Protein 4W5K (pdb70)

Secondary structure (DSSP, 8-state):
-THHHHHH---SS-EE----S---TTS-----HHHHTPPPPS--PPPPTT--HHHHHHHHHHHH-TT-HHHHTT-EEEEEESHHHHHHHHHHHHGGGTSTT--EEEEESS--HHHHHHHHHTT-EEEEE--EETTTTEE-HHHHHHHHHHSPTT-EEEEESSS-TTT-----HHHHHHHHHHHHHTT-EEEEEE--TTTTTS-HHHHTHHHHHHTTTSS--EEEEE-TTTTT-GGG--EEEEEE-SSHHHHHHHHHHHHHHHHHHHSS--HHHHHHHHHHHT-HHHHHHHHHHHHHHHHHHHHHHHHHHHHHHHHT--S--HHHHHS-SSEEE----HHHHHHHHHHH-EE--TT-EEEGGG--TTTHHHHHHHHHHHH-/-HHHHHHH---SS-EE----S---TTS-----HHHHTPPPPS--PPPPTT--HHHHHHHHHHHH-TT-HHHHTT-EEEEEESHHHHHHHHHHHHHHHHSTT--EEEEESS--HHHHHHHHHTT-EEEEE--EETTTTEE-HHHHHHHHHHSPTT-EEEEESSS-TTT-----HHHHHHHHHHHHHTT-EEEEEES-TTTTTS-HHHHTHHHHHHTTTSS--EEEEE-TTTTS-GGG--EEEEEE-SSHHHHHHHHHHHHHHHHHHHSS--HHHHHHHHHHHH-HHHHHHHHHHHHHHHHHHHHHHHHHHHHHHHTT--S--HHHHHS-SSEEE----HHHHHHHHHHH-EE--TT-EEEGGG--TTTHHHHHHHHHHHH-

CATH classification: 3.90.1150.10 (+1 more: 3.40.640.10)

Sequence (760 aa):
GLGQDFRMDPAKRKVNLSIGVYRDDADQPFVLECVKQATLGTNMDYAPVTGIASFVEEEAQKLCFGPTCAALRDGRIASCQTLLGGTGALRIGGDLLNRFVANCNRIYGPDVGYPNHESIFAKAGMELTTPYSYYDPATKGLNLAGMLEECLDKAPEGSVILVHACAHNPTGVDPTHDDWRRQVCDVIKRRNHIPFVDMAYQGFATGQLDYDAFVPRHLVDMVPNLIVAQSFSANFGLYGHRCGALHISTASAEEAKRLVSQQLALLIRPMYSNPPLYGAWVVSSILKDPQLTALWKKELKQMSSSRIAEVRKRLVSSELKACGSVHDWSHIERQVGMMAYTGLTREQVELLRSEYHIYMTLNGRAAVSGLNSTNVEYVSQAIHNVTKGLGQDFRMDPAKRRKVNLSIGVYRDDADQPFVLECVKQATLGTNMDYAPVTGIASFVEEEAQKLCFGPTCAALRDGRIASCQTLGGTGALRIGGDLLNRFVANCNRIYGPDVGYPNHESSIFAKAGMELTTPYSYYDPATKGLNLAGMLECLDKAPEGSVILVHACAHNPTGVDPTHDDWRRQVCDVIKRRNHIPFVDMAYQGFATGQLDYDAFVPRHLVDMVPNLIVAQSFSANFGLYGHRCGALHISTASAEEAKRLVSQLALLIRPMYSNPPLYGAWVVSSILKDPQLTALWKKELKQMMSSSSRIAEVRKRLVSSELKACGSVHDWSHIERRQVGMMAYTGLTREQVELLRSEYHIYMTLNGRAAVSGLNSTNVEYVSQAIHNVTK

InterPro domains:
  IPR000796 Aspartate/other aminotransferase [PR00799] (165-184)
  IPR000796 Aspartate/other aminotransferase [PR00799] (196-208)
  IPR000796 Aspartate/other aminotransferase [PR00799] (264-289)
  IPR000796 Aspartate/other aminotransferase [PR00799] (332-350)
  IPR000796 Aspartate/other aminotransferase [PTHR11879] (2-386)
  IPR004839 Aminotransferase, class I/classII, large domain [PF00155] (21-383)
  IPR015421 Pyridoxal phosphate-dependent transferase, major domain [G3DSA:3.40.640.10] (39-306)
  IPR015422 Pyridoxal phosphate-dependent transferase, small domain [G3DSA:3.90.1150.10] (14-383)
  IPR015424 Pyridoxal phosphate-dependent transferase [SSF53383] (3-387)

Organism: Trypanosoma brucei brucei (strain 927/4 GUTat10.1) (NCBI:txid185431)

B-factor: mean 29.61, std 11.18, range [11.41, 83.93]

Radius of gyration: 27.99 Å; Cα contacts (8 Å, |Δi|>4): 1693; chains: 2; bounding box: 61×53×97 Å

Solvent-accessible surface area: 28676 Å² total; per-residue (Å²): 124,58,31,74,87,44,76,83,13,132,25,116,55,59,11,26,2,18,31,42,12,15,32,41,61,67,78,94,47,52,33,0,73,0,8,127,105,15,102,67,35,130,54,23,30,86,8,78,32,28,2,31,73,35,0,18,97,12,0,27,106,20,0,7,6,130,132,13,64,2,36,88,96,36,47,12,0,10,0,0,0,1,0,10,12,2,0,3,13,1,1,3,30,0,0,98,134,48,10,91,132,29,87,114,0,22,1,13,65,35,26,65,109,16,2,109,40,0,0,61,76,20,52,5,115,43,14,96,2,35,6,18,39,97,85,74,51,6,45,52,35,79,13,0,31,127,40,0,59,79,5,79,106,29,12,2,0,1,1,16,6,12,6,2,20,7,0,0,7,35,9,73,37,97,28,7,101,90,0,0,87,12,1,108,145,55,90,4,23,0,0,0,13,2,26,31,2,0,2,8,42,4,81,18,96,103,2,0,36,2,0,50,51,1,2,102,29,10,103,28,1,0,0,0,2,9,0,5,2,1,1,5,0,13,0,2,4,1,0,0,0,0,0,0,2,72,42,36,102,82,5,120,176,15,46,66,49,0,14,91,18,0,92,2,5,2,20,12,0,4,8,28,1,0,33,0,0,10,25,0,28,109,48,112,152,20,26,62,33,1,99,118,4,1,105,95,3,8,67,35,4,60,98,6,4,119,70,7,25,61,37,0,168,85,39,42,14,136,88,103,23,46,5,1,86,144,6,37,4,5,14,0,26,4,39,9,74,54,67,37,2,96,88,0,31,81,61,50,56,0,30,7,41,110,72,0,31,5,0,1,0,5,2,3,58,118,22,1,101,76,0,0,77,0,5,18,44,21,19,172,88,41,32,64,59,41,77,78,18,132,23,114,169,58,9,27,1,22,30,42,11,9,33,39,61,67,73,94,48,58,29,0,78,0,8,135,84,15,104,69,34,124,56,19,28,85,7,76,31,28,3,32,75,38,0,17,92,12,0,29,72,21,0,9,6,110,131,14,66,2,30,90,96,34,45,11,0,8,0,0,0,0,0,9,13,3,0,4,13,0,0,0,25,9,11,63,146,109,49,90,144,10,95,38,0,46,2,13,66,35,26,65,107,15,2,108,42,0,0,62,95,4,40,1,121,41,33,95,3,37,6,17,40,98,83,69,50,7,45,55,36,78,16,0,30,116,40,0,52,74,4,84,110,33,14,3,0,0,1,16,5,12,4,2,24,7,0,0,8,36,9,74,42,108,25,8,112,90,0,0,85,12,0,107,146,55,86,3,28,0,0,0,12,1,26,31,2,0,2,7,44,7,79,22,101,102,3,0,29,1,0,53,45,1,2,105,30,11,100,56,1,4,0,0,1,10,0,6,2,1,0,4,0,13,0,2,4,0,0,0,0,0,8,0,4,75,36,45,138,94,4,64,60,33,43,63,52,0,11,93,10,0,94,2,5,4,22,13,0,3,8,25,0,0,35,0,0,10,22,0,28,122,50,115,103,6,25,46,54,0,99,140,19,2,100,98,1,8,66,28,4,59,59,11,4,121,87,6,27,57,35,0,166,84,37,41,14,136,90,102,22,48,5,1,85,141,6,37,5,6,9,0,27,3,39,8,75,142,69,43,2,78,84,0,89,78,55,50,54,0,8,5,44,74,75,0,35,3,0,1,0,4,1,2,60,116,23,1,100,46,0,0,77,0,2,20,43,16,18,175

GO terms:
  GO:0005737 cytoplasm (C, HTP)
  GO:0020023 kinetoplast (C, HTP)
  GO:0031981 nuclear lumen (C, IDA)
  GO:0097014 ciliary plasm (C, IDA)
  GO:0005737 cytoplasm (C, IDA)
  GO:0005739 mitochondrion (C, IDA)

Structure (mmCIF, N/CA/C/O backbone):
data_4W5K
#
_entry.id   4W5K
#
_cell.length_a   62.390
_cell.length_b   96.660
_cell.length_c   81.610
_cell.angle_alpha   90.000
_cell.angle_beta   111.030
_cell.angle_gamma   90.000
#
_symmetry.space_group_name_H-M   'P 1 21 1'
#
loop_
_entity.id
_entity.type
_entity.pdbx_description
1 polymer 'Aspartate aminotransferase, mitochondrial'
2 non-polymer "PYRIDOXAL-5'-PHOSPHATE"
3 non-polymer D-MALATE
4 non-polymer 1,2-ETHANEDIOL
5 water water
#
loop_
_atom_site.group_PDB
_atom_site.id
_atom_site.type_symbol
_atom_site.label_atom_id
_atom_site.label_alt_id
_atom_site.label_comp_id
_atom_site.label_asym_id
_atom_site.label_entity_id
_atom_site.label_seq_id
_atom_site.pdbx_PDB_ins_code
_atom_site.Cartn_x
_atom_site.Cartn_y
_atom_site.Cartn_z
_atom_site.occupancy
_atom_site.B_iso_or_equiv
_atom_site.auth_seq_id
_atom_site.auth_comp_id
_atom_site.auth_asym_id
_atom_site.auth_atom_id
_atom_site.pdbx_PDB_model_num
ATOM 1 N N . GLY A 1 17 ? 20.375 23.628 51.805 1.00 65.28 9 GLY A N 1
ATOM 2 C CA . GLY A 1 17 ? 21.097 22.586 51.095 1.00 63.10 9 GLY A CA 1
ATOM 3 C C . GLY A 1 17 ? 20.171 21.655 50.340 1.00 64.02 9 GLY A C 1
ATOM 4 O O . GLY A 1 17 ? 19.077 21.335 50.820 1.00 67.75 9 GLY A O 1
ATOM 5 N N . LEU A 1 18 ? 20.620 21.222 49.160 1.00 59.47 10 LEU A N 1
ATOM 6 C CA . LEU A 1 18 ? 19.847 20.363 48.248 1.00 55.62 10 LEU A CA 1
ATOM 7 C C . LEU A 1 18 ? 19.819 18.899 48.677 1.00 54.10 10 LEU A C 1
ATOM 8 O O . LEU A 1 18 ? 19.261 18.056 47.974 1.00 56.78 10 LEU A O 1
ATOM 13 N N . GLY A 1 19 ? 20.458 18.604 49.806 1.00 54.60 11 GLY A N 1
ATOM 14 C CA . GLY A 1 19 ? 20.610 17.241 50.281 1.00 55.52 11 GLY A CA 1
ATOM 15 C C . GLY A 1 19 ? 19.295 16.506 50.435 1.00 56.86 11 GLY A C 1
ATOM 16 O O . GLY A 1 19 ? 19.197 15.327 50.097 1.00 55.92 11 GLY A O 1
ATOM 17 N N . GLN A 1 20 ? 18.282 17.214 50.929 1.00 60.14 12 GLN A N 1
ATOM 18 C CA . GLN A 1 20 ? 16.985 16.605 51.220 1.00 65.41 12 GLN A CA 1
ATOM 19 C C . GLN A 1 20 ? 16.347 16.027 49.956 1.00 67.04 12 GLN A C 1
ATOM 20 O O . GLN A 1 20 ? 15.910 14.875 49.943 1.00 65.86 12 GLN A O 1
ATOM 22 N N . ASP A 1 21 ? 16.311 16.827 48.892 1.00 66.81 13 ASP A N 1
ATOM 23 C CA . ASP A 1 21 ? 15.737 16.388 47.620 1.00 69.14 13 ASP A CA 1
ATOM 24 C C . ASP A 1 21 ? 16.531 15.235 47.016 1.00 63.48 13 ASP A C 1
ATOM 25 O O . ASP A 1 21 ? 15.954 14.286 46.488 1.00 60.95 13 ASP A O 1
ATOM 30 N N . PHE A 1 22 ? 17.856 15.326 47.093 1.00 59.99 14 PHE A N 1
ATOM 31 C CA . PHE A 1 22 ? 18.712 14.249 46.624 1.00 56.71 14 PHE A CA 1
ATOM 32 C C . PHE A 1 22 ? 18.415 12.954 47.365 1.00 57.47 14 PHE A C 1
ATOM 33 O O . PHE A 1 22 ? 18.265 11.901 46.751 1.00 59.15 14 PHE A O 1
ATOM 41 N N . ARG A 1 23 ? 18.343 13.047 48.691 1.00 58.22 15 ARG A N 1
ATOM 42 C CA . ARG A 1 23 ? 18.078 11.891 49.539 1.00 59.02 15 ARG A CA 1
ATOM 43 C C . ARG A 1 23 ? 16.712 11.290 49.221 1.00 62.31 15 ARG A C 1
ATOM 44 O O . ARG A 1 23 ? 16.555 10.071 49.176 1.00 64.36 15 ARG A O 1
ATOM 46 N N . MET A 1 24 ? 15.731 12.150 48.971 1.00 62.24 16 MET A N 1
ATOM 47 C CA . MET A 1 24 ? 14.371 11.692 48.712 1.00 66.74 16 MET A CA 1
ATOM 48 C C . MET A 1 24 ? 14.215 11.131 47.294 1.00 67.29 16 MET A C 1
ATOM 49 O O . MET A 1 24 ? 13.259 10.412 47.013 1.00 70.34 16 MET A O 1
ATOM 51 N N . ASP A 1 25 ? 15.162 11.454 46.415 1.00 65.75 17 ASP A N 1
ATOM 52 C CA . ASP A 1 25 ? 15.127 11.016 45.017 1.00 67.67 17 ASP A CA 1
ATOM 53 C C . ASP A 1 25 ? 15.175 9.492 44.883 1.00 69.01 17 ASP A C 1
ATOM 54 O O . ASP A 1 25 ? 16.136 8.855 45.322 1.00 65.42 17 ASP A O 1
ATOM 59 N N . PRO A 1 26 ? 14.141 8.907 44.250 1.00 75.58 18 PRO A N 1
ATOM 60 C CA . PRO A 1 26 ? 14.019 7.453 44.092 1.00 78.52 18 PRO A CA 1
ATOM 61 C C . PRO A 1 26 ? 14.877 6.869 42.969 1.00 78.95 18 PRO A C 1
ATOM 62 O O . PRO A 1 26 ? 14.982 5.646 42.881 1.00 82.32 18 PRO A O 1
ATOM 66 N N . ALA A 1 27 ? 15.468 7.718 42.129 1.00 76.47 19 ALA A N 1
ATOM 67 C CA . ALA A 1 27 ? 16.250 7.251 40.983 1.00 73.29 19 ALA A CA 1
ATOM 68 C C . ALA A 1 27 ? 17.427 6.384 41.418 1.00 73.22 19 ALA A C 1
ATOM 69 O O . ALA A 1 27 ? 18.110 6.696 42.392 1.00 73.42 19 ALA A O 1
ATOM 71 N N . LYS A 1 28 ? 17.662 5.296 40.691 1.00 74.82 20 LYS A N 1
ATOM 72 C CA . LYS A 1 28 ? 18.751 4.384 41.015 1.00 76.06 20 LYS A CA 1
ATOM 73 C C . LYS A 1 28 ? 20.104 5.045 40.766 1.00 77.20 20 LYS A C 1
ATOM 74 O O . LYS A 1 28 ? 21.032 4.892 41.560 1.00 77.64 20 LYS A O 1
ATOM 76 N N . ARG A 1 29 ? 20.208 5.788 39.667 1.00 76.92 21 ARG A N 1
ATOM 77 C CA . ARG A 1 29 ? 21.434 6.516 39.340 1.00 72.72 21 ARG A CA 1
ATOM 78 C C . ARG A 1 29 ? 21.292 8.004 39.657 1.00 69.87 21 ARG A C 1
ATOM 79 O O . ARG A 1 29 ? 20.709 8.763 38.881 1.00 73.13 21 ARG A O 1
ATOM 81 N N . LYS A 1 30 ? 21.820 8.411 40.806 1.00 62.06 22 LYS A N 1
ATOM 82 C CA . LYS A 1 30 ? 21.812 9.815 41.203 1.00 59.08 22 LYS A CA 1
ATOM 83 C C . LYS A 1 30 ? 23.155 10.197 41.812 1.00 54.58 22 LYS A C 1
ATOM 84 O O . LYS A 1 30 ? 23.874 9.340 42.329 1.00 54.13 22 LYS A O 1
ATOM 90 N N . VAL A 1 31 ? 23.500 11.482 41.727 1.00 45.85 23 VAL A N 1
ATOM 91 C CA . VAL A 1 31 ? 24.785 11.974 42.207 1.00 41.74 23 VAL A CA 1
ATOM 92 C C . VAL A 1 31 ? 24.603 13.324 42.907 1.00 41.31 23 VAL A C 1
ATOM 93 O O . VAL A 1 31 ? 23.937 14.220 42.383 1.00 43.21 23 VAL A O 1
ATOM 97 N N . ASN A 1 32 ? 25.180 13.462 44.095 1.00 38.27 24 ASN A N 1
ATOM 98 C CA . ASN A 1 32 ? 25.072 14.709 44.842 1.00 38.55 24 ASN A CA 1
ATOM 99 C C . ASN A 1 32 ? 26.336 15.535 44.699 1.00 34.90 24 ASN A C 1
ATOM 100 O O . ASN A 1 32 ? 27.355 15.245 45.325 1.00 33.06 24 ASN A O 1
ATOM 105 N N . LEU A 1 33 ? 26.270 16.567 43.862 1.00 35.00 25 LEU A N 1
ATOM 106 C CA . LEU A 1 33 ? 27.409 17.449 43.663 1.00 30.75 25 LEU A CA 1
ATOM 107 C C . LEU A 1 33 ? 27.159 18.786 44.359 1.00 32.49 25 LEU A C 1
ATOM 108 O O . LEU A 1 33 ? 27.603 19.840 43.898 1.00 29.22 25 LEU A O 1
ATOM 113 N N . SER A 1 34 ? 26.453 18.734 45.489 1.00 29.59 26 SER A N 1
ATOM 114 C CA . SER A 1 34 ? 26.122 19.953 46.213 1.00 30.16 26 SER A CA 1
ATOM 115 C C . SER A 1 34 ? 26.718 19.940 47.612 1.00 34.03 26 SER A C 1
ATOM 116 O O . SER A 1 34 ? 26.534 20.884 48.383 1.00 37.14 26 SER A O 1
ATOM 119 N N . ILE A 1 35 ? 27.446 18.875 47.931 1.00 29.22 27 ILE A N 1
ATOM 120 C CA . ILE A 1 35 ? 27.957 18.681 49.283 1.00 35.07 27 ILE A CA 1
ATOM 121 C C . ILE A 1 35 ? 29.048 19.678 49.641 1.00 35.35 27 ILE A C 1
ATOM 122 O O . ILE A 1 35 ? 29.693 20.256 48.777 1.00 38.27 27 ILE A O 1
ATOM 127 N N . GLY A 1 36 ? 29.241 19.891 50.934 1.00 31.54 28 GLY A N 1
ATOM 128 C CA . GLY A 1 36 ? 30.179 20.895 51.391 1.00 31.46 28 GLY A CA 1
ATOM 129 C C . GLY A 1 36 ? 31.410 20.318 52.060 1.00 35.14 28 GLY A C 1
ATOM 130 O O . GLY A 1 36 ? 32.250 21.069 52.547 1.00 38.47 28 GLY A O 1
ATOM 131 N N . VAL A 1 37 ? 31.530 18.988 52.072 1.00 30.31 29 VAL A N 1
ATOM 132 C CA . VAL A 1 37 ? 32.601 18.325 52.815 1.00 23.98 29 VAL A CA 1
ATOM 133 C C . VAL A 1 37 ? 33.353 17.299 51.951 1.00 24.20 29 VAL A C 1
ATOM 134 O O . VAL A 1 37 ? 32.852 16.846 50.914 1.00 26.75 29 VAL A O 1
ATOM 138 N N . TYR A 1 38 ? 34.562 16.939 52.374 1.00 20.17 30 TYR A N 1
ATOM 139 C CA . TYR A 1 38 ? 35.331 15.941 51.631 1.00 19.28 30 TYR A CA 1
ATOM 140 C C . TYR A 1 38 ? 34.690 14.552 51.717 1.00 22.31 30 TYR A C 1
ATOM 141 O O . TYR A 1 38 ? 34.059 14.186 52.727 1.00 23.54 30 TYR A O 1
ATOM 150 N N . ARG A 1 39 ? 34.881 13.779 50.652 1.00 25.43 31 ARG A N 1
ATOM 151 C CA . ARG A 1 39 ? 34.523 12.359 50.592 1.00 25.50 31 ARG A CA 1
ATOM 152 C C . ARG A 1 39 ? 35.680 11.600 49.931 1.00 25.97 31 ARG A C 1
ATOM 153 O O . ARG A 1 39 ? 36.373 12.172 49.095 1.00 26.80 31 ARG A O 1
ATOM 161 N N . ASP A 1 40 ? 35.897 10.345 50.316 1.00 26.00 32 ASP A N 1
ATOM 162 C CA . ASP A 1 40 ? 36.919 9.517 49.655 1.00 25.14 32 ASP A CA 1
ATOM 163 C C . ASP A 1 40 ? 36.355 8.975 48.351 1.00 32.06 32 ASP A C 1
ATOM 164 O O . ASP A 1 40 ? 35.232 9.311 47.978 1.00 32.44 32 ASP A O 1
ATOM 169 N N . ASP A 1 41 ? 37.131 8.141 47.656 1.00 33.77 33 ASP A N 1
ATOM 170 C CA . ASP A 1 41 ? 36.700 7.567 46.379 1.00 32.54 33 ASP A CA 1
ATOM 171 C C . ASP A 1 41 ? 35.491 6.633 46.459 1.00 33.84 33 ASP A C 1
ATOM 172 O O . ASP A 1 41 ? 34.884 6.324 45.434 1.00 34.64 33 ASP A O 1
ATOM 177 N N . ALA A 1 42 ? 35.169 6.173 47.669 1.00 34.12 34 ALA A N 1
ATOM 178 C CA . ALA A 1 42 ? 34.012 5.326 47.917 1.00 37.18 34 ALA A CA 1
ATOM 179 C C . ALA A 1 42 ? 32.804 6.135 48.368 1.00 36.96 34 ALA A C 1
ATOM 180 O O . ALA A 1 42 ? 31.797 5.570 48.800 1.00 39.86 34 ALA A O 1
ATOM 182 N N . ASP A 1 43 ? 32.931 7.454 48.302 1.00 32.29 35 ASP A N 1
ATOM 183 C CA . ASP A 1 43 ? 31.867 8.381 48.657 1.00 34.25 35 ASP A CA 1
ATOM 184 C C . ASP A 1 43 ? 31.562 8.290 50.158 1.00 33.90 35 ASP A C 1
ATOM 185 O O . ASP A 1 43 ? 30.423 8.438 50.580 1.00 36.97 35 ASP A O 1
ATOM 190 N N . GLN A 1 44 ? 32.591 8.022 50.954 1.00 32.48 36 GLN A N 1
ATOM 191 C CA . GLN A 1 44 ? 32.436 7.952 52.412 1.00 31.68 36 GLN A CA 1
ATOM 192 C C . GLN A 1 44 ? 33.051 9.166 53.083 1.00 28.57 36 GLN A C 1
ATOM 193 O O . GLN A 1 44 ? 34.045 9.698 52.612 1.00 26.97 36 GLN A O 1
ATOM 199 N N . PRO A 1 45 ? 32.482 9.582 54.230 1.00 28.66 37 PRO A N 1
ATOM 200 C CA . PRO A 1 45 ? 33.211 10.555 55.048 1.00 27.65 37 PRO A CA 1
ATOM 201 C C . PRO A 1 45 ? 34.577 9.989 55.426 1.00 26.57 37 PRO A C 1
ATOM 202 O O . PRO A 1 45 ? 34.732 8.779 55.588 1.00 30.59 37 PRO A O 1
ATOM 206 N N . PHE A 1 46 ? 35.561 10.862 55.576 1.00 25.61 38 PHE A N 1
ATOM 207 C CA . PHE A 1 46 ? 36.936 10.411 55.724 1.00 27.40 38 PHE A CA 1
ATOM 208 C C . PHE A 1 46 ? 37.523 10.936 57.009 1.00 26.90 38 PHE A C 1
ATOM 209 O O . PHE A 1 46 ? 37.786 12.129 57.154 1.00 24.91 38 PHE A O 1
ATOM 217 N N . VAL A 1 47 ? 37.675 10.044 57.980 1.00 28.51 39 VAL A N 1
ATOM 218 C CA . VAL A 1 47 ? 38.328 10.391 59.242 1.00 27.89 39 VAL A CA 1
ATOM 219 C C . VAL A 1 47 ? 39.809 10.070 59.086 1.00 25.84 39 VAL A C 1
ATOM 220 O O . VAL A 1 47 ? 40.166 8.932 58.781 1.00 27.32 39 VAL A O 1
ATOM 224 N N . LEU A 1 48 ? 40.662 11.076 59.246 1.00 30.06 40 LEU A N 1
ATOM 225 C CA . LEU A 1 48 ? 42.096 10.909 59.025 1.00 24.17 40 LEU A CA 1
ATOM 226 C C . LEU A 1 48 ? 42.734 9.952 60.031 1.00 25.35 40 LEU A C 1
ATOM 227 O O . LEU A 1 48 ? 42.378 9.949 61.222 1.00 27.36 40 LEU A O 1
ATOM 232 N N . GLU A 1 49 ? 43.689 9.148 59.557 1.00 27.16 41 GLU A N 1
ATOM 233 C CA . GLU A 1 49 ? 44.376 8.217 60.453 1.00 30.70 41 GLU A CA 1
ATOM 234 C C . GLU A 1 49 ? 45.126 8.978 61.544 1.00 30.10 41 GLU A C 1
ATOM 235 O O . GLU A 1 49 ? 45.155 8.549 62.690 1.00 28.93 41 GLU A O 1
ATOM 241 N N . CYS A 1 50 ? 45.708 10.121 61.196 1.00 29.29 42 CYS A N 1
ATOM 242 C CA . CYS A 1 50 ? 46.391 10.922 62.216 1.00 29.36 42 CYS A CA 1
ATOM 243 C C . CYS A 1 50 ? 45.414 11.411 63.290 1.00 28.41 42 CYS A C 1
ATOM 244 O O . CYS A 1 50 ? 45.786 11.526 64.454 1.00 28.25 42 CYS A O 1
ATOM 247 N N . VAL A 1 51 ? 44.173 11.690 62.905 1.00 27.11 43 VAL A N 1
ATOM 248 C CA . VAL A 1 51 ? 43.158 12.109 63.872 1.00 25.26 43 VAL A CA 1
ATOM 249 C C . VAL A 1 51 ? 42.747 10.926 64.775 1.00 28.01 43 VAL A C 1
ATOM 250 O O . VAL A 1 51 ? 42.572 11.085 65.981 1.00 27.93 43 VAL A O 1
ATOM 254 N N . LYS A 1 52 ? 42.609 9.742 64.196 1.00 27.63 44 LYS A N 1
ATOM 255 C CA . LYS A 1 52 ? 42.339 8.538 64.998 1.00 30.77 44 LYS A CA 1
ATOM 256 C C . LYS A 1 52 ? 43.424 8.279 66.044 1.00 32.18 44 LYS A C 1
ATOM 257 O O . LYS A 1 52 ? 43.133 7.811 67.162 1.00 35.30 44 LYS A O 1
ATOM 263 N N . GLN A 1 53 ? 44.672 8.555 65.678 1.00 28.97 45 GLN A N 1
ATOM 264 C CA . GLN A 1 53 ? 45.810 8.297 66.557 1.00 30.81 45 GLN A CA 1
ATOM 265 C C . GLN A 1 53 ? 46.134 9.446 67.508 1.00 30.63 45 GLN A C 1
ATOM 266 O O . GLN A 1 53 ? 47.023 9.302 68.357 1.00 34.35 45 GLN A O 1
ATOM 272 N N . ALA A 1 54 ? 45.437 10.576 67.360 1.00 29.42 46 ALA A N 1
ATOM 273 C CA . ALA A 1 54 ? 45.647 11.735 68.224 1.00 29.89 46 ALA A CA 1
ATOM 274 C C . ALA A 1 54 ? 45.288 11.375 69.660 1.00 33.26 46 ALA A C 1
ATOM 275 O O . ALA A 1 54 ? 44.395 10.551 69.902 1.00 32.97 46 ALA A O 1
ATOM 277 N N . THR A 1 55 ? 45.994 11.991 70.601 1.00 30.12 47 THR A N 1
ATOM 278 C 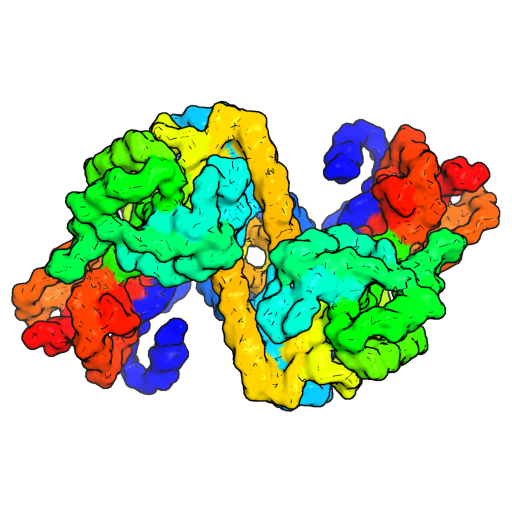CA . THR A 1 55 ? 45.717 11.791 72.028 1.00 30.33 47 THR A CA 1
ATOM 279 C C . THR A 1 55 ? 44.796 12.882 72.596 1.00 28.80 47 THR A C 1
ATOM 280 O O . THR A 1 55 ? 45.089 14.065 72.463 1.00 29.55 47 THR A O 1
ATOM 284 N N . LEU A 1 56 ? 43.669 12.497 73.196 1.00 26.93 48 LEU A N 1
ATOM 285 C CA . LEU A 1 56 ? 42.769 13.499 73.772 1.00 24.90 48 LEU A CA 1
ATOM 286 C C . LEU A 1 56 ? 43.174 13.808 75.200 1.00 26.95 48 LEU A C 1
ATOM 287 O O . LEU A 1 56 ? 43.830 12.992 75.840 1.00 29.93 48 LEU A O 1
ATOM 292 N N . GLY A 1 57 ? 42.777 14.985 75.696 1.00 30.72 49 GLY A N 1
ATOM 293 C CA . GLY A 1 57 ? 42.898 15.269 77.124 1.00 31.89 49 GLY A CA 1
ATOM 294 C C . GLY A 1 57 ? 41.991 14.377 77.948 1.00 34.81 49 GLY A C 1
ATOM 295 O O . GLY A 1 57 ? 41.112 13.704 77.409 1.00 37.52 49 GLY A O 1
ATOM 296 N N . THR A 1 58 ? 42.183 14.392 79.266 1.00 31.88 50 THR A N 1
ATOM 297 C CA . THR A 1 58 ? 41.471 13.491 80.172 1.00 32.40 50 THR A CA 1
ATOM 298 C C . THR A 1 58 ? 40.461 14.232 81.046 1.00 31.03 50 THR A C 1
ATOM 299 O O . THR A 1 58 ? 39.718 13.616 81.803 1.00 42.42 50 THR A O 1
ATOM 303 N N . ASN A 1 59 ? 40.519 15.545 80.960 1.00 27.80 51 ASN A N 1
ATOM 304 C CA . ASN A 1 59 ? 39.764 16.476 81.796 1.00 38.42 51 ASN A CA 1
ATOM 305 C C . ASN A 1 59 ? 38.767 17.214 80.893 1.00 37.67 51 ASN A C 1
ATOM 306 O O . ASN A 1 59 ? 39.165 17.747 79.854 1.00 40.55 51 ASN A O 1
ATOM 311 N N . MET A 1 60 ? 37.483 17.249 81.258 1.00 21.20 52 MET A N 1
ATOM 312 C CA . MET A 1 60 ? 36.514 17.998 80.435 1.00 20.54 52 MET A CA 1
ATOM 313 C C . MET A 1 60 ? 36.260 19.403 81.001 1.00 20.16 52 MET A C 1
ATOM 314 O O . MET A 1 60 ? 35.274 20.033 80.633 1.00 23.67 52 MET A O 1
ATOM 319 N N . ASP A 1 61 ? 37.147 19.880 81.876 1.00 20.53 53 ASP A N 1
ATOM 320 C CA . ASP A 1 61 ? 37.061 21.263 82.369 1.00 24.35 53 ASP A CA 1
ATOM 321 C C . ASP A 1 61 ? 37.005 22.252 81.204 1.00 22.61 53 ASP A C 1
ATOM 322 O O . ASP A 1 61 ? 37.498 21.975 80.094 1.00 20.02 53 ASP A O 1
ATOM 327 N N . TYR A 1 62 ? 36.443 23.424 81.452 1.00 17.02 54 TYR A N 1
ATOM 328 C CA . TYR A 1 62 ? 36.468 24.485 80.447 1.00 17.81 54 TYR A CA 1
ATOM 329 C C . TYR A 1 62 ? 37.884 24.811 79.996 1.00 20.16 54 TYR A C 1
ATOM 330 O O . TYR A 1 62 ? 38.796 24.883 80.832 1.00 21.56 54 TYR A O 1
ATOM 339 N N . ALA A 1 63 ? 38.064 25.013 78.695 1.00 19.18 55 ALA A N 1
ATOM 340 C CA . ALA A 1 63 ? 39.284 25.641 78.190 1.00 17.01 55 ALA A CA 1
ATOM 341 C C . ALA A 1 63 ? 39.301 27.113 78.604 1.00 17.17 55 ALA A C 1
ATOM 342 O O . ALA A 1 63 ? 38.256 27.673 78.968 1.00 20.66 55 ALA A O 1
ATOM 344 N N . PRO A 1 64 ? 40.485 27.757 78.542 1.00 19.69 56 PRO A N 1
ATOM 345 C CA . PRO A 1 64 ? 40.468 29.215 78.688 1.00 18.62 56 PRO A CA 1
ATOM 346 C C . PRO A 1 64 ? 39.597 29.875 77.638 1.00 17.45 56 PRO A C 1
ATOM 347 O O . PRO A 1 64 ? 39.352 29.315 76.573 1.00 19.41 56 PRO A O 1
ATOM 351 N N . VAL A 1 65 ? 39.135 31.089 77.942 1.00 16.98 57 VAL A N 1
ATOM 352 C CA . VAL A 1 65 ? 38.308 31.830 76.986 1.00 14.83 57 VAL A CA 1
ATOM 353 C C . VAL A 1 65 ? 38.930 31.932 75.586 1.00 15.57 57 VAL A C 1
ATOM 354 O O . VAL A 1 65 ? 38.231 31.794 74.579 1.00 17.14 57 VAL A O 1
ATOM 358 N N . THR A 1 66 ? 40.246 32.110 75.531 1.00 15.12 58 THR A N 1
ATOM 359 C CA . THR A 1 66 ? 40.950 32.269 74.243 1.00 17.00 58 THR A CA 1
ATOM 360 C C . THR A 1 66 ? 41.438 30.946 73.658 1.00 18.42 58 THR A C 1
ATOM 361 O O . THR A 1 66 ? 42.065 30.918 72.596 1.00 19.34 58 THR A O 1
ATOM 365 N N . GLY A 1 67 ? 41.111 29.848 74.328 1.00 17.96 59 GLY A N 1
ATOM 366 C CA . GLY A 1 67 ? 41.368 28.515 73.795 1.00 18.55 59 GLY A CA 1
ATOM 367 C C . GLY A 1 67 ? 42.480 27.796 74.510 1.00 17.67 59 GLY A C 1
ATOM 368 O O . GLY A 1 67 ? 43.181 28.379 75.364 1.00 19.50 59 GLY A O 1
ATOM 369 N N . ILE A 1 68 ? 42.627 26.504 74.205 1.00 18.22 60 ILE A N 1
ATOM 370 C CA . ILE A 1 68 ? 43.752 25.745 74.709 1.00 17.91 60 ILE A CA 1
ATOM 371 C C . ILE A 1 68 ? 45.055 26.381 74.206 1.00 20.51 60 ILE A C 1
ATOM 372 O O . ILE A 1 68 ? 45.268 26.504 72.984 1.00 20.34 60 ILE A O 1
ATOM 377 N N . ALA A 1 69 ? 45.928 26.770 75.130 1.00 20.26 61 ALA A N 1
ATOM 378 C CA . ALA A 1 69 ? 47.104 27.579 74.795 1.00 21.41 61 ALA A CA 1
ATOM 379 C C . ALA A 1 69 ? 48.046 26.882 73.811 1.00 23.86 61 ALA A C 1
ATOM 380 O O . ALA A 1 69 ? 48.568 27.522 72.886 1.00 26.25 61 ALA A O 1
ATOM 382 N N . SER A 1 70 ? 48.269 25.585 73.999 1.00 23.88 62 SER A N 1
ATOM 383 C CA . SER A 1 70 ? 49.167 24.858 73.093 1.00 26.34 62 SER A CA 1
ATOM 384 C C . SER A 1 70 ? 48.575 24.779 71.688 1.00 25.48 62 SER A C 1
ATOM 385 O O . SER A 1 70 ? 49.306 24.846 70.693 1.00 26.36 62 SER A O 1
ATOM 388 N N . PHE A 1 71 ? 47.262 24.616 71.603 1.00 18.97 63 PHE A N 1
ATOM 389 C CA . PHE A 1 71 ? 46.591 24.623 70.290 1.00 19.57 63 PHE A CA 1
ATOM 390 C C . PHE A 1 71 ? 46.804 25.963 69.592 1.00 20.07 63 PHE A C 1
ATOM 391 O O . PHE A 1 71 ? 47.126 26.029 68.402 1.00 20.29 63 PHE A O 1
ATOM 399 N N . VAL A 1 72 ? 46.592 27.047 70.325 1.00 19.45 64 VAL A N 1
ATOM 400 C CA . VAL A 1 72 ? 46.718 28.362 69.697 1.00 19.86 64 VAL A CA 1
ATOM 401 C C . VAL A 1 72 ? 48.151 28.584 69.201 1.00 20.09 64 VAL A C 1
ATOM 402 O O . VAL A 1 72 ? 48.357 29.091 68.098 1.00 21.01 64 VAL A O 1
ATOM 406 N N . GLU A 1 73 ? 49.130 28.209 70.019 1.00 20.82 65 GLU A N 1
ATOM 407 C CA A GLU A 1 73 ? 50.549 28.253 69.654 0.34 23.15 65 GLU A CA 1
ATOM 408 C CA B GLU A 1 73 ? 50.533 28.307 69.634 0.66 21.70 65 GLU A CA 1
ATOM 409 C C . GLU A 1 73 ? 50.841 27.512 68.355 1.00 22.70 65 GLU A C 1
ATOM 410 O O . GLU A 1 73 ? 51.514 28.029 67.444 1.00 24.24 65 GLU A O 1
ATOM 421 N N . GLU A 1 74 ? 50.356 26.271 68.287 1.00 22.30 66 GLU A N 1
ATOM 422 C CA . GLU A 1 74 ? 50.580 25.446 67.091 1.00 21.54 66 GLU A CA 1
ATOM 423 C C . GLU A 1 74 ? 49.833 26.002 65.867 1.00 22.45 66 GLU A C 1
ATOM 424 O O . GLU A 1 74 ? 50.360 25.954 64.753 1.00 23.01 66 GLU A O 1
ATOM 430 N N . ALA A 1 75 ? 48.627 26.528 66.069 1.00 21.73 67 ALA A N 1
ATOM 431 C CA . ALA A 1 75 ? 47.878 27.151 64.972 1.00 22.16 67 ALA A CA 1
ATOM 432 C C . ALA A 1 75 ? 48.648 28.334 64.390 1.00 22.42 67 ALA A C 1
ATOM 433 O O . ALA A 1 75 ? 48.763 28.464 63.164 1.00 21.35 67 ALA A O 1
ATOM 435 N N . GLN A 1 76 ? 49.171 29.191 65.269 1.00 18.81 68 GLN A N 1
ATOM 436 C CA . GLN A 1 76 ? 50.031 30.294 64.824 1.00 19.73 68 GLN A CA 1
ATOM 437 C C . GLN A 1 76 ? 51.207 29.816 63.980 1.00 23.23 68 GLN A C 1
ATOM 438 O O . GLN A 1 76 ? 51.495 30.378 62.905 1.00 21.61 68 GLN A O 1
ATOM 444 N N . LYS A 1 77 ? 51.925 28.822 64.493 1.00 19.24 69 LYS A N 1
ATOM 445 C CA . LYS A 1 77 ? 53.131 28.342 63.815 1.00 28.42 69 LYS A CA 1
ATOM 446 C C . LYS A 1 77 ? 52.809 27.702 62.460 1.00 26.07 69 LYS A C 1
ATOM 447 O O . LYS A 1 77 ? 53.589 27.838 61.494 1.00 24.00 69 LYS A O 1
ATOM 453 N N . LEU A 1 78 ? 51.669 27.016 62.386 1.00 25.22 70 LEU A N 1
ATOM 454 C CA . LEU A 1 78 ? 51.246 26.376 61.131 1.00 24.78 70 LEU A CA 1
ATOM 455 C C . LEU A 1 78 ? 50.857 27.443 60.109 1.00 23.48 70 LEU A C 1
ATOM 456 O O . LEU A 1 78 ? 51.201 27.337 58.925 1.00 22.22 70 LEU A O 1
ATOM 461 N N . CYS A 1 79 ? 50.178 28.494 60.571 1.00 22.08 71 CYS A N 1
ATOM 462 C CA . CYS A 1 79 ? 49.730 29.570 59.682 1.00 21.90 71 CYS A CA 1
ATOM 463 C C . CYS A 1 79 ? 50.920 30.362 59.135 1.00 20.20 71 CYS A C 1
ATOM 464 O O . CYS A 1 79 ? 51.072 30.541 57.901 1.00 22.30 71 CYS A O 1
ATOM 467 N N . PHE A 1 80 ? 51.806 30.810 60.032 1.00 20.95 72 PHE A N 1
ATOM 468 C CA . PHE A 1 80 ? 52.805 31.812 59.658 1.00 22.25 72 PHE A CA 1
ATOM 469 C C . PHE A 1 80 ? 54.187 31.219 59.380 1.00 24.81 72 PHE A C 1
ATOM 470 O O . PHE A 1 80 ? 55.054 31.891 58.813 1.00 24.99 72 PHE A O 1
ATOM 478 N N . GLY A 1 81 ? 54.367 29.944 59.730 1.00 24.82 73 GLY A N 1
ATOM 479 C CA . GLY A 1 81 ? 55.599 29.219 59.466 1.00 29.34 73 GLY A CA 1
ATOM 480 C C . GLY A 1 81 ? 56.676 29.441 60.506 1.00 31.91 73 GLY A C 1
ATOM 481 O O . GLY A 1 81 ? 56.443 30.165 61.468 1.00 33.27 73 GLY A O 1
ATOM 482 N N . PRO A 1 82 ? 57.861 28.832 60.301 1.00 41.72 74 PRO A N 1
ATOM 483 C CA . PRO A 1 82 ? 59.000 28.848 61.234 1.00 47.47 74 PRO A CA 1
ATOM 484 C C . PRO A 1 82 ? 59.900 30.094 61.170 1.00 50.64 74 PRO A C 1
ATOM 485 O O . PRO A 1 82 ? 60.660 30.335 62.107 1.00 53.44 74 PRO A O 1
ATOM 489 N N . THR A 1 83 ? 59.846 30.859 60.084 1.00 49.39 75 THR A N 1
ATOM 490 C CA . THR A 1 83 ? 60.695 32.045 59.982 1.00 51.68 75 THR A CA 1
ATOM 491 C C . THR A 1 83 ? 59.867 33.326 59.842 1.00 49.81 75 THR A C 1
ATOM 492 O O . THR A 1 83 ? 60.121 34.148 58.947 1.00 48.03 75 THR A O 1
ATOM 496 N N . CYS A 1 84 ? 58.878 33.478 60.725 1.00 47.31 76 CYS A N 1
ATOM 497 C CA . CYS A 1 84 ? 58.024 34.667 60.764 1.00 42.74 76 CYS A CA 1
ATOM 498 C C . CYS A 1 84 ? 58.405 35.589 61.925 1.00 38.69 76 CYS A C 1
ATOM 499 O O . CYS A 1 84 ? 58.243 35.237 63.094 1.00 38.67 76 CYS A O 1
ATOM 502 N N . ALA A 1 85 ? 58.907 36.775 61.586 1.00 38.29 77 ALA A N 1
ATOM 503 C CA . ALA A 1 85 ? 59.393 37.725 62.571 1.00 35.52 77 ALA A CA 1
ATOM 504 C C . ALA A 1 85 ? 58.275 38.193 63.495 1.00 34.98 77 ALA A C 1
ATOM 505 O O . ALA A 1 85 ? 58.466 38.323 64.704 1.00 33.41 77 ALA A O 1
ATOM 507 N N . ALA A 1 86 ? 57.097 38.425 62.922 1.00 35.02 78 ALA A N 1
ATOM 508 C CA . ALA A 1 86 ? 55.955 38.931 63.683 1.00 31.83 78 ALA A CA 1
ATOM 509 C C . ALA A 1 86 ? 55.623 37.999 64.831 1.00 33.36 78 ALA A C 1
ATOM 510 O O . ALA A 1 86 ? 55.362 38.432 65.955 1.00 32.32 78 ALA A O 1
ATOM 512 N N . LEU A 1 87 ? 55.634 36.711 64.518 1.00 34.60 79 LEU A N 1
ATOM 513 C CA . LEU A 1 87 ? 55.355 35.682 65.494 1.00 36.92 79 LEU A CA 1
ATOM 514 C C . LEU A 1 87 ? 56.449 35.656 66.562 1.00 36.10 79 LEU A C 1
ATOM 515 O O . LEU A 1 87 ? 56.152 35.658 67.757 1.00 38.07 79 LEU A O 1
ATOM 520 N N . ARG A 1 88 ? 57.705 35.663 66.119 1.00 39.07 80 ARG A N 1
ATOM 521 C CA . ARG A 1 88 ? 58.862 35.705 67.014 1.00 39.30 80 ARG A CA 1
ATOM 522 C C . ARG A 1 88 ? 58.789 36.867 67.996 1.00 44.13 80 ARG A C 1
ATOM 523 O O . ARG A 1 88 ? 59.051 36.702 69.190 1.00 46.14 80 ARG A O 1
ATOM 525 N N . ASP A 1 89 ? 58.413 38.040 67.500 1.00 43.01 81 ASP A N 1
ATOM 526 C CA . ASP A 1 89 ? 58.375 39.242 68.326 1.00 40.85 81 ASP A CA 1
ATOM 527 C C . ASP A 1 89 ? 57.106 39.365 69.179 1.00 38.28 81 ASP A C 1
ATOM 528 O O . ASP A 1 89 ? 56.944 40.328 69.930 1.00 39.73 81 ASP A O 1
ATOM 533 N N . GLY A 1 90 ? 56.202 38.399 69.056 1.00 36.27 82 GLY A N 1
ATOM 534 C CA . GLY A 1 90 ? 55.005 38.374 69.876 1.00 35.58 82 GLY A CA 1
ATOM 535 C C . GLY A 1 90 ? 53.969 39.398 69.456 1.00 32.70 82 GLY A C 1
ATOM 536 O O . GLY A 1 90 ? 53.118 39.795 70.250 1.00 29.71 82 GLY A O 1
ATOM 537 N N . ARG A 1 91 ? 54.012 39.839 68.203 1.00 30.01 83 ARG A N 1
ATOM 538 C CA . ARG A 1 91 ? 53.121 40.935 67.856 1.00 27.16 83 ARG A CA 1
ATOM 539 C C . ARG A 1 91 ? 51.820 40.440 67.245 1.00 25.50 83 ARG A C 1
ATOM 540 O O . ARG A 1 91 ? 50.992 41.246 66.816 1.00 28.37 83 ARG A O 1
ATOM 548 N N . ILE A 1 92 ? 51.596 39.125 67.276 1.00 22.63 84 ILE A N 1
ATOM 549 C CA . ILE A 1 92 ? 50.346 38.578 66.762 1.00 19.82 84 ILE A CA 1
ATOM 550 C C . ILE A 1 92 ? 49.380 38.150 67.872 1.00 22.02 84 ILE A C 1
ATOM 551 O O . ILE A 1 92 ? 49.677 37.276 68.700 1.00 24.86 84 ILE A O 1
ATOM 556 N N . ALA A 1 93 ? 48.214 38.783 67.869 1.00 21.98 85 ALA A N 1
ATOM 557 C CA . ALA A 1 93 ? 47.138 38.453 68.806 1.00 22.43 85 ALA A CA 1
ATOM 558 C C . ALA A 1 93 ? 46.307 37.282 68.271 1.00 19.01 85 ALA A C 1
ATOM 559 O O . ALA A 1 93 ? 45.800 37.354 67.165 1.00 18.91 85 ALA A O 1
ATOM 561 N N . SER A 1 94 ? 46.145 36.213 69.054 1.00 19.19 86 SER A N 1
ATOM 562 C CA . SER A 1 94 ? 45.513 35.012 68.537 1.00 18.90 86 SER A CA 1
ATOM 563 C C . SER A 1 94 ? 44.604 34.346 69.540 1.00 18.08 86 SER A C 1
ATOM 564 O O . SER A 1 94 ? 44.815 34.467 70.756 1.00 20.75 86 SER A O 1
ATOM 567 N N . CYS A 1 95 ? 43.620 33.613 69.020 1.00 17.79 87 CYS A N 1
ATOM 568 C CA . CYS A 1 95 ? 42.754 32.789 69.864 1.00 17.63 87 CYS A CA 1
ATOM 569 C C . CYS A 1 95 ? 42.120 31.638 69.078 1.00 17.55 87 CYS A C 1
ATOM 570 O O . CYS A 1 95 ? 42.060 31.631 67.844 1.00 17.91 87 CYS A O 1
ATOM 573 N N . GLN A 1 96 ? 41.653 30.654 69.824 1.00 15.10 88 GLN A N 1
ATOM 574 C CA . GLN A 1 96 ? 40.849 29.580 69.281 1.00 15.78 88 GLN A CA 1
ATOM 575 C C . GLN A 1 96 ? 39.453 30.105 68.969 1.00 15.00 88 GLN A C 1
ATOM 576 O O . GLN A 1 96 ? 38.949 30.990 69.672 1.00 15.88 88 GLN A O 1
ATOM 582 N N . THR A 1 97 ? 38.833 29.580 67.918 1.00 14.17 89 THR A N 1
ATOM 583 C CA . THR A 1 97 ? 37.504 30.019 67.502 1.00 16.06 89 THR A CA 1
ATOM 584 C C . THR A 1 97 ? 36.641 28.849 67.060 1.00 15.41 89 THR A C 1
ATOM 585 O O . THR A 1 97 ? 37.136 27.735 66.866 1.00 15.87 89 THR A O 1
ATOM 589 N N . LEU A 1 98 ? 35.349 29.108 66.868 1.00 16.17 90 LEU A N 1
ATOM 590 C CA A LEU A 1 98 ? 34.429 28.085 66.397 0.65 15.89 90 LEU A CA 1
ATOM 591 C CA B LEU A 1 98 ? 34.424 28.079 66.393 0.35 16.37 90 LEU A CA 1
ATOM 592 C C . LEU A 1 98 ? 34.559 27.912 64.889 1.00 19.10 90 LEU A C 1
ATOM 593 O O . LEU A 1 98 ? 33.748 28.458 64.125 1.00 17.84 90 LEU A O 1
ATOM 602 N N . GLY A 1 99 ? 35.572 27.144 64.481 1.00 14.70 91 GLY A N 1
ATOM 603 C CA . GLY A 1 99 ? 35.928 27.020 63.075 1.00 13.77 91 GLY A CA 1
ATOM 604 C C . GLY A 1 99 ? 36.374 28.327 62.444 1.00 16.05 91 GLY A C 1
ATOM 605 O O . GLY A 1 99 ? 36.568 29.347 63.113 1.00 16.43 91 GLY A O 1
ATOM 606 N N . GLY A 1 100 ? 36.564 28.308 61.127 1.00 15.50 92 GLY A N 1
ATOM 607 C CA . GLY A 1 100 ? 36.821 29.553 60.423 1.00 14.38 92 GLY A CA 1
ATOM 608 C C . GLY A 1 100 ? 35.682 30.553 60.524 1.00 16.99 92 GLY A C 1
ATOM 609 O O . GLY A 1 100 ? 35.920 31.791 60.484 1.00 15.58 92 GLY A O 1
ATOM 610 N N . THR A 1 101 ? 34.449 30.045 60.653 1.00 15.92 93 THR A N 1
ATOM 611 C CA . THR A 1 101 ? 33.282 30.918 60.747 1.00 17.55 93 THR A CA 1
ATOM 612 C C . THR A 1 101 ? 33.394 31.778 61.986 1.00 17.81 93 THR A C 1
ATOM 613 O O . THR A 1 101 ? 33.215 32.999 61.897 1.00 16.01 93 THR A O 1
ATOM 617 N N . GLY A 1 102 ? 33.694 31.145 63.122 1.00 14.11 94 GLY A N 1
ATOM 618 C CA . GLY A 1 102 ? 33.874 31.892 64.375 1.00 17.68 94 GLY A CA 1
ATOM 619 C C . GLY A 1 102 ? 34.989 32.934 64.264 1.00 18.96 94 GLY A C 1
ATOM 620 O O . GLY A 1 102 ? 34.867 34.067 64.755 1.00 17.38 94 GLY A O 1
ATOM 621 N N . ALA A 1 103 ? 36.090 32.577 63.606 1.00 15.62 95 ALA A N 1
ATOM 622 C CA . ALA A 1 103 ? 37.164 33.549 63.441 1.00 18.22 95 ALA A CA 1
ATOM 623 C C . ALA A 1 103 ? 36.728 34.735 62.580 1.00 18.50 95 ALA A C 1
ATOM 624 O O . ALA A 1 103 ? 37.089 35.874 62.862 1.00 17.35 95 ALA A O 1
ATOM 626 N N . LEU A 1 104 ? 35.968 34.475 61.514 1.00 16.24 96 LEU A N 1
ATOM 627 C CA . LEU A 1 104 ? 35.462 35.580 60.677 1.00 16.04 96 LEU A CA 1
ATOM 628 C C . LEU A 1 104 ? 34.570 36.505 61.491 1.00 14.62 96 LEU A C 1
ATOM 629 O O . LEU A 1 104 ? 34.663 37.732 61.384 1.00 18.35 96 LEU A O 1
ATOM 634 N N . ARG A 1 105 ? 33.673 35.923 62.281 1.00 14.36 97 ARG A N 1
ATOM 635 C CA . ARG A 1 105 ? 32.737 36.715 63.083 1.00 14.85 97 ARG A CA 1
ATOM 636 C C . ARG A 1 105 ? 33.439 37.475 64.217 1.00 19.43 97 ARG A C 1
ATOM 637 O O . ARG A 1 105 ? 33.233 38.700 64.378 1.00 18.82 97 ARG A O 1
ATOM 645 N N . ILE A 1 106 ? 34.235 36.763 65.017 1.00 16.82 98 ILE A N 1
ATOM 646 C CA . ILE A 1 106 ? 34.941 37.415 66.130 1.00 16.77 98 ILE A CA 1
ATOM 647 C C . ILE A 1 106 ? 35.926 38.464 65.579 1.00 18.37 98 ILE A C 1
ATOM 648 O O . ILE A 1 106 ? 36.010 39.563 66.105 1.00 19.04 98 ILE A O 1
ATOM 653 N N . GLY A 1 107 ? 36.650 38.123 64.513 1.00 16.14 99 GLY A N 1
ATOM 654 C CA . GLY A 1 107 ? 37.513 39.113 63.861 1.00 17.10 99 GLY A CA 1
ATOM 655 C C . GLY A 1 107 ? 36.752 40.319 63.390 1.00 18.32 99 GLY A C 1
ATOM 656 O O . GLY A 1 107 ? 37.204 41.467 63.584 1.00 18.97 99 GLY A O 1
ATOM 657 N N . GLY A 1 108 ? 35.633 40.094 62.695 1.00 20.10 100 GLY A N 1
ATOM 658 C CA . GLY A 1 108 ? 34.786 41.197 62.255 1.00 19.97 100 GLY A CA 1
ATOM 659 C C . GLY A 1 108 ? 34.312 42.078 63.407 1.00 21.02 100 GLY A C 1
ATOM 660 O O . GLY A 1 108 ? 34.299 43.317 63.314 1.00 21.67 100 GLY A O 1
ATOM 661 N N . ASP A 1 109 ? 33.940 41.439 64.522 1.00 16.75 101 ASP A N 1
ATOM 662 C CA . ASP A 1 109 ? 33.512 42.175 65.707 1.00 18.69 101 ASP A CA 1
ATOM 663 C C . ASP A 1 109 ? 34.662 42.944 66.369 1.00 19.09 101 ASP A C 1
ATOM 664 O O . ASP A 1 109 ? 34.419 43.900 67.125 1.00 21.27 101 ASP A O 1
ATOM 669 N N . LEU A 1 110 ? 35.896 42.522 66.116 1.00 17.87 102 LEU A N 1
ATOM 670 C CA . LEU A 1 110 ? 37.075 43.165 66.688 1.00 18.48 102 LEU A CA 1
ATOM 671 C C . LEU A 1 110 ? 37.554 44.370 65.846 1.00 19.67 102 LEU A C 1
ATOM 672 O O . LEU A 1 110 ? 38.287 45.211 66.354 1.00 20.51 102 LEU A O 1
ATOM 677 N N . LEU A 1 111 ? 37.126 44.453 64.595 1.00 21.08 103 LEU A N 1
ATOM 678 C CA . LEU A 1 111 ? 37.760 45.400 63.666 1.00 18.16 103 LEU A CA 1
ATOM 679 C C . LEU A 1 111 ? 37.733 46.852 64.140 1.00 21.03 103 LEU A C 1
ATOM 680 O O . LEU A 1 111 ? 38.693 47.598 63.883 1.00 21.93 103 LEU A O 1
ATOM 685 N N . ASN A 1 112 ? 36.685 47.253 64.857 1.00 22.45 104 ASN A N 1
ATOM 686 C CA . ASN A 1 112 ? 36.608 48.665 65.229 1.00 23.66 104 ASN A CA 1
ATOM 687 C C . ASN A 1 112 ? 37.579 49.041 66.348 1.00 23.14 104 ASN A C 1
ATOM 688 O O . ASN A 1 112 ? 37.717 50.210 66.657 1.00 24.04 104 ASN A O 1
ATOM 693 N N . ARG A 1 113 ? 38.300 48.066 66.884 1.00 22.54 105 ARG A N 1
ATOM 694 C CA . ARG A 1 113 ? 39.401 48.333 67.816 1.00 22.48 105 ARG A CA 1
ATOM 695 C C . ARG A 1 113 ? 40.644 48.846 67.106 1.00 22.40 105 ARG A C 1
ATOM 696 O O . ARG A 1 113 ? 41.515 49.442 67.733 1.00 23.90 105 ARG A O 1
ATOM 704 N N . PHE A 1 114 ? 40.763 48.614 65.791 1.00 20.96 106 PHE A N 1
ATOM 705 C CA . PHE A 1 114 ? 41.980 49.042 65.146 1.00 24.96 106 PHE A CA 1
ATOM 706 C C . PHE A 1 114 ? 41.819 49.529 63.701 1.00 24.32 106 PHE A C 1
ATOM 707 O O . PHE A 1 114 ? 42.785 49.972 63.108 1.00 25.48 106 PHE A O 1
ATOM 715 N N . VAL A 1 115 ? 40.605 49.513 63.176 1.00 20.38 107 VAL A N 1
ATOM 716 C CA . VAL A 1 115 ? 40.359 50.076 61.832 1.00 21.48 107 VAL A CA 1
ATOM 717 C C . VAL A 1 115 ? 39.439 51.280 61.957 1.00 23.06 107 VAL A C 1
ATOM 718 O O . VAL A 1 115 ? 38.363 51.156 62.540 1.00 22.24 107 VAL A O 1
ATOM 722 N N . ALA A 1 116 ? 39.861 52.442 61.440 1.00 23.15 108 ALA A N 1
ATOM 723 C CA . ALA A 1 116 ? 39.025 53.632 61.478 1.00 24.45 108 ALA A CA 1
ATOM 724 C C . ALA A 1 116 ? 37.826 53.487 60.545 1.00 27.60 108 ALA A C 1
ATOM 725 O O . ALA A 1 116 ? 37.930 52.831 59.500 1.00 25.38 108 ALA A O 1
ATOM 727 N N . ASN A 1 117 ? 36.713 54.114 60.920 1.00 26.51 109 ASN A N 1
ATOM 728 C CA . ASN A 1 117 ? 35.578 54.280 60.023 1.00 29.20 109 ASN A CA 1
ATOM 729 C C . ASN A 1 117 ? 35.128 52.947 59.477 1.00 29.61 109 ASN A C 1
ATOM 730 O O . ASN A 1 117 ? 34.926 52.793 58.265 1.00 31.09 109 ASN A O 1
ATOM 735 N N . CYS A 1 118 ? 34.994 51.975 60.369 1.00 31.45 110 CYS A N 1
ATOM 736 C CA . CYS A 1 118 ? 34.919 50.574 59.955 1.00 30.69 110 CYS A CA 1
ATOM 737 C C . CYS A 1 118 ? 33.495 50.115 59.679 1.00 32.73 110 CYS A C 1
ATOM 738 O O . CYS A 1 118 ? 32.902 49.424 60.520 1.00 34.27 110 CYS A O 1
ATOM 741 N N . ASN A 1 119 ? 32.943 50.482 58.523 1.00 27.23 111 ASN A N 1
ATOM 742 C CA . ASN A 1 119 ? 31.561 50.115 58.214 1.00 30.98 111 ASN A CA 1
ATOM 743 C C . ASN A 1 119 ? 31.360 49.422 56.862 1.00 29.04 111 ASN A C 1
ATOM 744 O O . ASN A 1 119 ? 30.227 49.145 56.475 1.00 25.83 111 ASN A O 1
ATOM 749 N N . ARG A 1 120 ? 32.460 49.095 56.181 1.00 27.43 112 ARG A N 1
ATOM 750 C CA . ARG A 1 120 ? 32.415 48.454 54.869 1.00 25.00 112 ARG A CA 1
ATOM 751 C C . ARG A 1 120 ? 33.561 47.432 54.772 1.00 25.97 112 ARG A C 1
ATOM 752 O O . ARG A 1 120 ? 34.612 47.619 55.393 1.00 25.85 112 ARG A O 1
ATOM 760 N N . ILE A 1 121 ? 33.341 46.325 54.063 1.00 22.83 113 ILE A N 1
ATOM 761 C CA . ILE A 1 121 ? 34.404 45.355 53.815 1.00 21.42 113 ILE A CA 1
ATOM 762 C C . ILE A 1 121 ? 34.243 44.891 52.361 1.00 23.60 113 ILE A C 1
ATOM 763 O O . ILE A 1 121 ? 33.122 44.708 51.878 1.00 23.72 113 ILE A O 1
ATOM 768 N N . TYR A 1 122 ? 35.360 44.798 51.645 1.00 23.22 114 TYR A N 1
ATOM 769 C CA . TYR A 1 122 ? 35.333 44.451 50.227 1.00 20.06 114 TYR A CA 1
ATOM 770 C C . TYR A 1 122 ? 35.616 42.963 50.067 1.00 24.56 114 TYR A C 1
ATOM 771 O O . TYR A 1 122 ? 36.569 42.456 50.654 1.00 26.68 114 TYR A O 1
ATOM 780 N N . GLY A 1 123 ? 34.802 42.271 49.273 1.00 19.70 115 GLY A N 1
ATOM 781 C CA . GLY A 1 123 ? 35.008 40.837 49.062 1.00 17.59 115 GLY A CA 1
ATOM 782 C C . GLY A 1 123 ? 34.899 40.545 47.570 1.00 17.56 115 GLY A C 1
ATOM 783 O O . GLY A 1 123 ? 34.427 41.380 46.804 1.00 20.75 115 GLY A O 1
ATOM 784 N N . PRO A 1 124 ? 35.326 39.342 47.150 1.00 18.01 116 PRO A N 1
ATOM 785 C CA . PRO A 1 124 ? 35.250 39.064 45.706 1.00 22.48 116 PRO A CA 1
ATOM 786 C C . PRO A 1 124 ? 33.795 39.056 45.224 1.00 19.41 116 PRO A C 1
ATOM 787 O O . PRO A 1 124 ? 32.892 38.651 45.986 1.00 21.66 116 PRO A O 1
ATOM 791 N N . ASP A 1 125 ? 33.583 39.486 43.984 1.00 21.28 117 ASP A N 1
ATOM 792 C CA . ASP A 1 125 ? 32.235 39.639 43.427 1.00 24.61 117 ASP A CA 1
ATOM 793 C C . ASP A 1 125 ? 31.442 38.333 43.494 1.00 27.28 117 ASP A C 1
ATOM 794 O O . ASP A 1 125 ? 30.238 38.343 43.753 1.00 27.65 117 ASP A O 1
ATOM 799 N N . VAL A 1 126 ? 32.125 37.215 43.287 1.00 20.48 118 VAL A N 1
ATOM 800 C CA . VAL A 1 126 ? 31.563 35.898 43.567 1.00 20.56 118 VAL A CA 1
ATOM 801 C C . VAL A 1 126 ? 32.291 35.349 44.771 1.00 23.10 118 VAL A C 1
ATOM 802 O O . VAL A 1 126 ? 33.511 35.162 44.743 1.00 23.35 118 VAL A O 1
ATOM 806 N N . GLY A 1 127 ? 31.555 35.133 45.849 1.00 22.21 119 GLY A N 1
ATOM 807 C CA . GLY A 1 127 ? 32.186 34.751 47.089 1.00 23.76 119 GLY A CA 1
ATOM 808 C C . GLY A 1 127 ? 31.385 33.770 47.917 1.00 21.90 119 GLY A C 1
ATOM 809 O O . GLY A 1 127 ? 30.374 33.196 47.487 1.00 20.87 119 GLY A O 1
ATOM 810 N N . TYR A 1 128 ? 31.857 33.589 49.139 1.00 20.64 120 TYR A N 1
ATOM 811 C CA . TYR A 1 128 ? 31.283 32.651 50.063 1.00 19.85 120 TYR A CA 1
ATOM 812 C C . TYR A 1 128 ? 30.001 33.236 50.674 1.00 22.21 120 TYR A C 1
ATOM 813 O O . TYR A 1 128 ? 30.030 34.316 51.272 1.00 20.21 120 TYR A O 1
ATOM 822 N N . PRO A 1 129 ? 28.865 32.563 50.454 1.00 24.40 121 PRO A N 1
ATOM 823 C CA . PRO A 1 129 ? 27.544 33.089 50.801 1.00 27.29 121 PRO A CA 1
ATOM 824 C C . PRO A 1 129 ? 27.450 33.609 52.236 1.00 22.03 121 PRO A C 1
ATOM 825 O O . PRO A 1 129 ? 26.866 34.664 52.445 1.00 25.34 121 PRO A O 1
ATOM 829 N N . ASN A 1 130 ? 28.035 32.913 53.206 1.00 21.76 122 ASN A N 1
ATOM 830 C CA . ASN A 1 130 ? 27.829 33.329 54.599 1.00 19.08 122 ASN A CA 1
ATOM 831 C C . ASN A 1 130 ? 28.634 34.576 54.974 1.00 20.63 122 ASN A C 1
ATOM 832 O O . ASN A 1 130 ? 28.354 35.196 55.998 1.00 18.54 122 ASN A O 1
ATOM 837 N N . HIS A 1 131 ? 29.606 34.965 54.144 1.00 21.65 123 HIS A N 1
ATOM 838 C CA . HIS A 1 131 ? 30.432 36.129 54.459 1.00 20.08 123 HIS A CA 1
ATOM 839 C C . HIS A 1 131 ? 29.568 37.373 54.618 1.00 21.09 123 HIS A C 1
ATOM 840 O O . HIS A 1 131 ? 29.814 38.204 55.504 1.00 19.30 123 HIS A O 1
ATOM 847 N N . GLU A 1 132 ? 28.548 37.514 53.778 1.00 20.73 124 GLU A N 1
ATOM 848 C CA . GLU A 1 132 ? 27.725 38.724 53.853 1.00 22.29 124 GLU A CA 1
ATOM 849 C C . GLU A 1 132 ? 27.061 38.882 55.223 1.00 22.50 124 GLU A C 1
ATOM 850 O O . GLU A 1 132 ? 27.121 39.943 55.842 1.00 20.77 124 GLU A O 1
ATOM 856 N N . SER A 1 133 ? 26.431 37.813 55.694 1.00 20.39 125 SER A N 1
ATOM 857 C CA . SER A 1 133 ? 25.726 37.868 56.963 1.00 22.54 125 SER A CA 1
ATOM 858 C C . SER A 1 133 ? 26.677 38.015 58.150 1.00 19.27 125 SER A C 1
ATOM 859 O O . SER A 1 133 ? 26.388 38.762 59.099 1.00 21.28 125 SER A O 1
ATOM 862 N N . ILE A 1 134 ? 27.776 37.271 58.121 1.00 18.67 126 ILE A N 1
ATOM 863 C CA . ILE A 1 134 ? 28.792 37.368 59.178 1.00 19.03 126 ILE A CA 1
ATOM 864 C C . ILE A 1 134 ? 29.186 38.819 59.385 1.00 19.92 126 ILE A C 1
ATOM 865 O O . ILE A 1 134 ? 29.147 39.345 60.501 1.00 21.05 126 ILE A O 1
ATOM 870 N N . PHE A 1 135 ? 29.544 39.490 58.295 1.00 19.39 127 PHE A N 1
ATOM 871 C CA . PHE A 1 135 ? 30.034 40.832 58.474 1.00 18.68 127 PHE A CA 1
ATOM 872 C C . PHE A 1 135 ? 28.915 41.822 58.691 1.00 20.41 127 PHE A C 1
ATOM 873 O O . PHE A 1 135 ? 29.128 42.799 59.379 1.00 22.63 127 PHE A O 1
ATOM 881 N N . ALA A 1 136 ? 27.709 41.545 58.192 1.00 22.54 128 ALA A N 1
ATOM 882 C CA . ALA A 1 136 ? 26.572 42.407 58.516 1.00 22.99 128 ALA A CA 1
ATOM 883 C C . ALA A 1 136 ? 26.328 42.423 60.020 1.00 21.73 128 ALA A C 1
ATOM 884 O O . ALA A 1 136 ? 26.112 43.485 60.624 1.00 24.74 128 ALA A O 1
ATOM 886 N N . LYS A 1 137 ? 26.386 41.242 60.632 1.00 20.70 129 LYS A N 1
ATOM 887 C CA . LYS A 1 137 ? 26.177 41.142 62.091 1.00 23.18 129 LYS A CA 1
ATOM 888 C C . LYS A 1 137 ? 27.250 41.939 62.847 1.00 22.39 129 LYS A C 1
ATOM 889 O O . LYS A 1 137 ? 26.979 42.494 63.912 1.00 24.26 129 LYS A O 1
ATOM 895 N N . ALA A 1 138 ? 28.450 42.023 62.261 1.00 24.04 130 ALA A N 1
ATOM 896 C CA . ALA A 1 138 ? 29.579 42.754 62.846 1.00 25.18 130 ALA A CA 1
ATOM 897 C C . ALA A 1 138 ? 29.579 44.241 62.508 1.00 28.12 130 ALA A C 1
ATOM 898 O O . ALA A 1 138 ? 30.525 44.944 62.863 1.00 29.88 130 ALA A O 1
ATOM 900 N N . GLY A 1 139 ? 28.562 44.702 61.777 1.00 26.79 131 GLY A N 1
ATOM 901 C CA . GLY A 1 139 ? 28.368 46.128 61.524 1.00 26.16 131 GLY A CA 1
ATOM 902 C C . GLY A 1 139 ? 28.951 46.611 60.209 1.00 27.59 131 GLY A C 1
ATOM 903 O O . GLY A 1 139 ? 29.128 47.811 60.001 1.00 31.50 131 GLY A O 1
ATOM 904 N N . MET A 1 140 ? 29.260 45.681 59.321 1.00 24.38 132 MET A N 1
ATOM 905 C CA . MET A 1 140 ? 29.872 46.083 58.044 1.00 26.07 132 MET A CA 1
ATOM 906 C C . MET A 1 140 ? 29.144 45.550 56.837 1.00 27.14 132 MET A C 1
ATOM 907 O O . MET A 1 140 ? 28.775 44.371 56.777 1.00 28.58 132 MET A O 1
ATOM 912 N N . GLU A 1 141 ? 29.002 46.425 55.840 1.00 28.75 133 GLU A N 1
ATOM 913 C CA . GLU A 1 141 ? 28.464 46.059 54.543 1.00 25.19 133 GLU A CA 1
ATOM 914 C C . GLU A 1 141 ? 29.515 45.443 53.619 1.00 25.07 133 GLU A C 1
ATOM 915 O O . GLU A 1 141 ? 30.520 46.069 53.300 1.00 27.86 133 GLU A O 1
ATOM 921 N N . LEU A 1 142 ? 29.294 44.199 53.213 1.00 24.24 134 LEU A N 1
ATOM 922 C CA . LEU A 1 142 ? 30.162 43.556 52.228 1.00 23.46 134 LEU A CA 1
ATOM 923 C C . LEU A 1 142 ? 29.890 44.111 50.843 1.00 26.62 134 LEU A C 1
ATOM 924 O O . LEU A 1 142 ? 28.750 44.138 50.384 1.00 29.98 134 LEU A O 1
ATOM 929 N N . THR A 1 143 ? 30.942 44.580 50.189 1.00 24.19 135 THR A N 1
ATOM 930 C CA A THR A 1 143 ? 30.823 45.218 48.875 0.47 26.57 135 THR A CA 1
ATOM 931 C CA B THR A 1 143 ? 30.798 45.199 48.877 0.53 25.58 135 THR A CA 1
ATOM 932 C C . THR A 1 143 ? 31.799 44.565 47.903 1.00 24.99 135 THR A C 1
ATOM 933 O O . THR A 1 143 ? 32.908 44.214 48.284 1.00 27.05 135 THR A O 1
ATOM 940 N N . PRO A 1 144 ? 31.394 44.393 46.639 1.00 26.56 136 PRO A N 1
ATOM 941 C CA . PRO A 1 144 ? 32.265 43.576 45.776 1.00 24.52 136 PRO A CA 1
ATOM 942 C C . PRO A 1 144 ? 33.483 44.259 45.151 1.00 25.66 136 PRO A C 1
ATOM 943 O O . PRO A 1 144 ? 33.482 45.483 44.925 1.00 27.87 136 PRO A O 1
ATOM 947 N N . TYR A 1 145 ? 34.508 43.451 44.857 1.00 23.41 137 TYR A N 1
ATOM 948 C CA . TYR A 1 145 ? 35.547 43.804 43.878 1.00 23.39 137 TYR A CA 1
ATOM 949 C C . TYR A 1 145 ? 35.545 42.776 42.755 1.00 23.70 137 TYR A C 1
ATOM 950 O O . TYR A 1 145 ? 35.212 41.608 42.969 1.00 23.84 137 TYR A O 1
ATOM 959 N N . SER A 1 146 ? 35.920 43.222 41.563 1.00 24.26 138 SER A N 1
ATOM 960 C CA . SER A 1 146 ? 36.019 42.337 40.419 1.00 25.78 138 SER A CA 1
ATOM 961 C C . SER A 1 146 ? 36.960 41.184 40.725 1.00 22.89 138 SER A C 1
ATOM 962 O O . SER A 1 146 ? 38.031 41.375 41.308 1.00 21.15 138 SER A O 1
ATOM 965 N N . TYR A 1 147 ? 36.556 39.977 40.354 1.00 21.30 139 TYR A N 1
ATOM 966 C CA . TYR A 1 147 ? 37.342 38.796 40.689 1.00 20.29 139 TYR A CA 1
ATOM 967 C C . TYR A 1 147 ? 37.087 37.684 39.697 1.00 23.07 139 TYR A C 1
ATOM 968 O O . TYR A 1 147 ? 38.000 37.252 38.990 1.00 25.08 139 TYR A O 1
ATOM 977 N N . TYR A 1 148 ? 35.844 37.219 39.630 1.00 23.01 140 TYR A N 1
ATOM 978 C CA . TYR A 1 148 ? 35.518 36.088 38.742 1.00 25.12 140 TYR A CA 1
ATOM 979 C C . TYR A 1 148 ? 35.108 36.538 37.342 1.00 26.33 140 TYR A C 1
ATOM 980 O O . TYR A 1 148 ? 34.310 37.469 37.170 1.00 25.29 140 TYR A O 1
ATOM 989 N N . ASP A 1 149 ? 35.673 35.868 36.340 1.00 23.95 141 ASP A N 1
ATOM 990 C CA . ASP A 1 149 ? 35.382 36.134 34.927 1.00 27.21 141 ASP A CA 1
ATOM 991 C C . ASP A 1 149 ? 34.510 35.005 34.389 1.00 24.76 141 ASP A C 1
ATOM 992 O O . ASP A 1 149 ? 34.998 33.897 34.180 1.00 24.66 141 ASP A O 1
ATOM 997 N N . PRO A 1 150 ? 33.214 35.270 34.169 1.00 28.64 142 PRO A N 1
ATOM 998 C CA . PRO A 1 150 ? 32.320 34.174 33.774 1.00 29.36 142 PRO A CA 1
ATOM 999 C C . PRO A 1 150 ? 32.591 33.674 32.338 1.00 28.00 142 PRO A C 1
ATOM 1000 O O . PRO A 1 150 ? 32.239 32.532 32.027 1.00 29.06 142 PRO A O 1
ATOM 1004 N N . ALA A 1 151 ? 33.219 34.493 31.505 1.00 26.54 143 ALA A N 1
ATOM 1005 C CA . ALA A 1 151 ? 33.520 34.076 30.128 1.00 27.37 143 ALA A CA 1
ATOM 1006 C C . ALA A 1 151 ? 34.593 32.985 30.131 1.00 30.43 143 ALA A C 1
ATOM 1007 O O . ALA A 1 151 ? 34.566 32.062 29.300 1.00 33.17 143 ALA A O 1
ATOM 1009 N N . THR A 1 152 ? 35.532 33.081 31.072 1.00 26.53 144 THR A N 1
ATOM 1010 C CA . THR A 1 152 ? 36.642 32.130 31.143 1.00 26.07 144 THR A CA 1
ATOM 1011 C C . THR A 1 152 ? 36.529 31.155 32.312 1.00 27.15 144 THR A C 1
ATOM 1012 O O . THR A 1 152 ? 37.312 30.198 32.406 1.00 25.45 144 THR A O 1
ATOM 1016 N N . LYS A 1 153 ? 35.559 31.404 33.194 1.00 23.42 145 LYS A N 1
ATOM 1017 C CA . LYS A 1 153 ? 35.452 30.702 34.481 1.00 23.28 145 LYS A CA 1
ATOM 1018 C C . LYS A 1 153 ? 36.789 30.756 35.214 1.00 21.61 145 LYS A C 1
ATOM 1019 O O . LYS A 1 153 ? 37.211 29.777 35.833 1.00 20.95 145 LYS A O 1
ATOM 1025 N N . GLY A 1 154 ? 37.444 31.917 35.125 1.00 22.67 146 GLY A N 1
ATOM 1026 C CA . GLY A 1 154 ? 38.770 32.130 35.686 1.00 20.98 146 GLY A CA 1
ATOM 1027 C C . GLY A 1 154 ? 38.879 33.501 36.309 1.00 25.79 146 GLY A C 1
ATOM 1028 O O . GLY A 1 154 ? 37.850 34.110 36.626 1.00 26.27 146 GLY A O 1
ATOM 1029 N N . LEU A 1 155 ? 40.109 33.983 36.488 1.00 24.18 147 LEU A N 1
ATOM 1030 C CA . LEU A 1 155 ? 40.367 35.224 37.217 1.00 24.12 147 LEU A CA 1
ATOM 1031 C C . LEU A 1 155 ? 40.312 36.479 36.355 1.00 26.09 147 LEU A C 1
ATOM 1032 O O . LEU A 1 155 ? 40.745 36.479 35.197 1.00 27.45 147 LEU A O 1
ATOM 1037 N N . ASN A 1 156 ? 39.778 37.558 36.930 1.00 21.75 148 ASN A N 1
ATOM 1038 C CA . ASN A 1 156 ? 39.880 38.874 36.297 1.00 24.12 148 ASN A CA 1
ATOM 1039 C C . ASN A 1 156 ? 40.840 39.721 37.137 1.00 22.63 148 ASN A C 1
ATOM 1040 O O . ASN A 1 156 ? 40.414 40.559 37.945 1.00 24.59 148 ASN A O 1
ATOM 1045 N N . LEU A 1 157 ? 42.139 39.490 36.949 1.00 25.19 149 LEU A N 1
ATOM 1046 C CA . LEU A 1 157 ? 43.148 40.179 37.752 1.00 26.23 149 LEU A CA 1
ATOM 1047 C C . LEU A 1 157 ? 43.168 41.701 37.518 1.00 25.12 149 LEU A C 1
ATOM 1048 O O . LEU A 1 157 ? 43.235 42.448 38.485 1.00 25.31 149 LEU A O 1
ATOM 1053 N N . ALA A 1 158 ? 43.139 42.148 36.265 1.00 28.01 150 ALA A N 1
ATOM 1054 C CA . ALA A 1 158 ? 43.167 43.593 35.985 1.00 29.84 150 ALA A CA 1
ATOM 1055 C C . ALA A 1 158 ? 42.012 44.281 36.726 1.00 28.51 150 ALA A C 1
ATOM 1056 O O . ALA A 1 158 ? 42.178 45.360 37.319 1.00 28.81 150 ALA A O 1
ATOM 1058 N N . GLY A 1 159 ? 40.848 43.631 36.719 1.00 27.42 151 GLY A N 1
ATOM 1059 C CA . GLY A 1 159 ? 39.669 44.163 37.384 1.00 28.49 151 GLY A CA 1
ATOM 1060 C C . GLY A 1 159 ? 39.841 44.209 38.888 1.00 28.15 151 GLY A C 1
ATOM 1061 O O . GLY A 1 159 ? 39.501 45.202 39.533 1.00 28.72 151 GLY A O 1
ATOM 1062 N N . MET A 1 160 ? 40.349 43.120 39.451 1.00 24.02 152 MET A N 1
ATOM 1063 C CA . MET A 1 160 ? 40.649 43.064 40.882 1.00 25.59 152 MET A CA 1
ATOM 1064 C C . MET A 1 160 ? 41.591 44.188 41.306 1.00 29.45 152 MET A C 1
ATOM 1065 O O . MET A 1 160 ? 41.310 44.927 42.265 1.00 29.13 152 MET A O 1
ATOM 1070 N N . LEU A 1 161 ? 42.703 44.316 40.578 1.00 26.00 153 LEU A N 1
ATOM 1071 C CA . LEU A 1 161 ? 43.697 45.333 40.901 1.00 25.99 153 LEU A CA 1
ATOM 1072 C C . LEU A 1 161 ? 43.108 46.743 40.817 1.00 29.43 153 LEU A C 1
ATOM 1073 O O . LEU A 1 161 ? 43.338 47.563 41.715 1.00 29.50 153 LEU A O 1
ATOM 1078 N N . GLU A 1 162 ? 42.304 47.022 39.795 1.00 31.02 154 GLU A N 1
ATOM 1079 C CA A GLU A 1 162 ? 41.723 48.356 39.647 0.51 33.36 154 GLU A CA 1
ATOM 1080 C CA B GLU A 1 162 ? 41.750 48.367 39.662 0.49 32.92 154 GLU A CA 1
ATOM 1081 C C . GLU A 1 162 ? 40.729 48.658 40.761 1.00 29.92 154 GLU A C 1
ATOM 1082 O O . GLU A 1 162 ? 40.666 49.778 41.259 1.00 33.07 154 GLU A O 1
ATOM 1093 N N . CYS A 1 163 ? 39.936 47.660 41.132 1.00 28.66 155 CYS A N 1
ATOM 1094 C CA . CYS A 1 163 ? 38.975 47.839 42.216 1.00 28.89 155 CYS A CA 1
ATOM 1095 C C . CYS A 1 163 ? 39.702 48.138 43.524 1.00 29.00 155 CYS A C 1
ATOM 1096 O O . CYS A 1 163 ? 39.290 49.028 44.279 1.00 29.03 155 CYS A O 1
ATOM 1099 N N . LEU A 1 164 ? 40.780 47.400 43.797 1.00 28.26 156 LEU A N 1
ATOM 1100 C CA . LEU A 1 164 ? 41.526 47.616 45.039 1.00 27.07 156 LEU A CA 1
ATOM 1101 C C . LEU A 1 164 ? 42.203 48.985 45.009 1.00 31.76 156 LEU A C 1
ATOM 1102 O O . LEU A 1 164 ? 42.270 49.667 46.022 1.00 30.15 156 LEU A O 1
ATOM 1107 N N . ASP A 1 165 ? 42.681 49.403 43.838 1.00 25.72 157 ASP A N 1
ATOM 1108 C CA . ASP A 1 165 ? 43.337 50.693 43.751 1.00 31.16 157 ASP A CA 1
ATOM 1109 C C . ASP A 1 165 ? 42.356 51.836 44.002 1.00 30.65 157 ASP A C 1
ATOM 1110 O O . ASP A 1 165 ? 42.733 52.869 44.563 1.00 34.60 157 ASP A O 1
ATOM 1115 N N . LYS A 1 166 ? 41.106 51.659 43.571 1.00 31.77 158 LYS A N 1
ATOM 1116 C CA . LYS A 1 166 ? 40.110 52.747 43.623 1.00 32.50 158 LYS A CA 1
ATOM 1117 C C . LYS A 1 166 ? 39.335 52.791 44.954 1.00 28.78 158 LYS A C 1
ATOM 1118 O O . LYS A 1 166 ? 38.726 53.812 45.284 1.00 34.11 158 LYS A O 1
ATOM 1120 N N . ALA A 1 167 ? 39.350 51.685 45.688 1.00 29.37 159 ALA A N 1
ATOM 1121 C CA . ALA A 1 167 ? 38.715 51.636 47.007 1.00 27.53 159 ALA A CA 1
ATOM 1122 C C . ALA A 1 167 ? 39.342 52.696 47.908 1.00 31.77 159 ALA A C 1
ATOM 1123 O O . ALA A 1 167 ? 40.538 52.957 47.826 1.00 31.07 159 ALA A O 1
ATOM 1125 N N . PRO A 1 168 ? 38.534 53.331 48.765 1.00 31.00 160 PRO A N 1
ATOM 1126 C CA . PRO A 1 168 ? 39.100 54.330 49.680 1.00 34.40 160 PRO A CA 1
ATOM 1127 C C . PRO A 1 168 ? 40.294 53.797 50.469 1.00 28.48 160 PRO A C 1
ATOM 1128 O O . PRO A 1 168 ? 40.264 52.640 50.900 1.00 30.24 160 PRO A O 1
ATOM 1132 N N . GLU A 1 169 ? 41.319 54.625 50.661 1.00 29.52 161 GLU A N 1
ATOM 1133 C CA . GLU A 1 169 ? 42.429 54.258 51.535 1.00 30.79 161 GLU A CA 1
ATOM 1134 C C . GLU A 1 169 ? 41.899 53.759 52.874 1.00 30.13 161 GLU A C 1
ATOM 1135 O O . GLU A 1 169 ? 40.942 54.332 53.443 1.00 30.05 161 GLU A O 1
ATOM 1141 N N . GLY A 1 170 ? 42.524 52.708 53.386 1.00 26.49 162 GLY A N 1
ATOM 1142 C CA . GLY A 1 170 ? 42.132 52.120 54.653 1.00 28.37 162 GLY A CA 1
ATOM 1143 C C . GLY A 1 170 ? 40.888 51.268 54.575 1.00 28.29 162 GLY A C 1
ATOM 1144 O O . GLY A 1 170 ? 40.160 51.122 55.552 1.00 27.13 162 GLY A O 1
ATOM 1145 N N . SER A 1 171 ? 40.639 50.672 53.414 1.00 28.66 163 SER A N 1
ATOM 1146 C CA . SER A 1 171 ? 39.524 49.739 53.309 1.00 24.54 163 SER A CA 1
ATOM 1147 C C . SER A 1 171 ? 39.918 48.360 53.838 1.00 23.84 163 SER A C 1
ATOM 1148 O O . SER A 1 171 ? 41.075 47.932 53.727 1.00 25.19 163 SER A O 1
ATOM 1151 N N . VAL A 1 172 ? 38.960 47.654 54.427 1.00 23.44 164 VAL A N 1
ATOM 1152 C CA . VAL A 1 172 ? 39.192 46.261 54.799 1.00 22.30 164 VAL A CA 1
ATOM 1153 C C . VAL A 1 172 ? 38.946 45.378 53.553 1.00 20.79 164 VAL A C 1
ATOM 1154 O O . VAL A 1 172 ? 37.903 45.502 52.894 1.00 21.87 164 VAL A O 1
ATOM 1158 N N . ILE A 1 173 ? 39.899 44.510 53.222 1.00 19.85 165 ILE A N 1
ATOM 1159 C CA . ILE A 1 173 ? 39.816 43.730 51.985 1.00 19.25 165 ILE A CA 1
ATOM 1160 C C . ILE A 1 173 ? 39.845 42.253 52.321 1.00 20.49 165 ILE A C 1
ATOM 1161 O O . ILE A 1 173 ? 40.861 41.752 52.797 1.00 18.40 165 ILE A O 1
ATOM 1166 N N . LEU A 1 174 ? 38.717 41.588 52.095 1.00 17.78 166 LEU A N 1
ATOM 1167 C CA . LEU A 1 174 ? 38.567 40.147 52.324 1.00 17.30 166 LEU A CA 1
ATOM 1168 C C . LEU A 1 174 ? 39.116 39.350 51.139 1.00 18.19 166 LEU A C 1
ATOM 1169 O O . LEU A 1 174 ? 38.678 39.580 50.016 1.00 20.34 166 LEU A O 1
ATOM 1174 N N . VAL A 1 175 ? 40.045 38.430 51.394 1.00 15.55 167 VAL A N 1
ATOM 1175 C CA . VAL A 1 175 ? 40.598 37.591 50.313 1.00 15.44 167 VAL A CA 1
ATOM 1176 C C . VAL A 1 175 ? 40.612 36.132 50.759 1.00 18.15 167 VAL A C 1
ATOM 1177 O O . VAL A 1 175 ? 40.844 35.851 51.936 1.00 18.28 167 VAL A O 1
ATOM 1181 N N . HIS A 1 176 ? 40.377 35.215 49.821 1.00 17.73 168 HIS A N 1
ATOM 1182 C CA . HIS A 1 176 ? 40.476 33.775 50.133 1.00 15.53 168 HIS A CA 1
ATOM 1183 C C . HIS A 1 176 ? 41.942 33.353 49.907 1.00 18.66 168 HIS A C 1
ATOM 1184 O O . HIS A 1 176 ? 42.496 33.647 48.854 1.00 20.53 168 HIS A O 1
ATOM 1191 N N . ALA A 1 177 ? 42.568 32.667 50.861 1.00 16.16 169 ALA A N 1
ATOM 1192 C CA . ALA A 1 177 ? 43.995 32.332 50.742 1.00 14.26 169 ALA A CA 1
ATOM 1193 C C . ALA A 1 177 ? 44.284 31.390 49.570 1.00 15.80 169 ALA A C 1
ATOM 1194 O O . ALA A 1 177 ? 45.319 31.505 48.916 1.00 18.41 169 ALA A O 1
ATOM 1196 N N . CYS A 1 178 ? 43.368 30.457 49.357 1.00 16.56 170 CYS A N 1
ATOM 1197 C CA . CYS A 1 178 ? 43.449 29.429 48.302 1.00 19.03 170 CYS A CA 1
ATOM 1198 C C . CYS A 1 178 ? 42.169 28.632 48.313 1.00 19.67 170 CYS A C 1
ATOM 1199 O O . CYS A 1 178 ? 41.379 28.721 49.270 1.00 17.40 170 CYS A O 1
ATOM 1202 N N . ALA A 1 179 ? 41.969 27.853 47.254 1.00 17.63 171 ALA A N 1
ATOM 1203 C CA . ALA A 1 179 ? 40.707 27.161 47.011 1.00 16.48 171 ALA A CA 1
ATOM 1204 C C . ALA A 1 179 ? 39.508 28.090 47.238 1.00 18.70 171 ALA A C 1
ATOM 1205 O O . ALA A 1 179 ? 38.625 27.829 48.070 1.00 17.34 171 ALA A O 1
ATOM 1207 N N . HIS A 1 180 ? 39.486 29.179 46.473 1.00 17.60 172 HIS A N 1
ATOM 1208 C CA . HIS A 1 180 ? 38.359 30.085 46.509 1.00 18.56 172 HIS A CA 1
ATOM 1209 C C . HIS A 1 180 ? 37.024 29.325 46.458 1.00 18.50 172 HIS A C 1
ATOM 1210 O O . HIS A 1 180 ? 36.826 28.441 45.618 1.00 20.74 172 HIS A O 1
ATOM 1217 N N . ASN A 1 181 ? 36.140 29.644 47.400 1.00 17.94 173 ASN A N 1
ATOM 1218 C CA . ASN A 1 181 ? 34.814 29.037 47.483 1.00 20.50 173 ASN A CA 1
ATOM 1219 C C . ASN A 1 181 ? 33.838 30.153 47.106 1.00 21.45 173 ASN A C 1
ATOM 1220 O O . ASN A 1 181 ? 33.741 31.174 47.810 1.00 25.43 173 ASN A O 1
ATOM 1225 N N . PRO A 1 182 ? 33.044 29.962 46.048 1.00 21.24 174 PRO A N 1
ATOM 1226 C CA . PRO A 1 182 ? 32.621 28.730 45.381 1.00 20.97 174 PRO A CA 1
ATOM 1227 C C . PRO A 1 182 ? 33.241 28.408 44.014 1.00 22.21 174 PRO A C 1
ATOM 1228 O O . PRO A 1 182 ? 32.837 27.402 43.430 1.00 22.74 174 PRO A O 1
ATOM 1232 N N . THR A 1 183 ? 34.174 29.212 43.504 1.00 21.84 175 THR A N 1
ATOM 1233 C CA . THR A 1 183 ? 34.556 29.071 42.092 1.00 21.36 175 THR A CA 1
ATOM 1234 C C . THR A 1 183 ? 35.763 28.169 41.859 1.00 22.46 175 THR A C 1
ATOM 1235 O O . THR A 1 183 ? 35.909 27.611 40.770 1.00 21.58 175 THR A O 1
ATOM 1239 N N . GLY A 1 184 ? 36.615 28.012 42.872 1.00 19.68 176 GLY A N 1
ATOM 1240 C CA . GLY A 1 184 ? 37.870 27.298 42.680 1.00 17.96 176 GLY A CA 1
ATOM 1241 C C . GLY A 1 184 ? 38.939 28.148 41.990 1.00 20.42 176 GLY A C 1
ATOM 1242 O O . GLY A 1 184 ? 40.071 27.706 41.803 1.00 18.69 176 GLY A O 1
ATOM 1243 N N . VAL A 1 185 ? 38.595 29.382 41.613 1.00 18.15 177 VAL A N 1
ATOM 1244 C CA . VAL A 1 185 ? 39.542 30.238 40.882 1.00 19.00 177 VAL A CA 1
ATOM 1245 C C . VAL A 1 185 ? 40.519 30.922 41.845 1.00 22.88 177 VAL A C 1
ATOM 1246 O O . VAL A 1 185 ? 40.079 31.698 42.702 1.00 19.57 177 VAL A O 1
ATOM 1250 N N . ASP A 1 186 ? 41.814 30.615 41.737 1.00 22.12 178 ASP A N 1
ATOM 1251 C CA . ASP A 1 186 ? 42.851 31.184 42.618 1.00 21.56 178 ASP A CA 1
ATOM 1252 C C . ASP A 1 186 ? 43.870 31.999 41.815 1.00 20.01 178 ASP A C 1
ATOM 1253 O O . ASP A 1 186 ? 44.374 31.528 40.802 1.00 19.97 178 ASP A O 1
ATOM 1258 N N . PRO A 1 187 ? 44.237 33.181 42.312 1.00 20.22 179 PRO A N 1
ATOM 1259 C CA . PRO A 1 187 ? 45.406 33.857 41.720 1.00 20.30 179 PRO A CA 1
ATOM 1260 C C . PRO A 1 187 ? 46.681 33.050 41.958 1.00 22.21 179 PRO A C 1
ATOM 1261 O O . PRO A 1 187 ? 46.748 32.271 42.917 1.00 19.33 179 PRO A O 1
ATOM 1265 N N . THR A 1 188 ? 47.658 33.189 41.059 1.00 21.46 180 THR A N 1
ATOM 1266 C CA . THR A 1 188 ? 48.989 32.601 41.247 1.00 18.53 180 THR A CA 1
ATOM 1267 C C . THR A 1 188 ? 49.762 33.408 42.272 1.00 20.60 180 THR A C 1
ATOM 1268 O O . THR A 1 188 ? 49.332 34.514 42.649 1.00 21.54 180 THR A O 1
ATOM 1272 N N . HIS A 1 189 ? 50.911 32.901 42.707 1.00 20.58 181 HIS A N 1
ATOM 1273 C CA . HIS A 1 189 ? 51.736 33.709 43.600 1.00 19.88 181 HIS A CA 1
ATOM 1274 C C . HIS A 1 189 ? 52.210 35.004 42.929 1.00 22.30 181 HIS A C 1
ATOM 1275 O O . HIS A 1 189 ? 52.270 36.029 43.610 1.00 23.08 181 HIS A O 1
ATOM 1282 N N . ASP A 1 190 ? 52.543 34.959 41.631 1.00 21.91 182 ASP A N 1
ATOM 1283 C CA . ASP A 1 190 ? 52.815 36.181 40.853 1.00 26.32 182 ASP A CA 1
ATOM 1284 C C . ASP A 1 190 ? 51.655 37.174 40.977 1.00 24.90 182 ASP A C 1
ATOM 1285 O O . ASP A 1 190 ? 51.871 38.374 41.169 1.00 23.56 182 ASP A O 1
ATOM 1290 N N . ASP A 1 191 ? 50.431 36.686 40.798 1.00 21.85 183 ASP A N 1
ATOM 1291 C CA . ASP A 1 191 ? 49.260 37.569 40.848 1.00 23.21 183 ASP A CA 1
ATOM 1292 C C . ASP A 1 191 ? 49.104 38.160 42.239 1.00 23.20 183 ASP A C 1
ATOM 1293 O O . ASP A 1 191 ? 48.806 39.357 42.394 1.00 24.12 183 ASP A O 1
ATOM 1298 N N . TRP A 1 192 ? 49.271 37.314 43.252 1.00 18.67 184 TRP A N 1
ATOM 1299 C CA . TRP A 1 192 ? 49.139 37.787 44.629 1.00 21.86 184 TRP A CA 1
ATOM 1300 C C . TRP A 1 192 ? 50.190 38.841 44.953 1.00 25.39 184 TRP A C 1
ATOM 1301 O O . TRP A 1 192 ? 49.928 39.784 45.720 1.00 23.83 184 TRP A O 1
ATOM 1312 N N . ARG A 1 193 ? 51.381 38.726 44.372 1.00 22.04 185 ARG A N 1
ATOM 1313 C CA A ARG A 1 193 ? 52.401 39.729 44.627 0.76 25.95 185 ARG A CA 1
ATOM 1314 C CA B ARG A 1 193 ? 52.404 39.723 44.637 0.24 26.43 185 ARG A CA 1
ATOM 1315 C C . ARG A 1 193 ? 51.904 41.083 44.141 1.00 28.56 185 ARG A C 1
ATOM 1316 O O . ARG A 1 193 ? 52.098 42.104 44.816 1.00 28.03 185 ARG A O 1
ATOM 1331 N N . GLN A 1 194 ? 51.222 41.105 42.991 1.00 24.86 186 GLN A N 1
ATOM 1332 C CA . GLN A 1 194 ? 50.661 42.384 42.526 1.00 26.48 186 GLN A CA 1
ATOM 1333 C C . GLN A 1 194 ? 49.549 42.893 43.448 1.00 24.28 186 GLN A C 1
ATOM 1334 O O . GLN A 1 194 ? 49.487 44.109 43.728 1.00 27.99 186 GLN A O 1
ATOM 1340 N N . VAL A 1 195 ? 48.672 41.978 43.878 1.00 24.53 187 VAL A N 1
ATOM 1341 C CA . VAL A 1 195 ? 47.544 42.310 44.771 1.00 26.86 187 VAL A CA 1
ATOM 1342 C C . VAL A 1 195 ? 48.034 42.921 46.091 1.00 27.26 187 VAL A C 1
ATOM 1343 O O . VAL A 1 195 ? 47.549 43.969 46.547 1.00 24.88 187 VAL A O 1
ATOM 1347 N N . CYS A 1 196 ? 49.027 42.276 46.683 1.00 24.94 188 CYS A N 1
ATOM 1348 C CA . CYS A 1 196 ? 49.565 42.737 47.955 1.00 26.13 188 CYS A CA 1
ATOM 1349 C C . CYS A 1 196 ? 50.248 44.094 47.817 1.00 27.92 188 CYS A C 1
ATOM 1350 O O . CYS A 1 196 ? 50.180 44.908 48.738 1.00 26.97 188 CYS A O 1
ATOM 1353 N N . ASP A 1 197 ? 50.882 44.371 46.677 1.00 27.43 189 ASP A N 1
ATOM 1354 C CA . ASP A 1 197 ? 51.475 45.694 46.480 1.00 28.42 189 ASP A CA 1
ATOM 1355 C C . ASP A 1 197 ? 50.403 46.781 46.520 1.00 25.48 189 ASP A C 1
ATOM 1356 O O . ASP A 1 197 ? 50.631 47.870 47.051 1.00 27.23 189 ASP A O 1
ATOM 1361 N N . VAL A 1 198 ? 49.236 46.500 45.954 1.00 26.05 190 VAL A N 1
ATOM 1362 C CA . VAL A 1 198 ? 48.168 47.498 45.956 1.00 27.45 190 VAL A CA 1
ATOM 1363 C C . VAL A 1 198 ? 47.647 47.688 47.382 1.00 26.62 190 VAL A C 1
ATOM 1364 O O . VAL A 1 198 ? 47.456 48.823 47.837 1.00 26.85 190 VAL A O 1
ATOM 1368 N N . ILE A 1 199 ? 47.420 46.573 48.074 1.00 26.30 191 ILE A N 1
ATOM 1369 C CA . ILE A 1 199 ? 46.933 46.607 49.462 1.00 23.99 191 ILE A CA 1
ATOM 1370 C C . ILE A 1 199 ? 47.884 47.451 50.322 1.00 27.26 191 ILE A C 1
ATOM 1371 O O . ILE A 1 199 ? 47.444 48.316 51.116 1.00 26.97 191 ILE A O 1
ATOM 1376 N N . LYS A 1 200 ? 49.189 47.242 50.166 1.00 27.31 192 LYS A N 1
ATOM 1377 C CA . LYS A 1 200 ? 50.146 48.027 50.957 1.00 30.66 192 LYS A CA 1
ATOM 1378 C C . LYS A 1 200 ? 50.095 49.511 50.613 1.00 32.04 192 LYS A C 1
ATOM 1379 O O . LYS A 1 200 ? 50.026 50.362 51.514 1.00 31.89 192 LYS A O 1
ATOM 1385 N N . ARG A 1 201 ? 50.120 49.821 49.315 1.00 30.70 193 ARG A N 1
ATOM 1386 C CA . ARG A 1 201 ? 50.153 51.213 48.851 1.00 30.33 193 ARG A CA 1
ATOM 1387 C C . ARG A 1 201 ? 48.906 52.008 49.238 1.00 31.54 193 ARG A C 1
ATOM 1388 O O . ARG A 1 201 ? 48.986 53.213 49.541 1.00 32.63 193 ARG A O 1
ATOM 1396 N N . ARG A 1 202 ? 47.755 51.349 49.212 1.00 28.75 194 ARG A N 1
ATOM 1397 C CA . ARG A 1 202 ? 46.498 52.017 49.550 1.00 30.55 194 ARG A CA 1
ATOM 1398 C C . ARG A 1 202 ? 46.200 51.969 51.049 1.00 30.42 194 ARG A C 1
ATOM 1399 O O . ARG A 1 202 ? 45.139 52.432 51.488 1.00 30.84 194 ARG A O 1
ATOM 1407 N N . ASN A 1 203 ? 47.146 51.435 51.822 1.00 29.84 195 ASN A N 1
ATOM 1408 C CA . ASN A 1 203 ? 47.004 51.299 53.280 1.00 26.50 195 ASN A CA 1
ATOM 1409 C C . ASN A 1 203 ? 45.732 50.546 53.661 1.00 25.94 195 ASN A C 1
ATOM 1410 O O . ASN A 1 203 ? 45.070 50.878 54.679 1.00 27.48 195 ASN A O 1
ATOM 1415 N N . HIS A 1 204 ? 45.403 49.523 52.859 1.00 25.18 196 HIS A N 1
ATOM 1416 C CA . HIS A 1 204 ? 44.256 48.659 53.126 1.00 25.52 196 HIS A CA 1
ATOM 1417 C C . HIS A 1 204 ? 44.577 47.659 54.240 1.00 25.98 196 HIS A C 1
ATOM 1418 O O . HIS A 1 204 ? 45.741 47.380 54.546 1.00 26.99 196 HIS A O 1
ATOM 1425 N N . ILE A 1 205 ? 43.531 47.120 54.841 1.00 23.85 197 ILE A N 1
ATOM 1426 C CA . ILE A 1 205 ? 43.665 46.134 55.910 1.00 22.86 197 ILE A CA 1
ATOM 1427 C C . ILE A 1 205 ? 43.209 44.782 55.377 1.00 21.97 197 ILE A C 1
ATOM 1428 O O . ILE A 1 205 ? 42.018 44.581 55.147 1.00 23.18 197 ILE A O 1
ATOM 1433 N N . PRO A 1 206 ? 44.156 43.856 55.133 1.00 21.12 198 PRO A N 1
ATOM 1434 C CA . PRO A 1 206 ? 43.795 42.547 54.577 1.00 19.08 198 PRO A CA 1
ATOM 1435 C C . PRO A 1 206 ? 43.180 41.626 55.617 1.00 19.93 198 PRO A C 1
ATOM 1436 O O . PRO A 1 206 ? 43.736 41.514 56.710 1.00 20.20 198 PRO A O 1
ATOM 1440 N N . PHE A 1 207 ? 42.055 41.006 55.260 1.00 17.02 199 PHE A N 1
ATOM 1441 C CA . PHE A 1 207 ? 41.369 40.000 56.105 1.00 18.63 199 PHE A CA 1
ATOM 1442 C C . PHE A 1 207 ? 41.401 38.708 55.293 1.00 19.01 199 PHE A C 1
ATOM 1443 O O . PHE A 1 207 ? 40.649 38.546 54.335 1.00 18.97 199 PHE A O 1
ATOM 1451 N N . VAL A 1 208 ? 42.302 37.815 55.665 1.00 15.63 200 VAL A N 1
ATOM 1452 C CA . VAL A 1 208 ? 42.517 36.550 54.931 1.00 16.76 200 VAL A CA 1
ATOM 1453 C C . VAL A 1 208 ? 41.620 35.455 55.481 1.00 19.90 200 VAL A C 1
ATOM 1454 O O . VAL A 1 208 ? 41.685 35.128 56.666 1.00 20.27 200 VAL A O 1
ATOM 1458 N N . ASP A 1 209 ? 40.751 34.918 54.636 1.00 14.88 201 ASP A N 1
ATOM 1459 C CA . ASP A 1 209 ? 39.991 33.716 54.977 1.00 16.64 201 ASP A CA 1
ATOM 1460 C C . ASP A 1 209 ? 40.797 32.529 54.449 1.00 18.35 201 ASP A C 1
ATOM 1461 O O . ASP A 1 209 ? 40.896 32.317 53.235 1.00 17.49 201 ASP A O 1
ATOM 1466 N N . MET A 1 210 ? 41.435 31.801 55.364 1.00 14.55 202 MET A N 1
ATOM 1467 C CA . MET A 1 210 ? 42.261 30.642 54.997 1.00 16.06 202 MET A CA 1
ATOM 1468 C C . MET A 1 210 ? 41.593 29.370 55.500 1.00 15.98 202 MET A C 1
ATOM 1469 O O . MET A 1 210 ? 41.902 28.878 56.599 1.00 15.84 202 MET A O 1
ATOM 1474 N N . ALA A 1 211 ? 40.665 28.860 54.701 1.00 16.44 203 ALA A N 1
ATOM 1475 C CA . ALA A 1 211 ? 39.859 27.712 55.130 1.00 18.42 203 ALA A CA 1
ATOM 1476 C C . ALA A 1 211 ? 40.446 26.386 54.672 1.00 16.69 203 ALA A C 1
ATOM 1477 O O . ALA A 1 211 ? 39.983 25.351 55.128 1.00 17.90 203 ALA A O 1
ATOM 1479 N N . TYR A 1 212 ? 41.446 26.401 53.781 1.00 16.78 204 TYR A N 1
ATOM 1480 C CA . TYR A 1 212 ? 41.912 25.165 53.154 1.00 17.57 204 TYR A CA 1
ATOM 1481 C C . TYR A 1 212 ? 43.427 25.039 53.067 1.00 15.20 204 TYR A C 1
ATOM 1482 O O . TYR A 1 212 ? 43.925 24.465 52.117 1.00 19.78 204 TYR A O 1
ATOM 1491 N N . GLN A 1 213 ? 44.154 25.536 54.059 1.00 16.82 205 GLN A N 1
ATOM 1492 C CA . GLN A 1 213 ? 45.617 25.382 54.046 1.00 18.28 205 GLN A CA 1
ATOM 1493 C C . GLN A 1 213 ? 46.020 23.906 53.982 1.00 20.52 205 GLN A C 1
ATOM 1494 O O . GLN A 1 213 ? 45.583 23.110 54.812 1.00 20.58 205 GLN A O 1
ATOM 1500 N N . GLY A 1 214 ? 46.852 23.539 53.004 1.00 15.71 206 GLY A N 1
ATOM 1501 C CA . GLY A 1 214 ? 47.276 22.149 52.874 1.00 19.28 206 GLY A CA 1
ATOM 1502 C C . GLY A 1 214 ? 46.265 21.283 52.146 1.00 23.80 206 GLY A C 1
ATOM 1503 O O . GLY A 1 214 ? 46.639 20.474 51.299 1.00 22.66 206 GLY A O 1
ATOM 1504 N N . PHE A 1 215 ? 44.987 21.436 52.489 1.00 22.02 207 PHE A N 1
ATOM 1505 C CA . PHE A 1 215 ? 43.911 20.770 51.764 1.00 22.17 207 PHE A CA 1
ATOM 1506 C C . PHE A 1 215 ? 43.897 21.187 50.285 1.00 22.73 207 PHE A C 1
ATOM 1507 O O . PHE A 1 215 ? 43.719 20.356 49.384 1.00 21.23 207 PHE A O 1
ATOM 1515 N N . ALA A 1 216 ? 44.107 22.469 50.031 1.00 21.13 208 ALA A N 1
ATOM 1516 C CA . ALA A 1 216 ? 43.991 22.984 48.655 1.00 20.65 208 ALA A CA 1
ATOM 1517 C C . ALA A 1 216 ? 44.932 22.322 47.658 1.00 24.75 208 ALA A C 1
ATOM 1518 O O . ALA A 1 216 ? 44.486 21.829 46.610 1.00 25.17 208 ALA A O 1
ATOM 1520 N N . THR A 1 217 ? 46.230 22.275 47.966 1.00 21.09 209 THR A N 1
ATOM 1521 C CA . THR A 1 217 ? 47.189 21.772 46.986 1.00 21.87 209 THR A CA 1
ATOM 1522 C C . THR A 1 217 ? 48.100 20.674 47.534 1.00 21.84 209 THR A C 1
ATOM 1523 O O . THR A 1 217 ? 48.946 20.129 46.801 1.00 25.32 209 THR A O 1
ATOM 1527 N N . GLY A 1 218 ? 47.945 20.370 48.822 1.00 22.01 210 GLY A N 1
ATOM 1528 C CA . GLY A 1 218 ? 48.759 19.359 49.481 1.00 23.32 210 GLY A CA 1
ATOM 1529 C C . GLY A 1 218 ? 50.059 19.931 50.012 1.00 24.15 210 GLY A C 1
ATOM 1530 O O . GLY A 1 218 ? 50.879 19.209 50.558 1.00 28.14 210 GLY A O 1
ATOM 1531 N N . GLN A 1 219 ? 50.247 21.237 49.836 1.00 23.18 211 GLN A N 1
ATOM 1532 C CA . GLN A 1 219 ? 51.502 21.894 50.202 1.00 21.81 211 GLN A CA 1
ATOM 1533 C C . GLN A 1 219 ? 51.199 22.992 51.216 1.00 20.56 211 GLN A C 1
ATOM 1534 O O . GLN A 1 219 ? 50.683 24.039 50.837 1.00 20.11 211 GLN A O 1
ATOM 1540 N N . LEU A 1 220 ? 51.499 22.746 52.494 1.00 21.32 212 LEU A N 1
ATOM 1541 C CA . LEU A 1 220 ? 51.137 23.698 53.549 1.00 19.68 212 LEU A CA 1
ATOM 1542 C C . LEU A 1 220 ? 51.774 25.082 53.411 1.00 22.52 212 LEU A C 1
ATOM 1543 O O . LEU A 1 220 ? 51.103 26.076 53.661 1.00 21.26 212 LEU A O 1
ATOM 1548 N N . ASP A 1 221 ? 53.059 25.140 53.037 1.00 22.50 213 ASP A N 1
ATOM 1549 C CA . ASP A 1 221 ? 53.744 26.438 52.930 1.00 23.24 213 ASP A CA 1
ATOM 1550 C C . ASP A 1 221 ? 53.192 27.229 51.747 1.00 21.49 213 ASP A C 1
ATOM 1551 O O . ASP A 1 221 ? 52.855 28.408 51.880 1.00 23.76 213 ASP A O 1
ATOM 1556 N N . TYR A 1 222 ? 53.104 26.566 50.597 1.00 21.77 214 TYR A N 1
ATOM 1557 C CA . TYR A 1 222 ? 52.578 27.198 49.393 1.00 23.03 214 TYR A CA 1
ATOM 1558 C C . TYR A 1 222 ? 51.172 27.756 49.661 1.00 20.29 214 TYR A C 1
ATOM 1559 O O . TYR A 1 222 ? 50.853 28.882 49.274 1.00 19.54 214 TYR A O 1
ATOM 1568 N N . ASP A 1 223 ? 50.327 26.976 50.332 1.00 17.94 215 ASP A N 1
ATOM 1569 C CA . ASP A 1 223 ? 48.949 27.396 50.511 1.00 16.41 215 ASP A CA 1
ATOM 1570 C C . ASP A 1 223 ? 48.829 28.550 51.502 1.00 17.43 215 ASP A C 1
ATOM 1571 O O . ASP A 1 223 ? 47.808 29.226 51.522 1.00 20.06 215 ASP A O 1
ATOM 1576 N N . ALA A 1 224 ? 49.847 28.753 52.337 1.00 18.66 216 ALA A N 1
ATOM 1577 C CA . ALA A 1 224 ? 49.795 29.879 53.282 1.00 18.27 216 ALA A CA 1
ATOM 1578 C C . ALA A 1 224 ? 50.574 31.105 52.755 1.00 19.45 216 ALA A C 1
ATOM 1579 O O . ALA A 1 224 ? 50.909 32.026 53.509 1.00 19.20 216 ALA A O 1
ATOM 1581 N N . PHE A 1 225 ? 50.877 31.117 51.458 1.00 18.09 217 PHE A N 1
ATOM 1582 C CA . PHE A 1 225 ? 51.628 32.239 50.893 1.00 18.75 217 PHE A CA 1
ATOM 1583 C C . PHE A 1 225 ? 50.986 33.605 51.180 1.00 21.03 217 PHE A C 1
ATOM 1584 O O . PHE A 1 225 ? 51.677 34.549 51.556 1.00 19.47 217 PHE A O 1
ATOM 1592 N N . VAL A 1 226 ? 49.677 33.714 51.016 1.00 18.66 218 VAL A N 1
ATOM 1593 C CA . VAL A 1 226 ? 49.048 35.029 51.139 1.00 19.20 218 VAL A CA 1
ATOM 1594 C C . VAL A 1 226 ? 49.197 35.665 52.555 1.00 20.40 218 VAL A C 1
ATOM 1595 O O . VAL A 1 226 ? 49.637 36.807 52.645 1.00 19.78 218 VAL A O 1
ATOM 1599 N N . PRO A 1 227 ? 48.894 34.924 53.638 1.00 19.21 219 PRO A N 1
ATOM 1600 C CA . PRO A 1 227 ? 49.126 35.568 54.950 1.00 20.25 219 PRO A CA 1
ATOM 1601 C C . PRO A 1 227 ? 50.616 35.737 55.284 1.00 21.30 219 PRO A C 1
ATOM 1602 O O . PRO A 1 227 ? 51.020 36.741 55.881 1.00 20.66 219 PRO A O 1
ATOM 1606 N N . ARG A 1 228 ? 51.450 34.791 54.866 1.00 19.85 220 ARG A N 1
ATOM 1607 C CA . ARG A 1 228 ? 52.869 34.934 55.153 1.00 19.06 220 ARG A CA 1
ATOM 1608 C C . ARG A 1 228 ? 53.494 36.109 54.399 1.00 24.15 220 ARG A C 1
ATOM 1609 O O . ARG A 1 228 ? 54.374 36.813 54.915 1.00 25.36 220 ARG A O 1
ATOM 1617 N N . HIS A 1 229 ? 53.027 36.345 53.183 1.00 21.82 221 HIS A N 1
ATOM 1618 C CA . HIS A 1 229 ? 53.584 37.427 52.382 1.00 22.60 221 HIS A CA 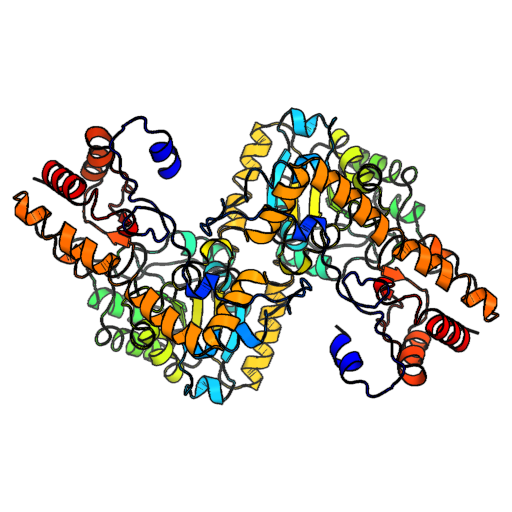1
ATOM 1619 C C . HIS A 1 229 ? 53.102 38.794 52.934 1.00 26.23 221 HIS A C 1
ATOM 1620 O O . HIS A 1 229 ? 53.866 39.784 52.977 1.00 25.99 221 HIS A O 1
ATOM 1627 N N . LEU A 1 230 ? 51.841 38.841 53.360 1.00 22.47 222 LEU A N 1
ATOM 1628 C CA . LEU A 1 230 ? 51.262 40.109 53.821 1.00 24.17 222 LEU A CA 1
ATOM 1629 C C . LEU A 1 230 ? 51.740 40.510 55.204 1.00 24.42 222 LEU A C 1
ATOM 1630 O O . LEU A 1 230 ? 51.766 41.707 55.530 1.00 23.18 222 LEU A O 1
ATOM 1635 N N . VAL A 1 231 ? 52.097 39.540 56.039 1.00 21.73 223 VAL A N 1
ATOM 1636 C CA . VAL A 1 231 ? 52.280 39.894 57.459 1.00 22.40 223 VAL A CA 1
ATOM 1637 C C . VAL A 1 231 ? 53.469 40.863 57.651 1.00 28.81 223 VAL A C 1
ATOM 1638 O O . VAL A 1 231 ? 53.504 41.620 58.627 1.00 28.48 223 VAL A O 1
ATOM 1642 N N . ASP A 1 232 ? 54.396 40.903 56.687 1.00 31.68 224 ASP A N 1
ATOM 1643 C CA . ASP A 1 232 ? 55.521 41.853 56.742 1.00 37.28 224 ASP A CA 1
ATOM 1644 C C . ASP A 1 232 ? 55.269 43.172 56.004 1.00 35.07 224 ASP A C 1
ATOM 1645 O O . ASP A 1 232 ? 56.105 44.073 56.047 1.00 35.02 224 ASP A O 1
ATOM 1650 N N . MET A 1 233 ? 54.137 43.286 55.319 1.00 31.12 225 MET A N 1
ATOM 1651 C CA . MET A 1 233 ? 53.914 44.412 54.411 1.00 30.15 225 MET A CA 1
ATOM 1652 C C . MET A 1 233 ? 52.985 45.484 54.960 1.00 30.32 225 MET A C 1
ATOM 1653 O O . MET A 1 233 ? 53.002 46.632 54.500 1.00 30.45 225 MET A O 1
ATOM 1658 N N . VAL A 1 234 ? 52.154 45.093 55.917 1.00 28.37 226 VAL A N 1
ATOM 1659 C CA . VAL A 1 234 ? 51.116 45.968 56.446 1.00 25.81 226 VAL A CA 1
ATOM 1660 C C . VAL A 1 234 ? 51.161 45.965 57.981 1.00 28.47 226 VAL A C 1
ATOM 1661 O O . VAL A 1 234 ? 51.618 44.997 58.582 1.00 31.15 226 VAL A O 1
ATOM 1665 N N . PRO A 1 235 ? 50.699 47.058 58.606 1.00 29.02 227 PRO A N 1
ATOM 1666 C CA . PRO A 1 235 ? 50.625 47.207 60.070 1.00 30.76 227 PRO A CA 1
ATOM 1667 C C . PRO A 1 235 ? 49.718 46.158 60.719 1.00 30.55 227 PRO A C 1
ATOM 1668 O O . PRO A 1 235 ? 50.098 45.575 61.730 1.00 29.81 227 PRO A O 1
ATOM 1672 N N . ASN A 1 236 ? 48.544 45.923 60.144 1.00 24.23 228 ASN A N 1
ATOM 1673 C CA . ASN A 1 236 ? 47.619 44.924 60.676 1.00 24.89 228 ASN A CA 1
ATOM 1674 C C . ASN A 1 236 ? 47.112 43.996 59.590 1.00 25.81 228 ASN A C 1
ATOM 1675 O O . ASN A 1 236 ? 46.561 44.463 58.585 1.00 22.16 228 ASN A O 1
ATOM 1680 N N . LEU A 1 237 ? 47.292 42.690 59.814 1.00 20.49 229 LEU A N 1
ATOM 1681 C CA . LEU A 1 237 ? 46.713 41.619 59.012 1.00 19.41 229 LEU A CA 1
ATOM 1682 C C . LEU A 1 237 ? 45.805 40.734 59.882 1.00 20.23 229 LEU A C 1
ATOM 1683 O O . LEU A 1 237 ? 46.167 40.417 61.009 1.00 20.07 229 LEU A O 1
ATOM 1688 N N . ILE A 1 238 ? 44.637 40.349 59.364 1.00 16.87 230 ILE A N 1
ATOM 1689 C CA . ILE A 1 238 ? 43.743 39.432 60.073 1.00 16.30 230 ILE A CA 1
ATOM 1690 C C . ILE A 1 238 ? 43.711 38.116 59.308 1.00 18.67 230 ILE A C 1
ATOM 1691 O O . ILE A 1 238 ? 43.646 38.131 58.081 1.00 19.19 230 ILE A O 1
ATOM 1696 N N . VAL A 1 239 ? 43.755 36.992 60.025 1.00 16.35 231 VAL A N 1
ATOM 1697 C CA . VAL A 1 239 ? 43.650 35.686 59.378 1.00 17.80 231 VAL A CA 1
ATOM 1698 C C . VAL A 1 239 ? 42.618 34.828 60.109 1.00 17.24 231 VAL A C 1
ATOM 1699 O O . VAL A 1 239 ? 42.736 34.645 61.323 1.00 18.55 231 VAL A O 1
ATOM 1703 N N . ALA A 1 240 ? 41.609 34.334 59.377 1.00 14.43 232 ALA A N 1
ATOM 1704 C CA . ALA A 1 240 ? 40.637 33.379 59.913 1.00 14.93 232 ALA A CA 1
ATOM 1705 C C . ALA A 1 240 ? 41.048 32.013 59.404 1.00 14.28 232 ALA A C 1
ATOM 1706 O O . ALA A 1 240 ? 41.069 31.779 58.190 1.00 17.37 232 ALA A O 1
ATOM 1708 N N . GLN A 1 241 ? 41.410 31.129 60.330 1.00 13.63 233 GLN A N 1
ATOM 1709 C CA . GLN A 1 241 ? 42.013 29.852 59.977 1.00 14.74 233 GLN A CA 1
ATOM 1710 C C . GLN A 1 241 ? 41.090 28.689 60.375 1.00 16.03 233 GLN A C 1
ATOM 1711 O O . GLN A 1 241 ? 40.769 28.516 61.550 1.00 16.27 233 GLN A O 1
ATOM 1717 N N . SER A 1 242 ? 40.684 27.882 59.396 1.00 16.26 234 SER A N 1
ATOM 1718 C CA . SER A 1 242 ? 39.813 26.727 59.650 1.00 16.17 234 SER A CA 1
ATOM 1719 C C . SER A 1 242 ? 40.567 25.403 59.671 1.00 15.56 234 SER A C 1
ATOM 1720 O O . SER A 1 242 ? 41.416 25.145 58.810 1.00 19.25 234 SER A O 1
ATOM 1723 N N . PHE A 1 243 ? 40.226 24.547 60.638 1.00 15.61 235 PHE A N 1
ATOM 1724 C CA . PHE A 1 243 ? 40.748 23.192 60.667 1.00 17.21 235 PHE A CA 1
ATOM 1725 C C . PHE A 1 243 ? 39.720 22.164 60.246 1.00 16.59 235 PHE A C 1
ATOM 1726 O O . PHE A 1 243 ? 39.958 20.948 60.354 1.00 18.18 235 PHE A O 1
ATOM 1734 N N . SER A 1 244 ? 38.603 22.637 59.703 1.00 16.44 236 SER A N 1
ATOM 1735 C CA . SER A 1 244 ? 37.517 21.738 59.320 1.00 17.51 236 SER A CA 1
ATOM 1736 C C . SER A 1 244 ? 37.886 20.818 58.178 1.00 16.90 236 SER A C 1
ATOM 1737 O O . SER A 1 244 ? 37.779 19.599 58.296 1.00 17.84 236 SER A O 1
ATOM 1740 N N . ALA A 1 245 ? 38.330 21.389 57.057 1.00 16.11 237 ALA A N 1
ATOM 1741 C CA . ALA A 1 245 ? 38.662 20.513 55.933 1.00 17.30 237 ALA A CA 1
ATOM 1742 C C . ALA A 1 245 ? 40.031 19.832 56.089 1.00 17.68 237 ALA A C 1
ATOM 1743 O O . ALA A 1 245 ? 40.177 18.636 55.766 1.00 19.20 237 ALA A O 1
ATOM 1745 N N . ASN A 1 246 ? 41.055 20.573 56.514 1.00 18.72 238 ASN A N 1
ATOM 1746 C CA . ASN A 1 246 ? 42.394 19.992 56.451 1.00 16.85 238 ASN A CA 1
ATOM 1747 C C . ASN A 1 246 ? 42.668 18.959 57.543 1.00 22.49 238 ASN A C 1
ATOM 1748 O O . ASN A 1 246 ? 43.589 18.146 57.408 1.00 20.35 238 ASN A O 1
ATOM 1753 N N . PHE A 1 247 ? 41.841 18.941 58.592 1.00 20.16 239 PHE A N 1
ATOM 1754 C CA . PHE A 1 247 ? 41.898 17.814 59.548 1.00 18.63 239 PHE A CA 1
ATOM 1755 C C . PHE A 1 247 ? 40.643 16.949 59.526 1.00 18.09 239 PHE A C 1
ATOM 1756 O O . PHE A 1 247 ? 40.532 15.973 60.289 1.00 19.34 239 PHE A O 1
ATOM 1764 N N . GLY A 1 248 ? 39.696 17.283 58.652 1.00 17.72 240 GLY A N 1
ATOM 1765 C CA . GLY A 1 248 ? 38.441 16.550 58.597 1.00 19.50 240 GLY A CA 1
ATOM 1766 C C . GLY A 1 248 ? 37.620 16.716 59.890 1.00 19.01 240 GLY A C 1
ATOM 1767 O O . GLY A 1 248 ? 36.859 15.822 60.262 1.00 22.02 240 GLY A O 1
ATOM 1768 N N . LEU A 1 249 ? 37.791 17.855 60.549 1.00 17.66 241 LEU A N 1
ATOM 1769 C CA . LEU A 1 249 ? 37.178 18.085 61.878 1.00 18.83 241 LEU A CA 1
ATOM 1770 C C . LEU A 1 249 ? 35.915 18.923 61.834 1.00 22.02 241 LEU A C 1
ATOM 1771 O O . LEU A 1 249 ? 35.467 19.404 62.892 1.00 23.76 241 LEU A O 1
ATOM 1776 N N . TYR A 1 250 ? 35.333 19.066 60.643 1.00 18.61 242 TYR A N 1
ATOM 1777 C CA . TYR A 1 250 ? 34.150 19.896 60.379 1.00 18.78 242 TYR A CA 1
ATOM 1778 C C . TYR A 1 250 ? 33.222 20.152 61.573 1.00 16.34 242 TYR A C 1
ATOM 1779 O O . TYR A 1 250 ? 33.150 21.283 62.101 1.00 18.73 242 TYR A O 1
ATOM 1788 N N . GLY A 1 251 ? 32.537 19.103 62.015 1.00 16.87 243 GLY A N 1
ATOM 1789 C CA . GLY A 1 251 ? 31.519 19.268 63.045 1.00 18.30 243 GLY A CA 1
ATOM 1790 C C . GLY A 1 251 ? 32.046 19.498 64.447 1.00 18.70 243 GLY A C 1
ATOM 1791 O O . GLY A 1 251 ? 31.270 19.790 65.364 1.00 17.92 243 GLY A O 1
ATOM 1792 N N . HIS A 1 252 ? 33.351 19.387 64.645 1.00 17.06 244 HIS A N 1
ATOM 1793 C CA . HIS A 1 252 ? 33.875 19.650 65.985 1.00 18.15 244 HIS A CA 1
ATOM 1794 C C . HIS A 1 252 ? 34.183 21.146 66.239 1.00 17.30 244 HIS A C 1
ATOM 1795 O O . HIS A 1 252 ? 34.458 21.538 67.386 1.00 21.12 244 HIS A O 1
ATOM 1802 N N . ARG A 1 253 ? 34.095 21.934 65.171 1.00 16.33 245 ARG A N 1
ATOM 1803 C CA . ARG A 1 253 ? 34.144 23.404 65.179 1.00 16.20 245 ARG A CA 1
ATOM 1804 C C . ARG A 1 253 ? 35.463 23.940 65.714 1.00 18.62 245 ARG A C 1
ATOM 1805 O O . ARG A 1 253 ? 35.510 24.570 66.788 1.00 22.21 245 ARG A O 1
ATOM 1813 N N . CYS A 1 254 ? 36.515 23.731 64.925 1.00 16.39 246 CYS A N 1
ATOM 1814 C CA . CYS A 1 254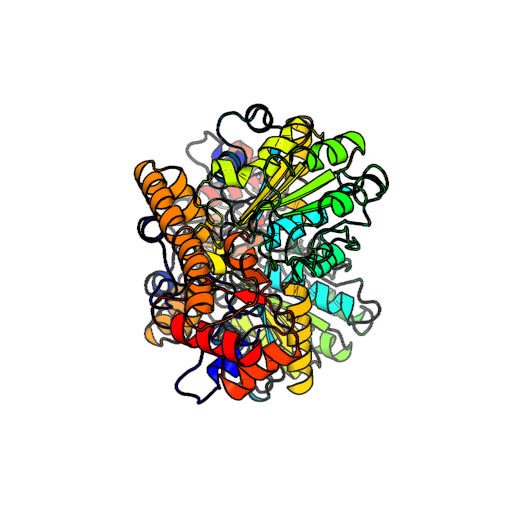 ? 37.863 24.033 65.348 1.00 16.41 246 CYS A CA 1
ATOM 1815 C C . CYS A 1 254 ? 38.503 25.001 64.362 1.00 18.25 246 CYS A C 1
ATOM 1816 O O . CYS A 1 254 ? 38.600 24.694 63.168 1.00 16.07 246 CYS A O 1
ATOM 1819 N N . GLY A 1 255 ? 38.897 26.162 64.866 1.00 16.22 247 GLY A N 1
ATOM 1820 C CA . GLY A 1 255 ? 39.646 27.135 64.063 1.00 15.28 247 GLY A CA 1
ATOM 1821 C C . GLY A 1 255 ? 40.447 28.076 64.950 1.00 16.57 247 GLY A C 1
ATOM 1822 O O . GLY A 1 255 ? 40.451 27.925 66.191 1.00 17.64 247 GLY A O 1
ATOM 1823 N N . ALA A 1 256 ? 41.138 29.029 64.322 1.00 16.86 248 ALA A N 1
ATOM 1824 C CA . ALA A 1 256 ? 41.843 30.076 65.070 1.00 17.06 248 ALA A CA 1
ATOM 1825 C C . ALA A 1 256 ? 41.762 31.399 64.308 1.00 18.36 248 ALA A C 1
ATOM 1826 O O . ALA A 1 256 ? 41.570 31.435 63.092 1.00 16.16 248 ALA A O 1
ATOM 1828 N N . LEU A 1 257 ? 41.920 32.471 65.063 1.00 16.25 249 LEU A N 1
ATOM 1829 C CA . LEU A 1 257 ? 41.935 33.839 64.574 1.00 16.63 249 LEU A CA 1
ATOM 1830 C C . LEU A 1 257 ? 43.265 34.477 64.936 1.00 18.89 249 LEU A C 1
ATOM 1831 O O . LEU A 1 257 ? 43.739 34.304 66.054 1.00 19.71 249 LEU A O 1
ATOM 1836 N N . HIS A 1 258 ? 43.861 35.242 64.009 1.00 16.84 250 HIS A N 1
ATOM 1837 C CA . HIS A 1 258 ? 45.158 35.882 64.241 1.00 18.89 250 HIS A CA 1
ATOM 1838 C C . HIS A 1 258 ? 45.067 37.322 63.779 1.00 17.90 250 HIS A C 1
ATOM 1839 O O . HIS A 1 258 ? 44.558 37.555 62.679 1.00 18.72 250 HIS A O 1
ATOM 1846 N N . ILE A 1 259 ? 45.512 38.264 64.606 1.00 18.92 251 ILE A N 1
ATOM 1847 C CA . ILE A 1 259 ? 45.645 39.657 64.184 1.00 18.86 251 ILE A CA 1
ATOM 1848 C C . ILE A 1 259 ? 47.055 40.161 64.464 1.00 21.04 251 ILE A C 1
ATOM 1849 O O . ILE A 1 259 ? 47.491 40.229 65.609 1.00 21.49 251 ILE A O 1
ATOM 1854 N N . SER A 1 260 ? 47.770 40.557 63.423 1.00 19.03 252 SER A N 1
ATOM 1855 C CA . SER A 1 260 ? 49.089 41.143 63.644 1.00 20.84 252 SER A CA 1
ATOM 1856 C C . SER A 1 260 ? 48.975 42.608 64.028 1.00 24.33 252 SER A C 1
ATOM 1857 O O . SER A 1 260 ? 48.027 43.290 63.652 1.00 24.62 252 SER A O 1
ATOM 1860 N N . THR A 1 261 ? 49.939 43.059 64.820 1.00 21.40 253 THR A N 1
ATOM 1861 C CA . THR A 1 261 ? 49.976 44.417 65.338 1.00 22.44 253 THR A CA 1
ATOM 1862 C C . THR A 1 261 ? 51.404 44.927 65.358 1.00 25.77 253 THR A C 1
ATOM 1863 O O . THR A 1 261 ? 52.342 44.212 65.013 1.00 27.25 253 THR A O 1
ATOM 1867 N N . ALA A 1 262 ? 51.589 46.169 65.775 1.00 24.42 254 ALA A N 1
ATOM 1868 C CA . ALA A 1 262 ? 52.930 46.730 65.793 1.00 28.73 254 ALA A CA 1
ATOM 1869 C C . ALA A 1 262 ? 53.818 46.227 66.938 1.00 28.96 254 ALA A C 1
ATOM 1870 O O . ALA A 1 262 ? 55.032 46.415 66.896 1.00 33.92 254 ALA A O 1
ATOM 1872 N N . SER A 1 263 ? 53.248 45.596 67.955 1.00 29.71 255 SER A N 1
ATOM 1873 C CA . SER A 1 263 ? 54.054 45.302 69.141 1.00 29.49 255 SER A CA 1
ATOM 1874 C C . SER A 1 263 ? 53.403 44.259 70.024 1.00 31.47 255 SER A C 1
ATOM 1875 O O . SER A 1 263 ? 52.209 43.994 69.891 1.00 28.62 255 SER A O 1
ATOM 1878 N N . ALA A 1 264 ? 54.175 43.658 70.925 1.00 33.75 256 ALA A N 1
ATOM 1879 C CA . ALA A 1 264 ? 53.572 42.678 71.821 1.00 32.56 256 ALA A CA 1
ATOM 1880 C C . ALA A 1 264 ? 52.533 43.351 72.735 1.00 29.66 256 ALA A C 1
ATOM 1881 O O . ALA A 1 264 ? 51.527 42.734 73.062 1.00 32.20 256 ALA A O 1
ATOM 1883 N N . GLU A 1 265 ? 52.750 44.618 73.089 1.00 30.12 257 GLU A N 1
ATOM 1884 C CA . GLU A 1 265 ? 51.768 45.351 73.899 1.00 35.17 257 GLU A CA 1
ATOM 1885 C C . GLU A 1 265 ? 50.447 45.561 73.159 1.00 29.40 257 GLU A C 1
ATOM 1886 O O . GLU A 1 265 ? 49.369 45.467 73.759 1.00 27.60 257 GLU A O 1
ATOM 1892 N N . GLU A 1 266 ? 50.527 45.899 71.875 1.00 26.87 258 GLU A N 1
ATOM 1893 C CA . GLU A 1 266 ? 49.311 46.033 71.093 1.00 25.82 258 GLU A CA 1
ATOM 1894 C C . GLU A 1 266 ? 48.602 44.681 70.987 1.00 29.36 258 GLU A C 1
ATOM 1895 O O . GLU A 1 266 ? 47.383 44.606 71.092 1.00 25.04 258 GLU A O 1
ATOM 1901 N N . ALA A 1 267 ? 49.364 43.604 70.828 1.00 30.14 259 ALA A N 1
ATOM 1902 C CA . ALA A 1 267 ? 48.741 42.300 70.655 1.00 28.43 259 ALA A CA 1
ATOM 1903 C C . ALA A 1 267 ? 48.025 41.905 71.934 1.00 27.35 259 ALA A C 1
ATOM 1904 O O . ALA A 1 267 ? 46.926 41.355 71.885 1.00 23.11 259 ALA A O 1
ATOM 1906 N N . LYS A 1 268 ? 48.642 42.200 73.074 1.00 25.40 260 LYS A N 1
ATOM 1907 C CA . LYS A 1 268 ? 48.033 41.860 74.364 1.00 24.78 260 LYS A CA 1
ATOM 1908 C C . LYS A 1 268 ? 46.730 42.604 74.565 1.00 25.66 260 LYS A C 1
ATOM 1909 O O . LYS A 1 268 ? 45.749 42.018 75.039 1.00 26.94 260 LYS A O 1
ATOM 1915 N N . ARG A 1 269 ? 46.712 43.898 74.223 1.00 26.16 261 ARG A N 1
ATOM 1916 C CA . ARG A 1 269 ? 45.468 44.659 74.342 1.00 25.75 261 ARG A CA 1
ATOM 1917 C C . ARG A 1 269 ? 44.386 44.058 73.436 1.00 25.13 261 ARG A C 1
ATOM 1918 O O . ARG A 1 269 ? 43.229 44.001 73.840 1.00 24.41 261 ARG A O 1
ATOM 1926 N N . LEU A 1 270 ? 44.742 43.593 72.231 1.00 24.01 262 LEU A N 1
ATOM 1927 C CA . LEU A 1 270 ? 43.727 42.976 71.378 1.00 21.17 262 LEU A CA 1
ATOM 1928 C C . LEU A 1 270 ? 43.269 41.613 71.934 1.00 20.74 262 LEU A C 1
ATOM 1929 O O . LEU A 1 270 ? 42.092 41.263 71.811 1.00 22.56 262 LEU A O 1
ATOM 1934 N N . VAL A 1 271 ? 44.171 40.835 72.534 1.00 18.71 263 VAL A N 1
ATOM 1935 C CA . VAL A 1 271 ? 43.742 39.528 73.075 1.00 25.30 263 VAL A CA 1
ATOM 1936 C C . VAL A 1 271 ? 42.744 39.759 74.214 1.00 23.41 263 VAL A C 1
ATOM 1937 O O . VAL A 1 271 ? 41.765 39.031 74.333 1.00 23.73 263 VAL A O 1
ATOM 1941 N N . SER A 1 272 ? 42.960 40.790 75.025 1.00 24.93 264 SER A N 1
ATOM 1942 C CA . SER A 1 272 ? 41.982 41.104 76.064 1.00 26.16 264 SER A CA 1
ATOM 1943 C C . SER A 1 272 ? 40.639 41.470 75.463 1.00 23.73 264 SER A C 1
ATOM 1944 O O . SER A 1 272 ? 39.579 41.145 76.017 1.00 25.18 264 SER A O 1
ATOM 1947 N N . GLN A 1 273 ? 40.671 42.187 74.346 1.00 20.98 265 GLN A N 1
ATOM 1948 C CA A GLN A 1 273 ? 39.428 42.583 73.700 0.73 19.81 265 GLN A CA 1
ATOM 1949 C CA B GLN A 1 273 ? 39.440 42.586 73.688 0.27 19.99 265 GLN A CA 1
ATOM 1950 C C . GLN A 1 273 ? 38.753 41.387 73.043 1.00 19.44 265 GLN A C 1
ATOM 1951 O O . GLN A 1 273 ? 37.525 41.338 72.964 1.00 21.97 265 GLN A O 1
ATOM 1962 N N . LEU A 1 274 ? 39.548 40.416 72.567 1.00 21.48 266 LEU A N 1
ATOM 1963 C CA . LEU A 1 274 ? 39.003 39.161 72.043 1.00 17.91 266 LEU A CA 1
ATOM 1964 C C . LEU A 1 274 ? 38.234 38.447 73.144 1.00 18.54 266 LEU A C 1
ATOM 1965 O O . LEU A 1 274 ? 37.117 37.979 72.933 1.00 17.25 266 LEU A O 1
ATOM 1970 N N . ALA A 1 275 ? 38.825 38.385 74.334 1.00 18.04 267 ALA A N 1
ATOM 1971 C CA . ALA A 1 275 ? 38.140 37.753 75.448 1.00 19.84 267 ALA A CA 1
ATOM 1972 C C . ALA A 1 275 ? 36.780 38.421 75.733 1.00 21.94 267 ALA A C 1
ATOM 1973 O O . ALA A 1 275 ? 35.810 37.726 76.021 1.00 21.34 267 ALA A O 1
ATOM 1975 N N . LEU A 1 276 ? 36.708 39.758 75.655 1.00 17.20 268 LEU A N 1
ATOM 1976 C CA . LEU A 1 276 ? 35.436 40.446 75.906 1.00 17.25 268 LEU A CA 1
ATOM 1977 C C . LEU A 1 276 ? 34.384 40.170 74.836 1.00 19.73 268 LEU A C 1
ATOM 1978 O O . LEU A 1 276 ? 33.196 40.388 75.073 1.00 20.67 268 LEU A O 1
ATOM 1983 N N . LEU A 1 277 ? 34.817 39.705 73.665 1.00 19.62 269 LEU A N 1
ATOM 1984 C CA . LEU A 1 277 ? 33.874 39.337 72.608 1.00 17.06 269 LEU A CA 1
ATOM 1985 C C . LEU A 1 277 ? 33.418 37.889 72.747 1.00 18.46 269 LEU A C 1
ATOM 1986 O O . LEU A 1 277 ? 32.253 37.566 72.527 1.00 18.96 269 LEU A O 1
ATOM 1991 N N . ILE A 1 278 ? 34.360 37.026 73.086 1.00 18.78 270 ILE A N 1
ATOM 1992 C CA . ILE A 1 278 ? 34.088 35.586 73.215 1.00 16.87 270 ILE A CA 1
ATOM 1993 C C . ILE A 1 278 ? 33.176 35.275 74.413 1.00 15.63 270 ILE A C 1
ATOM 1994 O O . ILE A 1 278 ? 32.210 34.534 74.282 1.00 18.32 270 ILE A O 1
ATOM 1999 N N . ARG A 1 279 ? 33.506 35.825 75.577 1.00 17.57 271 ARG A N 1
ATOM 2000 C CA . ARG A 1 279 ? 32.817 35.416 76.791 1.00 19.21 271 ARG A CA 1
ATOM 2001 C C . ARG A 1 279 ? 31.283 35.597 76.719 1.00 19.05 271 ARG A C 1
ATOM 2002 O O . ARG A 1 279 ? 30.548 34.660 77.051 1.00 16.49 271 ARG A O 1
ATOM 2010 N N . PRO A 1 280 ? 30.790 36.765 76.238 1.00 19.21 272 PRO A N 1
ATOM 2011 C CA . PRO A 1 280 ? 29.332 36.918 76.138 1.00 17.05 272 PRO A CA 1
ATOM 2012 C C . PRO A 1 280 ? 28.718 36.339 74.855 1.00 16.34 272 PRO A C 1
ATOM 2013 O O . PRO A 1 280 ? 27.523 36.518 74.639 1.00 18.57 272 PRO A O 1
ATOM 2017 N N . MET A 1 281 ? 29.499 35.625 74.050 1.00 17.13 273 MET A N 1
ATOM 2018 C CA . MET A 1 281 ? 28.934 34.910 72.907 1.00 18.88 273 MET A CA 1
ATOM 2019 C C . MET A 1 281 ? 28.786 33.396 73.202 1.00 20.26 273 MET A C 1
ATOM 2020 O O . MET A 1 281 ? 27.721 32.834 72.970 1.00 18.10 273 MET A O 1
ATOM 2025 N N . TYR A 1 282 ? 29.840 32.767 73.718 1.00 16.42 274 TYR A N 1
ATOM 2026 C CA . TYR A 1 282 ? 29.806 31.306 73.980 1.00 14.59 274 TYR A CA 1
ATOM 2027 C C . TYR A 1 282 ? 30.723 30.900 75.144 1.00 16.07 274 TYR A C 1
ATOM 2028 O O . TYR A 1 282 ? 30.951 29.710 75.358 1.00 17.25 274 TYR A O 1
ATOM 2037 N N . SER A 1 283 ? 31.240 31.885 75.873 1.00 16.40 275 SER A N 1
ATOM 2038 C CA . SER A 1 283 ? 32.043 31.680 77.101 1.00 17.07 275 SER A CA 1
ATOM 2039 C C . SER A 1 283 ? 33.458 31.171 76.844 1.00 17.89 275 SER A C 1
ATOM 2040 O O . SER A 1 283 ? 34.430 31.801 77.270 1.00 20.92 275 SER A O 1
ATOM 2043 N N . ASN A 1 284 ? 33.577 30.021 76.170 1.00 15.87 276 ASN A N 1
ATOM 2044 C CA . ASN A 1 284 ? 34.874 29.414 75.882 1.00 17.93 276 ASN A CA 1
ATOM 2045 C C . ASN A 1 284 ? 34.673 28.278 74.856 1.00 17.52 276 ASN A C 1
ATOM 2046 O O . ASN A 1 284 ? 33.553 27.839 74.642 1.00 14.97 276 ASN A O 1
ATOM 2051 N N . PRO A 1 285 ? 35.731 27.909 74.122 1.00 17.01 277 PRO A N 1
ATOM 2052 C CA . PRO A 1 285 ? 35.545 27.075 72.929 1.00 15.92 277 PRO A CA 1
ATOM 2053 C C . PRO A 1 285 ? 35.618 25.561 73.223 1.00 15.62 277 PRO A C 1
ATOM 2054 O O . PRO A 1 285 ? 36.192 25.141 74.210 1.00 18.32 277 PRO A O 1
ATOM 2058 N N . PRO A 1 286 ? 35.097 24.743 72.295 1.00 18.92 278 PRO A N 1
ATOM 2059 C CA . PRO A 1 286 ? 35.041 23.289 72.473 1.00 20.07 278 PRO A CA 1
ATOM 2060 C C . PRO A 1 286 ? 36.420 22.649 72.401 1.00 18.57 278 PRO A C 1
ATOM 2061 O O . PRO A 1 286 ? 37.254 22.947 71.517 1.00 20.22 278 PRO A O 1
ATOM 2065 N N . LEU A 1 287 ? 36.644 21.751 73.348 1.00 17.36 279 LEU A N 1
ATOM 2066 C CA . LEU A 1 287 ? 37.920 21.069 73.534 1.00 17.63 279 LEU A CA 1
ATOM 2067 C C . LEU A 1 287 ? 38.391 20.157 72.412 1.00 18.42 279 LEU A C 1
ATOM 2068 O O . LEU A 1 287 ? 39.598 20.098 72.147 1.00 20.51 279 LEU A O 1
ATOM 2073 N N . TYR A 1 288 ? 37.471 19.394 71.815 1.00 20.33 280 TYR A N 1
ATOM 2074 C CA . TYR A 1 288 ? 37.858 18.174 71.075 1.00 23.06 280 TYR A CA 1
ATOM 2075 C C . TYR A 1 288 ? 38.800 18.463 69.911 1.00 20.51 280 TYR A C 1
ATOM 2076 O O . TYR A 1 288 ? 39.864 17.844 69.786 1.00 20.75 280 TYR A O 1
ATOM 2085 N N . GLY A 1 289 ? 38.402 19.422 69.073 1.00 20.83 281 GLY A N 1
ATOM 2086 C CA . GLY A 1 289 ? 39.205 19.769 67.903 1.00 21.61 281 GLY A CA 1
ATOM 2087 C C . GLY A 1 289 ? 40.589 20.253 68.311 1.00 23.91 281 GLY A C 1
ATOM 2088 O O . GLY A 1 289 ? 41.596 19.857 67.722 1.00 22.18 281 GLY A O 1
ATOM 2089 N N . ALA A 1 290 ? 40.636 21.099 69.334 1.00 18.59 282 ALA A N 1
ATOM 2090 C CA . ALA A 1 290 ? 41.891 21.671 69.809 1.00 20.62 282 ALA A CA 1
ATOM 2091 C C . ALA A 1 290 ? 42.832 20.609 70.357 1.00 23.16 282 ALA A C 1
ATOM 2092 O O . ALA A 1 290 ? 44.036 20.668 70.125 1.00 23.66 282 ALA A O 1
ATOM 2094 N N . TRP A 1 291 ? 42.286 19.622 71.066 1.00 19.13 283 TRP A N 1
ATOM 2095 C CA . TRP A 1 291 ? 43.073 18.498 71.535 1.00 19.19 283 TRP A CA 1
ATOM 2096 C C . TRP A 1 291 ? 43.748 17.763 70.384 1.00 21.00 283 TRP A C 1
ATOM 2097 O O . TRP A 1 291 ? 44.943 17.465 70.415 1.00 23.39 283 TRP A O 1
ATOM 2108 N N . VAL A 1 292 ? 42.946 17.486 69.367 1.00 20.93 284 VAL A N 1
ATOM 2109 C CA . VAL A 1 292 ? 43.384 16.695 68.213 1.00 20.54 284 VAL A CA 1
ATOM 2110 C C . VAL A 1 292 ? 44.472 17.423 67.425 1.00 23.18 284 VAL A C 1
ATOM 2111 O O . VAL A 1 292 ? 45.511 16.836 67.104 1.00 23.92 284 VAL A O 1
ATOM 2115 N N . VAL A 1 293 ? 44.239 18.708 67.145 1.00 19.74 285 VAL A N 1
ATOM 2116 C CA . VAL A 1 293 ? 45.183 19.462 66.312 1.00 21.32 285 VAL A CA 1
ATOM 2117 C C . VAL A 1 293 ? 46.480 19.669 67.101 1.00 21.12 285 VAL A C 1
ATOM 2118 O O . VAL A 1 293 ? 47.571 19.476 66.569 1.00 22.06 285 VAL A O 1
ATOM 2122 N N . SER A 1 294 ? 46.361 19.994 68.389 1.00 22.30 286 SER A N 1
ATOM 2123 C CA . SER A 1 294 ? 47.554 20.215 69.204 1.00 23.40 286 SER A CA 1
ATOM 2124 C C . SER A 1 294 ? 48.402 18.937 69.325 1.00 29.82 286 SER A C 1
ATOM 2125 O O . SER A 1 294 ? 49.644 18.975 69.238 1.00 28.83 286 SER A O 1
ATOM 2128 N N . SER A 1 295 ? 47.724 17.806 69.498 1.00 24.47 287 SER A N 1
ATOM 2129 C CA . SER A 1 295 ? 48.372 16.513 69.619 1.00 26.71 287 SER A CA 1
ATOM 2130 C C . SER A 1 295 ? 49.125 16.156 68.341 1.00 25.31 287 SER A C 1
ATOM 2131 O O . SER A 1 295 ? 50.255 15.676 68.380 1.00 28.71 287 SER A O 1
ATOM 2134 N N . ILE A 1 296 ? 48.480 16.395 67.211 1.00 23.24 288 ILE A N 1
ATOM 2135 C CA . ILE A 1 296 ? 49.096 16.033 65.941 1.00 26.01 288 ILE A CA 1
ATOM 2136 C C . ILE A 1 296 ? 50.290 16.926 65.656 1.00 24.96 288 ILE A C 1
ATOM 2137 O O . ILE A 1 296 ? 51.354 16.431 65.314 1.00 29.85 288 ILE A O 1
ATOM 2142 N N . LEU A 1 297 ? 50.136 18.234 65.836 1.00 24.75 289 LEU A N 1
ATOM 2143 C CA . LEU A 1 297 ? 51.181 19.168 65.417 1.00 23.48 289 LEU A CA 1
ATOM 2144 C C . LEU A 1 297 ? 52.397 19.134 66.344 1.00 27.14 289 LEU A C 1
ATOM 2145 O O . LEU A 1 297 ? 53.501 19.495 65.936 1.00 28.45 289 LEU A O 1
ATOM 2150 N N . LYS A 1 298 ? 52.217 18.663 67.576 1.00 27.92 290 LYS A N 1
ATOM 2151 C CA . LYS A 1 298 ? 53.374 18.520 68.474 1.00 31.08 290 LYS A CA 1
ATOM 2152 C C . LYS A 1 298 ? 54.093 17.169 68.361 1.00 33.47 290 LYS A C 1
ATOM 2153 O O . LYS A 1 298 ? 55.101 16.937 69.031 1.00 37.30 290 LYS A O 1
ATOM 2159 N N . ASP A 1 299 ? 53.591 16.278 67.516 1.00 29.35 291 ASP A N 1
ATOM 2160 C CA . ASP A 1 299 ? 54.189 14.969 67.379 1.00 30.51 291 ASP A CA 1
ATOM 2161 C C . ASP A 1 299 ? 54.738 14.783 65.963 1.00 33.39 291 ASP A C 1
ATOM 2162 O O . ASP A 1 299 ? 53.964 14.771 65.020 1.00 33.37 291 ASP A O 1
ATOM 2167 N N . PRO A 1 300 ? 56.070 14.640 65.819 1.00 31.52 292 PRO A N 1
ATOM 2168 C CA . PRO A 1 300 ? 56.678 14.509 64.482 1.00 31.86 292 PRO A CA 1
ATOM 2169 C C . PRO A 1 300 ? 56.063 13.385 63.646 1.00 34.19 292 PRO A C 1
ATOM 2170 O O . PRO A 1 300 ? 55.812 13.582 62.456 1.00 36.66 292 PRO A O 1
ATOM 2174 N N . GLN A 1 301 ? 55.829 12.223 64.245 1.00 33.29 293 GLN A N 1
ATOM 2175 C CA . GLN A 1 301 ? 55.236 11.116 63.499 1.00 35.96 293 GLN A CA 1
ATOM 2176 C C . GLN A 1 301 ? 53.818 11.428 63.015 1.00 34.32 293 GLN A C 1
ATOM 2177 O O . GLN A 1 301 ? 53.467 11.126 61.871 1.00 32.97 293 GLN A O 1
ATOM 2183 N N . LEU A 1 302 ? 53.002 12.020 63.884 1.00 35.53 294 LEU A N 1
ATOM 2184 C CA . LEU A 1 302 ? 51.621 12.318 63.519 1.00 30.02 294 LEU A CA 1
ATOM 2185 C C . LEU A 1 302 ? 51.601 13.424 62.483 1.00 27.99 294 LEU A C 1
ATOM 2186 O O . LEU A 1 302 ? 50.753 13.433 61.584 1.00 26.40 294 LEU A O 1
ATOM 2191 N N . THR A 1 303 ? 52.541 14.357 62.615 1.00 30.02 295 THR A N 1
ATOM 2192 C CA . THR A 1 303 ? 52.635 15.500 61.696 1.00 27.09 295 THR A CA 1
ATOM 2193 C C . THR A 1 303 ? 53.005 15.003 60.304 1.00 30.45 295 THR A C 1
ATOM 2194 O O . THR A 1 303 ? 52.410 15.414 59.302 1.00 28.36 295 THR A O 1
ATOM 2198 N N . ALA A 1 304 ? 53.964 14.088 60.251 1.00 31.96 296 ALA A N 1
ATOM 2199 C CA . ALA A 1 304 ? 54.351 13.481 58.985 1.00 31.88 296 ALA A CA 1
ATOM 2200 C C . ALA A 1 304 ? 53.170 12.734 58.348 1.00 32.23 296 ALA A C 1
ATOM 2201 O O . ALA A 1 304 ? 52.958 12.804 57.139 1.00 32.63 296 ALA A O 1
ATOM 2203 N N . LEU A 1 305 ? 52.415 12.010 59.171 1.00 28.61 297 LEU A N 1
ATOM 2204 C CA . LEU A 1 305 ? 51.264 11.257 58.697 1.00 31.11 297 LEU A CA 1
ATOM 2205 C C . LEU A 1 305 ? 50.206 12.196 58.151 1.00 30.92 297 LEU A C 1
ATOM 2206 O O . LEU A 1 305 ? 49.678 11.983 57.054 1.00 29.61 297 LEU A O 1
ATOM 2211 N N . TRP A 1 306 ? 49.906 13.238 58.924 1.00 28.02 298 TRP A N 1
ATOM 2212 C CA . TRP A 1 306 ? 48.979 14.269 58.472 1.00 25.49 298 TRP A CA 1
ATOM 2213 C C . TRP A 1 306 ? 49.364 14.832 57.094 1.00 24.17 298 TRP A C 1
ATOM 2214 O O . TRP A 1 306 ? 48.511 14.955 56.211 1.00 22.76 298 TRP A O 1
ATOM 2225 N N . LYS A 1 307 ? 50.634 15.172 56.914 1.00 23.58 299 LYS A N 1
ATOM 2226 C CA . LYS A 1 307 ? 51.077 15.721 55.629 1.00 25.06 299 LYS A CA 1
ATOM 2227 C C . LYS A 1 307 ? 50.848 14.740 54.473 1.00 28.24 299 LYS A C 1
ATOM 2228 O O . LYS A 1 307 ? 50.450 15.152 53.387 1.00 25.78 299 LYS A O 1
ATOM 2234 N N . LYS A 1 308 ? 51.063 13.450 54.720 1.00 27.68 300 LYS A N 1
ATOM 2235 C CA . LYS A 1 308 ? 50.797 12.429 53.708 1.00 29.37 300 LYS A CA 1
ATOM 2236 C C . LYS A 1 308 ? 49.304 12.390 53.366 1.00 27.77 300 LYS A C 1
ATOM 2237 O O . LYS A 1 308 ? 48.929 12.303 52.184 1.00 28.91 300 LYS A O 1
ATOM 2243 N N . GLU A 1 309 ? 48.457 12.481 54.392 1.00 25.61 301 GLU A N 1
ATOM 2244 C CA . GLU A 1 309 ? 47.021 12.428 54.176 1.00 25.40 301 GLU A CA 1
ATOM 2245 C C . GLU A 1 309 ? 46.504 13.683 53.479 1.00 25.23 301 GLU A C 1
ATOM 2246 O O . GLU A 1 309 ? 45.581 13.602 52.660 1.00 25.89 301 GLU A O 1
ATOM 2252 N N . LEU A 1 310 ? 47.091 14.842 53.787 1.00 25.94 302 LEU A N 1
ATOM 2253 C CA . LEU A 1 310 ? 46.747 16.076 53.066 1.00 25.56 302 LEU A CA 1
ATOM 2254 C C . LEU A 1 310 ? 46.923 15.896 51.567 1.00 25.97 302 LEU A C 1
ATOM 2255 O O . LEU A 1 310 ? 46.067 16.283 50.744 1.00 25.47 302 LEU A O 1
ATOM 2260 N N . LYS A 1 311 ? 48.060 15.324 51.210 1.00 26.04 303 LYS A N 1
ATOM 2261 C CA . LYS A 1 311 ? 48.377 15.108 49.813 1.00 27.59 303 LYS A CA 1
ATOM 2262 C C . LYS A 1 311 ? 47.430 14.083 49.187 1.00 31.34 303 LYS A C 1
ATOM 2263 O O . LYS A 1 311 ? 47.065 14.218 48.021 1.00 29.08 303 LYS A O 1
ATOM 2269 N N . GLN A 1 312 ? 47.026 13.063 49.945 1.00 29.13 304 GLN A N 1
ATOM 2270 C CA . GLN A 1 312 ? 46.052 12.109 49.420 1.00 29.29 304 GLN A CA 1
ATOM 2271 C C . GLN A 1 312 ? 44.735 12.805 49.067 1.00 24.48 304 GLN A C 1
ATOM 2272 O O . GLN A 1 312 ? 44.191 12.554 47.993 1.00 26.75 304 GLN A O 1
ATOM 2278 N N . MET A 1 313 ? 44.226 13.657 49.964 1.00 22.65 305 MET A N 1
ATOM 2279 C CA . MET A 1 313 ? 42.979 14.380 49.707 1.00 21.16 305 MET A CA 1
ATOM 2280 C C . MET A 1 313 ? 43.114 15.338 48.507 1.00 25.31 305 MET A C 1
ATOM 2281 O O . MET A 1 313 ? 42.286 15.322 47.582 1.00 24.41 305 MET A O 1
ATOM 2286 N N . SER A 1 314 ? 44.170 16.142 48.514 1.00 22.49 306 SER A N 1
ATOM 2287 C CA . SER A 1 314 ? 44.340 17.169 47.474 1.00 24.55 306 SER A CA 1
ATOM 2288 C C . SER A 1 314 ? 44.580 16.506 46.120 1.00 27.47 306 SER A C 1
ATOM 2289 O O . SER A 1 314 ? 44.057 16.969 45.110 1.00 24.96 306 SER A O 1
ATOM 2292 N N . SER A 1 315 ? 45.341 15.414 46.096 1.00 26.90 307 SER A N 1
ATOM 2293 C CA A SER A 1 315 ? 45.601 14.690 44.854 0.58 26.29 307 SER A CA 1
ATOM 2294 C CA B SER A 1 315 ? 45.599 14.741 44.829 0.42 26.48 307 SER A CA 1
ATOM 2295 C C . SER A 1 315 ? 44.334 14.065 44.288 1.00 27.51 307 SER A C 1
ATOM 2296 O O . SER A 1 315 ? 44.140 14.010 43.059 1.00 27.28 307 SER A O 1
ATOM 2301 N N . ARG A 1 316 ? 43.462 13.568 45.168 1.00 24.97 308 ARG A N 1
ATOM 2302 C CA . ARG A 1 316 ? 42.237 12.931 44.662 1.00 27.38 308 ARG A CA 1
ATOM 2303 C C . ARG A 1 316 ? 41.334 13.963 44.005 1.00 25.27 308 ARG A C 1
ATOM 2304 O O . ARG A 1 316 ? 40.761 13.710 42.949 1.00 30.31 308 ARG A O 1
ATOM 2312 N N . ILE A 1 317 ? 41.219 15.126 44.631 1.00 21.57 309 ILE A N 1
ATOM 2313 C CA . ILE A 1 317 ? 40.420 16.214 44.089 1.00 23.25 309 ILE A CA 1
ATOM 2314 C C . ILE A 1 317 ? 40.998 16.704 42.759 1.00 22.76 309 ILE A C 1
ATOM 2315 O O . ILE A 1 317 ? 40.267 16.899 41.786 1.00 25.13 309 ILE A O 1
ATOM 2320 N N . ALA A 1 318 ? 42.307 16.923 42.724 1.00 22.85 310 ALA A N 1
ATOM 2321 C CA . ALA A 1 318 ? 42.956 17.329 41.475 1.00 23.94 310 ALA A CA 1
ATOM 2322 C C . ALA A 1 318 ? 42.781 16.286 40.367 1.00 27.95 310 ALA A C 1
ATOM 2323 O O . ALA A 1 318 ? 42.545 16.634 39.218 1.00 26.36 310 ALA A O 1
ATOM 2325 N N . GLU A 1 319 ? 42.908 15.009 40.714 1.00 24.55 311 GLU A N 1
ATOM 2326 C CA . GLU A 1 319 ? 42.861 13.954 39.712 1.00 28.93 311 GLU A CA 1
ATOM 2327 C C . GLU A 1 319 ? 41.439 13.772 39.184 1.00 29.18 311 GLU A C 1
ATOM 2328 O O . GLU A 1 319 ? 41.254 13.486 38.009 1.00 29.61 311 GLU A O 1
ATOM 2334 N N . VAL A 1 320 ? 40.430 13.946 40.031 1.00 27.21 312 VAL A N 1
ATOM 2335 C CA . VAL A 1 320 ? 39.074 13.755 39.535 1.00 30.78 312 VAL A CA 1
ATOM 2336 C C . VAL A 1 320 ? 38.639 14.938 38.643 1.00 26.57 312 VAL A C 1
ATOM 2337 O O . VAL A 1 320 ? 37.872 14.743 37.694 1.00 27.42 312 VAL A O 1
ATOM 2341 N N . ARG A 1 321 ? 39.138 16.139 38.928 1.00 22.45 313 ARG A N 1
ATOM 2342 C CA . ARG A 1 321 ? 38.988 17.277 37.997 1.00 24.90 313 ARG A CA 1
ATOM 2343 C C . ARG A 1 321 ? 39.583 16.939 36.623 1.00 27.43 313 ARG A C 1
ATOM 2344 O O . ARG A 1 321 ? 38.937 17.134 35.558 1.00 25.04 313 ARG A O 1
ATOM 2352 N N . LYS A 1 322 ? 40.810 16.415 36.638 1.00 24.65 314 LYS A N 1
ATOM 2353 C CA . LYS A 1 322 ? 41.515 16.082 35.399 1.00 28.23 314 LYS A CA 1
ATOM 2354 C C . LYS A 1 322 ? 40.778 14.985 34.631 1.00 27.74 314 LYS A C 1
ATOM 2355 O O . LYS A 1 322 ? 40.687 15.011 33.395 1.00 28.74 314 LYS A O 1
ATOM 2361 N N . ARG A 1 323 ? 40.255 14.010 35.374 1.00 25.73 315 ARG A N 1
ATOM 2362 C CA . ARG A 1 323 ? 39.505 12.904 34.778 1.00 29.34 315 ARG A CA 1
ATOM 2363 C C . ARG A 1 323 ? 38.183 13.379 34.169 1.00 29.25 315 ARG A C 1
ATOM 2364 O O . ARG A 1 323 ? 37.802 12.914 33.087 1.00 29.38 315 ARG A O 1
ATOM 2372 N N . LEU A 1 324 ? 37.489 14.294 34.854 1.00 25.94 316 LEU A N 1
ATOM 2373 C CA . LEU A 1 324 ? 36.267 14.895 34.297 1.00 30.50 316 LEU A CA 1
ATOM 2374 C C . LEU A 1 324 ? 36.549 15.512 32.919 1.00 28.91 316 LEU A C 1
ATOM 2375 O O . LEU A 1 324 ? 35.831 15.278 31.926 1.00 30.08 316 LEU A O 1
ATOM 2380 N N . VAL A 1 325 ? 37.624 16.282 32.846 1.00 26.97 317 VAL A N 1
ATOM 2381 C CA . VAL A 1 325 ? 37.963 16.935 31.583 1.00 24.42 317 VAL A CA 1
ATOM 2382 C C . VAL A 1 325 ? 38.324 15.929 30.484 1.00 30.61 317 VAL A C 1
ATOM 2383 O O . VAL A 1 325 ? 37.881 16.057 29.333 1.00 29.27 317 VAL A O 1
ATOM 2387 N N . SER A 1 326 ? 39.096 14.909 30.839 1.00 29.26 318 SER A N 1
ATOM 2388 C CA A SER A 1 326 ? 39.501 13.879 29.887 0.46 33.79 318 SER A CA 1
ATOM 2389 C CA B SER A 1 326 ? 39.495 13.922 29.845 0.54 33.28 318 SER A CA 1
ATOM 2390 C C . SER A 1 326 ? 38.300 13.078 29.395 1.00 34.58 318 SER A C 1
ATOM 2391 O O . SER A 1 326 ? 38.189 12.749 28.222 1.00 36.63 318 SER A O 1
ATOM 2396 N N . GLU A 1 327 ? 37.398 12.745 30.315 1.00 34.95 319 GLU A N 1
ATOM 2397 C CA . GLU A 1 327 ? 36.207 11.974 29.950 1.00 39.17 319 GLU A CA 1
ATOM 2398 C C . GLU A 1 327 ? 35.256 12.815 29.103 1.00 38.61 319 GLU A C 1
ATOM 2399 O O . GLU A 1 327 ? 34.573 12.284 28.233 1.00 39.16 319 GLU A O 1
ATOM 2405 N N . LEU A 1 328 ? 35.194 14.119 29.367 1.00 32.23 320 LEU A N 1
ATOM 2406 C CA . LEU A 1 328 ? 34.360 14.993 28.537 1.00 31.13 320 LEU A CA 1
ATOM 2407 C C . LEU A 1 328 ? 34.879 14.985 27.093 1.00 30.42 320 LEU A C 1
ATOM 2408 O O . LEU A 1 328 ? 34.105 14.904 26.130 1.00 31.44 320 LEU A O 1
ATOM 2413 N N . LYS A 1 329 ? 36.194 15.046 26.932 1.00 30.94 321 LYS A N 1
ATOM 2414 C CA . LYS A 1 329 ? 36.781 14.984 25.592 1.00 33.62 321 LYS A CA 1
ATOM 2415 C C . LYS A 1 329 ? 36.508 13.624 24.930 1.00 37.45 321 LYS A C 1
ATOM 2416 O O . LYS A 1 329 ? 36.161 13.551 23.741 1.00 36.76 321 LYS A O 1
ATOM 2422 N N . ALA A 1 330 ? 36.631 12.549 25.710 1.00 38.89 322 ALA A N 1
ATOM 2423 C CA . ALA A 1 330 ? 36.359 11.204 25.202 1.00 39.30 322 ALA A CA 1
ATOM 2424 C C . ALA A 1 330 ? 34.901 11.023 24.765 1.00 38.30 322 ALA A C 1
ATOM 2425 O O . ALA A 1 330 ? 34.619 10.282 23.819 1.00 42.48 322 ALA A O 1
ATOM 2427 N N . CYS A 1 331 ? 33.986 11.691 25.456 1.00 38.99 323 CYS A N 1
ATOM 2428 C CA . CYS A 1 331 ? 32.563 11.690 25.118 1.00 40.43 323 CYS A CA 1
ATOM 2429 C C . CYS A 1 331 ? 32.259 12.423 23.812 1.00 40.19 323 CYS A C 1
ATOM 2430 O O . CYS A 1 331 ? 31.181 12.261 23.245 1.00 41.79 323 CYS A O 1
ATOM 2433 N N . GLY A 1 332 ? 33.188 13.265 23.370 1.00 39.62 324 GLY A N 1
ATOM 2434 C CA . GLY A 1 332 ? 33.006 14.031 22.150 1.00 36.98 324 GLY A CA 1
ATOM 2435 C C . GLY A 1 332 ? 32.658 15.497 22.372 1.00 34.14 324 GLY A C 1
ATOM 2436 O O . GLY A 1 332 ? 32.271 16.190 21.431 1.00 34.82 324 GLY A O 1
ATOM 2437 N N . SER A 1 333 ? 32.783 15.989 23.602 1.00 33.52 325 SER A N 1
ATOM 2438 C CA . SER A 1 333 ? 32.491 17.400 23.840 1.00 30.33 325 SER A CA 1
ATOM 2439 C C . SER A 1 333 ? 33.493 18.275 23.122 1.00 30.80 325 SER A C 1
ATOM 2440 O O . SER A 1 333 ? 34.704 18.085 23.249 1.00 31.38 325 SER A O 1
ATOM 2443 N N . VAL A 1 334 ? 32.993 19.246 22.372 1.00 27.54 326 VAL A N 1
ATOM 2444 C CA . VAL A 1 334 ? 33.875 20.148 21.662 1.00 29.24 326 VAL A CA 1
ATOM 2445 C C . VAL A 1 334 ? 34.109 21.448 22.430 1.00 28.54 326 VAL A C 1
ATOM 2446 O O . VAL A 1 334 ? 34.860 22.312 21.961 1.00 30.40 326 VAL A O 1
ATOM 2450 N N . HIS A 1 335 ? 33.491 21.581 23.607 1.00 25.55 327 HIS A N 1
ATOM 2451 C CA . HIS A 1 335 ? 33.651 22.788 24.411 1.00 25.05 327 HIS A CA 1
ATOM 2452 C C . HIS A 1 335 ? 34.922 22.730 25.234 1.00 26.59 327 HIS A C 1
ATOM 2453 O O . HIS A 1 335 ? 35.500 21.665 25.439 1.00 28.75 327 HIS A O 1
ATOM 2460 N N . ASP A 1 336 ? 35.356 23.885 25.715 1.00 21.90 328 ASP A N 1
ATOM 2461 C CA . ASP A 1 336 ? 36.591 23.936 26.483 1.00 21.44 328 ASP A CA 1
ATOM 2462 C C . ASP A 1 336 ? 36.302 23.738 27.965 1.00 21.89 328 ASP A C 1
ATOM 2463 O O . ASP A 1 336 ? 35.492 24.478 28.554 1.00 25.11 328 ASP A O 1
ATOM 2468 N N . TRP A 1 337 ? 36.969 22.760 28.583 1.00 19.55 329 TRP A N 1
ATOM 2469 C CA . TRP A 1 337 ? 36.759 22.508 30.011 1.00 19.42 329 TRP A CA 1
ATOM 2470 C C . TRP A 1 337 ? 38.037 22.706 30.823 1.00 20.64 329 TRP A C 1
ATOM 2471 O O . TRP A 1 337 ? 38.130 22.259 31.967 1.00 20.17 329 TRP A O 1
ATOM 2482 N N . SER A 1 338 ? 39.013 23.414 30.257 1.00 20.47 330 SER A N 1
ATOM 2483 C CA . SER A 1 338 ? 40.290 23.558 30.950 1.00 17.15 330 SER A CA 1
ATOM 2484 C C . SER A 1 338 ? 40.185 24.277 32.296 1.00 18.56 330 SER A C 1
ATOM 2485 O O . SER A 1 338 ? 41.045 24.092 33.154 1.00 20.30 330 SER A O 1
ATOM 2488 N N . HIS A 1 339 ? 39.149 25.093 32.481 1.00 18.85 331 HIS A N 1
ATOM 2489 C CA . HIS A 1 339 ? 38.953 25.751 33.780 1.00 18.11 331 HIS A CA 1
ATOM 2490 C C . HIS A 1 339 ? 38.791 24.745 34.907 1.00 20.96 331 HIS A C 1
ATOM 2491 O O . HIS A 1 339 ? 39.182 25.027 36.061 1.00 20.47 331 HIS A O 1
ATOM 2498 N N . ILE A 1 340 ? 38.235 23.571 34.591 1.00 19.17 332 ILE A N 1
ATOM 2499 C CA . ILE A 1 340 ? 38.023 22.550 35.639 1.00 20.61 332 ILE A CA 1
ATOM 2500 C C . ILE A 1 340 ? 39.363 22.069 36.239 1.00 19.23 332 ILE A C 1
ATOM 2501 O O . ILE A 1 340 ? 39.431 21.736 37.433 1.00 20.97 332 ILE A O 1
ATOM 2506 N N . GLU A 1 341 ? 40.417 22.033 35.408 1.00 23.03 333 GLU A N 1
ATOM 2507 C CA . GLU A 1 341 ? 41.765 21.658 35.868 1.00 19.59 333 GLU A CA 1
ATOM 2508 C C . GLU A 1 341 ? 42.551 22.838 36.437 1.00 22.17 333 GLU A C 1
ATOM 2509 O O . GLU A 1 341 ? 43.429 22.646 37.266 1.00 26.55 333 GLU A O 1
ATOM 2515 N N . ARG A 1 342 ? 42.237 24.054 35.991 1.00 20.49 334 ARG A N 1
ATOM 2516 C CA . ARG A 1 342 ? 42.940 25.251 36.438 1.00 19.65 334 ARG A CA 1
ATOM 2517 C C . ARG A 1 342 ? 42.471 25.626 37.836 1.00 21.30 334 ARG A C 1
ATOM 2518 O O . ARG A 1 342 ? 43.250 26.099 38.678 1.00 23.00 334 ARG A O 1
ATOM 2526 N N . GLN A 1 343 ? 41.185 25.402 38.067 1.00 18.62 335 GLN A N 1
ATOM 2527 C CA . GLN A 1 343 ? 40.593 25.637 39.401 1.00 18.35 335 GLN A CA 1
ATOM 2528 C C . GLN A 1 343 ? 41.167 24.691 40.465 1.00 19.17 335 GLN A C 1
ATOM 2529 O O . GLN A 1 343 ? 41.606 23.578 40.165 1.00 21.89 335 GLN A O 1
ATOM 2535 N N . VAL A 1 344 ? 41.129 25.139 41.727 1.00 19.21 336 VAL A N 1
ATOM 2536 C CA . VAL A 1 344 ? 41.732 24.418 42.847 1.00 21.11 336 VAL A CA 1
ATOM 2537 C C . VAL A 1 344 ? 40.708 24.168 43.961 1.00 18.49 336 VAL A C 1
ATOM 2538 O O . VAL A 1 344 ? 39.998 25.076 44.372 1.00 19.60 336 VAL A O 1
ATOM 2542 N N . GLY A 1 345 ? 40.646 22.922 44.434 1.00 20.24 337 GLY A N 1
ATOM 2543 C CA . GLY A 1 345 ? 39.849 22.610 45.611 1.00 21.07 337 GLY A CA 1
ATOM 2544 C C . GLY A 1 345 ? 38.529 21.925 45.305 1.00 20.31 337 GLY A C 1
ATOM 2545 O O . GLY A 1 345 ? 38.248 21.546 44.145 1.00 22.49 337 GLY A O 1
ATOM 2546 N N . MET A 1 346 ? 37.705 21.792 46.347 1.00 21.55 338 MET A N 1
ATOM 2547 C CA . MET A 1 346 ? 36.483 20.993 46.269 1.00 25.33 338 MET A CA 1
ATOM 2548 C C . MET A 1 346 ? 35.365 21.606 45.454 1.00 22.35 338 MET A C 1
ATOM 2549 O O . MET A 1 346 ? 34.473 20.894 45.021 1.00 27.51 338 MET A O 1
ATOM 2554 N N . MET A 1 347 ? 35.393 22.925 45.269 1.00 20.75 339 MET A N 1
ATOM 2555 C CA . MET A 1 347 ? 34.304 23.611 44.573 1.00 20.55 339 MET A CA 1
ATOM 2556 C C . MET A 1 347 ? 34.716 24.109 43.217 1.00 21.83 339 MET A C 1
ATOM 2557 O O . MET A 1 347 ? 35.763 24.752 43.081 1.00 20.80 339 MET A O 1
ATOM 2562 N N . ALA A 1 348 ? 33.897 23.817 42.208 1.00 22.26 340 ALA A N 1
ATOM 2563 C CA . ALA A 1 348 ? 34.218 24.236 40.846 1.00 19.56 340 ALA A CA 1
ATOM 2564 C C . ALA A 1 348 ? 33.077 25.033 40.237 1.00 24.09 340 ALA A C 1
ATOM 2565 O O . ALA A 1 348 ? 31.939 24.579 40.249 1.00 23.12 340 ALA A O 1
ATOM 2567 N N . TYR A 1 349 ? 33.365 26.215 39.693 1.00 23.48 341 TYR A N 1
ATOM 2568 C CA . TYR A 1 349 ? 32.350 26.864 38.872 1.00 22.06 341 TYR A CA 1
ATOM 2569 C C . TYR A 1 349 ? 32.481 26.241 37.475 1.00 18.84 341 TYR A C 1
ATOM 2570 O O . TYR A 1 349 ? 33.451 26.483 36.769 1.00 23.93 341 TYR A O 1
ATOM 2579 N N . THR A 1 350 ? 31.474 25.458 37.105 1.00 21.30 342 THR A N 1
ATOM 2580 C CA . THR A 1 350 ? 31.520 24.670 35.879 1.00 23.04 342 THR A CA 1
ATOM 2581 C C . THR A 1 350 ? 31.253 25.493 34.621 1.00 26.34 342 THR A C 1
ATOM 2582 O O . THR A 1 350 ? 31.694 25.124 33.547 1.00 24.58 342 THR A O 1
ATOM 2586 N N . GLY A 1 351 ? 30.488 26.572 34.758 1.00 26.18 343 GLY A N 1
ATOM 2587 C CA . GLY A 1 351 ? 30.015 27.346 33.631 1.00 25.73 343 GLY A CA 1
ATOM 2588 C C . GLY A 1 351 ? 28.738 26.789 33.043 1.00 27.43 343 GLY A C 1
ATOM 2589 O O . GLY A 1 351 ? 28.263 27.262 32.016 1.00 32.01 343 GLY A O 1
ATOM 2590 N N . LEU A 1 352 ? 28.166 25.768 33.679 1.00 28.29 344 LEU A N 1
ATOM 2591 C CA . LEU A 1 352 ? 26.871 25.275 33.232 1.00 31.23 344 LEU A CA 1
ATOM 2592 C C . LEU A 1 352 ? 25.836 26.364 33.484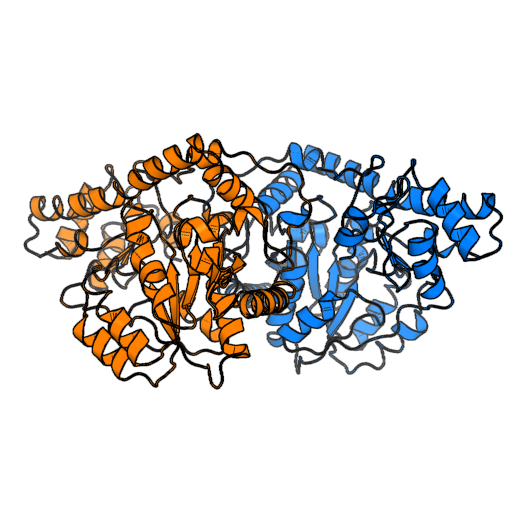 1.00 35.60 344 LEU A C 1
ATOM 2593 O O . LEU A 1 352 ? 25.883 27.053 34.506 1.00 35.64 344 LEU A O 1
ATOM 2598 N N . THR A 1 353 ? 24.923 26.552 32.540 1.00 37.45 345 THR A N 1
ATOM 2599 C CA . THR A 1 353 ? 23.877 27.558 32.704 1.00 39.64 345 THR A CA 1
ATOM 2600 C C . THR A 1 353 ? 22.776 27.032 33.620 1.00 39.24 345 THR A C 1
ATOM 2601 O O . THR A 1 353 ? 22.697 25.828 33.878 1.00 38.66 345 THR A O 1
ATOM 2605 N N . ARG A 1 354 ? 21.910 27.930 34.084 1.00 43.91 346 ARG A N 1
ATOM 2606 C CA . ARG A 1 354 ? 20.795 27.547 34.953 1.00 45.94 346 ARG A CA 1
ATOM 2607 C C . ARG A 1 354 ? 19.948 26.462 34.287 1.00 45.32 346 ARG A C 1
ATOM 2608 O O . ARG A 1 354 ? 19.640 25.447 34.910 1.00 45.92 346 ARG A O 1
ATOM 2610 N N . GLU A 1 355 ? 19.606 26.666 33.015 1.00 44.48 347 GLU A N 1
ATOM 2611 C CA . GLU A 1 355 ? 18.891 25.658 32.232 1.00 43.64 347 GLU A CA 1
ATOM 2612 C C . GLU A 1 355 ? 19.599 24.299 32.257 1.00 42.68 347 GLU A C 1
ATOM 2613 O O . GLU A 1 355 ? 18.955 23.264 32.452 1.00 46.56 347 GLU A O 1
ATOM 2615 N N . GLN A 1 356 ? 20.921 24.302 32.061 1.00 38.01 348 GLN A N 1
ATOM 2616 C CA . GLN A 1 356 ? 21.687 23.053 32.017 1.00 36.66 348 GLN A CA 1
ATOM 2617 C C . GLN A 1 356 ? 21.765 22.355 33.383 1.00 40.77 348 GLN A C 1
ATOM 2618 O O . GLN A 1 356 ? 21.720 21.118 33.467 1.00 39.63 348 GLN A O 1
ATOM 2624 N N . VAL A 1 357 ? 21.869 23.143 34.447 1.00 37.87 349 VAL A N 1
ATOM 2625 C CA . VAL A 1 357 ? 21.850 22.579 35.798 1.00 34.61 349 VAL A CA 1
ATOM 2626 C C . VAL A 1 357 ? 20.486 21.933 36.059 1.00 43.92 349 VAL A C 1
ATOM 2627 O O . VAL A 1 357 ? 20.397 20.825 36.598 1.00 45.19 349 VAL A O 1
ATOM 2631 N N . GLU A 1 358 ? 19.426 22.611 35.634 1.00 45.46 350 GLU A N 1
ATOM 2632 C CA . GLU A 1 358 ? 18.067 22.105 35.833 1.00 50.84 350 GLU A CA 1
ATOM 2633 C C . GLU A 1 358 ? 17.817 20.812 35.053 1.00 49.00 350 GLU A C 1
ATOM 2634 O O . GLU A 1 358 ? 17.097 19.931 35.522 1.00 49.99 350 GLU A O 1
ATOM 2640 N N . LEU A 1 359 ? 18.419 20.695 33.872 1.00 45.84 351 LEU A N 1
ATOM 2641 C CA . LEU A 1 359 ? 18.320 19.474 33.080 1.00 47.65 351 LEU A CA 1
ATOM 2642 C C . LEU A 1 359 ? 19.101 18.317 33.693 1.00 47.09 351 LEU A C 1
ATOM 2643 O O . LEU A 1 359 ? 18.674 17.171 33.623 1.00 48.77 351 LEU A O 1
ATOM 2648 N N . LEU A 1 360 ? 20.265 18.611 34.264 1.00 45.86 352 LEU A N 1
ATOM 2649 C CA . LEU A 1 360 ? 21.080 17.572 34.883 1.00 43.28 352 LEU A CA 1
ATOM 2650 C C . LEU A 1 360 ? 20.321 16.944 36.039 1.00 45.09 352 LEU A C 1
ATOM 2651 O O . LEU A 1 360 ? 20.421 15.744 36.286 1.00 45.89 352 LEU A O 1
ATOM 2656 N N . ARG A 1 361 ? 19.548 17.769 36.734 1.00 44.38 353 ARG A N 1
ATOM 2657 C CA . ARG A 1 361 ? 18.733 17.300 37.849 1.00 49.06 353 ARG A CA 1
ATOM 2658 C C . ARG A 1 361 ? 17.530 16.494 37.350 1.00 55.60 353 ARG A C 1
ATOM 2659 O O . ARG A 1 361 ? 17.349 15.341 37.735 1.00 59.36 353 ARG A O 1
ATOM 2661 N N . SER A 1 362 ? 16.720 17.100 36.486 1.00 57.08 354 SER A N 1
ATOM 2662 C CA . SER A 1 362 ? 15.503 16.452 35.984 1.00 58.66 354 SER A CA 1
ATOM 2663 C C . SER A 1 362 ? 15.781 15.192 35.152 1.00 62.19 354 SER A C 1
ATOM 2664 O O . SER A 1 362 ? 15.157 14.153 35.370 1.00 66.87 354 SER A O 1
ATOM 2667 N N . GLU A 1 363 ? 16.717 15.280 34.209 1.00 57.36 355 GLU A N 1
ATOM 2668 C CA . GLU A 1 363 ? 16.997 14.168 33.297 1.00 56.43 355 GLU A CA 1
ATOM 2669 C C . GLU A 1 363 ? 18.017 13.150 33.835 1.00 58.59 355 GLU A C 1
ATOM 2670 O O . GLU A 1 363 ? 17.952 11.975 33.486 1.00 62.70 355 GLU A O 1
ATOM 2672 N N . TYR A 1 364 ? 18.960 13.581 34.670 1.00 54.29 356 TYR A N 1
ATOM 2673 C CA . TYR A 1 364 ? 20.045 12.683 35.077 1.00 52.61 356 TYR A CA 1
ATOM 2674 C C . TYR A 1 364 ? 20.163 12.505 36.584 1.00 51.28 356 TYR A C 1
ATOM 2675 O O . TYR A 1 364 ? 20.967 11.694 37.053 1.00 48.18 356 TYR A O 1
ATOM 2684 N N . HIS A 1 365 ? 19.367 13.266 37.331 1.00 52.08 357 HIS A N 1
ATOM 2685 C CA . HIS A 1 365 ? 19.354 13.189 38.795 1.00 54.81 357 HIS A CA 1
ATOM 2686 C C . HIS A 1 365 ? 20.736 13.491 39.375 1.00 50.27 357 HIS A C 1
ATOM 2687 O O . HIS A 1 365 ? 21.153 12.922 40.390 1.00 48.08 357 HIS A O 1
ATOM 2694 N N . ILE A 1 366 ? 21.435 14.397 38.702 1.00 47.51 358 ILE A N 1
ATOM 2695 C CA . ILE A 1 366 ? 22.678 14.969 39.202 1.00 41.93 358 ILE A CA 1
ATOM 2696 C C . ILE A 1 366 ? 22.359 16.320 39.836 1.00 43.15 358 ILE A C 1
ATOM 2697 O O . ILE A 1 366 ? 21.799 17.206 39.183 1.00 46.36 358 ILE A O 1
ATOM 2702 N N . TYR A 1 367 ? 22.693 16.464 41.118 1.00 39.64 359 TYR A N 1
ATOM 2703 C CA . TYR A 1 367 ? 22.311 17.646 41.881 1.00 42.55 359 TYR A CA 1
ATOM 2704 C C . TYR A 1 367 ? 23.472 18.600 42.123 1.00 41.85 359 TYR A C 1
ATOM 2705 O O . TYR A 1 367 ? 24.470 18.231 42.740 1.00 40.32 359 TYR A O 1
ATOM 2714 N N . MET A 1 368 ? 23.330 19.828 41.632 1.00 43.12 360 MET A N 1
ATOM 2715 C CA . MET A 1 368 ? 24.269 20.904 41.934 1.00 41.61 360 MET A CA 1
ATOM 2716 C C . MET A 1 368 ? 23.459 22.191 42.005 1.00 39.16 360 MET A C 1
ATOM 2717 O O . MET A 1 368 ? 22.319 22.230 41.530 1.00 39.77 360 MET A O 1
ATOM 2722 N N . THR A 1 369 ? 24.018 23.228 42.618 1.00 40.18 361 THR A N 1
ATOM 2723 C CA . THR A 1 369 ? 23.284 24.478 42.782 1.00 40.58 361 THR A CA 1
ATOM 2724 C C . THR A 1 369 ? 23.183 25.205 41.437 1.00 41.29 361 THR A C 1
ATOM 2725 O O . THR A 1 369 ? 23.999 24.990 40.533 1.00 38.18 361 THR A O 1
ATOM 2729 N N . LEU A 1 370 ? 22.173 26.064 41.318 1.00 42.93 362 LEU A N 1
ATOM 2730 C CA . LEU A 1 370 ? 21.800 26.680 40.042 1.00 43.25 362 LEU A CA 1
ATOM 2731 C C . LEU A 1 370 ? 22.852 27.622 39.459 1.00 37.91 362 LEU A C 1
ATOM 2732 O O . LEU A 1 370 ? 22.761 28.036 38.304 1.00 38.23 362 LEU A O 1
ATOM 2737 N N . ASN A 1 371 ? 23.840 27.980 40.261 1.00 35.03 363 ASN A N 1
ATOM 2738 C CA . ASN A 1 371 ? 24.925 28.821 39.774 1.00 33.93 363 ASN A CA 1
ATOM 2739 C C . ASN A 1 371 ? 25.984 28.005 39.026 1.00 32.48 363 ASN A C 1
ATOM 2740 O O . ASN A 1 371 ? 26.990 28.552 38.587 1.00 33.18 363 ASN A O 1
ATOM 2745 N N . GLY A 1 372 ? 25.766 26.697 38.900 1.00 31.07 364 GLY A N 1
ATOM 2746 C CA . GLY A 1 372 ? 26.733 25.860 38.203 1.00 30.30 364 GLY A CA 1
ATOM 2747 C C . GLY A 1 372 ? 27.915 25.448 39.072 1.00 27.38 364 GLY A C 1
ATOM 2748 O O . GLY A 1 372 ? 28.905 24.907 38.570 1.00 27.92 364 GLY A O 1
ATOM 2749 N N . ARG A 1 373 ? 27.822 25.683 40.377 1.00 27.95 365 ARG A N 1
ATOM 2750 C CA . ARG A 1 373 ? 28.866 25.207 41.287 1.00 25.44 365 ARG A CA 1
ATOM 2751 C C . ARG A 1 373 ? 28.739 23.707 41.479 1.00 28.39 365 ARG A C 1
ATOM 2752 O O . ARG A 1 373 ? 27.678 23.214 41.841 1.00 31.53 365 ARG A O 1
ATOM 2760 N N . ALA A 1 374 ? 29.823 22.982 41.242 1.00 26.05 366 ALA A N 1
ATOM 2761 C CA . ALA A 1 374 ? 29.830 21.553 41.504 1.00 25.47 366 ALA A CA 1
ATOM 2762 C C . ALA A 1 374 ? 30.821 21.279 42.620 1.00 25.39 366 ALA A C 1
ATOM 2763 O O . ALA A 1 374 ? 31.933 21.791 42.617 1.00 24.43 366 ALA A O 1
ATOM 2765 N N . ALA A 1 375 ? 30.389 20.499 43.600 1.00 29.11 367 ALA A N 1
ATOM 2766 C CA . ALA A 1 375 ? 31.283 20.024 44.638 1.00 27.56 367 ALA A CA 1
ATOM 2767 C C . ALA A 1 375 ? 31.943 18.767 44.109 1.00 30.06 367 ALA A C 1
ATOM 2768 O O . ALA A 1 375 ? 31.297 17.724 44.018 1.00 33.79 367 ALA A O 1
ATOM 2770 N N . VAL A 1 376 ? 33.217 18.856 43.747 1.00 27.19 368 VAL A N 1
ATOM 2771 C CA . VAL A 1 376 ? 33.854 17.737 43.062 1.00 30.45 368 VAL A CA 1
ATOM 2772 C C . VAL A 1 376 ? 34.224 16.596 44.015 1.00 28.82 368 VAL A C 1
ATOM 2773 O O . VAL A 1 376 ? 34.515 15.483 43.575 1.00 32.73 368 VAL A O 1
ATOM 2777 N N . SER A 1 377 ? 34.206 16.857 45.317 1.00 30.08 369 SER A N 1
ATOM 2778 C CA . SER A 1 377 ? 34.369 15.773 46.287 1.00 31.41 369 SER A CA 1
ATOM 2779 C C . SER A 1 377 ? 33.298 14.686 46.113 1.00 32.64 369 SER A C 1
ATOM 2780 O O . SER A 1 377 ? 33.483 13.535 46.521 1.00 33.74 369 SER A O 1
ATOM 2783 N N . GLY A 1 378 ? 32.176 15.039 45.491 1.00 35.54 370 GLY A N 1
ATOM 2784 C CA . GLY A 1 378 ? 31.119 14.067 45.250 1.00 34.25 370 GLY A CA 1
ATOM 2785 C C . GLY A 1 378 ? 31.388 13.225 44.001 1.00 32.41 370 GLY A C 1
ATOM 2786 O O . GLY A 1 378 ? 30.701 12.223 43.751 1.00 35.65 370 GLY A O 1
ATOM 2787 N N . LEU A 1 379 ? 32.391 13.633 43.227 1.00 31.40 371 LEU A N 1
ATOM 2788 C CA . LEU A 1 379 ? 32.849 12.880 42.055 1.00 34.66 371 LEU A CA 1
ATOM 2789 C C . LEU A 1 379 ? 33.862 11.819 42.468 1.00 35.68 371 LEU A C 1
ATOM 2790 O O . LEU A 1 379 ? 34.716 12.072 43.322 1.00 35.48 371 LEU A O 1
ATOM 2795 N N . ASN A 1 380 ? 33.792 10.644 41.845 1.00 35.79 372 ASN A N 1
ATOM 2796 C CA . ASN A 1 380 ? 34.763 9.602 42.127 1.00 32.69 372 ASN A CA 1
ATOM 2797 C C . ASN A 1 380 ? 34.887 8.618 40.968 1.00 34.10 372 ASN A C 1
ATOM 2798 O O . ASN A 1 380 ? 34.286 8.805 39.910 1.00 35.69 372 ASN A O 1
ATOM 2803 N N . SER A 1 381 ? 35.667 7.571 41.184 1.00 39.66 373 SER A N 1
ATOM 2804 C CA . SER A 1 381 ? 35.888 6.576 40.138 1.00 38.76 373 SER A CA 1
ATOM 2805 C C . SER A 1 381 ? 34.592 5.916 39.669 1.00 42.03 373 SER A C 1
ATOM 2806 O O . SER A 1 381 ? 34.497 5.505 38.508 1.00 45.17 373 SER A O 1
ATOM 2809 N N . THR A 1 382 ? 33.590 5.800 40.543 1.00 42.06 374 THR A N 1
ATOM 2810 C CA . THR A 1 382 ? 32.384 5.053 40.169 1.00 45.18 374 THR A CA 1
ATOM 2811 C C . THR A 1 382 ? 31.298 5.899 39.501 1.00 46.19 374 THR A C 1
ATOM 2812 O O . THR A 1 382 ? 30.327 5.350 38.990 1.00 49.75 374 THR A O 1
ATOM 2816 N N . ASN A 1 383 ? 31.443 7.222 39.484 1.00 42.13 375 ASN A N 1
ATOM 2817 C CA . ASN A 1 383 ? 30.404 8.036 38.862 1.00 39.78 375 ASN A CA 1
ATOM 2818 C C . ASN A 1 383 ? 30.908 9.077 37.859 1.00 41.19 375 ASN A C 1
ATOM 2819 O O . ASN A 1 383 ? 30.104 9.766 37.234 1.00 42.16 375 ASN A O 1
ATOM 2824 N N . VAL A 1 384 ? 32.224 9.202 37.713 1.00 38.64 376 VAL A N 1
ATOM 2825 C CA . VAL A 1 384 ? 32.765 10.294 36.909 1.00 38.19 376 VAL A CA 1
ATOM 2826 C C . VAL A 1 384 ? 32.437 10.082 35.431 1.00 38.53 376 VAL A C 1
ATOM 2827 O O . VAL A 1 384 ? 32.242 11.039 34.684 1.00 39.15 376 VAL A O 1
ATOM 2831 N N . GLU A 1 385 ? 32.320 8.831 35.007 1.00 42.20 377 GLU A N 1
ATOM 2832 C CA . GLU A 1 385 ? 31.989 8.573 33.616 1.00 41.85 377 GLU A CA 1
ATOM 2833 C C . GLU A 1 385 ? 30.548 8.976 33.313 1.00 42.92 377 GLU A C 1
ATOM 2834 O O . GLU A 1 385 ? 30.279 9.598 32.281 1.00 43.19 377 GLU A O 1
ATOM 2840 N N . TYR A 1 386 ? 29.640 8.651 34.227 1.00 44.53 378 TYR A N 1
ATOM 2841 C CA . TYR A 1 386 ? 28.215 8.960 34.090 1.00 46.31 378 TYR A CA 1
ATOM 2842 C C . TYR A 1 386 ? 27.984 10.472 34.070 1.00 45.81 378 TYR A C 1
ATOM 2843 O O . TYR A 1 386 ? 27.223 10.995 33.247 1.00 41.94 378 TYR A O 1
ATOM 2852 N N . VAL A 1 387 ? 28.644 11.168 34.987 1.00 41.64 379 VAL A N 1
ATOM 2853 C CA . VAL A 1 387 ? 28.480 12.606 35.102 1.00 37.67 379 VAL A CA 1
ATOM 2854 C C . VAL A 1 387 ? 29.035 13.309 33.869 1.00 37.16 379 VAL A C 1
ATOM 2855 O O . VAL A 1 387 ? 28.422 14.250 33.371 1.00 41.59 379 VAL A O 1
ATOM 2859 N N . SER A 1 388 ? 30.184 12.852 33.381 1.00 35.54 380 SER A N 1
ATOM 2860 C CA . SER A 1 388 ? 30.759 13.421 32.155 1.00 39.65 380 SER A CA 1
ATOM 2861 C C . SER A 1 388 ? 29.806 13.273 30.974 1.00 39.68 380 SER A C 1
ATOM 2862 O O . SER A 1 388 ? 29.625 14.217 30.201 1.00 37.19 380 SER A O 1
ATOM 2865 N N . GLN A 1 389 ? 29.195 12.096 30.833 1.00 40.73 381 GLN A N 1
ATOM 2866 C CA . GLN A 1 389 ? 28.295 11.861 29.700 1.00 43.45 381 GLN A CA 1
ATOM 2867 C C . GLN A 1 389 ? 27.103 12.791 29.818 1.00 42.07 381 GLN A C 1
ATOM 2868 O O . GLN A 1 389 ? 26.673 13.389 28.834 1.00 42.19 381 GLN A O 1
ATOM 2874 N N . ALA A 1 390 ? 26.590 12.923 31.040 1.00 39.01 382 ALA A N 1
ATOM 2875 C CA . ALA A 1 390 ? 25.455 13.802 31.299 1.00 40.85 382 ALA A CA 1
ATOM 2876 C C . ALA A 1 390 ? 25.791 15.267 30.978 1.00 41.65 382 ALA A C 1
ATOM 2877 O O . ALA A 1 390 ? 25.013 15.956 30.327 1.00 42.61 382 ALA A O 1
ATOM 2879 N N . ILE A 1 391 ? 26.945 15.744 31.436 1.00 36.76 383 ILE A N 1
ATOM 2880 C CA . ILE A 1 391 ? 27.342 17.125 31.171 1.00 35.51 383 ILE A CA 1
ATOM 2881 C C . ILE A 1 391 ? 27.557 17.355 29.666 1.00 37.03 383 ILE A C 1
ATOM 2882 O O . ILE A 1 391 ? 27.148 18.383 29.115 1.00 39.91 383 ILE A O 1
ATOM 2887 N N . HIS A 1 392 ? 28.158 16.386 28.992 1.00 34.21 384 HIS A N 1
ATOM 2888 C CA . HIS A 1 392 ? 28.267 16.480 27.528 1.00 34.51 384 HIS A CA 1
ATOM 2889 C C . HIS A 1 392 ? 26.884 16.540 26.872 1.00 38.96 384 HIS A C 1
ATOM 2890 O O . HIS A 1 392 ? 26.637 17.382 26.012 1.00 38.09 384 HIS A O 1
ATOM 2897 N N . ASN A 1 393 ? 25.972 15.669 27.293 1.00 39.79 385 ASN A N 1
ATOM 2898 C CA . ASN A 1 393 ? 24.635 15.642 26.700 1.00 40.61 385 ASN A CA 1
ATOM 2899 C C . ASN A 1 393 ? 23.851 16.945 26.862 1.00 42.47 385 ASN A C 1
ATOM 2900 O O . ASN A 1 393 ? 23.129 17.346 25.956 1.00 48.49 385 ASN A O 1
ATOM 2905 N N . VAL A 1 394 ? 23.995 17.619 27.996 1.00 40.97 386 VAL A N 1
ATOM 2906 C CA . VAL A 1 394 ? 23.226 18.842 28.209 1.00 39.34 386 VAL A CA 1
ATOM 2907 C C . VAL A 1 394 ? 23.917 20.075 27.649 1.00 39.07 386 VAL A C 1
ATOM 2908 O O . VAL A 1 394 ? 23.304 21.143 27.588 1.00 41.87 386 VAL A O 1
ATOM 2912 N N . THR A 1 395 ? 25.182 19.944 27.241 1.00 36.52 387 THR A N 1
ATOM 2913 C CA . THR A 1 395 ? 25.891 21.091 26.678 1.00 33.77 387 THR A CA 1
ATOM 2914 C C . THR A 1 395 ? 26.164 20.985 25.179 1.00 35.90 387 THR A C 1
ATOM 2915 O O . THR A 1 395 ? 26.459 21.997 24.553 1.00 35.56 387 THR A O 1
ATOM 2919 N N . LYS A 1 396 ? 26.060 19.786 24.603 1.00 36.55 388 LYS A N 1
ATOM 2920 C CA . LYS A 1 396 ? 26.448 19.601 23.201 1.00 41.35 388 LYS A CA 1
ATOM 2921 C C . LYS A 1 396 ? 25.494 20.318 22.257 1.00 42.83 388 LYS A C 1
ATOM 2922 O O . LYS A 1 396 ? 24.349 20.585 22.604 1.00 45.05 388 LYS A O 1
ATOM 2929 N N . GLY B 1 17 ? 42.606 34.691 87.389 1.00 54.16 9 GLY B N 1
ATOM 2930 C CA . GLY B 1 17 ? 43.026 35.719 88.327 1.00 54.68 9 GLY B CA 1
ATOM 2931 C C . GLY B 1 17 ? 43.342 35.141 89.695 1.00 54.06 9 GLY B C 1
ATOM 2932 O O . GLY B 1 17 ? 44.508 35.006 90.071 1.00 54.58 9 GLY B O 1
ATOM 2933 N N . LEU B 1 18 ? 42.297 34.810 90.446 1.00 52.77 10 LEU B N 1
ATOM 2934 C CA . LEU B 1 18 ? 42.453 34.119 91.726 1.00 50.28 10 LEU B CA 1
ATOM 2935 C C . LEU B 1 18 ? 43.084 32.751 91.528 1.00 48.74 10 LEU B C 1
ATOM 2936 O O . LEU B 1 18 ? 43.950 32.341 92.305 1.00 48.53 10 LEU B O 1
ATOM 2941 N N . GLY B 1 19 ? 42.619 32.049 90.496 1.00 47.29 11 GLY B N 1
ATOM 2942 C CA . GLY B 1 19 ? 43.120 30.729 90.159 1.00 48.45 11 GLY B CA 1
ATOM 2943 C C . GLY B 1 19 ? 44.607 30.744 89.853 1.00 51.49 11 GLY B C 1
ATOM 2944 O O . GLY B 1 19 ? 45.333 29.828 90.241 1.00 52.09 11 GLY B O 1
ATOM 2945 N N . GLN B 1 20 ? 45.058 31.787 89.160 1.00 51.29 12 GLN B N 1
ATOM 2946 C CA . GLN B 1 20 ? 46.480 31.964 88.881 1.00 54.87 12 GLN B CA 1
ATOM 2947 C C . GLN B 1 20 ? 47.258 32.161 90.184 1.00 57.44 12 GLN B C 1
ATOM 2948 O O . GLN B 1 20 ? 48.279 31.506 90.408 1.00 58.24 12 GLN B O 1
ATOM 2950 N N . ASP B 1 21 ? 46.763 33.058 91.038 1.00 57.33 13 ASP B N 1
ATOM 2951 C CA . ASP B 1 21 ? 47.391 33.343 92.331 1.00 58.38 13 ASP B CA 1
ATOM 2952 C C . ASP B 1 21 ? 47.409 32.097 93.208 1.00 55.59 13 ASP B C 1
ATOM 2953 O O . ASP B 1 21 ? 48.389 31.826 93.896 1.00 55.40 13 ASP B O 1
ATOM 2958 N N . PHE B 1 22 ? 46.314 31.344 93.176 1.00 53.62 14 PHE B N 1
ATOM 2959 C CA . PHE B 1 22 ? 46.239 30.081 93.895 1.00 48.99 14 PHE B CA 1
ATOM 2960 C C . PHE B 1 22 ? 47.330 29.125 93.440 1.00 48.79 14 PHE B C 1
ATOM 2961 O O . PHE B 1 22 ? 48.107 28.619 94.253 1.00 46.29 14 PHE B O 1
ATOM 2969 N N . ARG B 1 23 ? 47.361 28.877 92.132 1.00 46.92 15 ARG B N 1
ATOM 2970 C CA . ARG B 1 23 ? 48.327 27.965 91.530 1.00 47.02 15 ARG B CA 1
ATOM 2971 C C . ARG B 1 23 ? 49.758 28.426 91.802 1.00 48.70 15 ARG B C 1
ATOM 2972 O O . ARG B 1 23 ? 50.636 27.603 92.051 1.00 52.54 15 ARG B O 1
ATOM 2974 N N . MET B 1 24 ? 49.980 29.740 91.782 1.00 48.42 16 MET B N 1
ATOM 2975 C CA . MET B 1 24 ? 51.297 30.316 92.056 1.00 51.78 16 MET B CA 1
ATOM 2976 C C . MET B 1 24 ? 51.682 30.278 93.536 1.00 57.07 16 MET B C 1
ATOM 2977 O O . MET B 1 24 ? 52.866 30.349 93.867 1.00 60.01 16 MET B O 1
ATOM 2979 N N . ASP B 1 25 ? 50.682 30.190 94.416 1.00 53.86 17 ASP B N 1
ATOM 2980 C CA . ASP B 1 25 ? 50.900 30.199 95.867 1.00 54.81 17 ASP B CA 1
ATOM 2981 C C . ASP B 1 25 ? 51.741 29.002 96.305 1.00 56.48 17 ASP B C 1
ATOM 2982 O O . ASP B 1 25 ? 51.314 27.852 96.169 1.00 53.96 17 ASP B O 1
ATOM 2987 N N . PRO B 1 26 ? 52.944 29.276 96.835 1.00 64.89 18 PRO B N 1
ATOM 2988 C CA . PRO B 1 26 ? 53.900 28.255 97.282 1.00 69.21 18 PRO B CA 1
ATOM 2989 C C . PRO B 1 26 ? 53.393 27.405 98.448 1.00 72.25 18 PRO B C 1
ATOM 2990 O O . PRO B 1 26 ? 53.842 26.267 98.594 1.00 74.79 18 PRO B O 1
ATOM 2994 N N . ALA B 1 27 ? 52.483 27.956 99.252 1.00 71.44 19 ALA B N 1
ATOM 2995 C CA . ALA B 1 27 ? 51.984 27.297 100.461 1.00 67.58 19 ALA B CA 1
ATOM 2996 C C . ALA B 1 27 ? 51.603 25.845 100.205 1.00 65.23 19 ALA B C 1
ATOM 2997 O O . ALA B 1 27 ? 50.915 25.541 99.231 1.00 64.81 19 ALA B O 1
ATOM 2999 N N . LYS B 1 28 ? 52.062 24.949 101.075 1.00 62.87 20 LYS B N 1
ATOM 3000 C CA . LYS B 1 28 ? 51.846 23.521 100.871 1.00 63.08 20 LYS B CA 1
ATOM 3001 C C . LYS B 1 28 ? 50.395 23.175 101.143 1.00 59.72 20 LYS B C 1
ATOM 3002 O O . LYS B 1 28 ? 49.804 22.323 100.486 1.00 62.85 20 LYS B O 1
ATOM 3004 N N . ARG B 1 29 ? 49.822 23.870 102.114 1.00 60.62 21 ARG B N 1
ATOM 3005 C CA A ARG B 1 29 ? 48.449 23.654 102.540 0.43 56.44 21 ARG B CA 1
ATOM 3006 C CA B ARG B 1 29 ? 48.434 23.642 102.504 0.57 56.30 21 ARG B CA 1
ATOM 3007 C C . ARG B 1 29 ? 47.581 24.829 102.080 1.00 53.80 21 ARG B C 1
ATOM 3008 O O . ARG B 1 29 ? 47.547 25.868 102.743 1.00 56.45 21 ARG B O 1
ATOM 3023 N N . LYS B 1 30 ? 46.903 24.674 100.945 1.00 49.03 22 LYS B N 1
ATOM 3024 C CA . LYS B 1 30 ? 46.102 25.749 100.362 1.00 43.39 22 LYS B CA 1
ATOM 3025 C C . LYS B 1 30 ? 44.832 25.178 99.749 1.00 39.51 22 LYS B C 1
ATOM 3026 O O . LYS B 1 30 ? 44.791 23.999 99.415 1.00 38.17 22 LYS B O 1
ATOM 3032 N N . VAL B 1 31 ? 43.795 26.011 99.621 1.00 35.89 23 VAL B N 1
ATOM 3033 C CA . VAL B 1 31 ? 42.480 25.565 99.155 1.00 32.67 23 VAL B CA 1
ATOM 3034 C C . VAL B 1 31 ? 41.882 26.566 98.172 1.00 30.44 23 VAL B C 1
ATOM 3035 O O . VAL B 1 31 ? 41.795 27.760 98.462 1.00 29.32 23 VAL B O 1
ATOM 3039 N N . ASN B 1 32 ? 41.461 26.079 97.011 1.00 28.76 24 ASN B N 1
ATOM 3040 C CA . ASN B 1 32 ? 40.837 26.933 96.013 1.00 26.61 24 ASN B CA 1
ATOM 3041 C C . ASN B 1 32 ? 39.310 26.818 96.062 1.00 25.36 24 ASN B C 1
ATOM 3042 O O . ASN B 1 32 ? 38.719 25.824 95.630 1.00 26.83 24 ASN B O 1
ATOM 3047 N N . LEU B 1 33 ? 38.664 27.829 96.641 1.00 26.42 25 LEU B N 1
ATOM 3048 C CA . LEU B 1 33 ? 37.214 27.842 96.670 1.00 22.08 25 LEU B CA 1
ATOM 3049 C C . LEU B 1 33 ? 36.677 28.879 95.684 1.00 27.30 25 LEU B C 1
ATOM 3050 O O . LEU B 1 33 ? 35.612 29.446 95.894 1.00 25.56 25 LEU B O 1
ATOM 3055 N N . SER B 1 34 ? 37.406 29.119 94.598 1.00 22.99 26 SER B N 1
ATOM 3056 C CA . SER B 1 34 ? 36.961 30.103 93.610 1.00 27.87 26 SER B CA 1
ATOM 3057 C C . SER B 1 34 ? 36.638 29.467 92.260 1.00 28.90 26 SER B C 1
ATOM 3058 O O . SER B 1 34 ? 36.300 30.168 91.316 1.00 31.77 26 SER B O 1
ATOM 3061 N N . ILE B 1 35 ? 36.680 28.137 92.198 1.00 25.05 27 ILE B N 1
ATOM 3062 C CA . ILE B 1 35 ? 36.473 27.394 90.963 1.00 32.59 27 ILE B CA 1
ATOM 3063 C C . ILE B 1 35 ? 35.004 27.392 90.522 1.00 33.98 27 ILE B C 1
ATOM 3064 O O . ILE B 1 35 ? 34.114 27.738 91.284 1.00 34.25 27 ILE B O 1
ATOM 3069 N N . GLY B 1 36 ? 34.751 27.002 89.281 1.00 31.88 28 GLY B N 1
ATOM 3070 C CA . GLY B 1 36 ? 33.401 27.089 88.765 1.00 33.04 28 GLY B CA 1
ATOM 3071 C C . GLY B 1 36 ? 32.779 25.743 88.471 1.00 38.74 28 GLY B C 1
ATOM 3072 O O . GLY B 1 36 ? 31.632 25.674 88.031 1.00 43.14 28 GLY B O 1
ATOM 3073 N N . VAL B 1 37 ? 33.533 24.674 88.719 1.00 29.08 29 VAL B N 1
ATOM 3074 C CA . VAL B 1 37 ? 33.170 23.366 88.196 1.00 22.90 29 VAL B CA 1
ATOM 3075 C C . VAL B 1 37 ? 33.181 22.340 89.330 1.00 20.77 29 VAL B C 1
ATOM 3076 O O . VAL B 1 37 ? 33.751 22.576 90.408 1.00 22.32 29 VAL B O 1
ATOM 3080 N N . TYR B 1 38 ? 32.486 21.235 89.102 1.00 17.61 30 TYR B N 1
ATOM 3081 C CA . TYR B 1 38 ? 32.437 20.159 90.083 1.00 16.17 30 TYR B CA 1
ATOM 3082 C C . TYR B 1 38 ? 33.814 19.492 90.267 1.00 16.57 30 TYR B C 1
ATOM 3083 O O . TYR B 1 38 ? 34.621 19.392 89.330 1.00 18.62 30 TYR B O 1
ATOM 3092 N N . ARG B 1 39 ? 34.061 19.015 91.487 1.00 17.99 31 ARG B N 1
ATOM 3093 C CA . ARG B 1 39 ? 35.222 18.213 91.815 1.00 19.25 31 ARG B CA 1
ATOM 3094 C C . ARG B 1 39 ? 34.729 17.043 92.667 1.00 17.47 31 ARG B C 1
ATOM 3095 O O . ARG B 1 39 ? 33.732 17.188 93.366 1.00 19.36 31 ARG B O 1
ATOM 3103 N N . ASP B 1 40 ? 35.382 15.889 92.566 1.00 21.02 32 ASP B N 1
ATOM 3104 C CA . ASP B 1 40 ? 35.004 14.778 93.438 1.00 20.03 32 ASP B CA 1
ATOM 3105 C C . ASP B 1 40 ? 35.622 14.942 94.840 1.00 22.93 32 ASP B C 1
ATOM 3106 O O . ASP B 1 40 ? 36.182 15.981 95.158 1.00 24.52 32 ASP B O 1
ATOM 3111 N N . ASP B 1 41 ? 35.510 13.931 95.700 1.00 20.41 33 ASP B N 1
ATOM 3112 C CA . ASP B 1 41 ? 35.969 14.112 97.074 1.00 27.73 33 ASP B CA 1
ATOM 3113 C C . ASP B 1 41 ? 37.496 14.093 97.151 1.00 27.90 33 ASP B C 1
ATOM 3114 O O . ASP B 1 41 ? 38.077 14.405 98.198 1.00 31.40 33 ASP B O 1
ATOM 3119 N N . ALA B 1 42 ? 38.137 13.707 96.054 1.00 25.49 34 ALA B N 1
ATOM 3120 C CA . ALA B 1 42 ? 39.596 13.653 95.970 1.00 28.35 34 ALA B CA 1
ATOM 3121 C C . ALA B 1 42 ? 40.116 14.918 95.283 1.00 27.80 34 ALA B C 1
ATOM 3122 O O . ALA B 1 42 ? 41.284 15.003 94.927 1.00 28.04 34 ALA B O 1
ATOM 3124 N N . ASP B 1 43 ? 39.223 15.889 95.127 1.00 25.39 35 ASP B N 1
ATOM 3125 C CA . ASP B 1 43 ? 39.519 17.178 94.498 1.00 28.17 35 ASP B CA 1
ATOM 3126 C C . ASP B 1 43 ? 39.958 17.006 93.035 1.00 26.90 35 ASP B C 1
ATOM 3127 O O . ASP B 1 43 ? 40.784 17.749 92.531 1.00 28.61 35 ASP B O 1
ATOM 3132 N N . GLN B 1 44 ? 39.376 16.031 92.358 1.00 21.57 36 GLN B N 1
ATOM 3133 C CA . GLN B 1 44 ? 39.709 15.772 90.957 1.00 23.72 36 GLN B CA 1
ATOM 3134 C C . GLN B 1 44 ? 38.555 16.123 90.044 1.00 20.13 36 GLN B C 1
ATOM 3135 O O . GLN B 1 44 ? 37.404 16.025 90.454 1.00 21.24 36 GLN B O 1
ATOM 3141 N N . PRO B 1 45 ? 38.855 16.541 88.792 1.00 21.21 37 PRO B N 1
ATOM 3142 C CA . PRO B 1 45 ? 37.778 16.639 87.800 1.00 21.89 37 PRO B CA 1
ATOM 3143 C C . PRO B 1 45 ? 37.097 15.290 87.662 1.00 21.82 37 PRO B C 1
ATOM 3144 O O . PRO B 1 45 ? 37.781 14.259 87.766 1.00 26.18 37 PRO B O 1
ATOM 3148 N N . PHE B 1 46 ? 35.794 15.293 87.398 1.00 20.42 38 PHE B N 1
ATOM 3149 C CA . PHE B 1 46 ? 34.990 14.069 87.446 1.00 19.77 38 PHE B CA 1
ATOM 3150 C C . PHE B 1 46 ? 34.259 13.836 86.124 1.00 19.55 38 PHE B C 1
ATOM 3151 O O . PHE B 1 46 ? 33.335 14.575 85.785 1.00 19.39 38 PHE B O 1
ATOM 3159 N N . VAL B 1 47 ? 34.705 12.822 85.365 1.00 21.30 39 VAL B N 1
ATOM 3160 C CA . VAL B 1 47 ? 33.997 12.419 84.151 1.00 20.43 39 VAL B CA 1
ATOM 3161 C C . VAL B 1 47 ? 33.002 11.321 84.546 1.00 21.29 39 VAL B C 1
ATOM 3162 O O . VAL B 1 47 ? 33.396 10.309 85.121 1.00 23.07 39 VAL B O 1
ATOM 3166 N N . LEU B 1 48 ? 31.723 11.527 84.254 1.00 19.22 40 LEU B N 1
ATOM 3167 C CA . LEU B 1 48 ? 30.695 10.570 84.659 1.00 19.41 40 LEU B CA 1
ATOM 3168 C C . LEU B 1 48 ? 30.879 9.246 83.934 1.00 20.45 40 LEU B C 1
ATOM 3169 O O . LEU B 1 48 ? 31.281 9.220 82.755 1.00 22.21 40 LEU B O 1
ATOM 3174 N N . GLU B 1 49 ? 30.566 8.144 84.621 1.00 20.05 41 GLU B N 1
ATOM 3175 C CA . GLU B 1 49 ? 30.655 6.828 83.977 1.00 21.29 41 GLU B CA 1
ATOM 3176 C C . GLU B 1 49 ? 29.685 6.708 82.817 1.00 21.17 41 GLU B C 1
ATOM 3177 O O . GLU B 1 49 ? 30.005 6.041 81.828 1.00 23.01 41 GLU B O 1
ATOM 3183 N N . CYS B 1 50 ? 28.510 7.329 82.925 1.00 20.36 42 CYS B N 1
ATOM 3184 C CA . CYS B 1 50 ? 27.535 7.241 81.849 1.00 23.32 42 CYS B CA 1
ATOM 3185 C C . CYS B 1 50 ? 28.074 7.960 80.614 1.00 22.43 42 CYS B C 1
ATOM 3186 O O . CYS B 1 50 ? 27.782 7.574 79.488 1.00 23.07 42 CYS B O 1
ATOM 3189 N N . VAL B 1 51 ? 28.874 8.989 80.840 1.00 19.01 43 VAL B N 1
ATOM 3190 C CA . VAL B 1 51 ? 29.507 9.695 79.720 1.00 18.59 43 VAL B CA 1
ATOM 3191 C C . VAL B 1 51 ? 30.608 8.813 79.091 1.00 20.96 43 VAL B C 1
ATOM 3192 O O . VAL B 1 51 ? 30.695 8.709 77.854 1.00 22.93 43 VAL B O 1
ATOM 3196 N N . LYS B 1 52 ? 31.428 8.164 79.920 1.00 21.49 44 LYS B N 1
ATOM 3197 C CA . LYS B 1 52 ? 32.426 7.219 79.394 1.00 21.44 44 LYS B CA 1
ATOM 3198 C C . LYS B 1 52 ? 31.781 6.083 78.608 1.00 26.82 44 LYS B C 1
ATOM 3199 O O . LYS B 1 52 ? 32.370 5.576 77.631 1.00 27.36 44 LYS B O 1
ATOM 3205 N N . GLN B 1 53 ? 30.570 5.695 79.004 1.00 25.13 45 GLN B N 1
ATOM 3206 C CA . GLN B 1 53 ? 29.908 4.537 78.396 1.00 25.66 45 GLN B CA 1
ATOM 3207 C C . GLN B 1 53 ? 29.068 4.914 77.167 1.00 26.22 45 GLN B C 1
ATOM 3208 O O . GLN B 1 53 ? 28.534 4.036 76.491 1.00 28.43 45 GLN B O 1
ATOM 3214 N N . ALA B 1 54 ? 28.954 6.219 76.898 1.00 23.45 46 ALA B N 1
ATOM 3215 C CA . ALA B 1 54 ? 28.140 6.725 75.799 1.00 21.91 46 ALA B CA 1
ATOM 3216 C C . ALA B 1 54 ? 28.753 6.334 74.459 1.00 27.08 46 ALA B C 1
ATOM 3217 O O . ALA B 1 54 ? 29.963 6.148 74.343 1.00 27.59 46 ALA B O 1
ATOM 3219 N N . THR B 1 55 ? 27.903 6.211 73.455 1.00 27.78 47 THR B N 1
ATOM 3220 C CA . THR B 1 55 ? 28.351 5.867 72.104 1.00 26.60 47 THR B CA 1
ATOM 3221 C C . THR B 1 55 ? 28.469 7.133 71.271 1.00 25.62 47 THR B C 1
ATOM 3222 O O . THR B 1 55 ? 27.510 7.887 71.137 1.00 30.99 47 THR B O 1
ATOM 3226 N N . LEU B 1 56 ? 29.662 7.405 70.752 1.00 25.95 48 LEU B N 1
ATOM 3227 C CA . LEU B 1 56 ? 29.850 8.585 69.911 1.00 26.89 48 LEU B CA 1
ATOM 3228 C C . LEU B 1 56 ? 29.509 8.288 68.444 1.00 27.59 48 LEU B C 1
ATOM 3229 O O . LEU B 1 56 ? 29.568 7.144 67.989 1.00 27.38 48 LEU B O 1
ATOM 3234 N N . GLY B 1 57 ? 29.172 9.336 67.701 1.00 25.25 49 GLY B N 1
ATOM 3235 C CA . GLY B 1 57 ? 28.963 9.226 66.273 1.00 26.43 49 GLY B CA 1
ATOM 3236 C C . GLY B 1 57 ? 30.251 8.820 65.592 1.00 31.47 49 GLY B C 1
ATOM 3237 O O . GLY B 1 57 ? 31.334 8.884 66.179 1.00 35.78 49 GLY B O 1
ATOM 3238 N N . THR B 1 58 ? 30.148 8.421 64.334 1.00 31.62 50 THR B N 1
ATOM 3239 C CA . THR B 1 58 ? 31.311 7.962 63.614 1.00 35.35 50 THR B CA 1
ATOM 3240 C C . THR B 1 58 ? 31.711 9.015 62.560 1.00 36.22 50 THR B C 1
ATOM 3241 O O . THR B 1 58 ? 32.858 9.081 62.120 1.00 44.95 50 THR B O 1
ATOM 3245 N N . ASN B 1 59 ? 30.749 9.856 62.208 1.00 24.70 51 ASN B N 1
ATOM 3246 C CA . ASN B 1 59 ? 30.894 10.827 61.126 1.00 27.39 51 ASN B CA 1
ATOM 3247 C C . ASN B 1 59 ? 31.123 12.233 61.691 1.00 25.87 51 ASN B C 1
ATOM 3248 O O . ASN B 1 59 ? 30.342 12.704 62.511 1.00 29.20 51 ASN B O 1
ATOM 3253 N N . MET B 1 60 ? 32.192 12.888 61.233 1.00 23.72 52 MET B N 1
ATOM 3254 C CA . MET B 1 60 ? 32.553 14.226 61.737 1.00 25.20 52 MET B CA 1
ATOM 3255 C C . MET B 1 60 ? 31.968 15.323 60.845 1.00 24.50 52 MET B C 1
ATOM 3256 O O . MET B 1 60 ? 32.340 16.504 60.987 1.00 21.32 52 MET B O 1
ATOM 3261 N N . ASP B 1 61 ? 31.057 14.942 59.944 1.00 21.44 53 ASP B N 1
ATOM 3262 C CA . ASP B 1 61 ? 30.348 15.924 59.119 1.00 25.63 53 ASP B CA 1
ATOM 3263 C C . ASP B 1 61 ? 29.714 17.003 60.010 1.00 20.41 53 ASP B C 1
ATOM 3264 O O . ASP B 1 61 ? 29.422 16.770 61.198 1.00 21.40 53 ASP B O 1
ATOM 3269 N N . TYR B 1 62 ? 29.502 18.189 59.445 1.00 20.75 54 TYR B N 1
ATOM 3270 C CA . TYR B 1 62 ? 28.754 19.229 60.150 1.00 20.17 54 TYR B CA 1
ATOM 3271 C C . TYR B 1 62 ? 27.384 18.773 60.618 1.00 20.17 54 TYR B C 1
ATOM 3272 O O . TYR B 1 62 ? 26.663 18.077 59.880 1.00 22.71 54 TYR B O 1
ATOM 3281 N N . ALA B 1 63 ? 27.018 19.170 61.831 1.00 19.64 55 ALA B N 1
ATOM 3282 C CA . ALA B 1 63 ? 25.631 19.077 62.284 1.00 21.20 55 ALA B CA 1
ATOM 3283 C C . ALA B 1 63 ? 24.772 20.102 61.547 1.00 21.56 55 ALA B C 1
ATOM 3284 O O . ALA B 1 63 ? 25.306 21.078 60.993 1.00 20.29 55 ALA B O 1
ATOM 3286 N N . PRO B 1 64 ? 23.438 19.899 61.545 1.00 24.34 56 PRO B N 1
ATOM 3287 C CA . PRO B 1 64 ? 22.526 20.958 61.083 1.00 25.10 56 PRO B CA 1
ATOM 3288 C C . PRO B 1 64 ? 22.785 22.262 61.843 1.00 22.29 56 PRO B C 1
ATOM 3289 O O . PRO B 1 64 ? 23.270 22.181 62.981 1.00 20.84 56 PRO B O 1
ATOM 3293 N N . VAL B 1 65 ? 22.497 23.413 61.225 1.00 22.17 57 VAL B N 1
ATOM 3294 C CA . VAL B 1 65 ? 22.655 24.709 61.901 1.00 24.59 57 VAL B CA 1
ATOM 3295 C C . VAL B 1 65 ? 22.026 24.730 63.305 1.00 23.55 57 VAL B C 1
ATOM 3296 O O . VAL B 1 65 ? 22.589 25.312 64.242 1.00 20.06 57 VAL B O 1
ATOM 3300 N N . THR B 1 66 ? 20.894 24.048 63.462 1.00 21.74 58 THR B N 1
ATOM 3301 C CA . THR B 1 66 ? 20.137 24.056 64.715 1.00 20.56 58 THR B CA 1
ATOM 3302 C C . THR B 1 66 ? 20.523 22.878 65.613 1.00 21.02 58 THR B C 1
ATOM 3303 O O . THR B 1 66 ? 19.941 22.685 66.683 1.00 22.31 58 THR B O 1
ATOM 3307 N N . GLY B 1 67 ? 21.496 22.086 65.171 1.00 22.20 59 GLY B N 1
ATOM 3308 C CA . GLY B 1 67 ? 22.036 21.022 66.013 1.00 21.85 59 GLY B CA 1
ATOM 3309 C C . GLY B 1 67 ? 21.618 19.628 65.594 1.00 23.74 59 GLY B C 1
ATOM 3310 O O . GLY B 1 67 ? 20.823 19.457 64.660 1.00 24.37 59 GLY B O 1
ATOM 3311 N N . ILE B 1 68 ? 22.180 18.625 66.258 1.00 20.78 60 ILE B N 1
ATOM 3312 C CA . ILE B 1 68 ? 21.781 17.235 66.023 1.00 19.75 60 ILE B CA 1
ATOM 3313 C C . ILE B 1 68 ? 20.329 17.039 66.487 1.00 21.85 60 ILE B C 1
ATOM 3314 O O . ILE B 1 68 ? 19.998 17.317 67.650 1.00 24.84 60 ILE B O 1
ATOM 3319 N N . ALA B 1 69 ? 19.475 16.625 65.554 1.00 24.30 61 ALA B N 1
ATOM 3320 C CA . ALA B 1 69 ? 18.039 16.663 65.759 1.00 28.10 61 ALA B CA 1
ATOM 3321 C C . ALA B 1 69 ? 17.627 15.774 66.927 1.00 25.06 61 ALA B C 1
ATOM 3322 O O . ALA B 1 69 ? 16.780 16.165 67.726 1.00 26.04 61 ALA B O 1
ATOM 3324 N N . SER B 1 70 ? 18.233 14.595 67.029 1.00 25.20 62 SER B N 1
ATOM 3325 C CA . SER B 1 70 ? 17.923 13.708 68.166 1.00 26.15 62 SER B CA 1
ATOM 3326 C C . SER B 1 70 ? 18.317 14.331 69.522 1.00 27.48 62 SER B C 1
ATOM 3327 O O . SER B 1 70 ? 17.586 14.171 70.519 1.00 25.09 62 SER B O 1
ATOM 3330 N N . PHE B 1 71 ? 19.457 15.019 69.585 1.00 24.04 63 PHE B N 1
ATOM 3331 C CA . PHE B 1 71 ? 19.868 15.698 70.817 1.00 23.57 63 PHE B CA 1
ATOM 3332 C C . PHE B 1 71 ? 18.854 16.779 71.175 1.00 24.00 63 PHE B C 1
ATOM 3333 O O . PHE B 1 71 ? 18.443 16.886 72.346 1.00 22.04 63 PHE B O 1
ATOM 3341 N N . VAL B 1 72 ? 18.433 17.569 70.186 1.00 23.01 64 VAL B N 1
ATOM 3342 C CA . VAL B 1 72 ? 17.493 18.649 70.492 1.00 23.58 64 VAL B CA 1
ATOM 3343 C C . VAL B 1 72 ? 16.172 18.056 71.029 1.00 24.57 64 VAL B C 1
ATOM 3344 O O . VAL B 1 72 ? 15.612 18.560 72.019 1.00 24.61 64 VAL B O 1
ATOM 3348 N N . GLU B 1 73 ? 15.705 16.982 70.384 1.00 23.51 65 GLU B N 1
ATOM 3349 C CA A GLU B 1 73 ? 14.498 16.293 70.835 0.64 26.77 65 GLU B CA 1
ATOM 3350 C CA B GLU B 1 73 ? 14.537 16.217 70.824 0.36 27.31 65 GLU B CA 1
ATOM 3351 C C . GLU B 1 73 ? 14.643 15.797 72.279 1.00 26.89 65 GLU B C 1
ATOM 3352 O O . GLU B 1 73 ? 13.716 15.985 73.095 1.00 26.07 65 GLU B O 1
ATOM 3363 N N . GLU B 1 74 ? 15.780 15.191 72.608 1.00 22.88 66 GLU B N 1
ATOM 3364 C CA . GLU B 1 74 ? 15.986 14.725 73.984 1.00 22.65 66 GLU B CA 1
ATOM 3365 C C . GLU B 1 74 ? 16.123 15.868 74.972 1.00 23.24 66 GLU B C 1
ATOM 3366 O O . GLU B 1 74 ? 15.656 15.755 76.118 1.00 23.37 66 GLU B O 1
ATOM 3372 N N . ALA B 1 75 ? 16.760 16.958 74.554 1.00 19.79 67 ALA B N 1
ATOM 3373 C CA . ALA B 1 75 ? 16.883 18.136 75.415 1.00 20.42 67 ALA B CA 1
ATOM 3374 C C . ALA B 1 75 ? 15.511 18.694 75.784 1.00 20.64 67 ALA B C 1
ATOM 3375 O O . ALA B 1 75 ? 15.260 19.020 76.948 1.00 19.58 67 ALA B O 1
ATOM 3377 N N . GLN B 1 76 ? 14.616 18.750 74.802 1.00 20.76 68 GLN B N 1
ATOM 3378 C CA . GLN B 1 76 ? 13.262 19.244 75.004 1.00 22.41 68 GLN B CA 1
ATOM 3379 C C . GLN B 1 76 ? 12.554 18.385 76.017 1.00 24.13 68 GLN B C 1
ATOM 3380 O O . GLN B 1 76 ? 11.948 18.901 76.942 1.00 24.73 68 GLN B O 1
ATOM 3386 N N . LYS B 1 77 ? 12.619 17.072 75.820 1.00 22.17 69 LYS B N 1
ATOM 3387 C CA . LYS B 1 77 ? 11.894 16.149 76.691 1.00 23.48 69 LYS B CA 1
ATOM 3388 C C . LYS B 1 77 ? 12.442 16.191 78.112 1.00 24.12 69 LYS B C 1
ATOM 3389 O O . LYS B 1 77 ? 11.678 16.054 79.079 1.00 26.09 69 LYS B O 1
ATOM 3395 N N . LEU B 1 78 ? 13.755 16.329 78.235 1.00 21.67 70 LEU B N 1
ATOM 3396 C CA . LEU B 1 78 ? 14.378 16.387 79.563 1.00 24.55 70 LEU B CA 1
ATOM 3397 C C . LEU B 1 78 ? 13.946 17.662 80.298 1.00 22.77 70 LEU B C 1
ATOM 3398 O O . LEU B 1 78 ? 13.606 17.637 81.482 1.00 21.55 70 LEU B O 1
ATOM 3403 N N . CYS B 1 79 ? 13.923 18.773 79.574 1.00 20.54 71 CYS B N 1
ATOM 3404 C CA . CYS B 1 79 ? 13.515 20.051 80.169 1.00 22.80 71 CYS B CA 1
ATOM 3405 C C . CYS B 1 79 ? 12.031 20.082 80.600 1.00 22.95 71 CYS B C 1
ATOM 3406 O O . CYS B 1 79 ? 11.712 20.396 81.750 1.00 22.97 71 CYS B O 1
ATOM 3409 N N . PHE B 1 80 ? 11.121 19.736 79.692 1.00 22.10 72 PHE B N 1
ATOM 3410 C CA . PHE B 1 80 ? 9.687 19.946 79.928 1.00 24.00 72 PHE B CA 1
ATOM 3411 C C . PHE B 1 80 ? 8.916 18.735 80.413 1.00 26.94 72 PHE B C 1
ATOM 3412 O O . PHE B 1 80 ? 7.762 18.857 80.838 1.00 27.33 72 PHE B O 1
ATOM 3420 N N . GLY B 1 81 ? 9.549 17.569 80.363 1.00 29.76 73 GLY B N 1
ATOM 3421 C CA . GLY B 1 81 ? 8.862 16.326 80.680 1.00 35.60 73 GLY B CA 1
ATOM 3422 C C . GLY B 1 81 ? 8.266 15.708 79.426 1.00 43.40 73 GLY B C 1
ATOM 3423 O O . GLY B 1 81 ? 7.802 16.419 78.541 1.00 41.32 73 GLY B O 1
ATOM 3424 N N . PRO B 1 82 ? 8.289 14.373 79.333 1.00 62.98 74 PRO B N 1
ATOM 3425 C CA . PRO B 1 82 ? 7.855 13.685 78.109 1.00 70.34 74 PRO B CA 1
ATOM 3426 C C . PRO B 1 82 ? 6.389 13.944 77.745 1.00 74.28 74 PRO B C 1
ATOM 3427 O O . PRO B 1 82 ? 6.049 13.955 76.558 1.00 79.57 74 PRO B O 1
ATOM 3431 N N . THR B 1 83 ? 5.544 14.167 78.747 1.00 70.17 75 THR B N 1
ATOM 3432 C CA . THR B 1 83 ? 4.113 14.335 78.512 1.00 67.45 75 THR B CA 1
ATOM 3433 C C . THR B 1 83 ? 3.661 15.793 78.298 1.00 61.34 75 THR B C 1
ATOM 3434 O O . THR B 1 83 ? 2.459 16.060 78.258 1.00 63.31 75 THR B O 1
ATOM 3438 N N . CYS B 1 84 ? 4.611 16.719 78.156 1.00 51.50 76 CYS B N 1
ATOM 3439 C CA . CYS B 1 84 ? 4.303 18.153 78.054 1.00 47.84 76 CYS B CA 1
ATOM 3440 C C . CYS B 1 84 ? 3.362 18.463 76.892 1.00 46.14 76 CYS B C 1
ATOM 3441 O O . CYS B 1 84 ? 3.643 18.092 75.749 1.00 46.52 76 CYS B O 1
ATOM 3444 N N . ALA B 1 85 ? 2.258 19.151 77.182 1.00 42.11 77 ALA B N 1
ATOM 3445 C CA . ALA B 1 85 ? 1.278 19.482 76.152 1.00 44.10 77 ALA B CA 1
ATOM 3446 C C . ALA B 1 85 ? 1.888 20.368 75.063 1.00 41.50 77 ALA B C 1
ATOM 3447 O O . ALA B 1 85 ? 1.669 20.138 73.868 1.00 41.67 77 ALA B O 1
ATOM 3449 N N . ALA B 1 86 ? 2.657 21.373 75.477 1.00 39.45 78 ALA B N 1
ATOM 3450 C CA . ALA B 1 86 ? 3.314 22.276 74.530 1.00 39.60 78 ALA B CA 1
ATOM 3451 C C . ALA B 1 86 ? 4.203 21.491 73.569 1.00 39.57 78 ALA B C 1
ATOM 3452 O O . ALA B 1 86 ? 4.285 21.803 72.381 1.00 40.09 78 ALA B O 1
ATOM 3454 N N . LEU B 1 87 ? 4.851 20.462 74.097 1.00 38.47 79 LEU B N 1
ATOM 3455 C CA . LEU B 1 87 ? 5.785 19.656 73.330 1.00 41.56 79 LEU B CA 1
ATOM 3456 C C . LEU B 1 87 ? 5.052 18.721 72.369 1.00 41.97 79 LEU B C 1
ATOM 3457 O O . LEU B 1 87 ? 5.449 18.579 71.211 1.00 42.91 79 LEU B O 1
ATOM 3462 N N . ARG B 1 88 ? 3.975 18.094 72.844 1.00 41.07 80 ARG B N 1
ATOM 3463 C CA . ARG B 1 88 ? 3.161 17.227 71.996 1.00 42.40 80 ARG B CA 1
ATOM 3464 C C . ARG B 1 88 ? 2.523 18.013 70.847 1.00 45.56 80 ARG B C 1
ATOM 3465 O O . ARG B 1 88 ? 2.358 17.491 69.744 1.00 48.90 80 ARG B O 1
ATOM 3467 N N . ASP B 1 89 ? 2.176 19.270 71.108 1.00 43.50 81 ASP B N 1
ATOM 3468 C CA . ASP B 1 89 ? 1.555 20.132 70.102 1.00 44.72 81 ASP B CA 1
ATOM 3469 C C . ASP B 1 89 ? 2.577 20.794 69.184 1.00 42.24 81 ASP B C 1
ATOM 3470 O O . ASP B 1 89 ? 2.211 21.477 68.227 1.00 41.86 81 ASP B O 1
ATOM 3475 N N . GLY B 1 90 ? 3.856 20.608 69.494 1.00 38.98 82 GLY B N 1
ATOM 3476 C CA . GLY B 1 90 ? 4.928 21.108 68.657 1.00 38.64 82 GLY B CA 1
ATOM 3477 C C . GLY B 1 90 ? 5.091 22.617 68.678 1.00 38.35 82 GLY B C 1
ATOM 3478 O O . GLY B 1 90 ? 5.598 23.203 67.707 1.00 37.99 82 GLY B O 1
ATOM 3479 N N . ARG B 1 91 ? 4.681 23.257 69.771 1.00 34.05 83 ARG B N 1
ATOM 3480 C CA . ARG B 1 91 ? 4.709 24.718 69.808 1.00 32.17 83 ARG B CA 1
ATOM 3481 C C . ARG B 1 91 ? 5.963 25.272 70.497 1.00 30.91 83 ARG B C 1
ATOM 3482 O O . ARG B 1 91 ? 6.055 26.475 70.751 1.00 28.70 83 ARG B O 1
ATOM 3490 N N . ILE B 1 92 ? 6.947 24.407 70.752 1.00 28.14 84 ILE B N 1
ATOM 3491 C CA . ILE B 1 92 ? 8.227 24.875 71.279 1.00 26.65 84 ILE B CA 1
ATOM 3492 C C . ILE B 1 92 ? 9.316 24.868 70.207 1.00 25.30 84 ILE B C 1
ATOM 3493 O O . ILE B 1 92 ? 9.588 23.844 69.569 1.00 27.43 84 ILE B O 1
ATOM 3498 N N . ALA B 1 93 ? 9.929 26.030 70.019 1.00 24.95 85 ALA B N 1
ATOM 3499 C CA . ALA B 1 93 ? 11.025 26.165 69.069 1.00 25.13 85 ALA B CA 1
ATOM 3500 C C . ALA B 1 93 ? 12.338 25.938 69.806 1.00 25.47 85 ALA B C 1
ATOM 3501 O O . ALA B 1 93 ? 12.597 26.611 70.791 1.00 26.39 85 ALA B O 1
ATOM 3503 N N . SER B 1 94 ? 13.180 25.023 69.322 1.00 20.77 86 SER B N 1
ATOM 3504 C CA . SER B 1 94 ? 14.405 24.707 70.048 1.00 21.85 86 SER B CA 1
ATOM 3505 C C . SER B 1 94 ? 15.619 24.557 69.143 1.00 22.02 86 SER B C 1
ATOM 3506 O O . SER B 1 94 ? 15.480 24.232 67.980 1.00 22.87 86 SER B O 1
ATOM 3509 N N . CYS B 1 95 ? 16.808 24.726 69.708 1.00 21.57 87 CYS B N 1
ATOM 3510 C CA . CYS B 1 95 ? 18.036 24.477 68.957 1.00 19.04 87 CYS B CA 1
ATOM 3511 C C . CYS B 1 95 ? 19.167 24.178 69.918 1.00 20.29 87 CYS B C 1
ATOM 3512 O O . CYS B 1 95 ? 19.118 24.532 71.104 1.00 18.90 87 CYS B O 1
ATOM 3515 N N . GLN B 1 96 ? 20.168 23.466 69.415 1.00 17.42 88 GLN B N 1
ATOM 3516 C CA . GLN B 1 96 ? 21.416 23.253 70.138 1.00 18.19 88 GLN B CA 1
ATOM 3517 C C . GLN B 1 96 ? 22.185 24.574 70.225 1.00 20.52 88 GLN B C 1
ATOM 3518 O O . GLN B 1 96 ? 22.124 25.381 69.296 1.00 20.40 88 GLN B O 1
ATOM 3524 N N . THR B 1 97 ? 22.905 24.793 71.331 1.00 16.71 89 THR B N 1
ATOM 3525 C CA . THR B 1 97 ? 23.667 26.001 71.542 1.00 18.55 89 THR B CA 1
ATOM 3526 C C . THR B 1 97 ? 25.009 25.668 72.188 1.00 17.18 89 THR B C 1
ATOM 3527 O O . THR B 1 97 ? 25.210 24.559 72.674 1.00 15.90 89 THR B O 1
ATOM 3531 N N . LEU B 1 98 ? 25.905 26.646 72.205 1.00 16.94 90 LEU B N 1
ATOM 3532 C CA . LEU B 1 98 ? 27.207 26.528 72.851 1.00 14.42 90 LEU B CA 1
ATOM 3533 C C . LEU B 1 98 ? 27.037 26.699 74.358 1.00 15.34 90 LEU B C 1
ATOM 3534 O O . LEU B 1 98 ? 27.218 27.805 74.905 1.00 15.44 90 LEU B O 1
ATOM 3539 N N . GLY B 1 99 ? 26.662 25.606 75.014 1.00 15.28 91 GLY B N 1
ATOM 3540 C CA . GLY B 1 99 ? 26.331 25.667 76.424 1.00 17.23 91 GLY B CA 1
ATOM 3541 C C . GLY B 1 99 ? 25.094 26.511 76.712 1.00 17.11 91 GLY B C 1
ATOM 3542 O O . GLY B 1 99 ? 24.368 26.947 75.804 1.00 15.35 91 GLY B O 1
ATOM 3543 N N . GLY B 1 100 ? 24.827 26.713 78.004 1.00 17.49 92 GLY B N 1
ATOM 3544 C CA . GLY B 1 100 ? 23.813 27.659 78.419 1.00 16.12 92 GLY B CA 1
ATOM 3545 C C . GLY B 1 100 ? 24.158 29.092 77.978 1.00 14.14 92 GLY B C 1
ATOM 3546 O O . GLY B 1 100 ? 23.252 29.900 77.728 1.00 16.40 92 GLY B O 1
ATOM 3547 N N . THR B 1 101 ? 25.455 29.412 77.912 1.00 12.27 93 THR B N 1
ATOM 3548 C CA . THR B 1 101 ? 25.894 30.766 77.500 1.00 13.66 93 THR B CA 1
ATOM 3549 C C . THR B 1 101 ? 25.345 31.085 76.116 1.00 16.17 93 THR B C 1
ATOM 3550 O O . THR B 1 101 ? 24.751 32.135 75.888 1.00 14.58 93 THR B O 1
ATOM 3554 N N . GLY B 1 102 ? 25.540 30.166 75.171 1.00 15.83 94 GLY B N 1
ATOM 3555 C CA . GLY B 1 102 ? 25.076 30.422 73.822 1.00 15.57 94 GLY B CA 1
ATOM 3556 C C . GLY B 1 102 ? 23.567 30.558 73.737 1.00 19.05 94 GLY B C 1
ATOM 3557 O O . GLY B 1 102 ? 23.068 31.309 72.922 1.00 17.66 94 GLY B O 1
ATOM 3558 N N . ALA B 1 103 ? 22.838 29.824 74.575 1.00 15.82 95 ALA B N 1
ATOM 3559 C CA . ALA B 1 103 ? 21.387 29.912 74.588 1.00 16.73 95 ALA B CA 1
ATOM 3560 C C . ALA B 1 103 ? 20.928 31.267 75.134 1.00 16.62 95 ALA B C 1
ATOM 3561 O O . ALA B 1 103 ? 19.988 31.878 74.620 1.00 17.34 95 ALA B O 1
ATOM 3563 N N . LEU B 1 104 ? 21.593 31.739 76.186 1.00 16.23 96 LEU B N 1
ATOM 3564 C CA . LEU B 1 104 ? 21.311 33.094 76.699 1.00 16.19 96 LEU B CA 1
ATOM 3565 C C . LEU B 1 104 ? 21.562 34.181 75.636 1.00 17.64 96 LEU B C 1
ATOM 3566 O O . LEU B 1 104 ? 20.737 35.078 75.434 1.00 17.38 96 LEU B O 1
ATOM 3571 N N . ARG B 1 105 ? 22.698 34.088 74.963 1.00 16.61 97 ARG B N 1
ATOM 3572 C CA . ARG B 1 105 ? 23.025 35.077 73.919 1.00 15.07 97 ARG B CA 1
ATOM 3573 C C . ARG B 1 105 ? 22.054 35.038 72.736 1.00 19.24 97 ARG B C 1
ATOM 3574 O O . ARG B 1 105 ? 21.538 36.079 72.317 1.00 18.71 97 ARG B O 1
ATOM 3582 N N . ILE B 1 106 ? 21.815 33.844 72.188 1.00 18.79 98 ILE B N 1
ATOM 3583 C CA . ILE B 1 106 ? 20.925 33.735 71.040 1.00 18.87 98 ILE B CA 1
ATOM 3584 C C . ILE B 1 106 ? 19.502 34.128 71.418 1.00 19.94 98 ILE B C 1
ATOM 3585 O O . ILE B 1 106 ? 18.812 34.827 70.673 1.00 20.68 98 ILE B O 1
ATOM 3590 N N . GLY B 1 107 ? 19.058 33.672 72.585 1.00 18.41 99 GLY B N 1
ATOM 3591 C CA . GLY B 1 107 ? 17.769 34.098 73.082 1.00 19.60 99 GLY B CA 1
ATOM 3592 C C . GLY B 1 107 ? 17.656 35.603 73.231 1.00 19.60 99 GLY B C 1
ATOM 3593 O O . GLY B 1 107 ? 16.638 36.186 72.881 1.00 21.99 99 GLY B O 1
ATOM 3594 N N . GLY B 1 108 ? 18.687 36.234 73.785 1.00 19.59 100 GLY B N 1
ATOM 3595 C CA . GLY B 1 108 ? 18.678 37.684 73.911 1.00 18.07 100 GLY B CA 1
ATOM 3596 C C . GLY B 1 108 ? 18.678 38.377 72.535 1.00 21.26 100 GLY B C 1
ATOM 3597 O O . GLY B 1 108 ? 17.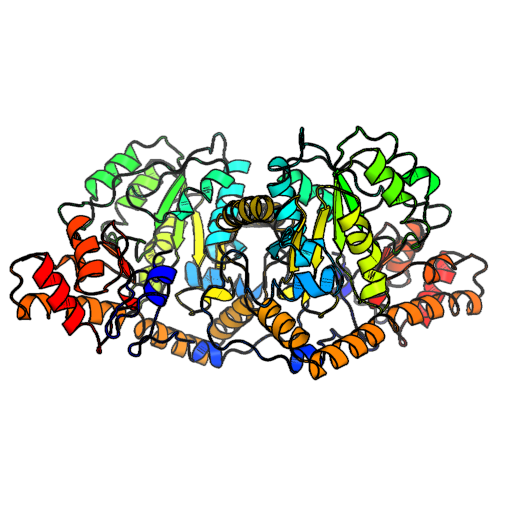941 39.335 72.311 1.00 23.29 100 GLY B O 1
ATOM 3598 N N . ASP B 1 109 ? 19.487 37.879 71.609 1.00 22.03 101 ASP B N 1
ATOM 3599 C CA . ASP B 1 109 ? 19.535 38.468 70.268 1.00 22.86 101 ASP B CA 1
ATOM 3600 C C . ASP B 1 109 ? 18.168 38.329 69.584 1.00 22.89 101 ASP B C 1
ATOM 3601 O O . ASP B 1 109 ? 17.720 39.242 68.898 1.00 25.48 101 ASP B O 1
ATOM 3606 N N . LEU B 1 110 ? 17.493 37.200 69.805 1.00 22.14 102 LEU B N 1
ATOM 3607 C CA . LEU B 1 110 ? 16.159 37.003 69.237 1.00 25.22 102 LEU B CA 1
ATOM 3608 C C . LEU B 1 110 ? 15.095 37.949 69.836 1.00 25.60 102 LEU B C 1
ATOM 3609 O O . LEU B 1 110 ? 14.264 38.501 69.101 1.00 28.42 102 LEU B O 1
ATOM 3614 N N . LEU B 1 111 ? 15.121 38.129 71.155 1.00 24.64 103 LEU B N 1
ATOM 3615 C CA . LEU B 1 111 ? 14.201 39.043 71.847 1.00 24.79 103 LEU B CA 1
ATOM 3616 C C . LEU B 1 111 ? 14.353 40.481 71.368 1.00 31.93 103 LEU B C 1
ATOM 3617 O O . LEU B 1 111 ? 13.374 41.160 71.054 1.00 33.48 103 LEU B O 1
ATOM 3622 N N . ASN B 1 112 ? 15.596 40.945 71.326 1.00 30.95 104 ASN B N 1
ATOM 3623 C CA . ASN B 1 112 ? 15.881 42.312 70.933 1.00 34.30 104 ASN B CA 1
ATOM 3624 C C . ASN B 1 112 ? 15.504 42.589 69.472 1.00 35.24 104 ASN B C 1
ATOM 3625 O O . ASN B 1 112 ? 15.170 43.715 69.120 1.00 36.38 104 ASN B O 1
ATOM 3630 N N . ARG B 1 113 ? 15.553 41.558 68.632 1.00 32.74 105 ARG B N 1
ATOM 3631 C CA . ARG B 1 113 ? 15.183 41.694 67.227 1.00 34.01 105 ARG B CA 1
ATOM 3632 C C . ARG B 1 113 ? 13.668 41.756 67.061 1.00 36.29 105 ARG B C 1
ATOM 3633 O O . ARG B 1 113 ? 13.165 42.479 66.207 1.00 38.78 105 ARG B O 1
ATOM 3641 N N . PHE B 1 114 ? 12.927 41.022 67.888 1.00 37.82 106 PHE B N 1
ATOM 3642 C CA . PHE B 1 114 ? 11.519 40.825 67.569 1.00 41.41 106 PHE B CA 1
ATOM 3643 C C . PHE B 1 114 ? 10.511 41.406 68.556 1.00 43.46 106 PHE B C 1
ATOM 3644 O O . PHE B 1 114 ? 9.356 41.624 68.191 1.00 46.34 106 PHE B O 1
ATOM 3652 N N . VAL B 1 115 ? 10.935 41.678 69.784 1.00 39.47 107 VAL B N 1
ATOM 3653 C CA . VAL B 1 115 ? 10.056 42.316 70.763 1.00 40.56 107 VAL B CA 1
ATOM 3654 C C . VAL B 1 115 ? 10.288 43.820 70.750 1.00 44.54 107 VAL B C 1
ATOM 3655 O O . VAL B 1 115 ? 11.421 44.272 70.941 1.00 42.23 107 VAL B O 1
ATOM 3659 N N . ALA B 1 116 ? 9.222 44.589 70.507 1.00 45.39 108 ALA B N 1
ATOM 3660 C CA . ALA B 1 116 ? 9.326 46.037 70.398 1.00 46.57 108 ALA B CA 1
ATOM 3661 C C . ALA B 1 116 ? 9.872 46.655 71.681 1.00 47.08 108 ALA B C 1
ATOM 3662 O O . ALA B 1 116 ? 9.484 46.262 72.786 1.00 47.37 108 ALA B O 1
ATOM 3664 N N . ASN B 1 117 ? 10.791 47.608 71.517 1.00 49.85 109 ASN B N 1
ATOM 3665 C CA . ASN B 1 117 ? 11.441 48.298 72.634 1.00 50.50 109 ASN B CA 1
ATOM 3666 C C . ASN B 1 117 ? 11.978 47.339 73.706 1.00 44.32 109 ASN B C 1
ATOM 3667 O O . ASN B 1 117 ? 11.918 47.618 74.906 1.00 42.14 109 ASN B O 1
ATOM 3672 N N . CYS B 1 118 ? 12.497 46.198 73.274 1.00 40.49 110 CYS B N 1
ATOM 3673 C CA . CYS B 1 118 ? 13.091 45.260 74.219 1.00 37.64 110 CYS B CA 1
ATOM 3674 C C . CYS B 1 118 ? 14.579 45.556 74.374 1.00 33.28 110 CYS B C 1
ATOM 3675 O O . CYS B 1 118 ? 15.435 44.892 73.772 1.00 34.68 110 CYS B O 1
ATOM 3678 N N . ASN B 1 119 ? 14.871 46.569 75.179 1.00 32.80 111 ASN B N 1
ATOM 3679 C CA . ASN B 1 119 ? 16.233 47.013 75.438 1.00 33.36 111 ASN B CA 1
ATOM 3680 C C . ASN B 1 119 ? 16.588 46.927 76.920 1.00 31.76 111 ASN B C 1
ATOM 3681 O O . ASN B 1 119 ? 17.520 47.573 77.379 1.00 28.65 111 ASN B O 1
ATOM 3686 N N . ARG B 1 120 ? 15.838 46.117 77.659 1.00 31.07 112 ARG B N 1
ATOM 3687 C CA . ARG B 1 120 ? 16.069 45.928 79.090 1.00 28.50 112 ARG B CA 1
ATOM 3688 C C . ARG B 1 120 ? 15.653 44.529 79.471 1.00 26.97 112 ARG B C 1
ATOM 3689 O O . ARG B 1 120 ? 14.759 43.953 78.848 1.00 29.40 112 ARG B O 1
ATOM 3691 N N . ILE B 1 121 ? 16.295 43.992 80.501 1.00 25.84 113 ILE B N 1
ATOM 3692 C CA . ILE B 1 121 ? 15.927 42.703 81.064 1.00 26.14 113 ILE B CA 1
ATOM 3693 C C . ILE B 1 121 ? 16.174 42.781 82.570 1.00 26.43 113 ILE B C 1
ATOM 3694 O O . ILE B 1 121 ? 17.190 43.330 82.992 1.00 26.26 113 ILE B O 1
ATOM 3699 N N . TYR B 1 122 ? 15.250 42.242 83.375 1.00 22.88 114 TYR B N 1
ATOM 3700 C CA . TYR B 1 122 ? 15.373 42.262 84.829 1.00 22.84 114 TYR B CA 1
ATOM 3701 C C . TYR B 1 122 ? 15.994 40.992 85.386 1.00 21.46 114 TYR B C 1
ATOM 3702 O O . TYR B 1 122 ? 15.511 39.911 85.103 1.00 25.83 114 TYR B O 1
ATOM 3711 N N . GLY B 1 123 ? 17.077 41.130 86.148 1.00 21.27 115 GLY B N 1
ATOM 3712 C CA . GLY B 1 123 ? 17.735 39.992 86.783 1.00 21.44 115 GLY B CA 1
ATOM 3713 C C . GLY B 1 123 ? 17.926 40.175 88.287 1.00 22.67 115 GLY B C 1
ATOM 3714 O O . GLY B 1 123 ? 17.773 41.275 88.821 1.00 23.45 115 GLY B O 1
ATOM 3715 N N . PRO B 1 124 ? 18.266 39.089 88.993 1.00 22.30 116 PRO B N 1
ATOM 3716 C CA . PRO B 1 124 ? 18.398 39.230 90.456 1.00 20.19 116 PRO B CA 1
ATOM 3717 C C . PRO B 1 124 ? 19.511 40.201 90.848 1.00 21.09 116 PRO B C 1
ATOM 3718 O O . PRO B 1 124 ? 20.533 40.301 90.152 1.00 19.07 116 PRO B O 1
ATOM 3722 N N . ASP B 1 125 ? 19.287 40.955 91.929 1.00 23.70 117 ASP B N 1
ATOM 3723 C CA . ASP B 1 125 ? 20.226 42.002 92.329 1.00 24.00 117 ASP B CA 1
ATOM 3724 C C . ASP B 1 125 ? 21.644 41.476 92.556 1.00 24.42 117 ASP B C 1
ATOM 3725 O O . ASP B 1 125 ? 22.620 42.162 92.238 1.00 26.85 117 ASP B O 1
ATOM 3730 N N . VAL B 1 126 ? 21.764 40.262 93.075 1.00 21.98 118 VAL B N 1
ATOM 3731 C CA . VAL B 1 126 ? 23.034 39.559 93.077 1.00 19.52 118 VAL B CA 1
ATOM 3732 C C . VAL B 1 126 ? 22.913 38.425 92.049 1.00 22.52 118 VAL B C 1
ATOM 3733 O O . VAL B 1 126 ? 22.054 37.567 92.171 1.00 21.40 118 VAL B O 1
ATOM 3737 N N . GLY B 1 127 ? 23.715 38.479 91.004 1.00 23.18 119 GLY B N 1
ATOM 3738 C CA . GLY B 1 127 ? 23.547 37.525 89.922 1.00 23.93 119 GLY B CA 1
ATOM 3739 C C . GLY B 1 127 ? 24.833 37.061 89.289 1.00 22.50 119 GLY B C 1
ATOM 3740 O O . GLY B 1 127 ? 25.938 37.371 89.731 1.00 22.46 119 GLY B O 1
ATOM 3741 N N . TYR B 1 128 ? 24.659 36.301 88.219 1.00 19.34 120 TYR B N 1
ATOM 3742 C CA . TYR B 1 128 ? 25.763 35.713 87.475 1.00 19.65 120 TYR B CA 1
ATOM 3743 C C . TYR B 1 128 ? 26.415 36.814 86.627 1.00 19.60 120 TYR B C 1
ATOM 3744 O O . TYR B 1 128 ? 25.742 37.448 85.845 1.00 19.21 120 TYR B O 1
ATOM 3753 N N . PRO B 1 129 ? 27.714 37.059 86.818 1.00 22.09 121 PRO B N 1
ATOM 3754 C CA . PRO B 1 129 ? 28.322 38.257 86.226 1.00 25.97 121 PRO B CA 1
ATOM 3755 C C . PRO B 1 129 ? 28.247 38.285 84.694 1.00 21.31 121 PRO B C 1
ATOM 3756 O O . PRO B 1 129 ? 28.033 39.356 84.118 1.00 23.64 121 PRO B O 1
ATOM 3760 N N . ASN B 1 130 ? 28.382 37.134 84.037 1.00 19.45 122 ASN B N 1
ATOM 3761 C CA . ASN B 1 130 ? 28.397 37.166 82.576 1.00 18.15 122 ASN B CA 1
ATOM 3762 C C . ASN B 1 130 ? 27.016 37.477 81.999 1.00 21.03 122 ASN B C 1
ATOM 3763 O O . ASN B 1 130 ? 26.912 37.828 80.818 1.00 17.16 122 ASN B O 1
ATOM 3768 N N . HIS B 1 131 ? 25.959 37.376 82.805 1.00 20.22 123 HIS B N 1
ATOM 3769 C CA . HIS B 1 131 ? 24.626 37.722 82.307 1.00 17.87 123 HIS B CA 1
ATOM 3770 C C . HIS B 1 131 ? 24.595 39.176 81.832 1.00 20.74 123 HIS B C 1
ATOM 3771 O O . HIS B 1 131 ? 24.002 39.482 80.787 1.00 19.93 123 HIS B O 1
ATOM 3778 N N . GLU B 1 132 ? 25.242 40.077 82.570 1.00 22.10 124 GLU B N 1
ATOM 3779 C CA . GLU B 1 132 ? 25.195 41.486 82.173 1.00 21.20 124 GLU B CA 1
ATOM 3780 C C . GLU B 1 132 ? 25.814 41.691 80.785 1.00 21.59 124 GLU B C 1
ATOM 3781 O O . GLU B 1 132 ? 25.227 42.382 79.962 1.00 21.41 124 GLU B O 1
ATOM 3787 N N . SER B 1 133 ? 26.971 41.080 80.521 1.00 22.04 125 SER B N 1
ATOM 3788 C CA A SER B 1 133 ? 27.605 41.291 79.219 0.50 22.92 125 SER B CA 1
ATOM 3789 C CA B SER B 1 133 ? 27.664 41.201 79.243 0.50 23.53 125 SER B CA 1
ATOM 3790 C C . SER B 1 133 ? 26.911 40.541 78.089 1.00 18.31 125 SER B C 1
ATOM 3791 O O . SER B 1 133 ? 26.842 41.079 76.962 1.00 19.05 125 SER B O 1
ATOM 3796 N N . ILE B 1 134 ? 26.410 39.343 78.360 1.00 19.22 126 ILE B N 1
ATOM 3797 C CA . ILE B 1 134 ? 25.656 38.623 77.352 1.00 18.53 126 ILE B CA 1
ATOM 3798 C C . ILE B 1 134 ? 24.494 39.486 76.845 1.00 19.00 126 ILE B C 1
ATOM 3799 O O . ILE B 1 134 ? 24.302 39.675 75.630 1.00 20.32 126 ILE B O 1
ATOM 3804 N N . PHE B 1 135 ? 23.687 39.999 77.767 1.00 20.10 127 PHE B N 1
ATOM 3805 C CA . PHE B 1 135 ? 22.525 40.738 77.313 1.00 19.29 127 PHE B CA 1
ATOM 3806 C C . PHE B 1 135 ? 22.887 42.111 76.782 1.00 21.38 127 PHE B C 1
ATOM 3807 O O . PHE B 1 135 ? 22.209 42.612 75.881 1.00 23.85 127 PHE B O 1
ATOM 3815 N N . ALA B 1 136 ? 23.984 42.696 77.258 1.00 19.25 128 ALA B N 1
ATOM 3816 C CA . ALA B 1 136 ? 24.452 43.965 76.684 1.00 21.00 128 ALA B CA 1
ATOM 3817 C C . ALA B 1 136 ? 24.807 43.814 75.190 1.00 19.35 128 ALA B C 1
ATOM 3818 O O . ALA B 1 136 ? 24.538 44.719 74.386 1.00 22.63 128 ALA B O 1
ATOM 3820 N N . LYS B 1 137 ? 25.428 42.687 74.837 1.00 22.22 129 LYS B N 1
ATOM 3821 C CA . LYS B 1 137 ? 25.779 42.423 73.440 1.00 23.27 129 LYS B CA 1
ATOM 3822 C C . LYS B 1 137 ? 24.506 42.293 72.602 1.00 24.57 129 LYS B C 1
ATOM 3823 O O . LYS B 1 137 ? 24.485 42.610 71.407 1.00 24.12 129 LYS B O 1
ATOM 3829 N N . ALA B 1 138 ? 23.431 41.848 73.242 1.00 22.13 130 ALA B N 1
ATOM 3830 C CA . ALA B 1 138 ? 22.132 41.730 72.591 1.00 20.91 130 ALA B CA 1
ATOM 3831 C C . ALA B 1 138 ? 21.342 43.033 72.606 1.00 26.66 130 ALA B C 1
ATOM 3832 O O . ALA B 1 138 ? 20.234 43.074 72.097 1.00 31.43 130 ALA B O 1
ATOM 3834 N N . GLY B 1 139 ? 21.885 44.088 73.205 1.00 26.84 131 GLY B N 1
ATOM 3835 C CA . GLY B 1 139 ? 21.212 45.375 73.192 1.00 28.96 131 GLY B CA 1
ATOM 3836 C C . GLY B 1 139 ? 20.215 45.564 74.318 1.00 28.50 131 GLY B C 1
ATOM 3837 O O . GLY B 1 139 ? 19.336 46.425 74.235 1.00 28.93 131 GLY B O 1
ATOM 3838 N N . MET B 1 140 ? 20.371 44.760 75.376 1.00 24.74 132 MET B N 1
ATOM 3839 C CA . MET B 1 140 ? 19.465 44.769 76.514 1.00 26.88 132 MET B CA 1
ATOM 3840 C C . MET B 1 140 ? 20.235 45.023 77.802 1.00 27.69 132 MET B C 1
ATOM 3841 O O . MET B 1 140 ? 21.152 44.259 78.153 1.00 28.11 132 MET B O 1
ATOM 3846 N N . GLU B 1 141 ? 19.848 46.092 78.512 1.00 25.84 133 GLU B N 1
ATOM 3847 C CA . GLU B 1 141 ? 20.476 46.469 79.765 1.00 26.84 133 GLU B CA 1
ATOM 3848 C C . GLU B 1 141 ? 19.916 45.638 80.909 1.00 25.24 133 GLU B C 1
ATOM 3849 O O . GLU B 1 141 ? 18.721 45.698 81.176 1.00 28.18 133 GLU B O 1
ATOM 3855 N N . LEU B 1 142 ? 20.773 44.870 81.574 1.00 26.01 134 LEU B N 1
ATOM 3856 C CA . LEU B 1 142 ? 20.370 44.106 82.764 1.00 23.24 134 LEU B CA 1
ATOM 3857 C C . LEU B 1 142 ? 20.129 45.030 83.963 1.00 26.91 134 LEU B C 1
ATOM 3858 O O . LEU B 1 142 ? 21.000 45.804 84.357 1.00 29.16 134 LEU B O 1
ATOM 3863 N N . THR B 1 143 ? 18.930 44.963 84.535 1.00 24.50 135 THR B N 1
ATOM 3864 C CA A THR B 1 143 ? 18.567 45.851 85.638 0.66 25.55 135 THR B CA 1
ATOM 3865 C CA B THR B 1 143 ? 18.565 45.858 85.631 0.34 26.27 135 THR B CA 1
ATOM 3866 C C . THR B 1 143 ? 18.050 45.001 86.783 1.00 25.91 135 THR B C 1
ATOM 3867 O O . THR B 1 143 ? 17.457 43.961 86.548 1.00 24.67 135 THR B O 1
ATOM 3874 N N . PRO B 1 144 ? 18.304 45.428 88.030 1.00 25.46 136 PRO B N 1
ATOM 3875 C CA . PRO B 1 144 ? 18.013 44.499 89.129 1.00 22.37 136 PRO B CA 1
ATOM 3876 C C . PRO B 1 144 ? 16.572 44.444 89.625 1.00 23.69 136 PRO B C 1
ATOM 3877 O O . PRO B 1 144 ? 15.818 45.436 89.552 1.00 30.26 136 PRO B O 1
ATOM 3881 N N . TYR B 1 145 ? 16.212 43.266 90.150 1.00 22.82 137 TYR B N 1
ATOM 3882 C CA . TYR B 1 145 ? 15.100 43.133 91.084 1.00 23.18 137 TYR B CA 1
ATOM 3883 C C . TYR B 1 145 ? 15.634 42.594 92.411 1.00 24.69 137 TYR B C 1
ATOM 3884 O O . TYR B 1 145 ? 16.610 41.841 92.450 1.00 22.69 137 TYR B O 1
ATOM 3893 N N . SER B 1 146 ? 15.001 43.015 93.497 1.00 23.97 138 SER B N 1
ATOM 3894 C CA . SER B 1 146 ? 15.395 42.578 94.831 1.00 23.52 138 SER B CA 1
ATOM 3895 C C . SER B 1 146 ? 15.334 41.063 94.920 1.00 25.81 138 SER B C 1
ATOM 3896 O O . SER B 1 146 ? 14.353 40.452 94.506 1.00 24.89 138 SER B O 1
ATOM 3899 N N . TYR B 1 147 ? 16.384 40.455 95.455 1.00 22.83 139 TYR B N 1
ATOM 3900 C CA . TYR B 1 147 ? 16.424 39.003 95.523 1.00 20.34 139 TYR B CA 1
ATOM 3901 C C . TYR B 1 147 ? 17.173 38.488 96.738 1.00 23.66 139 TYR B C 1
ATOM 3902 O O . TYR B 1 147 ? 16.616 37.765 97.570 1.00 23.03 139 TYR B O 1
ATOM 3911 N N . TYR B 1 148 ? 18.440 38.864 96.837 1.00 23.40 140 TYR B N 1
ATOM 3912 C CA . TYR B 1 148 ? 19.297 38.378 97.911 1.00 23.39 140 TYR B CA 1
ATOM 3913 C C . TYR B 1 148 ? 19.204 39.264 99.151 1.00 25.66 140 TYR B C 1
ATOM 3914 O O . TYR B 1 148 ? 19.247 40.484 99.048 1.00 23.68 140 TYR B O 1
ATOM 3923 N N . ASP B 1 149 ? 19.074 38.639 100.326 1.00 23.80 141 ASP B N 1
ATOM 3924 C CA . ASP B 1 149 ? 19.033 39.359 101.611 1.00 23.67 141 ASP B CA 1
ATOM 3925 C C . ASP B 1 149 ? 20.378 39.186 102.316 1.00 26.46 141 ASP B C 1
ATOM 3926 O O . ASP B 1 149 ? 20.659 38.106 102.805 1.00 25.32 141 ASP B O 1
ATOM 3931 N N .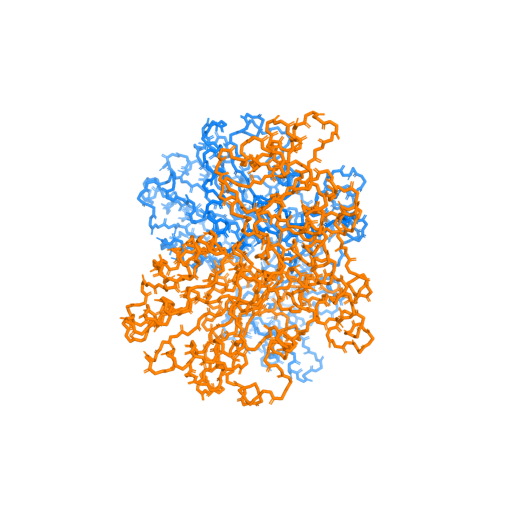 PRO B 1 150 ? 21.221 40.228 102.362 1.00 25.33 142 PRO B N 1
ATOM 3932 C CA . PRO B 1 150 ? 22.541 40.019 102.980 1.00 27.78 142 PRO B CA 1
ATOM 3933 C C . PRO B 1 150 ? 22.481 39.745 104.484 1.00 28.31 142 PRO B C 1
ATOM 3934 O O . PRO B 1 150 ? 23.387 39.104 105.024 1.00 27.98 142 PRO B O 1
ATOM 3938 N N . ALA B 1 151 ? 21.421 40.198 105.143 1.00 26.67 143 ALA B N 1
ATOM 3939 C CA . ALA B 1 151 ? 21.283 40.002 106.584 1.00 29.39 143 ALA B CA 1
ATOM 3940 C C . ALA B 1 151 ? 21.138 38.512 106.922 1.00 28.01 143 ALA B C 1
ATOM 3941 O O . ALA B 1 151 ? 21.665 38.042 107.934 1.00 30.17 143 ALA B O 1
ATOM 3943 N N . THR B 1 152 ? 20.424 37.783 106.074 1.00 24.39 144 THR B N 1
ATOM 3944 C CA . THR B 1 152 ? 20.112 36.373 106.330 1.00 26.93 144 THR B CA 1
ATOM 3945 C C . THR B 1 152 ? 20.909 35.446 105.431 1.00 25.37 144 THR B C 1
ATOM 3946 O O . THR B 1 152 ? 20.887 34.231 105.605 1.00 23.86 144 THR B O 1
ATOM 3950 N N . LYS B 1 153 ? 21.600 36.028 104.455 1.00 24.52 145 LYS B N 1
ATOM 3951 C CA . LYS B 1 153 ? 22.218 35.278 103.363 1.00 23.61 145 LYS B CA 1
ATOM 3952 C C . LYS B 1 153 ? 21.181 34.339 102.728 1.00 21.47 145 LYS B C 1
ATOM 3953 O O . LYS B 1 153 ? 21.497 33.195 102.347 1.00 21.85 145 LYS B O 1
ATOM 3959 N N . GLY B 1 154 ? 19.950 34.853 102.622 1.00 24.26 146 GLY B N 1
ATOM 3960 C CA . GLY B 1 154 ? 18.794 34.121 102.142 1.00 23.17 146 GLY B CA 1
ATOM 3961 C C . GLY B 1 154 ? 17.946 34.936 101.178 1.00 26.74 146 GLY B C 1
ATOM 3962 O O . GLY B 1 154 ? 18.453 35.863 100.556 1.00 27.76 146 GLY B O 1
ATOM 3963 N N . LEU B 1 155 ? 16.670 34.574 101.038 1.00 21.39 147 LEU B N 1
ATOM 3964 C CA . LEU B 1 155 ? 15.811 35.172 100.016 1.00 22.76 147 LEU B CA 1
ATOM 3965 C C . LEU B 1 155 ? 15.004 36.369 100.537 1.00 25.10 147 LEU B C 1
ATOM 3966 O O . LEU B 1 155 ? 14.568 36.391 101.679 1.00 26.65 147 LEU B O 1
ATOM 3971 N N . ASN B 1 156 ? 14.809 37.362 99.672 1.00 21.42 148 ASN B N 1
ATOM 3972 C CA . ASN B 1 156 ? 13.878 38.458 99.937 1.00 23.02 148 ASN B CA 1
ATOM 3973 C C . ASN B 1 156 ? 12.678 38.340 98.992 1.00 25.08 148 ASN B C 1
ATOM 3974 O O . ASN B 1 156 ? 12.611 39.044 97.970 1.00 26.41 148 ASN B O 1
ATOM 3979 N N . LEU B 1 157 ? 11.747 37.443 99.319 1.00 25.79 149 LEU B N 1
ATOM 3980 C CA . LEU B 1 157 ? 10.622 37.161 98.431 1.00 26.85 149 LEU B CA 1
ATOM 3981 C C . LEU B 1 157 ? 9.695 38.348 98.264 1.00 26.21 149 LEU B C 1
ATOM 3982 O O . LEU B 1 157 ? 9.258 38.633 97.151 1.00 28.83 149 LEU B O 1
ATOM 3987 N N . ALA B 1 158 ? 9.372 39.036 99.364 1.00 28.23 150 ALA B N 1
ATOM 3988 C CA . ALA B 1 158 ? 8.480 40.183 99.281 1.00 28.67 150 ALA B CA 1
ATOM 3989 C C . ALA B 1 158 ? 9.041 41.247 98.339 1.00 28.10 150 ALA B C 1
ATOM 3990 O O . ALA B 1 158 ? 8.320 41.804 97.515 1.00 30.27 150 ALA B O 1
ATOM 3992 N N . GLY B 1 159 ? 10.338 41.511 98.458 1.00 27.44 151 GLY B N 1
ATOM 3993 C CA . GLY B 1 159 ? 11.021 42.438 97.562 1.00 27.81 151 GLY B CA 1
ATOM 3994 C C . GLY B 1 159 ? 11.011 42.016 96.099 1.00 27.76 151 GLY B C 1
ATOM 3995 O O . GLY B 1 159 ? 10.803 42.830 95.196 1.00 30.74 151 GLY B O 1
ATOM 3996 N N . MET B 1 160 ? 11.231 40.735 95.859 1.00 25.17 152 MET B N 1
ATOM 3997 C CA . MET B 1 160 ? 11.198 40.212 94.495 1.00 24.32 152 MET B CA 1
ATOM 3998 C C . MET B 1 160 ? 9.810 40.390 93.877 1.00 27.45 152 MET B C 1
ATOM 3999 O O . MET B 1 160 ? 9.682 40.861 92.744 1.00 27.94 152 MET B O 1
ATOM 4004 N N . LEU B 1 161 ? 8.777 39.998 94.620 1.00 26.48 153 LEU B N 1
ATOM 4005 C CA . LEU B 1 161 ? 7.398 40.116 94.139 1.00 25.45 153 LEU B CA 1
ATOM 4006 C C . LEU B 1 161 ? 7.022 41.563 93.829 1.00 29.56 153 LEU B C 1
ATOM 4007 O O . LEU B 1 161 ? 6.401 41.839 92.799 1.00 29.34 153 LEU B O 1
ATOM 4012 N N . GLU B 1 162 ? 7.404 42.477 94.716 1.00 30.36 154 GLU B N 1
ATOM 4013 C CA . GLU B 1 162 ? 7.079 43.895 94.563 1.00 35.71 154 GLU B CA 1
ATO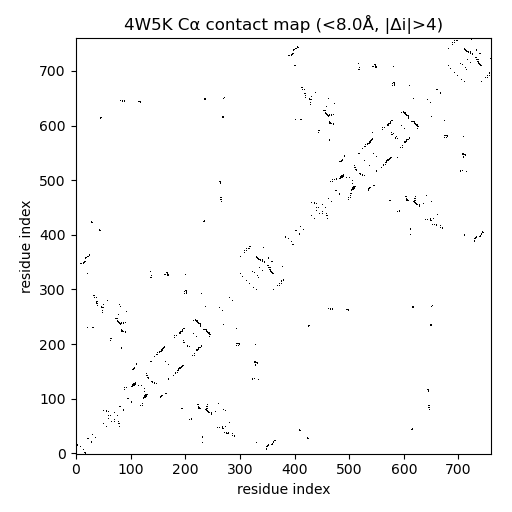M 4014 C C . GLU B 1 162 ? 7.767 44.454 93.323 1.00 33.85 154 GLU B C 1
ATOM 4015 O O . GLU B 1 162 ? 7.154 45.167 92.526 1.00 32.96 154 GLU B O 1
ATOM 4021 N N . CYS B 1 163 ? 9.040 44.106 93.158 1.00 32.69 155 CYS B N 1
ATOM 4022 C CA . CYS B 1 163 ? 9.802 44.543 91.991 1.00 31.00 155 CYS B CA 1
ATOM 4023 C C . CYS B 1 163 ? 9.198 44.022 90.692 1.00 31.50 155 CYS B C 1
ATOM 4024 O O . CYS B 1 163 ? 9.063 44.767 89.727 1.00 29.27 155 CYS B O 1
ATOM 4027 N N . LEU B 1 164 ? 8.854 42.741 90.661 1.00 30.23 156 LEU B N 1
ATOM 4028 C CA . LEU B 1 164 ? 8.260 42.156 89.463 1.00 30.76 156 LEU B CA 1
ATOM 4029 C C . LEU B 1 164 ? 6.881 42.775 89.171 1.00 30.33 156 LEU B C 1
ATOM 4030 O O . LEU B 1 164 ? 6.496 42.961 88.013 1.00 34.72 156 LEU B O 1
ATOM 4035 N N . ASP B 1 165 ? 6.146 43.126 90.220 1.00 31.21 157 ASP B N 1
ATOM 4036 C CA . ASP B 1 165 ? 4.820 43.678 90.030 1.00 31.95 157 ASP B CA 1
ATOM 4037 C C . ASP B 1 165 ? 4.894 45.095 89.483 1.00 36.44 157 ASP B C 1
ATOM 4038 O O . ASP B 1 165 ? 4.003 45.529 88.751 1.00 38.93 157 ASP B O 1
ATOM 4043 N N . LYS B 1 166 ? 5.960 45.810 89.839 1.00 36.76 158 LYS B N 1
ATOM 4044 C CA . LYS B 1 166 ? 6.112 47.204 89.436 1.00 38.32 158 LYS B CA 1
ATOM 4045 C C . LYS B 1 166 ? 6.776 47.361 88.066 1.00 35.51 158 LYS B C 1
ATOM 4046 O O . LYS B 1 166 ? 6.658 48.419 87.443 1.00 40.71 158 LYS B O 1
ATOM 4048 N N . ALA B 1 167 ? 7.469 46.326 87.591 1.00 32.65 159 ALA B N 1
ATOM 4049 C CA . ALA B 1 167 ? 8.127 46.425 86.300 1.00 33.24 159 ALA B CA 1
ATOM 4050 C C . ALA B 1 167 ? 7.088 46.642 85.207 1.00 35.77 159 ALA B C 1
ATOM 4051 O O . ALA B 1 167 ? 5.974 46.128 85.297 1.00 37.50 159 ALA B O 1
ATOM 4053 N N . PRO B 1 168 ? 7.450 47.409 84.172 1.00 37.08 160 PRO B N 1
ATOM 4054 C CA . PRO B 1 168 ? 6.496 47.680 83.095 1.00 40.10 160 PRO B CA 1
ATOM 4055 C C . PRO B 1 168 ? 5.932 46.387 82.527 1.00 38.74 160 PRO B C 1
ATOM 4056 O O . PRO B 1 168 ? 6.644 45.388 82.438 1.00 35.37 160 PRO B O 1
ATOM 4060 N N . GLU B 1 169 ? 4.650 46.405 82.187 1.00 41.48 161 GLU B N 1
ATOM 4061 C CA . GLU B 1 169 ? 4.009 45.253 81.573 1.00 42.11 161 GLU B CA 1
ATOM 4062 C C . GLU B 1 169 ? 4.820 44.764 80.383 1.00 39.78 161 GLU B C 1
ATOM 4063 O O . GLU B 1 169 ? 5.306 45.566 79.585 1.00 39.95 161 GLU B O 1
ATOM 4069 N N . GLY B 1 170 ? 4.985 43.453 80.266 1.00 38.77 162 GLY B N 1
ATOM 4070 C CA . GLY B 1 170 ? 5.666 42.898 79.111 1.00 34.54 162 GLY B CA 1
ATOM 4071 C C . GLY B 1 170 ? 7.183 42.920 79.198 1.00 34.44 162 GLY B C 1
ATOM 4072 O O . GLY B 1 170 ? 7.866 42.837 78.169 1.00 34.97 162 GLY B O 1
ATOM 4073 N N . SER B 1 171 ? 7.713 43.014 80.417 1.00 31.69 163 SER B N 1
ATOM 4074 C CA . SER B 1 171 ? 9.162 43.022 80.638 1.00 29.83 163 SER B CA 1
ATOM 4075 C C . SER B 1 171 ? 9.754 41.629 80.538 1.00 30.68 163 SER B C 1
ATOM 4076 O O . SER B 1 171 ? 9.079 40.642 80.848 1.00 30.81 163 SER B O 1
ATOM 4079 N N . VAL B 1 172 ? 11.018 41.548 80.125 1.00 27.25 164 VAL B N 1
ATOM 4080 C CA . VAL B 1 172 ? 11.734 40.272 80.182 1.00 26.58 164 VAL B CA 1
ATOM 4081 C C . VAL B 1 172 ? 12.294 40.073 81.590 1.00 25.58 164 VAL B C 1
ATOM 4082 O O . VAL B 1 172 ? 13.012 40.931 82.104 1.00 24.35 164 VAL B O 1
ATOM 4086 N N . ILE B 1 173 ? 11.957 38.945 82.208 1.00 21.85 165 ILE B N 1
ATOM 4087 C CA . ILE B 1 173 ? 12.393 38.658 83.578 1.00 22.34 165 ILE B CA 1
ATOM 4088 C C . ILE B 1 173 ? 13.307 37.437 83.594 1.00 20.85 165 ILE B C 1
ATOM 4089 O O . ILE B 1 173 ? 12.872 36.305 83.347 1.00 23.96 165 ILE B O 1
ATOM 4094 N N . LEU B 1 174 ? 14.572 37.659 83.927 1.00 19.00 166 LEU B N 1
ATOM 4095 C CA . LEU B 1 174 ? 15.563 36.589 83.968 1.00 20.46 166 LEU B CA 1
ATOM 4096 C C . LEU B 1 174 ? 15.506 35.890 85.341 1.00 20.64 166 LEU B C 1
ATOM 4097 O O . LEU B 1 174 ? 15.614 36.552 86.364 1.00 21.56 166 LEU B O 1
ATOM 4102 N N . VAL B 1 175 ? 15.307 34.572 85.356 1.00 17.76 167 VAL B N 1
ATOM 4103 C CA . VAL B 1 175 ? 15.279 33.839 86.638 1.00 18.78 167 VAL B CA 1
ATOM 4104 C C . VAL B 1 175 ? 16.150 32.589 86.555 1.00 21.78 167 VAL B C 1
ATOM 4105 O O . VAL B 1 175 ? 16.247 31.960 85.485 1.00 20.18 167 VAL B O 1
ATOM 4109 N N . HIS B 1 176 ? 16.826 32.263 87.663 1.00 18.32 168 HIS B N 1
ATOM 4110 C CA . HIS B 1 176 ? 17.594 31.027 87.739 1.00 16.61 168 HIS B CA 1
ATOM 4111 C C . HIS B 1 176 ? 16.644 29.895 88.172 1.00 20.00 168 HIS B C 1
ATOM 4112 O O . HIS B 1 176 ? 15.954 30.023 89.181 1.00 20.57 168 HIS B O 1
ATOM 4119 N N . ALA B 1 177 ? 16.613 28.786 87.436 1.00 17.78 169 ALA B N 1
ATOM 4120 C CA . ALA B 1 177 ? 15.665 27.704 87.750 1.00 18.48 169 ALA B CA 1
ATOM 4121 C C . ALA B 1 177 ? 15.931 27.059 89.110 1.00 16.64 169 ALA B C 1
ATOM 4122 O O . ALA B 1 177 ? 14.994 26.711 89.839 1.00 19.73 169 ALA B O 1
ATOM 4124 N N . CYS B 1 178 ? 17.215 26.917 89.437 1.00 18.69 170 CYS B N 1
ATOM 4125 C CA . CYS B 1 178 ? 17.655 26.348 90.718 1.00 20.09 170 CYS B CA 1
ATOM 4126 C C . CYS B 1 178 ? 19.158 26.498 90.833 1.00 18.42 170 CYS B C 1
ATOM 4127 O O . CYS B 1 178 ? 19.827 26.836 89.845 1.00 18.50 170 CYS B O 1
ATOM 4130 N N . ALA B 1 179 ? 19.671 26.320 92.050 1.00 16.21 171 ALA B N 1
ATOM 4131 C CA . ALA B 1 179 ? 21.079 26.558 92.358 1.00 16.22 171 ALA B CA 1
ATOM 4132 C C . ALA B 1 179 ? 21.509 27.921 91.842 1.00 17.32 171 ALA B C 1
ATOM 4133 O O . ALA B 1 179 ? 22.426 28.051 91.019 1.00 16.16 171 ALA B O 1
ATOM 4135 N N . HIS B 1 180 ? 20.842 28.941 92.352 1.00 14.81 172 HIS B N 1
ATOM 4136 C CA . HIS B 1 180 ? 21.211 30.311 91.988 1.00 14.45 172 HIS B CA 1
ATOM 4137 C C . HIS B 1 180 ? 22.721 30.542 92.116 1.00 19.02 172 HIS B C 1
ATOM 4138 O O . HIS B 1 180 ? 23.330 30.209 93.135 1.00 16.88 172 HIS B O 1
ATOM 4145 N N . ASN B 1 181 ? 23.327 31.107 91.063 1.00 15.55 173 ASN B N 1
ATOM 4146 C CA . ASN B 1 181 ? 24.758 31.377 91.031 1.00 17.44 173 ASN B CA 1
ATOM 4147 C C . ASN B 1 181 ? 24.849 32.910 91.092 1.00 20.71 173 ASN B C 1
ATOM 4148 O O . ASN B 1 181 ? 24.371 33.568 90.174 1.00 22.58 173 ASN B O 1
ATOM 4153 N N . PRO B 1 182 ? 25.506 33.490 92.116 1.00 20.07 174 PRO B N 1
ATOM 4154 C CA . PRO B 1 182 ? 26.510 32.913 93.027 1.00 21.86 174 PRO B CA 1
ATOM 4155 C C . PRO B 1 182 ? 26.103 32.611 94.459 1.00 20.55 174 PRO B C 1
ATOM 4156 O O . PRO B 1 182 ? 26.982 32.241 95.247 1.00 21.26 174 PRO B O 1
ATOM 4160 N N . THR B 1 183 ? 24.845 32.814 94.824 1.00 17.93 175 THR B N 1
ATOM 4161 C CA . THR B 1 183 ? 24.511 32.784 96.258 1.00 17.52 175 THR B CA 1
ATOM 4162 C C . THR B 1 183 ? 24.073 31.428 96.769 1.00 17.72 175 THR B C 1
ATOM 4163 O O . THR B 1 183 ? 24.192 31.166 97.983 1.00 18.56 175 THR B O 1
ATOM 4167 N N . GLY B 1 184 ? 23.543 30.569 95.895 1.00 18.21 176 GLY B N 1
ATOM 4168 C CA . GLY B 1 184 ? 22.936 29.333 96.386 1.00 17.56 176 GLY B CA 1
ATOM 4169 C C . GLY B 1 184 ? 21.504 29.513 96.881 1.00 16.53 176 GLY B C 1
ATOM 4170 O O . GLY B 1 184 ? 20.839 28.537 97.252 1.00 17.92 176 GLY B O 1
ATOM 4171 N N . VAL B 1 185 ? 21.023 30.764 96.927 1.00 17.74 177 VAL B N 1
ATOM 4172 C CA . VAL B 1 185 ? 19.690 31.028 97.491 1.00 18.11 177 VAL B CA 1
ATOM 4173 C C . VAL B 1 185 ? 18.595 30.787 96.457 1.00 21.49 177 VAL B C 1
ATOM 4174 O O . VAL B 1 185 ? 18.591 31.438 95.408 1.00 18.34 177 VAL B O 1
ATOM 4178 N N . ASP B 1 186 ? 17.713 29.821 96.734 1.00 19.53 178 ASP B N 1
ATOM 4179 C CA . ASP B 1 186 ? 16.608 29.442 95.845 1.00 19.42 178 ASP B CA 1
ATOM 4180 C C . ASP B 1 186 ? 15.259 29.656 96.501 1.00 20.43 178 ASP B C 1
ATOM 4181 O O . ASP B 1 186 ? 15.065 29.254 97.669 1.00 22.54 178 ASP B O 1
ATOM 4186 N N . PRO B 1 187 ? 14.295 30.203 95.751 1.00 18.78 179 PRO B N 1
ATOM 4187 C CA . PRO B 1 187 ? 12.912 30.138 96.227 1.00 20.98 179 PRO B CA 1
ATOM 4188 C C . PRO B 1 187 ? 12.440 28.686 96.319 1.00 20.04 179 PRO B C 1
ATOM 4189 O O . PRO B 1 187 ? 12.955 27.826 95.571 1.00 19.68 179 PRO B O 1
ATOM 4193 N N . THR B 1 188 ? 11.478 28.418 97.195 1.00 19.90 180 THR B N 1
ATOM 4194 C CA . THR B 1 188 ? 10.821 27.100 97.258 1.00 20.85 180 THR B CA 1
ATOM 4195 C C . THR B 1 188 ? 9.779 27.018 96.136 1.00 21.12 180 THR B C 1
ATOM 4196 O O . THR B 1 188 ? 9.514 28.020 95.478 1.00 22.59 180 THR B O 1
ATOM 4200 N N . HIS B 1 189 ? 9.197 25.849 95.900 1.00 21.68 181 HIS B N 1
ATOM 4201 C CA . HIS B 1 189 ? 8.143 25.764 94.892 1.00 24.57 181 HIS B CA 1
ATOM 4202 C C . HIS B 1 189 ? 6.936 26.633 95.288 1.00 26.16 181 HIS B C 1
ATOM 4203 O O . HIS B 1 189 ? 6.316 27.232 94.415 1.00 27.77 181 HIS B O 1
ATOM 4210 N N . ASP B 1 190 ? 6.604 26.690 96.585 1.00 24.02 182 ASP B N 1
ATOM 4211 C CA . ASP B 1 190 ? 5.546 27.587 97.087 1.00 28.22 182 ASP B CA 1
ATOM 4212 C C . ASP B 1 190 ? 5.877 29.025 96.671 1.00 25.14 182 ASP B C 1
ATOM 4213 O O . ASP B 1 190 ? 5.009 29.770 96.228 1.00 27.50 182 ASP B O 1
ATOM 4218 N N . ASP B 1 191 ? 7.137 29.413 96.840 1.00 21.73 183 ASP B N 1
ATOM 4219 C CA . ASP B 1 191 ? 7.550 30.782 96.515 1.00 21.94 183 ASP B CA 1
ATOM 4220 C C . ASP B 1 191 ? 7.421 31.001 95.010 1.00 26.85 183 ASP B C 1
ATOM 4221 O O . ASP B 1 191 ? 6.927 32.042 94.561 1.00 25.29 183 ASP B O 1
ATOM 4226 N N . TRP B 1 192 ? 7.877 30.012 94.238 1.00 24.33 184 TRP B N 1
ATOM 4227 C CA . TRP B 1 192 ? 7.860 30.130 92.776 1.00 22.81 184 TRP B CA 1
ATOM 4228 C C . TRP B 1 192 ? 6.426 30.249 92.283 1.00 24.05 184 TRP B C 1
ATOM 4229 O O . TRP B 1 192 ? 6.161 30.908 91.278 1.00 26.38 184 TRP B O 1
ATOM 4240 N N . ARG B 1 193 ? 5.480 29.632 92.976 1.00 24.92 185 ARG B N 1
ATOM 4241 C CA A ARG B 1 193 ? 4.090 29.768 92.572 0.59 28.01 185 ARG B CA 1
ATOM 4242 C CA B ARG B 1 193 ? 4.089 29.769 92.570 0.41 28.14 185 ARG B CA 1
ATOM 4243 C C . ARG B 1 193 ? 3.664 31.230 92.661 1.00 30.27 185 ARG B C 1
ATOM 4244 O O . ARG B 1 193 ? 2.974 31.733 91.781 1.00 31.19 185 ARG B O 1
ATOM 4259 N N . GLN B 1 194 ? 4.096 31.918 93.715 1.00 29.96 186 GLN B N 1
ATOM 4260 C CA . GLN B 1 194 ? 3.792 33.340 93.847 1.00 28.84 186 GLN B CA 1
ATOM 4261 C C . GLN B 1 194 ? 4.475 34.181 92.771 1.00 29.24 186 GLN B C 1
ATOM 4262 O O . GLN B 1 194 ? 3.848 35.095 92.219 1.00 32.09 186 GLN B O 1
ATOM 4268 N N . VAL B 1 195 ? 5.751 33.883 92.498 1.00 26.73 187 VAL B N 1
ATOM 4269 C CA . VAL B 1 195 ? 6.513 34.578 91.452 1.00 29.98 187 VAL B CA 1
ATOM 4270 C C . VAL B 1 195 ? 5.841 34.448 90.079 1.00 29.47 187 VAL B C 1
ATOM 4271 O O . VAL B 1 195 ? 5.640 35.444 89.376 1.00 26.61 187 VAL B O 1
ATOM 4275 N N . CYS B 1 196 ? 5.485 33.218 89.717 1.00 27.67 188 CYS B N 1
ATOM 4276 C CA . CYS B 1 196 ? 4.874 32.942 88.412 1.00 28.09 188 CYS B CA 1
ATOM 4277 C C . CYS B 1 196 ? 3.490 33.590 88.256 1.00 29.81 188 CYS B C 1
ATOM 4278 O O . CYS B 1 196 ? 3.107 33.982 87.151 1.00 29.75 188 CYS B O 1
ATOM 4281 N N . ASP B 1 197 ? 2.741 33.723 89.346 1.00 29.73 189 ASP B N 1
ATOM 4282 C CA . ASP B 1 197 ? 1.465 34.434 89.282 1.00 32.32 189 ASP B CA 1
ATOM 4283 C C . ASP B 1 197 ? 1.674 35.896 88.886 1.00 32.04 189 ASP B C 1
ATOM 4284 O O . ASP B 1 197 ? 0.913 36.434 88.092 1.00 33.40 189 ASP B O 1
ATOM 4289 N N . VAL B 1 198 ? 2.710 36.529 89.429 1.00 27.91 190 VAL B N 1
ATOM 4290 C CA . VAL B 1 198 ? 2.976 37.937 89.134 1.00 28.41 190 VAL B CA 1
ATOM 4291 C C . VAL B 1 198 ? 3.429 38.073 87.682 1.00 32.12 190 VAL B C 1
ATOM 4292 O O . VAL B 1 198 ? 2.989 38.969 86.963 1.00 29.83 190 VAL B O 1
ATOM 4296 N N . ILE B 1 199 ? 4.283 37.150 87.245 1.00 32.36 191 ILE B N 1
ATOM 4297 C CA . ILE B 1 199 ? 4.782 37.167 85.875 1.00 32.41 191 ILE B CA 1
ATOM 4298 C C . ILE B 1 199 ? 3.625 37.039 84.885 1.00 32.73 191 ILE B C 1
ATOM 4299 O O . ILE B 1 199 ? 3.585 37.748 83.870 1.00 33.20 191 ILE B O 1
ATOM 4304 N N . LYS B 1 200 ? 2.682 36.149 85.177 1.00 31.68 192 LYS B N 1
ATOM 4305 C CA . LYS B 1 200 ? 1.526 35.972 84.299 1.00 35.54 192 LYS B CA 1
ATOM 4306 C C . LYS B 1 200 ? 0.644 37.221 84.266 1.00 37.18 192 LYS B C 1
ATOM 4307 O O . LYS B 1 200 ? 0.302 37.721 83.196 1.00 40.92 192 LYS B O 1
ATOM 4313 N N . ARG B 1 201 ? 0.302 37.721 85.448 1.00 36.29 193 ARG B N 1
ATOM 4314 C CA . ARG B 1 201 ? -0.607 38.850 85.598 1.00 35.50 193 ARG B CA 1
ATOM 4315 C C . ARG B 1 201 ? -0.084 40.088 84.883 1.00 37.14 193 ARG B C 1
ATOM 4316 O O . ARG B 1 201 ? -0.843 40.827 84.260 1.00 40.01 193 ARG B O 1
ATOM 4324 N N . ARG B 1 202 ? 1.230 40.288 84.955 1.00 35.12 194 ARG B N 1
ATOM 4325 C CA . ARG B 1 202 ? 1.872 41.462 84.369 1.00 36.72 194 ARG B CA 1
ATOM 4326 C C . ARG B 1 202 ? 2.317 41.242 82.919 1.00 36.30 194 ARG B C 1
ATOM 4327 O O . ARG B 1 202 ? 2.944 42.122 82.325 1.00 36.49 194 ARG B O 1
ATOM 4335 N N . ASN B 1 203 ? 1.988 40.076 82.361 1.00 34.81 195 ASN B N 1
ATOM 4336 C CA . ASN B 1 203 ? 2.288 39.736 80.964 1.00 33.33 195 ASN B CA 1
ATOM 4337 C C . ASN B 1 203 ? 3.782 39.826 80.654 1.00 30.52 195 ASN B C 1
ATOM 4338 O O . ASN B 1 203 ? 4.183 40.198 79.548 1.00 33.06 195 ASN B O 1
ATOM 4343 N N . HIS B 1 204 ? 4.591 39.484 81.652 1.00 31.35 196 HIS B N 1
ATOM 4344 C CA . HIS B 1 204 ? 6.044 39.476 81.520 1.00 30.12 196 HIS B CA 1
ATOM 4345 C C . HIS B 1 204 ? 6.497 38.278 80.675 1.00 30.39 196 HIS B C 1
ATOM 4346 O O . HIS B 1 204 ? 5.811 37.256 80.587 1.00 31.21 196 HIS B O 1
ATOM 4353 N N . ILE B 1 205 ? 7.673 38.410 80.082 1.00 30.07 197 ILE B N 1
ATOM 4354 C CA . ILE B 1 205 ? 8.305 37.327 79.347 1.00 25.93 197 ILE B CA 1
ATOM 4355 C C . ILE B 1 205 ? 9.381 36.689 80.215 1.00 23.92 197 ILE B C 1
ATOM 4356 O O . ILE B 1 205 ? 10.441 37.276 80.430 1.00 25.73 197 ILE B O 1
ATOM 4361 N N . PRO B 1 206 ? 9.113 35.487 80.740 1.00 24.46 198 PRO B N 1
ATOM 4362 C CA . PRO B 1 206 ? 10.134 34.847 81.574 1.00 21.23 198 PRO B CA 1
ATOM 4363 C C . PRO B 1 206 ? 11.245 34.225 80.742 1.00 22.19 198 PRO B C 1
ATOM 4364 O O . PRO B 1 206 ? 10.963 33.570 79.735 1.00 24.68 198 PRO B O 1
ATOM 4368 N N . PHE B 1 207 ? 12.478 34.458 81.176 1.00 20.63 199 PHE B N 1
ATOM 4369 C CA . PHE B 1 207 ? 13.685 33.901 80.572 1.00 20.23 199 PHE B CA 1
ATOM 4370 C C . PHE B 1 207 ? 14.339 33.078 81.661 1.00 22.07 199 PHE B C 1
ATOM 4371 O O . PHE B 1 207 ? 14.930 33.621 82.603 1.00 19.97 199 PHE B O 1
ATOM 4379 N N . VAL B 1 208 ? 14.209 31.765 81.559 1.00 18.93 200 VAL B N 1
ATOM 4380 C CA . VAL B 1 208 ? 14.712 30.887 82.617 1.00 17.67 200 VAL B CA 1
ATOM 4381 C C . VAL B 1 208 ? 16.122 30.412 82.306 1.00 19.47 200 VAL B C 1
ATOM 4382 O O . VAL B 1 208 ? 16.367 29.810 81.244 1.00 21.45 200 VAL B O 1
ATOM 4386 N N . ASP B 1 209 ? 17.066 30.728 83.185 1.00 14.78 201 ASP B N 1
ATOM 4387 C CA . ASP B 1 209 ? 18.400 30.163 83.064 1.00 17.83 201 ASP B CA 1
ATOM 4388 C C . ASP B 1 209 ? 18.418 28.860 83.869 1.00 18.37 201 ASP B C 1
ATOM 4389 O O . ASP B 1 209 ? 18.401 28.880 85.099 1.00 17.75 201 ASP B O 1
ATOM 4394 N N . MET B 1 210 ? 18.399 27.726 83.173 1.00 17.31 202 MET B N 1
ATOM 4395 C CA . MET B 1 210 ? 18.439 26.431 83.855 1.00 20.66 202 MET B CA 1
ATOM 4396 C C . MET B 1 210 ? 19.793 25.781 83.594 1.00 18.83 202 MET B C 1
ATOM 4397 O O . MET B 1 210 ? 19.961 24.976 82.667 1.00 16.79 202 MET B O 1
ATOM 4402 N N . ALA B 1 211 ? 20.753 26.143 84.435 1.00 15.08 203 ALA B N 1
ATOM 4403 C CA . ALA B 1 211 ? 22.118 25.707 84.278 1.00 14.81 203 ALA B CA 1
ATOM 4404 C C . ALA B 1 211 ? 22.436 24.447 85.063 1.00 14.94 203 ALA B C 1
ATOM 4405 O O . ALA B 1 211 ? 23.495 23.854 84.857 1.00 15.65 203 ALA B O 1
ATOM 4407 N N . TYR B 1 212 ? 21.523 24.046 85.965 1.00 14.89 204 TYR B N 1
ATOM 4408 C CA . TYR B 1 212 ? 21.850 22.997 86.945 1.00 18.58 204 TYR B CA 1
ATOM 4409 C C . TYR B 1 212 ? 20.742 21.973 87.167 1.00 20.96 204 TYR B C 1
ATOM 4410 O O . TYR B 1 212 ? 20.584 21.470 88.287 1.00 20.29 204 TYR B O 1
ATOM 4419 N N . GLN B 1 213 ? 19.953 21.657 86.147 1.00 18.45 205 GLN B N 1
ATOM 4420 C CA . GLN B 1 213 ? 18.873 20.693 86.355 1.00 18.21 205 GLN B CA 1
ATOM 4421 C C . GLN B 1 213 ? 19.407 19.335 86.846 1.00 18.42 205 GLN B C 1
ATOM 4422 O O . GLN B 1 213 ? 20.314 18.770 86.242 1.00 20.31 205 GLN B O 1
ATOM 4428 N N . GLY B 1 214 ? 18.869 18.833 87.959 1.00 18.91 206 GLY B N 1
ATOM 4429 C CA . GLY B 1 214 ? 19.295 17.540 88.484 1.00 22.44 206 GLY B CA 1
ATOM 4430 C C . GLY B 1 214 ? 20.570 17.639 89.306 1.00 25.26 206 GLY B C 1
ATOM 4431 O O . GLY B 1 214 ? 20.703 17.035 90.383 1.00 24.71 206 GLY B O 1
ATOM 4432 N N . PHE B 1 215 ? 21.530 18.399 88.790 1.00 24.83 207 PHE B N 1
ATOM 4433 C CA . PHE B 1 215 ? 22.746 18.685 89.530 1.00 24.34 207 PHE B CA 1
ATOM 4434 C C . PHE B 1 215 ? 22.403 19.394 90.827 1.00 22.91 207 PHE B C 1
ATOM 4435 O O . PHE B 1 215 ? 23.046 19.167 91.858 1.00 25.33 207 PHE B O 1
ATOM 4443 N N . ALA B 1 216 ? 21.372 20.219 90.783 1.00 22.00 208 ALA B N 1
ATOM 4444 C CA . ALA B 1 216 ? 21.022 21.037 91.953 1.00 21.18 208 ALA B CA 1
ATOM 4445 C C . ALA B 1 216 ? 20.554 20.251 93.186 1.00 26.98 208 ALA B C 1
ATOM 4446 O O . ALA B 1 216 ? 21.142 20.403 94.265 1.00 26.67 208 ALA B O 1
ATOM 4448 N N . THR B 1 217 ? 19.507 19.427 93.052 1.00 27.60 209 THR B N 1
ATOM 4449 C CA . THR B 1 217 ? 18.957 18.688 94.204 1.00 25.63 209 THR B CA 1
ATOM 4450 C C . THR B 1 217 ? 18.964 17.164 94.013 1.00 23.12 209 THR B C 1
ATOM 4451 O O . THR B 1 217 ? 18.521 16.406 94.894 1.00 23.33 209 THR B O 1
ATOM 4455 N N . GLY B 1 218 ? 19.451 16.723 92.865 1.00 22.51 210 GLY B N 1
ATOM 4456 C CA . GLY B 1 218 ? 19.465 15.291 92.562 1.00 21.38 210 GLY B CA 1
ATOM 4457 C C . GLY B 1 218 ? 18.161 14.785 91.962 1.00 22.93 210 GLY B C 1
ATOM 4458 O O . GLY B 1 218 ? 18.034 13.601 91.630 1.00 26.98 210 GLY B O 1
ATOM 4459 N N . GLN B 1 219 ? 17.198 15.682 91.786 1.00 21.29 211 GLN B N 1
ATOM 4460 C CA . GLN B 1 219 ? 15.864 15.316 91.303 1.00 21.90 211 GLN B CA 1
ATOM 4461 C C . GLN B 1 219 ? 15.552 16.111 90.042 1.00 24.27 211 GLN B C 1
ATOM 4462 O O . GLN B 1 219 ? 15.328 17.317 90.118 1.00 20.34 211 GLN B O 1
ATOM 4468 N N . LEU B 1 220 ? 15.550 15.450 88.887 1.00 21.73 212 LEU B N 1
ATOM 4469 C CA . LEU B 1 220 ? 15.426 16.172 87.605 1.00 21.67 212 LEU B CA 1
ATOM 4470 C C . LEU B 1 220 ? 14.056 16.855 87.441 1.00 23.48 212 LEU B C 1
ATOM 4471 O O . LEU B 1 220 ? 13.991 17.992 86.948 1.00 21.00 212 LEU B O 1
ATOM 4476 N N . ASP B 1 221 ? 12.980 16.190 87.872 1.00 23.02 213 ASP B N 1
ATOM 4477 C CA . ASP B 1 221 ? 11.636 16.774 87.739 1.00 22.79 213 ASP B CA 1
ATOM 4478 C C . ASP B 1 221 ? 11.488 17.989 88.676 1.00 24.91 213 ASP B C 1
ATOM 4479 O O . ASP B 1 221 ? 11.052 19.066 88.258 1.00 22.72 213 ASP B O 1
ATOM 4484 N N . TYR B 1 222 ? 11.866 17.810 89.941 1.00 20.02 214 TYR B N 1
ATOM 4485 C CA . TYR B 1 222 ? 11.829 18.910 90.913 1.00 20.60 214 TYR B CA 1
ATOM 4486 C C . TYR B 1 222 ? 12.628 20.132 90.436 1.00 21.44 214 TYR B C 1
ATOM 4487 O O . TYR B 1 222 ? 12.137 21.255 90.502 1.00 20.35 214 TYR B O 1
ATOM 4496 N N . ASP B 1 223 ? 13.848 19.915 89.938 1.00 19.11 215 ASP B N 1
ATOM 4497 C CA . ASP B 1 223 ? 14.714 21.019 89.545 1.00 19.64 215 ASP B CA 1
ATOM 4498 C C . ASP B 1 223 ? 14.198 21.744 88.293 1.00 17.88 215 ASP B C 1
ATOM 4499 O O . ASP B 1 223 ? 14.557 22.898 88.053 1.00 19.68 215 ASP B O 1
ATOM 4504 N N . ALA B 1 224 ? 13.335 21.096 87.525 1.00 20.93 216 ALA B N 1
ATOM 4505 C CA . ALA B 1 224 ? 12.764 21.767 86.351 1.00 22.47 216 ALA B CA 1
ATOM 4506 C C . ALA B 1 224 ? 11.373 22.355 86.616 1.00 22.13 216 ALA B C 1
ATOM 4507 O O . ALA B 1 224 ? 10.632 22.659 85.675 1.00 23.11 216 ALA B O 1
ATOM 4509 N N . PHE B 1 225 ? 10.994 22.506 87.891 1.00 19.37 217 PHE B N 1
ATOM 4510 C CA . PHE B 1 225 ? 9.668 23.037 88.191 1.00 19.85 217 PHE B CA 1
ATOM 4511 C C . PHE B 1 225 ? 9.359 24.378 87.525 1.00 18.90 217 PHE B C 1
ATOM 4512 O O . PHE B 1 225 ? 8.268 24.572 86.996 1.00 22.55 217 PHE B O 1
ATOM 4520 N N . VAL B 1 226 ? 10.313 25.290 87.574 1.00 19.96 218 VAL B N 1
ATOM 4521 C CA . VAL B 1 226 ? 10.072 26.654 87.099 1.00 21.40 218 VAL B CA 1
ATOM 4522 C C . VAL B 1 226 ? 9.679 26.665 85.602 1.00 21.90 218 VAL B C 1
ATOM 4523 O O . VAL B 1 226 ? 8.590 27.148 85.269 1.00 25.31 218 VAL B O 1
ATOM 4527 N N . PRO B 1 227 ? 10.493 26.065 84.716 1.00 22.07 219 PRO B N 1
ATOM 4528 C CA . PRO B 1 227 ? 10.016 26.100 83.318 1.00 23.31 219 PRO B CA 1
ATOM 4529 C C . PRO B 1 227 ? 8.754 25.270 83.057 1.00 23.76 219 PRO B C 1
ATOM 4530 O O . PRO B 1 227 ? 7.912 25.658 82.239 1.00 24.27 219 PRO B O 1
ATOM 4534 N N . ARG B 1 228 ? 8.602 24.137 83.740 1.00 23.26 220 ARG B N 1
ATOM 4535 C CA . ARG B 1 228 ? 7.407 23.316 83.534 1.00 25.39 220 ARG B CA 1
ATOM 4536 C C . ARG B 1 228 ? 6.161 24.015 84.035 1.00 25.84 220 ARG B C 1
ATOM 4537 O O . ARG B 1 228 ? 5.097 23.911 83.439 1.00 28.03 220 ARG B O 1
ATOM 4545 N N . HIS B 1 229 ? 6.308 24.739 85.133 1.00 25.29 221 HIS B N 1
ATOM 4546 C CA . HIS B 1 229 ? 5.185 25.453 85.716 1.00 27.47 221 HIS B CA 1
ATOM 4547 C C . HIS B 1 229 ? 4.788 26.646 84.846 1.00 30.71 221 HIS B C 1
ATOM 4548 O O . HIS B 1 229 ? 3.597 26.911 84.669 1.00 30.05 221 HIS B O 1
ATOM 4555 N N . LEU B 1 230 ? 5.785 27.340 84.288 1.00 27.92 222 LEU B N 1
ATOM 4556 C CA . LEU B 1 230 ? 5.545 28.541 83.488 1.00 26.55 222 LEU B CA 1
ATOM 4557 C C . LEU B 1 230 ? 5.011 28.255 82.085 1.00 27.97 222 LEU B C 1
ATOM 4558 O O . LEU B 1 230 ? 4.264 29.071 81.539 1.00 30.68 222 LEU B O 1
ATOM 4563 N N . VAL B 1 231 ? 5.371 27.110 81.502 1.00 26.06 223 VAL B N 1
ATOM 4564 C CA . VAL B 1 231 ? 5.130 26.912 80.070 1.00 28.89 223 VAL B CA 1
ATOM 4565 C C . VAL B 1 231 ? 3.624 26.876 79.727 1.00 34.00 223 VAL B C 1
ATOM 4566 O O . VAL B 1 231 ? 3.240 27.205 78.597 1.00 35.38 223 VAL B O 1
ATOM 4570 N N . ASP B 1 232 ? 2.774 26.543 80.696 1.00 40.28 224 ASP B N 1
ATOM 4571 C CA . ASP B 1 232 ? 1.322 26.569 80.479 1.00 48.47 224 ASP B CA 1
ATOM 4572 C C . ASP B 1 232 ? 0.648 27.867 80.956 1.00 46.20 224 ASP B C 1
ATOM 4573 O O . ASP B 1 232 ? -0.571 28.007 80.848 1.00 46.98 224 ASP B O 1
ATOM 4578 N N . MET B 1 233 ? 1.438 28.815 81.455 1.00 40.50 225 MET B N 1
ATOM 4579 C CA . MET B 1 233 ? 0.917 30.023 82.103 1.00 36.92 225 MET B CA 1
ATOM 4580 C C . MET B 1 233 ? 1.068 31.293 81.285 1.00 38.34 225 MET B C 1
ATOM 4581 O O . MET B 1 233 ? 0.335 32.263 81.493 1.00 38.34 225 MET B O 1
ATOM 4586 N N . VAL B 1 234 ? 2.045 31.299 80.383 1.00 31.98 226 VAL B N 1
ATOM 4587 C CA . VAL B 1 234 ? 2.368 32.481 79.598 1.00 33.22 226 VAL B CA 1
ATOM 4588 C C . VAL B 1 234 ? 2.408 32.116 78.112 1.00 35.21 226 VAL B C 1
ATOM 4589 O O . VAL B 1 234 ? 2.579 30.952 77.768 1.00 35.90 226 VAL B O 1
ATOM 4593 N N . PRO B 1 235 ? 2.220 33.108 77.232 1.00 36.36 227 PRO B N 1
ATOM 4594 C CA . PRO B 1 235 ? 2.269 32.838 75.788 1.00 36.65 227 PRO B CA 1
ATOM 4595 C C . PRO B 1 235 ? 3.668 32.429 75.313 1.00 35.69 227 PRO B C 1
ATOM 4596 O O . PRO B 1 235 ? 3.817 31.530 74.463 1.00 33.52 227 PRO B O 1
ATOM 4600 N N . ASN B 1 236 ? 4.689 33.078 75.872 1.00 35.93 228 ASN B N 1
ATOM 4601 C CA . ASN B 1 236 ? 6.082 32.828 75.485 1.00 30.46 228 ASN B CA 1
ATOM 4602 C C . ASN B 1 236 ? 6.997 32.665 76.687 1.00 30.52 228 ASN B C 1
ATOM 4603 O O . ASN B 1 236 ? 7.143 33.586 77.493 1.00 31.53 228 ASN B O 1
ATOM 4608 N N . LEU B 1 237 ? 7.587 31.482 76.798 1.00 27.78 229 LEU B N 1
ATOM 4609 C CA . LEU B 1 237 ? 8.602 31.174 77.803 1.00 24.49 229 LEU B CA 1
ATOM 4610 C C . LEU B 1 237 ? 9.926 30.885 77.092 1.00 23.15 229 LEU B C 1
ATOM 4611 O O . LEU B 1 237 ? 9.949 30.132 76.108 1.00 25.29 229 LEU B O 1
ATOM 4616 N N . ILE B 1 238 ? 11.021 31.452 77.591 1.00 19.62 230 ILE B N 1
ATOM 4617 C CA . ILE B 1 238 ? 12.347 31.167 77.036 1.00 22.05 230 ILE B CA 1
ATOM 4618 C C . ILE B 1 238 ? 13.194 30.412 78.045 1.00 21.84 230 ILE B C 1
ATOM 4619 O O . ILE B 1 238 ? 13.239 30.787 79.211 1.00 22.32 230 ILE B O 1
ATOM 4624 N N . VAL B 1 239 ? 13.851 29.344 77.610 1.00 19.56 231 VAL B N 1
ATOM 4625 C CA . VAL B 1 239 ? 14.693 28.572 78.524 1.00 18.30 231 VAL B CA 1
ATOM 4626 C C . VAL B 1 239 ? 16.091 28.383 77.950 1.00 20.56 231 VAL B C 1
ATOM 4627 O O . VAL B 1 239 ? 16.244 27.878 76.821 1.00 20.69 231 VAL B O 1
ATOM 4631 N N . ALA B 1 240 ? 17.106 28.768 78.717 1.00 16.57 232 ALA B N 1
ATOM 4632 C CA . ALA B 1 240 ? 18.506 28.464 78.395 1.00 15.67 232 ALA B CA 1
ATOM 4633 C C . ALA B 1 240 ? 18.943 27.266 79.231 1.00 18.59 232 ALA B C 1
ATOM 4634 O O . ALA B 1 240 ? 19.003 27.348 80.468 1.00 18.98 232 ALA B O 1
ATOM 4636 N N . GLN B 1 241 ? 19.247 26.155 78.559 1.00 16.23 233 GLN B N 1
ATOM 4637 C CA . GLN B 1 241 ? 19.516 24.884 79.251 1.00 15.33 233 GLN B CA 1
ATOM 4638 C C . GLN B 1 241 ? 20.988 24.481 79.074 1.00 18.41 233 GLN B C 1
ATOM 4639 O O . GLN B 1 241 ? 21.458 24.341 77.950 1.00 18.67 233 GLN B O 1
ATOM 4645 N N . SER B 1 242 ? 21.724 24.351 80.176 1.00 15.88 234 SER B N 1
ATOM 4646 C CA . SER B 1 242 ? 23.118 23.922 80.120 1.00 15.21 234 SER B CA 1
ATOM 4647 C C . SER B 1 242 ? 23.293 22.439 80.450 1.00 16.83 234 SER B C 1
ATOM 4648 O O . SER B 1 242 ? 22.687 21.965 81.398 1.00 16.46 234 SER B O 1
ATOM 4651 N N . PHE B 1 243 ? 24.115 21.722 79.675 1.00 14.05 235 PHE B N 1
ATOM 4652 C CA . PHE B 1 243 ? 24.499 20.344 80.041 1.00 11.63 235 PHE B CA 1
ATOM 4653 C C . PHE B 1 243 ? 25.938 20.281 80.584 1.00 14.61 235 PHE B C 1
ATOM 4654 O O . PHE B 1 243 ? 26.515 19.209 80.735 1.00 17.25 235 PHE B O 1
ATOM 4662 N N . SER B 1 244 ? 26.522 21.443 80.878 1.00 14.29 236 SER B N 1
ATOM 4663 C CA . SER B 1 244 ? 27.908 21.492 81.384 1.00 12.53 236 SER B CA 1
ATOM 4664 C C . SER B 1 244 ? 28.076 20.826 82.754 1.00 16.08 236 SER B C 1
ATOM 4665 O O . SER B 1 244 ? 28.932 19.961 82.929 1.00 17.43 236 SER B O 1
ATOM 4668 N N . ALA B 1 245 ? 27.260 21.223 83.718 1.00 16.34 237 ALA B N 1
ATOM 4669 C CA . ALA B 1 245 ? 27.387 20.659 85.057 1.00 14.14 237 ALA B CA 1
ATOM 4670 C C . ALA B 1 245 ? 26.717 19.299 85.153 1.00 14.91 237 ALA B C 1
ATOM 4671 O O . ALA B 1 245 ? 27.305 18.367 85.712 1.00 15.43 237 ALA B O 1
ATOM 4673 N N . ASN B 1 246 ? 25.491 19.163 84.635 1.00 13.95 238 ASN B N 1
ATOM 4674 C CA . ASN B 1 246 ? 24.774 17.918 84.993 1.00 14.07 238 ASN B CA 1
ATOM 4675 C C . ASN B 1 246 ? 25.233 16.704 84.183 1.00 16.46 238 ASN B C 1
ATOM 4676 O O . ASN B 1 246 ? 24.924 15.573 84.562 1.00 18.54 238 ASN B O 1
ATOM 4681 N N . PHE B 1 247 ? 25.982 16.915 83.105 1.00 15.75 239 PHE B N 1
ATOM 4682 C CA . PHE B 1 247 ? 26.652 15.791 82.443 1.00 16.47 239 PHE B CA 1
ATOM 4683 C C . PHE B 1 247 ? 28.182 15.872 82.594 1.00 18.43 239 PHE B C 1
ATOM 4684 O O . PHE B 1 247 ? 28.907 15.067 81.991 1.00 16.99 239 PHE B O 1
ATOM 4692 N N . GLY B 1 248 ? 28.675 16.881 83.316 1.00 16.78 240 GLY B N 1
ATOM 4693 C CA . GLY B 1 248 ? 30.119 17.113 83.400 1.00 14.30 240 GLY B CA 1
ATOM 4694 C C . GLY B 1 248 ? 30.775 17.414 82.029 1.00 16.41 240 GLY B C 1
ATOM 4695 O O . GLY B 1 248 ? 31.951 17.069 81.816 1.00 17.44 240 GLY B O 1
ATOM 4696 N N . LEU B 1 249 ? 30.006 17.969 81.092 1.00 16.81 241 LEU B N 1
ATOM 4697 C CA . LEU B 1 249 ? 30.485 18.215 79.717 1.00 17.60 241 LEU B CA 1
ATOM 4698 C C . LEU B 1 249 ? 31.018 19.636 79.487 1.00 17.86 241 LEU B C 1
ATOM 4699 O O . LEU B 1 249 ? 31.140 20.063 78.326 1.00 19.28 241 LEU B O 1
ATOM 4704 N N . TYR B 1 250 ? 31.326 20.354 80.574 1.00 14.89 242 TYR B N 1
ATOM 4705 C CA . TYR B 1 250 ? 31.760 21.770 80.520 1.00 13.78 242 TYR B CA 1
ATOM 4706 C C . TYR B 1 250 ? 32.448 22.205 79.203 1.00 15.50 242 TYR B C 1
ATOM 4707 O O . TYR B 1 250 ? 31.891 22.995 78.431 1.00 16.39 242 TYR B O 1
ATOM 4716 N N . GLY B 1 251 ? 33.657 21.706 78.985 1.00 15.95 243 GLY B N 1
ATOM 4717 C CA . GLY B 1 251 ? 34.484 22.158 77.870 1.00 18.87 243 GLY B CA 1
ATOM 4718 C C . GLY B 1 251 ? 34.038 21.702 76.488 1.00 19.91 243 GLY B C 1
ATOM 4719 O O . GLY B 1 251 ? 34.583 22.154 75.468 1.00 18.35 243 GLY B O 1
ATOM 4720 N N . HIS B 1 252 ? 33.076 20.797 76.438 1.00 15.56 244 HIS B N 1
ATOM 4721 C CA . HIS B 1 252 ? 32.538 20.354 75.145 1.00 17.86 244 HIS B CA 1
ATOM 4722 C C . HIS B 1 252 ? 31.385 21.245 74.645 1.00 19.98 244 HIS B C 1
ATOM 4723 O O . HIS B 1 252 ? 30.960 21.109 73.494 1.00 22.91 244 HIS B O 1
ATOM 4730 N N . ARG B 1 253 ? 30.935 22.187 75.490 1.00 14.69 245 ARG B N 1
ATOM 4731 C CA . ARG B 1 253 ? 30.057 23.286 75.093 1.00 14.33 245 ARG B CA 1
ATOM 4732 C C . ARG B 1 253 ? 28.713 22.835 74.529 1.00 17.70 245 ARG B C 1
ATOM 4733 O O . ARG B 1 253 ? 28.387 23.085 73.360 1.00 19.03 245 ARG B O 1
ATOM 4741 N N . CYS B 1 254 ? 27.920 22.216 75.394 1.00 16.24 246 CYS B N 1
ATOM 4742 C CA . CYS B 1 254 ? 26.681 21.575 75.003 1.00 15.77 246 CYS B CA 1
ATOM 4743 C C . CYS B 1 254 ? 25.515 22.208 75.772 1.00 18.60 246 CYS B C 1
ATOM 4744 O O . CYS B 1 254 ? 25.516 22.189 77.002 1.00 17.03 246 CYS B O 1
ATOM 4747 N N . GLY B 1 255 ? 24.552 22.784 75.056 1.00 15.79 247 GLY B N 1
ATOM 4748 C CA . GLY B 1 255 ? 23.365 23.351 75.678 1.00 16.76 247 GLY B CA 1
ATOM 4749 C C . GLY B 1 255 ? 22.234 23.349 74.684 1.00 16.32 247 GLY B C 1
ATOM 4750 O O . GLY B 1 255 ? 22.396 22.870 73.558 1.00 15.93 247 GLY B O 1
ATOM 4751 N N . ALA B 1 256 ? 21.086 23.871 75.100 1.00 15.99 248 ALA B N 1
ATOM 4752 C CA . ALA B 1 256 ? 19.934 24.053 74.216 1.00 17.08 248 ALA B CA 1
ATOM 4753 C C . ALA B 1 256 ? 19.160 25.307 74.598 1.00 17.22 248 ALA B C 1
ATOM 4754 O O . ALA B 1 256 ? 19.150 25.716 75.754 1.00 18.76 248 ALA B O 1
ATOM 4756 N N . LEU B 1 257 ? 18.523 25.911 73.603 1.00 17.90 249 LEU B N 1
ATOM 4757 C CA . LEU B 1 257 ? 17.634 27.051 73.777 1.00 17.96 249 LEU B CA 1
ATOM 4758 C C . LEU B 1 257 ? 16.216 26.590 73.433 1.00 20.30 249 LEU B C 1
ATOM 4759 O O . LEU B 1 257 ? 16.022 25.898 72.424 1.00 21.57 249 LEU B O 1
ATOM 4764 N N . HIS B 1 258 ? 15.234 26.944 74.269 1.00 18.63 250 HIS B N 1
ATOM 4765 C CA . HIS B 1 258 ? 13.832 26.609 74.000 1.00 20.49 250 HIS B CA 1
ATOM 4766 C C . HIS B 1 258 ? 12.981 27.864 74.108 1.00 21.13 250 HIS B C 1
ATOM 4767 O O . HIS B 1 258 ? 13.150 28.641 75.046 1.00 22.11 250 HIS B O 1
ATOM 4774 N N . ILE B 1 259 ? 12.066 28.053 73.161 1.00 21.46 251 ILE B N 1
ATOM 4775 C CA . ILE B 1 259 ? 11.128 29.165 73.206 1.00 24.16 251 ILE B CA 1
ATOM 4776 C C . ILE B 1 259 ? 9.737 28.639 72.874 1.00 27.15 251 ILE B C 1
ATOM 4777 O O . ILE B 1 259 ? 9.505 28.130 71.781 1.00 28.41 251 ILE B O 1
ATOM 4782 N N . SER B 1 260 ? 8.815 28.727 73.828 1.00 26.84 252 SER B N 1
ATOM 4783 C CA . SER B 1 260 ? 7.461 28.258 73.572 1.00 28.32 252 SER B CA 1
ATOM 4784 C C . SER B 1 260 ? 6.693 29.333 72.812 1.00 30.58 252 SER B C 1
ATOM 4785 O O . SER B 1 260 ? 6.991 30.525 72.938 1.00 30.86 252 SER B O 1
ATOM 4788 N N . THR B 1 261 ? 5.731 28.899 71.998 1.00 30.31 253 THR B N 1
ATOM 4789 C CA . THR B 1 261 ? 4.953 29.788 71.131 1.00 32.66 253 THR B CA 1
ATOM 4790 C C . THR B 1 261 ? 3.500 29.323 71.090 1.00 35.02 253 THR B C 1
ATOM 4791 O O . THR B 1 261 ? 3.163 28.289 71.668 1.00 33.73 253 THR B O 1
ATOM 4795 N N . ALA B 1 262 ? 2.652 30.058 70.377 1.00 39.87 254 ALA B N 1
ATOM 4796 C CA . ALA B 1 262 ? 1.221 29.768 70.369 1.00 42.24 254 ALA B CA 1
ATOM 4797 C C . ALA B 1 262 ? 0.860 28.553 69.513 1.00 42.01 254 ALA B C 1
ATOM 4798 O O . ALA B 1 262 ? -0.229 27.996 69.652 1.00 42.48 254 ALA B O 1
ATOM 4800 N N . SER B 1 263 ? 1.768 28.136 68.640 1.00 37.53 255 SER B N 1
ATOM 4801 C CA . SER B 1 263 ? 1.460 27.070 67.689 1.00 39.86 255 SER B CA 1
ATOM 4802 C C . SER B 1 263 ? 2.700 26.519 66.994 1.00 39.67 255 SER B C 1
ATOM 4803 O O . SER B 1 263 ? 3.747 27.174 66.958 1.00 39.09 255 SER B O 1
ATOM 4806 N N . ALA B 1 264 ? 2.559 25.328 66.411 1.00 37.93 256 ALA B N 1
ATOM 4807 C CA . ALA B 1 264 ? 3.650 24.685 65.687 1.00 41.24 256 ALA B CA 1
ATOM 4808 C C . ALA B 1 264 ? 4.091 25.523 64.492 1.00 41.67 256 ALA B C 1
ATOM 4809 O O . ALA B 1 264 ? 5.272 25.521 64.122 1.00 36.04 256 ALA B O 1
ATOM 4811 N N . GLU B 1 265 ? 3.140 26.234 63.885 1.00 46.62 257 GLU B N 1
ATOM 4812 C CA . GLU B 1 265 ? 3.455 27.109 62.756 1.00 48.37 257 GLU B CA 1
ATOM 4813 C C . GLU B 1 265 ? 4.351 28.253 63.209 1.00 42.97 257 GLU B C 1
ATOM 4814 O O . GLU B 1 265 ? 5.323 28.594 62.531 1.00 39.13 257 GLU B O 1
ATOM 4820 N N . GLU B 1 266 ? 4.018 28.849 64.350 1.00 39.82 258 GLU B N 1
ATOM 4821 C CA . GLU B 1 266 ? 4.848 29.907 64.901 1.00 40.11 258 GLU B CA 1
ATOM 4822 C C . GLU B 1 266 ? 6.193 29.338 65.333 1.00 37.84 258 GLU B C 1
ATOM 4823 O O . GLU B 1 266 ? 7.224 29.977 65.128 1.00 34.10 258 GLU B O 1
ATOM 4829 N N . ALA B 1 267 ? 6.188 28.138 65.914 1.00 33.79 259 ALA B N 1
ATOM 4830 C CA . ALA B 1 267 ? 7.436 27.526 66.365 1.00 34.63 259 ALA B CA 1
ATOM 4831 C C . ALA B 1 267 ? 8.392 27.277 65.195 1.00 33.06 259 ALA B C 1
ATOM 4832 O O . ALA B 1 267 ? 9.593 27.573 65.280 1.00 30.25 259 ALA B O 1
ATOM 4834 N N . LYS B 1 268 ? 7.859 26.755 64.095 1.00 34.23 260 LYS B N 1
ATOM 4835 C CA . LYS B 1 268 ? 8.684 26.438 62.935 1.00 34.69 260 LYS B CA 1
ATOM 4836 C C . LYS B 1 268 ? 9.307 27.706 62.357 1.00 33.89 260 LYS B C 1
ATOM 4837 O O . LYS B 1 268 ? 10.469 27.689 61.945 1.00 35.45 260 LYS B O 1
ATOM 4839 N N . ARG B 1 269 ? 8.545 28.803 62.336 1.00 33.12 261 ARG B N 1
ATOM 4840 C CA . ARG B 1 269 ? 9.047 30.071 61.796 1.00 36.43 261 ARG B CA 1
ATOM 4841 C C . ARG B 1 269 ? 10.121 30.656 62.714 1.00 37.00 261 ARG B C 1
ATOM 4842 O O . ARG B 1 269 ? 11.096 31.282 62.259 1.00 32.21 261 ARG B O 1
ATOM 4844 N N . LEU B 1 270 ? 9.936 30.445 64.014 1.00 29.63 262 LEU B N 1
ATOM 4845 C CA . LEU B 1 270 ? 10.897 30.896 65.001 1.00 28.91 262 LEU B CA 1
ATOM 4846 C C . LEU B 1 270 ? 12.224 30.156 64.853 1.00 27.01 262 LEU B C 1
ATOM 4847 O O . LEU B 1 270 ? 13.296 30.749 65.005 1.00 28.14 262 LEU B O 1
ATOM 4852 N N . VAL B 1 271 ? 12.160 28.857 64.583 1.00 28.31 263 VAL B N 1
ATOM 4853 C CA . VAL B 1 271 ? 13.382 28.061 64.431 1.00 26.80 263 VAL B CA 1
ATOM 4854 C C . VAL B 1 271 ? 14.164 28.588 63.219 1.00 26.17 263 VAL B C 1
ATOM 4855 O O . VAL B 1 271 ? 15.387 28.714 63.259 1.00 25.97 263 VAL B O 1
ATOM 4859 N N . SER B 1 272 ? 13.445 28.938 62.166 1.00 29.92 264 SER B N 1
ATOM 4860 C CA . SER B 1 272 ? 14.076 29.584 61.018 1.00 29.11 264 SER B CA 1
ATOM 4861 C C . SER B 1 272 ? 14.840 30.861 61.397 1.00 30.73 264 SER B C 1
ATOM 4862 O O . SER B 1 272 ? 15.944 31.112 60.883 1.00 27.94 264 SER B O 1
ATOM 4865 N N . GLN B 1 273 ? 14.244 31.674 62.273 1.00 26.22 265 GLN B N 1
ATOM 4866 C CA . GLN B 1 273 ? 14.923 32.865 62.774 1.00 24.15 265 GLN B CA 1
ATOM 4867 C C . GLN B 1 273 ? 16.134 32.545 63.665 1.00 23.56 265 GLN B C 1
ATOM 4868 O O . GLN B 1 273 ? 17.124 33.287 63.641 1.00 25.00 265 GLN B O 1
ATOM 4874 N N . LEU B 1 274 ? 16.079 31.459 64.447 1.00 22.55 266 LEU B N 1
ATOM 4875 C CA . LEU B 1 274 ? 17.244 31.039 65.212 1.00 22.55 266 LEU B CA 1
ATOM 4876 C C . LEU B 1 274 ? 18.410 30.704 64.275 1.00 21.95 266 LEU B C 1
ATOM 4877 O O . LEU B 1 274 ? 19.561 31.045 64.548 1.00 20.94 266 LEU B O 1
ATOM 4882 N N . ALA B 1 275 ? 18.104 30.051 63.162 1.00 23.74 267 ALA B N 1
ATOM 4883 C CA . ALA B 1 275 ? 19.150 29.657 62.232 1.00 22.39 267 ALA B CA 1
ATOM 4884 C C . ALA B 1 275 ? 19.851 30.883 61.639 1.00 23.42 267 ALA B C 1
ATOM 4885 O O . ALA B 1 275 ? 21.067 30.850 61.395 1.00 23.74 267 ALA B O 1
ATOM 4887 N N . LEU B 1 276 ? 19.085 31.952 61.409 1.00 25.37 268 LEU B N 1
ATOM 4888 C CA . LEU B 1 276 ? 19.638 33.199 60.873 1.00 26.63 268 LEU B CA 1
ATOM 4889 C C . LEU B 1 276 ? 20.569 33.882 61.870 1.00 23.71 268 LEU B C 1
ATOM 4890 O O . LEU B 1 276 ? 21.453 34.628 61.469 1.00 24.70 268 LEU B O 1
ATOM 4895 N N . LEU B 1 277 ? 20.348 33.660 63.161 1.00 21.37 269 LEU B N 1
ATOM 4896 C CA . LEU B 1 277 ? 21.251 34.184 64.173 1.00 19.81 269 LEU B CA 1
ATOM 4897 C C . LEU B 1 277 ? 22.477 33.301 64.345 1.00 19.08 269 LEU B C 1
ATOM 4898 O O . LEU B 1 277 ? 23.583 33.799 64.584 1.00 22.63 269 LEU B O 1
ATOM 4903 N N . ILE B 1 278 ? 22.281 31.986 64.262 1.00 21.62 270 ILE B N 1
ATOM 4904 C CA . ILE B 1 278 ? 23.365 31.017 64.459 1.00 20.64 270 ILE B CA 1
ATOM 4905 C C . ILE B 1 278 ? 24.385 31.025 63.313 1.00 18.51 270 ILE B C 1
ATOM 4906 O O . ILE B 1 278 ? 25.602 30.998 63.539 1.00 19.88 270 ILE B O 1
ATOM 4911 N N . ARG B 1 279 ? 23.887 31.009 62.085 1.00 18.84 271 ARG B N 1
ATOM 4912 C CA . ARG B 1 279 ? 24.783 30.800 60.951 1.00 20.36 271 ARG B CA 1
ATOM 4913 C C . ARG B 1 279 ? 25.935 31.844 60.909 1.00 22.32 271 ARG B C 1
ATOM 4914 O O . ARG B 1 279 ? 27.103 31.459 60.779 1.00 21.51 271 ARG B O 1
ATOM 4922 N N . PRO B 1 280 ? 25.633 33.153 61.074 1.00 20.85 272 PRO B N 1
ATOM 4923 C CA . PRO B 1 280 ? 26.736 34.130 61.020 1.00 18.78 272 PRO B CA 1
ATOM 4924 C C . PRO B 1 280 ? 27.503 34.268 62.339 1.00 20.34 272 PRO B C 1
ATOM 4925 O O . PRO B 1 280 ? 28.349 35.144 62.447 1.00 23.16 272 PRO B O 1
ATOM 4929 N N . MET B 1 281 ? 27.205 33.402 63.296 1.00 18.45 273 MET B N 1
ATOM 4930 C CA . MET B 1 281 ? 27.933 33.372 64.558 1.00 17.74 273 MET B CA 1
ATOM 4931 C C . MET B 1 281 ? 29.003 32.291 64.514 1.00 18.35 273 MET B C 1
ATOM 4932 O O . MET B 1 281 ? 30.170 32.551 64.815 1.00 19.69 273 MET B O 1
ATOM 4937 N N . TYR B 1 282 ? 28.60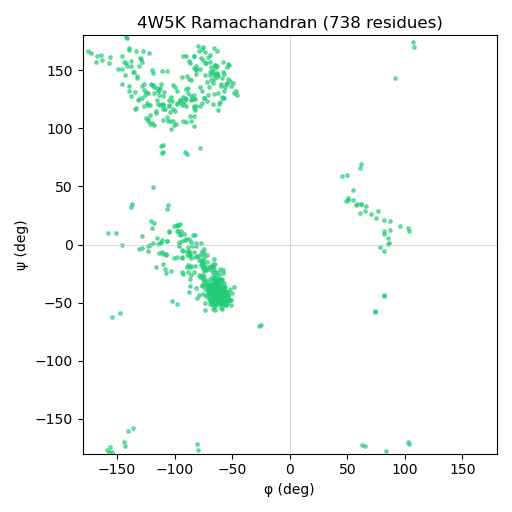2 31.074 64.136 1.00 18.31 274 TYR B N 1
ATOM 4938 C CA . TYR B 1 282 ? 29.514 29.925 64.171 1.00 17.79 274 TYR B CA 1
ATOM 4939 C C . TYR B 1 282 ? 29.088 28.789 63.234 1.00 17.51 274 TYR B C 1
ATOM 4940 O O . TYR B 1 282 ? 29.653 27.693 63.309 1.00 18.75 274 TYR B O 1
ATOM 4949 N N . SER B 1 283 ? 28.103 29.072 62.379 1.00 19.83 275 SER B N 1
ATOM 4950 C CA . SER B 1 283 ? 27.640 28.167 61.315 1.00 19.19 275 SER B CA 1
ATOM 4951 C C . SER B 1 283 ? 26.806 26.967 61.832 1.00 21.45 275 SER B C 1
ATOM 4952 O O . SER B 1 283 ? 25.651 26.780 61.428 1.00 20.81 275 SER B O 1
ATOM 4955 N N . ASN B 1 284 ? 27.390 26.171 62.714 1.00 15.48 276 ASN B N 1
ATOM 4956 C CA . ASN B 1 284 ? 26.699 25.011 63.292 1.00 18.37 276 ASN B CA 1
ATOM 4957 C C . ASN B 1 284 ? 27.447 24.571 64.540 1.00 16.27 276 ASN B C 1
ATOM 4958 O O . ASN B 1 284 ? 28.613 24.909 64.712 1.00 16.51 276 ASN B O 1
ATOM 4963 N N . PRO B 1 285 ? 26.773 23.841 65.453 1.00 16.34 277 PRO B N 1
ATOM 4964 C CA . PRO B 1 285 ? 27.363 23.626 66.771 1.00 18.09 277 PRO B CA 1
ATOM 4965 C C . PRO B 1 285 ? 28.178 22.352 66.893 1.00 17.82 277 PRO B C 1
ATOM 4966 O O . PRO B 1 285 ? 28.048 21.462 66.064 1.00 17.74 277 PRO B O 1
ATOM 4970 N N . PRO B 1 286 ? 29.025 22.268 67.928 1.00 18.31 278 PRO B N 1
ATOM 4971 C CA . PRO B 1 286 ? 29.950 21.132 68.011 1.00 17.07 278 PRO B CA 1
ATOM 4972 C C . PRO B 1 286 ? 29.268 19.804 68.364 1.00 17.79 278 PRO B C 1
ATOM 4973 O O . PRO B 1 286 ? 28.340 19.733 69.162 1.00 19.21 278 PRO B O 1
ATOM 4977 N N . LEU B 1 287 ? 29.721 18.749 67.692 1.00 14.69 279 LEU B N 1
ATOM 4978 C CA . LEU B 1 287 ? 29.084 17.440 67.785 1.00 15.84 279 LEU B CA 1
ATOM 4979 C C . LEU B 1 287 ? 29.193 16.728 69.130 1.00 20.19 279 LEU B C 1
ATOM 4980 O O . LEU B 1 287 ? 28.265 16.006 69.526 1.00 20.90 279 LEU B O 1
ATOM 4985 N N . TYR B 1 288 ? 30.349 16.854 69.785 1.00 17.54 280 TYR B N 1
ATOM 4986 C CA . TYR B 1 288 ? 30.750 15.856 70.783 1.00 20.54 280 TYR B CA 1
ATOM 4987 C C . TYR B 1 288 ? 29.763 15.776 71.946 1.00 17.73 280 TYR B C 1
ATOM 4988 O O . TYR B 1 288 ? 29.282 14.690 72.316 1.00 18.82 280 TYR B O 1
ATOM 4997 N N . GLY B 1 289 ? 29.415 16.921 72.508 1.00 18.02 281 GLY B N 1
ATOM 4998 C CA . GLY B 1 289 ? 28.523 16.877 73.662 1.00 20.24 281 GLY B CA 1
ATOM 4999 C C . GLY B 1 289 ? 27.123 16.424 73.280 1.00 21.73 281 GLY B C 1
ATOM 5000 O O . GLY B 1 289 ? 26.459 15.725 74.034 1.00 20.62 281 GLY B O 1
ATOM 5001 N N . ALA B 1 290 ? 26.678 16.802 72.085 1.00 16.53 282 ALA B N 1
ATOM 5002 C CA . ALA B 1 290 ? 25.363 16.401 71.627 1.00 16.81 282 ALA B CA 1
ATOM 5003 C C . ALA B 1 290 ? 25.321 14.888 71.420 1.00 19.94 282 ALA B C 1
ATOM 5004 O O . ALA B 1 290 ? 24.309 14.243 71.717 1.00 23.40 282 ALA B O 1
ATOM 5006 N N . TRP B 1 291 ? 26.404 14.325 70.893 1.00 19.98 283 TRP B N 1
ATOM 5007 C CA . TRP B 1 291 ? 26.496 12.871 70.762 1.00 20.89 283 TRP B CA 1
ATOM 5008 C C . TRP B 1 291 ? 26.284 12.189 72.108 1.00 24.01 283 TRP B C 1
ATOM 5009 O O . TRP B 1 291 ? 25.504 11.235 72.222 1.00 23.73 283 TRP B O 1
ATOM 5020 N N . VAL B 1 292 ? 27.002 12.683 73.114 1.00 22.48 284 VAL B N 1
ATOM 5021 C CA . VAL B 1 292 ? 27.008 12.067 74.437 1.00 20.09 284 VAL B CA 1
ATOM 5022 C C . VAL B 1 292 ? 25.606 12.142 75.089 1.00 19.04 284 VAL B C 1
ATOM 5023 O O . VAL B 1 292 ? 25.091 11.149 75.585 1.00 18.97 284 VAL B O 1
ATOM 5027 N N . VAL B 1 293 ? 24.997 13.314 75.063 1.00 18.53 285 VAL B N 1
ATOM 5028 C CA . VAL B 1 293 ? 23.720 13.509 75.725 1.00 21.51 285 VAL B CA 1
ATOM 5029 C C . VAL B 1 293 ? 22.618 12.723 75.003 1.00 22.82 285 VAL B C 1
ATOM 5030 O O . VAL B 1 293 ? 21.776 12.076 75.657 1.00 22.22 285 VAL B O 1
ATOM 5034 N N . SER B 1 294 ? 22.637 12.741 73.670 1.00 22.13 286 SER B N 1
ATOM 5035 C CA . SER B 1 294 ? 21.656 11.993 72.898 1.00 21.44 286 SER B CA 1
ATOM 5036 C C . SER B 1 294 ? 21.805 10.495 73.186 1.00 26.45 286 SER B C 1
ATOM 5037 O O . SER B 1 294 ? 20.815 9.793 73.385 1.00 27.42 286 SER B O 1
ATOM 5040 N N . SER B 1 295 ? 23.047 10.027 73.249 1.00 22.85 287 SER B N 1
ATOM 5041 C CA . SER B 1 295 ? 23.308 8.614 73.493 1.00 22.32 287 SER B CA 1
ATOM 5042 C C . SER B 1 295 ? 22.774 8.186 74.849 1.00 20.65 287 SER B C 1
ATOM 5043 O O . SER B 1 295 ? 22.084 7.155 74.970 1.00 24.19 287 SER B O 1
ATOM 5046 N N . ILE B 1 296 ? 23.099 8.973 75.859 1.00 22.19 288 ILE B N 1
ATOM 5047 C CA . ILE B 1 296 ? 22.685 8.629 77.220 1.00 19.57 288 ILE B CA 1
ATOM 5048 C C . ILE B 1 296 ? 21.164 8.629 77.355 1.00 22.71 288 ILE B C 1
ATOM 5049 O O . ILE B 1 296 ? 20.581 7.683 77.895 1.00 24.37 288 ILE B O 1
ATOM 5054 N N . LEU B 1 297 ? 20.511 9.677 76.851 1.00 23.03 289 LEU B N 1
ATOM 5055 C CA . LEU B 1 297 ? 19.084 9.833 77.128 1.00 26.34 289 LEU B CA 1
ATOM 5056 C C . LEU B 1 297 ? 18.229 8.854 76.334 1.00 28.03 289 LEU B C 1
ATOM 5057 O O . LEU B 1 297 ? 17.075 8.590 76.711 1.00 28.05 289 LEU B O 1
ATOM 5062 N N . LYS B 1 298 ? 18.787 8.284 75.267 1.00 26.77 290 LYS B N 1
ATOM 5063 C CA . LYS B 1 298 ? 18.033 7.303 74.487 1.00 28.93 290 LYS B CA 1
ATOM 5064 C C . LYS B 1 298 ? 18.282 5.858 74.929 1.00 32.49 290 LYS B C 1
ATOM 5065 O O . LYS B 1 298 ? 17.632 4.940 74.430 1.00 34.03 290 LYS B O 1
ATOM 5071 N N . ASP B 1 299 ? 19.214 5.660 75.856 1.00 28.53 291 ASP B N 1
ATOM 5072 C CA . ASP B 1 299 ? 19.549 4.309 76.341 1.00 30.39 291 ASP B CA 1
ATOM 5073 C C . ASP B 1 299 ? 19.083 4.172 77.789 1.00 27.05 291 ASP B C 1
ATOM 5074 O O . ASP B 1 299 ? 19.514 4.923 78.636 1.00 26.18 291 ASP B O 1
ATOM 5079 N N . PRO B 1 300 ? 18.191 3.201 78.073 1.00 26.87 292 PRO B N 1
ATOM 5080 C CA . PRO B 1 300 ? 17.634 3.047 79.435 1.00 29.30 292 PRO B CA 1
ATOM 5081 C C . PRO B 1 300 ? 18.697 2.797 80.502 1.00 27.51 292 PRO B C 1
ATOM 5082 O O . PRO B 1 300 ? 18.598 3.330 81.624 1.00 27.75 292 PRO B O 1
ATOM 5086 N N . GLN B 1 301 ? 19.689 1.978 80.154 1.00 29.11 293 GLN B N 1
ATOM 5087 C CA . GLN B 1 301 ? 20.802 1.684 81.053 1.00 30.27 293 GLN B CA 1
ATOM 5088 C C . GLN B 1 301 ? 21.575 2.959 81.370 1.00 24.56 293 GLN B C 1
ATOM 5089 O O . GLN B 1 301 ? 21.805 3.295 82.547 1.00 24.51 293 GLN B O 1
ATOM 5095 N N . LEU B 1 302 ? 21.957 3.695 80.329 1.00 22.49 294 LEU B N 1
ATOM 5096 C CA . LEU B 1 302 ? 22.723 4.913 80.531 1.00 21.11 294 LEU B CA 1
ATOM 5097 C C . LEU B 1 302 ? 21.919 5.979 81.274 1.00 21.19 294 LEU B C 1
ATOM 5098 O O . LEU B 1 302 ? 22.471 6.654 82.118 1.00 21.76 294 LEU B O 1
ATOM 5103 N N . THR B 1 303 ? 20.635 6.131 80.947 1.00 22.68 295 THR B N 1
ATOM 5104 C CA . THR B 1 303 ? 19.796 7.130 81.616 1.00 22.21 295 THR B CA 1
ATOM 5105 C C . THR B 1 303 ? 19.675 6.829 83.117 1.00 23.19 295 THR B C 1
ATOM 5106 O O . THR B 1 303 ? 19.793 7.717 83.968 1.00 21.49 295 THR B O 1
ATOM 5110 N N . ALA B 1 304 ? 19.434 5.562 83.453 1.00 22.49 296 ALA B N 1
ATOM 5111 C CA . ALA B 1 304 ? 19.276 5.204 84.868 1.00 21.68 296 ALA B CA 1
ATOM 5112 C C . ALA B 1 304 ? 20.582 5.436 85.617 1.00 22.03 296 ALA B C 1
ATOM 5113 O O . ALA B 1 304 ? 20.570 5.953 86.742 1.00 22.02 296 ALA B O 1
ATOM 5115 N N . LEU B 1 305 ? 21.711 5.103 84.980 1.00 21.08 297 LEU B N 1
ATOM 5116 C CA . LEU B 1 305 ? 23.011 5.332 85.628 1.00 19.62 297 LEU B CA 1
ATOM 5117 C C . LEU B 1 305 ? 23.258 6.830 85.838 1.00 20.22 297 LEU B C 1
ATOM 5118 O O . LEU B 1 305 ? 23.692 7.259 86.913 1.00 19.91 297 LEU B O 1
ATOM 5123 N N . TRP B 1 306 ? 23.021 7.599 84.778 1.00 18.04 298 TRP B N 1
ATOM 5124 C CA . TRP B 1 306 ? 23.164 9.063 84.830 1.00 17.56 298 TRP B CA 1
ATOM 5125 C C . TRP B 1 306 ? 22.378 9.637 86.040 1.00 20.96 298 TRP B C 1
ATOM 5126 O O . TRP B 1 306 ? 22.904 10.464 86.806 1.00 19.47 298 TRP B O 1
ATOM 5137 N N . LYS B 1 307 ? 21.131 9.211 86.213 1.00 18.28 299 LYS B N 1
ATOM 5138 C CA . LYS B 1 307 ? 20.322 9.745 87.326 1.00 17.55 299 LYS B CA 1
ATOM 5139 C C . LYS B 1 307 ? 20.949 9.456 88.684 1.00 20.95 299 LYS B C 1
ATOM 5140 O O . LYS B 1 307 ? 20.902 10.299 89.596 1.00 20.79 299 LYS B O 1
ATOM 5146 N N . LYS B 1 308 ? 21.515 8.263 88.841 1.00 21.99 300 LYS B N 1
ATOM 5147 C CA . LYS B 1 308 ? 22.179 7.921 90.091 1.00 22.11 300 LYS B CA 1
ATOM 5148 C C . LYS B 1 308 ? 23.477 8.693 90.298 1.00 23.49 300 LYS B C 1
ATOM 5149 O O . LYS B 1 308 ? 23.796 9.099 91.433 1.00 21.51 300 LYS B O 1
ATOM 5155 N N . GLU B 1 309 ? 24.212 8.934 89.210 1.00 20.38 301 GLU B N 1
ATOM 5156 C CA . GLU B 1 309 ? 25.440 9.708 89.317 1.00 18.82 301 GLU B CA 1
ATOM 5157 C C . GLU B 1 309 ? 25.124 11.170 89.674 1.00 19.45 301 GLU B C 1
ATOM 5158 O O . GLU B 1 309 ? 25.839 11.792 90.454 1.00 22.90 301 GLU B O 1
ATOM 5164 N N . LEU B 1 310 ? 24.034 11.697 89.127 1.00 18.60 302 LEU B N 1
ATOM 5165 C CA . LEU B 1 310 ? 23.626 13.070 89.424 1.00 25.87 302 LEU B CA 1
ATOM 5166 C C . LEU B 1 310 ? 23.240 13.201 90.892 1.00 26.12 302 LEU B C 1
ATOM 5167 O O . LEU B 1 310 ? 23.577 14.187 91.570 1.00 21.21 302 LEU B O 1
ATOM 5172 N N . LYS B 1 311 ? 22.547 12.187 91.400 1.00 22.87 303 LYS B N 1
ATOM 5173 C CA . LYS B 1 311 ? 22.183 12.181 92.807 1.00 25.05 303 LYS B CA 1
ATOM 5174 C C . LYS B 1 311 ? 23.426 12.156 93.680 1.00 24.17 303 LYS B C 1
ATOM 5175 O O . LYS B 1 311 ? 23.482 12.844 94.705 1.00 24.83 303 LYS B O 1
ATOM 5181 N N . GLN B 1 312 ? 24.432 11.388 93.273 1.00 18.35 304 GLN B N 1
ATOM 5182 C CA . GLN B 1 312 ? 25.652 11.293 94.064 1.00 22.36 304 GLN B CA 1
ATOM 5183 C C . GLN B 1 312 ? 26.463 12.613 94.066 1.00 21.63 304 GLN B C 1
ATOM 5184 O O . GLN B 1 312 ? 27.020 13.002 95.113 1.00 22.08 304 GLN B O 1
ATOM 5190 N N . MET B 1 313 ? 26.487 13.320 92.932 1.00 18.82 305 MET B N 1
ATOM 5191 C CA A MET B 1 313 ? 27.168 14.604 92.868 0.66 17.28 305 MET B CA 1
ATOM 5192 C CA B MET B 1 313 ? 27.136 14.629 92.828 0.34 18.08 305 MET B CA 1
ATOM 5193 C C . MET B 1 313 ? 26.422 15.620 93.714 1.00 19.18 305 MET B C 1
ATOM 5194 O O . MET B 1 313 ? 27.039 16.334 94.491 1.00 20.65 305 MET B O 1
ATOM 5203 N N . SER B 1 314 ? 25.103 15.662 93.573 1.00 18.63 306 SER B N 1
ATOM 5204 C CA A SER B 1 314 ? 24.306 16.623 94.326 0.55 20.65 306 SER B CA 1
ATOM 5205 C CA B SER B 1 314 ? 24.300 16.621 94.327 0.45 20.74 306 SER B CA 1
ATOM 5206 C C . SER B 1 314 ? 24.391 16.349 95.831 1.00 24.53 306 SER B C 1
ATOM 5207 O O . SER B 1 314 ? 24.469 17.289 96.654 1.00 21.91 306 SER B O 1
ATOM 5212 N N . SER B 1 315 ? 24.396 15.073 96.208 1.00 21.69 307 SER B N 1
ATOM 5213 C CA A SER B 1 315 ? 24.493 14.702 97.609 0.63 22.87 307 SER B CA 1
ATOM 5214 C CA B SER B 1 315 ? 24.471 14.745 97.621 0.37 22.63 307 SER B CA 1
ATOM 5215 C C . SER B 1 315 ? 25.846 15.058 98.209 1.00 22.11 307 SER B C 1
ATOM 5216 O O . SER B 1 315 ? 25.936 15.425 99.399 1.00 22.02 307 SER B O 1
ATOM 5221 N N . ARG B 1 316 ? 26.913 14.932 97.420 1.00 21.56 308 ARG B N 1
ATOM 5222 C CA . ARG B 1 316 ? 28.231 15.277 97.962 1.00 24.54 308 ARG B CA 1
ATOM 5223 C C . ARG B 1 316 ? 28.297 16.774 98.301 1.00 21.65 308 ARG B C 1
ATOM 5224 O O . ARG B 1 316 ? 28.879 17.164 99.314 1.00 22.78 308 ARG B O 1
ATOM 5232 N N . ILE B 1 317 ? 27.698 17.597 97.454 1.00 17.55 309 ILE B N 1
ATOM 5233 C CA . ILE B 1 317 ? 27.699 19.050 97.641 1.00 17.30 309 ILE B CA 1
ATOM 5234 C C . ILE B 1 317 ? 26.854 19.384 98.880 1.00 21.90 309 ILE B C 1
ATOM 5235 O O . ILE B 1 317 ? 27.290 20.139 99.767 1.00 21.13 309 ILE B O 1
ATOM 5240 N N . ALA B 1 318 ? 25.658 18.803 98.958 1.00 19.13 310 ALA B N 1
ATOM 5241 C CA . ALA B 1 318 ? 24.808 19.003 100.146 1.00 18.52 310 ALA B CA 1
ATOM 5242 C C . ALA B 1 318 ? 25.485 18.528 101.447 1.00 20.69 310 ALA B C 1
ATOM 5243 O O . ALA B 1 318 ? 25.385 19.199 102.510 1.00 21.82 310 ALA B O 1
ATOM 5245 N N . GLU B 1 319 ? 26.159 17.382 101.387 1.00 20.10 311 GLU B N 1
ATOM 5246 C CA . GLU B 1 319 ? 26.775 16.811 102.581 1.00 23.12 311 GLU B CA 1
ATOM 5247 C C . GLU B 1 319 ? 27.970 17.642 103.053 1.00 23.91 311 GLU B C 1
ATOM 5248 O O . GLU B 1 319 ? 28.169 17.807 104.278 1.00 22.72 311 GLU B O 1
ATOM 5250 N N . VAL B 1 320 ? 28.749 18.204 102.132 1.00 23.56 312 VAL B N 1
ATOM 5251 C CA . VAL B 1 320 ? 29.891 19.001 102.588 1.00 21.90 312 VAL B CA 1
ATOM 5252 C C . VAL B 1 320 ? 29.429 20.367 103.106 1.00 22.26 312 VAL B C 1
ATOM 5253 O O . VAL B 1 320 ? 30.063 20.938 104.001 1.00 21.49 312 VAL B O 1
ATOM 5257 N N . ARG B 1 321 ? 28.298 20.858 102.617 1.00 18.25 313 ARG B N 1
ATOM 5258 C CA . ARG B 1 321 ? 27.691 22.062 103.214 1.00 18.77 313 ARG B CA 1
ATOM 5259 C C . ARG B 1 321 ? 27.324 21.767 104.666 1.00 21.40 313 ARG B C 1
ATOM 5260 O O . ARG B 1 321 ? 27.635 22.539 105.572 1.00 21.40 313 ARG B O 1
ATOM 5268 N N . LYS B 1 322 ? 26.645 20.648 104.862 1.00 19.56 314 LYS B N 1
ATOM 5269 C CA . LYS B 1 322 ? 26.238 20.216 106.195 1.00 21.19 314 LYS B CA 1
ATOM 5270 C C . LYS B 1 322 ? 27.448 20.022 107.106 1.00 20.49 314 LYS B C 1
ATOM 5271 O O . LYS B 1 322 ? 27.431 20.428 108.283 1.00 21.77 314 LYS B O 1
ATOM 5277 N N . ARG B 1 323 ? 28.504 19.438 106.560 1.00 20.01 315 ARG B N 1
ATOM 5278 C CA . ARG B 1 323 ? 29.710 19.166 107.331 1.00 22.43 315 ARG B CA 1
ATOM 5279 C C . ARG B 1 323 ? 30.433 20.457 107.741 1.00 22.87 315 ARG B C 1
ATOM 5280 O O . ARG B 1 323 ? 30.921 20.556 108.868 1.00 24.65 315 ARG B O 1
ATOM 5288 N N . LEU B 1 324 ? 30.498 21.435 106.838 1.00 19.38 316 LEU B N 1
ATOM 5289 C CA . LEU B 1 324 ? 31.095 22.740 107.165 1.00 21.47 316 LEU B CA 1
ATOM 5290 C C . LEU B 1 324 ? 30.382 23.359 108.371 1.00 22.99 316 LEU B C 1
ATOM 5291 O O . LEU B 1 324 ? 31.020 23.805 109.333 1.00 21.01 316 LEU B O 1
ATOM 5296 N N . VAL B 1 325 ? 29.053 23.355 108.334 1.00 18.11 317 VAL B N 1
ATOM 5297 C CA . VAL B 1 325 ? 28.293 23.915 109.448 1.00 16.88 317 VAL B CA 1
ATOM 5298 C C . VAL B 1 325 ? 28.536 23.145 110.765 1.00 22.22 317 VAL B C 1
ATOM 5299 O O . VAL B 1 325 ? 28.761 23.773 111.800 1.00 21.88 317 VAL B O 1
ATOM 5303 N N . SER B 1 326 ? 28.539 21.814 110.711 1.00 21.95 318 SER B N 1
ATOM 5304 C CA A SER B 1 326 ? 28.774 20.988 111.898 0.45 24.13 318 SER B CA 1
ATOM 5305 C CA B SER B 1 326 ? 28.754 21.024 111.925 0.55 23.65 318 SER B CA 1
ATOM 5306 C C . SER B 1 326 ? 30.182 21.185 112.451 1.00 24.07 318 SER B C 1
ATOM 5307 O O . SER B 1 326 ? 30.391 21.200 113.660 1.00 25.32 318 SER B O 1
ATOM 5312 N N . GLU B 1 327 ? 31.162 21.314 111.558 1.00 25.67 319 GLU B N 1
ATOM 5313 C CA . GLU B 1 327 ? 32.546 21.525 112.002 1.00 26.97 319 GLU B CA 1
ATOM 5314 C C . GLU B 1 327 ? 32.723 22.940 112.586 1.00 26.95 319 GLU B C 1
ATOM 5315 O O . GLU B 1 327 ? 33.489 23.147 113.539 1.00 26.03 319 GLU B O 1
ATOM 5321 N N . LEU B 1 328 ? 32.027 23.913 112.011 1.00 23.65 320 LEU B N 1
ATOM 5322 C CA . LEU B 1 328 ? 32.090 25.271 112.546 1.00 22.55 320 LEU B CA 1
ATOM 5323 C C . LEU B 1 328 ? 31.577 25.313 113.981 1.00 27.27 320 LEU B C 1
ATOM 5324 O O . LEU B 1 328 ? 32.157 25.995 114.836 1.00 25.15 320 LEU B O 1
ATOM 5329 N N . LYS B 1 329 ? 30.501 24.579 114.251 1.00 26.75 321 LYS B N 1
ATOM 5330 C CA . LYS B 1 329 ? 29.991 24.494 115.616 1.00 28.43 321 LYS B CA 1
ATOM 5331 C C . LYS B 1 329 ? 30.971 23.759 116.542 1.00 29.19 321 LYS B C 1
ATOM 5332 O O . LYS B 1 329 ? 31.174 24.157 117.698 1.00 30.06 321 LYS B O 1
ATOM 5338 N N . ALA B 1 330 ? 31.575 22.684 116.039 1.00 31.56 322 ALA B N 1
ATOM 5339 C CA . ALA B 1 330 ? 32.531 21.903 116.833 1.00 32.29 322 ALA B CA 1
ATOM 5340 C C . ALA B 1 330 ? 33.765 22.730 117.190 1.00 33.17 322 ALA B C 1
ATOM 5341 O O . ALA B 1 330 ? 34.311 22.585 118.294 1.00 36.01 322 ALA B O 1
ATOM 5343 N N . CYS B 1 331 ? 34.192 23.590 116.265 1.00 31.70 323 CYS B N 1
ATOM 5344 C CA . CYS B 1 331 ? 35.323 24.510 116.467 1.00 30.73 323 CYS B CA 1
ATOM 5345 C C . CYS B 1 331 ? 35.024 25.574 117.525 1.00 32.48 323 CYS B C 1
ATOM 5346 O O . CYS B 1 331 ? 35.933 26.245 118.018 1.00 32.80 323 CYS B O 1
ATOM 5349 N N . GLY B 1 332 ? 33.740 25.749 117.808 1.00 29.19 324 GLY B N 1
ATOM 5350 C CA . GLY B 1 332 ? 33.284 26.698 118.812 1.00 29.06 324 GLY B CA 1
ATOM 5351 C C . GLY B 1 332 ? 32.712 27.995 118.265 1.00 30.31 324 GLY B C 1
ATOM 5352 O O . GLY B 1 332 ? 32.531 28.954 119.024 1.00 32.21 324 GLY B O 1
ATOM 5353 N N . SER B 1 333 ? 32.416 28.043 116.967 1.00 28.61 325 SER B N 1
ATOM 5354 C CA . SER B 1 333 ? 31.780 29.233 116.406 1.00 26.17 325 SER B CA 1
ATOM 5355 C C . SER B 1 333 ? 30.418 29.459 117.040 1.00 28.38 325 SER B C 1
ATOM 5356 O O . SER B 1 333 ? 29.599 28.546 117.115 1.00 30.91 325 SER B O 1
ATOM 5359 N N . VAL B 1 334 ? 30.177 30.682 117.502 1.00 25.37 326 VAL B N 1
ATOM 5360 C CA . VAL B 1 334 ? 28.878 31.020 118.058 1.00 28.12 326 VAL B CA 1
ATOM 5361 C C . VAL B 1 334 ? 27.975 31.689 117.024 1.00 28.21 326 VAL B C 1
ATOM 5362 O O . VAL B 1 334 ? 26.837 31.999 117.321 1.00 27.04 326 VAL B O 1
ATOM 5366 N N . HIS B 1 335 ? 28.475 31.903 115.806 1.00 26.26 327 HIS B N 1
ATOM 5367 C CA . HIS B 1 335 ? 27.668 32.541 114.772 1.00 23.79 327 HIS B CA 1
ATOM 5368 C C . HIS B 1 335 ? 26.757 31.559 114.055 1.00 24.69 327 HIS B C 1
ATOM 5369 O O . HIS B 1 335 ? 26.964 30.339 114.100 1.00 25.31 327 HIS B O 1
ATOM 5376 N N . ASP B 1 336 ? 25.751 32.093 113.367 1.00 21.31 328 ASP B N 1
ATOM 5377 C CA . ASP B 1 336 ? 24.815 31.234 112.662 1.00 20.98 328 ASP B CA 1
ATOM 5378 C C . ASP B 1 336 ? 25.266 30.992 111.224 1.00 20.33 328 ASP B C 1
ATOM 5379 O O . ASP B 1 336 ? 25.514 31.928 110.453 1.00 20.23 328 ASP B O 1
ATOM 5384 N N . TRP B 1 337 ? 25.350 29.714 110.889 1.00 17.89 329 TRP B N 1
ATOM 5385 C CA . TRP B 1 337 ? 25.800 29.284 109.562 1.00 18.56 329 TRP B CA 1
ATOM 5386 C C . TRP B 1 337 ? 24.714 28.477 108.840 1.00 19.32 329 TRP B C 1
ATOM 5387 O O . TRP B 1 337 ? 24.989 27.827 107.835 1.00 18.78 329 TRP B O 1
ATOM 5398 N N . SER B 1 338 ? 23.476 28.516 109.339 1.00 20.82 330 SER B N 1
ATOM 5399 C CA . SER B 1 338 ? 22.391 27.714 108.733 1.00 20.41 330 SER B CA 1
ATOM 5400 C C . SER B 1 338 ? 22.152 28.013 107.258 1.00 19.50 330 SER B C 1
ATOM 5401 O O . SER B 1 338 ? 21.635 27.140 106.522 1.00 18.07 330 SER B O 1
ATOM 5404 N N . HIS B 1 339 ? 22.518 29.221 106.813 1.00 19.73 331 HIS B N 1
ATOM 5405 C CA . HIS B 1 339 ? 22.360 29.571 105.411 1.00 17.46 331 HIS B CA 1
ATOM 5406 C C . HIS B 1 339 ? 23.196 28.644 104.511 1.00 17.62 331 HIS B C 1
ATOM 5407 O O . HIS B 1 339 ? 22.833 28.370 103.355 1.00 19.95 331 HIS B O 1
ATOM 5414 N N . ILE B 1 340 ? 24.316 28.160 105.037 1.00 16.11 332 ILE B N 1
ATOM 5415 C CA . ILE B 1 340 ? 25.169 27.259 104.235 1.00 17.97 332 ILE B CA 1
ATOM 5416 C C . ILE B 1 340 ? 24.434 25.951 103.907 1.00 17.82 332 ILE B C 1
ATOM 5417 O O . ILE B 1 340 ? 24.663 25.367 102.849 1.00 19.98 332 ILE B O 1
ATOM 5422 N N . GLU B 1 341 ? 23.552 25.478 104.793 1.00 18.39 333 GLU B N 1
ATOM 5423 C CA . GLU B 1 341 ? 22.800 24.257 104.522 1.00 17.97 333 GLU B CA 1
ATOM 5424 C C . GLU B 1 341 ? 21.503 24.527 103.762 1.00 21.34 333 GLU B C 1
ATOM 5425 O O . GLU B 1 341 ? 20.986 23.650 103.090 1.00 23.15 333 GLU B O 1
ATOM 5431 N N . ARG B 1 342 ? 20.986 25.746 103.866 1.00 18.47 334 ARG B N 1
ATOM 5432 C CA A ARG B 1 342 ? 19.722 26.089 103.227 0.10 19.49 334 ARG B CA 1
ATOM 5433 C CA B ARG B 1 342 ? 19.716 26.100 103.219 0.90 19.14 334 ARG B CA 1
ATOM 5434 C C . ARG B 1 342 ? 19.956 26.393 101.752 1.00 22.18 334 ARG B C 1
ATOM 5435 O O . ARG B 1 342 ? 19.097 26.123 100.898 1.00 23.05 334 ARG B O 1
ATOM 5450 N N . GLN B 1 343 ? 21.129 26.950 101.466 1.00 18.01 335 GLN B N 1
ATOM 5451 C CA . GLN B 1 343 ? 21.558 27.217 100.076 1.00 17.12 335 GLN B CA 1
ATOM 5452 C C . GLN B 1 343 ? 21.730 25.907 99.320 1.00 19.23 335 GLN B C 1
ATOM 5453 O O . GLN B 1 343 ? 21.987 24.873 99.911 1.00 20.22 335 GLN B O 1
ATOM 5459 N N . VAL B 1 344 ? 21.597 25.983 98.004 1.00 17.13 336 VAL B N 1
ATOM 5460 C CA . VAL B 1 344 ? 21.591 24.814 97.129 1.00 20.19 336 VAL B CA 1
ATOM 5461 C C . VAL B 1 344 ? 22.626 24.981 96.022 1.00 19.29 336 VAL B C 1
ATOM 5462 O O . VAL B 1 344 ? 22.662 26.030 95.399 1.00 19.38 336 VAL B O 1
ATOM 5466 N N . GLY B 1 345 ? 23.444 23.953 95.770 1.00 16.80 337 GLY B N 1
ATOM 5467 C CA . GLY B 1 345 ? 24.374 23.955 94.647 1.00 17.81 337 GLY B CA 1
ATOM 5468 C C . GLY B 1 345 ? 25.824 24.236 94.984 1.00 17.47 337 GLY B C 1
ATOM 5469 O O . GLY B 1 345 ? 26.191 24.297 96.162 1.00 21.89 337 GLY B O 1
ATOM 5470 N N . MET B 1 346 ? 26.639 24.443 93.945 1.00 19.42 338 MET B N 1
ATOM 5471 C CA . MET B 1 346 ? 28.085 24.586 94.115 1.00 20.66 338 MET B CA 1
ATOM 5472 C C . MET B 1 346 ? 28.541 25.920 94.675 1.00 18.96 338 MET B C 1
ATOM 5473 O O . MET B 1 346 ? 29.654 26.010 95.186 1.00 23.26 338 MET B O 1
ATOM 5478 N N . MET B 1 347 ? 27.693 26.938 94.593 1.00 16.70 339 MET B N 1
ATOM 5479 C CA . MET B 1 347 ? 28.077 28.269 94.996 1.00 17.32 339 MET B CA 1
ATOM 5480 C C . MET B 1 347 ? 27.351 28.696 96.268 1.00 19.47 339 MET B C 1
ATOM 5481 O O . MET B 1 347 ? 26.118 28.620 96.360 1.00 19.99 339 MET B O 1
ATOM 5486 N N . ALA B 1 348 ? 28.124 29.138 97.253 1.00 18.72 340 ALA B N 1
ATOM 5487 C CA . ALA B 1 348 ? 27.569 29.605 98.511 1.00 18.92 340 ALA B CA 1
ATOM 5488 C C . ALA B 1 348 ? 27.998 31.042 98.803 1.00 20.24 340 ALA B C 1
ATOM 5489 O O . ALA B 1 348 ? 29.197 31.385 98.716 1.00 20.13 340 ALA B O 1
ATOM 5491 N N . TYR B 1 349 ? 27.025 31.888 99.143 1.00 19.09 341 TYR B N 1
ATOM 5492 C CA . TYR B 1 349 ? 27.351 33.206 99.682 1.00 20.13 341 TYR B CA 1
ATOM 5493 C C . TYR B 1 349 ? 27.520 33.030 101.196 1.00 21.84 341 TYR B C 1
ATOM 5494 O O . TYR B 1 349 ? 26.558 32.722 101.912 1.00 21.10 341 TYR B O 1
ATOM 5503 N N . THR B 1 350 ? 28.759 33.160 101.670 1.00 20.16 342 THR B N 1
ATOM 5504 C CA . THR B 1 350 ? 29.081 32.756 103.057 1.00 18.23 342 THR B CA 1
ATOM 5505 C C . THR B 1 350 ? 28.744 33.827 104.069 1.00 21.68 342 THR B C 1
ATOM 5506 O O . THR B 1 350 ? 28.581 33.537 105.255 1.00 22.29 342 THR B O 1
ATOM 5510 N N . GLY B 1 351 ? 28.689 35.062 103.603 1.00 20.92 343 GLY B N 1
ATOM 5511 C CA . GLY B 1 351 ? 28.498 36.192 104.492 1.00 21.26 343 GLY B CA 1
ATOM 5512 C C . GLY B 1 351 ? 29.784 36.654 105.155 1.00 25.44 343 GLY B C 1
ATOM 5513 O O . GLY B 1 351 ? 29.748 37.487 106.063 1.00 27.88 343 GLY B O 1
ATOM 5514 N N . LEU B 1 352 ? 30.925 36.119 104.730 1.00 24.10 344 LEU B N 1
ATOM 5515 C CA . LEU B 1 352 ? 32.203 36.654 105.191 1.00 25.09 344 LEU B CA 1
ATOM 5516 C C . LEU B 1 352 ? 32.399 38.040 104.616 1.00 27.85 344 LEU B C 1
ATOM 5517 O O . LEU B 1 352 ? 32.030 38.292 103.473 1.00 29.22 344 LEU B O 1
ATOM 5522 N N . THR B 1 353 ? 32.963 38.938 105.418 1.00 29.58 345 THR B N 1
ATOM 5523 C CA . THR B 1 353 ? 33.305 40.278 104.953 1.00 30.92 345 THR B CA 1
ATOM 5524 C C . THR B 1 353 ? 34.561 40.255 104.095 1.00 32.77 345 THR B C 1
ATOM 5525 O O . THR B 1 353 ? 35.297 39.273 104.081 1.00 30.42 345 THR B O 1
ATOM 5529 N N . ARG B 1 354 ? 34.823 41.363 103.417 1.00 34.93 346 ARG B N 1
ATOM 5530 C CA . ARG B 1 354 ? 36.007 41.477 102.576 1.00 34.21 346 ARG B CA 1
ATOM 5531 C C . ARG B 1 354 ? 37.292 41.260 103.372 1.00 34.57 346 ARG B C 1
ATOM 5532 O O . ARG B 1 354 ? 38.202 40.555 102.926 1.00 33.74 346 ARG B O 1
ATOM 5540 N N . GLU B 1 355 ? 37.360 41.861 104.560 1.00 38.97 347 GLU B N 1
ATOM 5541 C CA . GLU B 1 355 ? 38.562 41.761 105.376 1.00 39.37 347 GLU B CA 1
ATOM 5542 C C . GLU B 1 355 ? 38.755 40.310 105.806 1.00 35.03 347 GLU B C 1
ATOM 5543 O O . GLU B 1 355 ? 39.875 39.806 105.860 1.00 36.45 347 GLU B O 1
ATOM 5545 N N . GLN B 1 356 ? 37.649 39.635 106.082 1.00 35.45 348 GLN B N 1
ATOM 5546 C CA . GLN B 1 356 ? 37.688 38.241 106.491 1.00 33.97 348 GLN B CA 1
ATOM 5547 C C . GLN B 1 356 ? 38.135 37.326 105.352 1.00 33.16 348 GLN B C 1
ATOM 5548 O O . GLN B 1 356 ? 38.937 36.419 105.570 1.00 33.30 348 GLN B O 1
ATOM 5554 N N . VAL B 1 357 ? 37.614 37.562 104.149 1.00 30.68 349 VAL B N 1
ATOM 5555 C CA . VAL B 1 357 ? 38.086 36.835 102.957 1.00 32.07 349 VAL B CA 1
ATOM 5556 C C . VAL B 1 357 ? 39.576 37.060 102.677 1.00 34.10 349 VAL B C 1
ATOM 5557 O O . VAL B 1 357 ? 40.311 36.116 102.357 1.00 33.22 349 VAL B O 1
ATOM 5561 N N . GLU B 1 358 ? 40.032 38.303 102.808 1.00 33.82 350 GLU B N 1
ATOM 5562 C CA . GLU B 1 358 ? 41.438 38.609 102.575 1.00 37.40 350 GLU B CA 1
ATOM 5563 C C . GLU B 1 358 ? 42.330 37.905 103.600 1.00 37.69 350 GLU B C 1
ATOM 5564 O O . GLU B 1 358 ? 43.422 37.448 103.264 1.00 35.70 350 GLU B O 1
ATOM 5570 N N . LEU B 1 359 ? 41.857 37.787 104.841 1.00 39.16 351 LEU B N 1
ATOM 5571 C CA . LEU B 1 359 ? 42.650 37.117 105.867 1.00 38.29 351 LEU B CA 1
ATOM 5572 C C . LEU B 1 359 ? 42.650 35.596 105.667 1.00 38.17 351 LEU B C 1
ATOM 5573 O O . LEU B 1 359 ? 43.638 34.926 105.964 1.00 38.18 351 LEU B O 1
ATOM 5578 N N . LEU B 1 360 ? 41.542 35.051 105.176 1.00 34.18 352 LEU B N 1
ATOM 5579 C CA . LEU B 1 360 ? 41.517 33.641 104.784 1.00 33.08 352 LEU B CA 1
ATOM 5580 C C . LEU B 1 360 ? 42.632 33.313 103.803 1.00 35.82 352 LEU B C 1
ATOM 5581 O O . LEU B 1 360 ? 43.268 32.258 103.893 1.00 34.39 352 LEU B O 1
ATOM 5586 N N . ARG B 1 361 ? 42.854 34.225 102.863 1.00 34.23 353 ARG B N 1
ATOM 5587 C CA . ARG B 1 361 ? 43.889 34.043 101.861 1.00 37.56 353 ARG B CA 1
ATOM 5588 C C . ARG B 1 361 ? 45.280 34.238 102.463 1.00 42.01 353 ARG B C 1
ATOM 5589 O O . ARG B 1 361 ? 46.157 33.391 102.300 1.00 40.28 353 ARG B O 1
ATOM 5597 N N . SER B 1 362 ? 45.480 35.341 103.176 1.00 40.47 354 SER B N 1
ATOM 5598 C CA . SER B 1 362 ? 46.832 35.698 103.585 1.00 46.49 354 SER B CA 1
ATOM 5599 C C . SER B 1 362 ? 47.344 34.782 104.694 1.00 50.27 354 SER B C 1
ATOM 5600 O O . SER B 1 362 ? 48.475 34.304 104.619 1.00 53.44 354 SER B O 1
ATOM 5603 N N . GLU B 1 363 ? 46.512 34.507 105.697 1.00 46.02 355 GLU B N 1
ATOM 5604 C CA . GLU B 1 363 ? 46.933 33.650 106.805 1.00 45.80 355 GLU B CA 1
ATOM 5605 C C . GLU B 1 363 ? 46.705 32.155 106.534 1.00 43.62 355 GLU B C 1
ATOM 5606 O O . GLU B 1 363 ? 47.520 31.334 106.950 1.00 45.58 355 GLU B O 1
ATOM 5608 N N . TYR B 1 364 ? 45.626 31.788 105.837 1.00 37.89 356 TYR B N 1
ATOM 5609 C CA . TYR B 1 364 ? 45.307 30.363 105.662 1.00 36.19 356 TYR B CA 1
ATOM 5610 C C . TYR B 1 364 ? 45.412 29.837 104.216 1.00 35.99 356 TYR B C 1
ATOM 5611 O O . TYR B 1 364 ? 45.327 28.630 103.989 1.00 34.04 356 TYR B O 1
ATOM 5620 N N . HIS B 1 365 ? 45.625 30.734 103.259 1.00 36.26 357 HIS B N 1
ATOM 5621 C CA . HIS B 1 365 ? 45.791 30.356 101.848 1.00 39.97 357 HIS B CA 1
ATOM 5622 C C . HIS B 1 365 ? 44.546 29.666 101.299 1.00 36.36 357 HIS B C 1
ATOM 5623 O O . HIS B 1 365 ? 44.631 28.753 100.473 1.00 34.53 357 HIS B O 1
ATOM 5630 N N . ILE B 1 366 ? 43.395 30.117 101.790 1.00 31.79 358 ILE B N 1
ATOM 5631 C CA . ILE B 1 366 ? 42.086 29.687 101.315 1.00 29.60 358 ILE B CA 1
ATOM 5632 C C . ILE B 1 366 ? 41.567 30.786 100.417 1.00 30.12 358 ILE B C 1
ATOM 5633 O O . ILE B 1 366 ? 41.487 31.934 100.838 1.00 33.18 358 ILE B O 1
ATOM 5638 N N . TYR B 1 367 ? 41.244 30.441 99.167 1.00 28.50 359 TYR B N 1
ATOM 5639 C CA . TYR B 1 367 ? 40.915 31.436 98.143 1.00 29.92 359 TYR B CA 1
ATOM 5640 C C . TYR B 1 367 ? 39.425 31.499 97.796 1.00 30.46 359 TYR B C 1
ATOM 5641 O O . TYR B 1 367 ? 38.898 30.587 97.174 1.00 30.13 359 TYR B O 1
ATOM 5650 N N . MET B 1 368 ? 38.763 32.586 98.189 1.00 31.69 360 MET B N 1
ATOM 5651 C CA . MET B 1 368 ? 37.402 32.909 97.742 1.00 32.77 360 MET B CA 1
ATOM 5652 C C . MET B 1 368 ? 37.402 34.273 97.073 1.00 32.19 360 MET B C 1
ATOM 5653 O O . MET B 1 368 ? 38.315 35.062 97.293 1.00 32.04 360 MET B O 1
ATOM 5658 N N . THR B 1 369 ? 36.345 34.601 96.336 1.00 31.75 361 THR B N 1
ATOM 5659 C CA . THR B 1 369 ? 36.242 35.968 95.828 1.00 32.91 361 THR B CA 1
ATOM 5660 C C . THR B 1 369 ? 35.838 36.884 96.985 1.00 28.07 361 THR B C 1
ATOM 5661 O O . THR B 1 369 ? 35.301 36.423 97.983 1.00 29.01 361 THR B O 1
ATOM 5665 N N . LEU B 1 370 ? 36.126 38.175 96.831 1.00 31.66 362 LEU B N 1
ATOM 5666 C CA . LEU B 1 370 ? 35.996 39.175 97.896 1.00 33.95 362 LEU B CA 1
ATOM 5667 C C . LEU B 1 370 ? 34.560 39.427 98.323 1.00 30.72 362 LEU B C 1
ATOM 5668 O O . LEU B 1 370 ? 34.311 39.997 99.388 1.00 35.73 362 LEU B O 1
ATOM 5673 N N . ASN B 1 371 ? 33.613 39.001 97.495 1.00 28.93 363 ASN B N 1
ATOM 5674 C CA . ASN B 1 371 ? 32.197 39.089 97.836 1.00 30.92 363 ASN B CA 1
ATOM 5675 C C . ASN B 1 371 ? 31.758 38.004 98.843 1.00 27.37 363 ASN B C 1
ATOM 5676 O O . ASN B 1 371 ? 30.607 37.982 99.286 1.00 30.28 363 ASN B O 1
ATOM 5681 N N . GLY B 1 372 ? 32.670 37.090 99.173 1.00 24.63 364 GLY B N 1
ATOM 5682 C CA . GLY B 1 372 ? 32.372 36.013 100.115 1.00 20.30 364 GLY B CA 1
ATOM 5683 C C . GLY B 1 372 ? 31.753 34.769 99.473 1.00 22.16 364 GLY B C 1
ATOM 5684 O O . GLY B 1 372 ? 31.227 33.910 100.176 1.00 20.78 364 GLY B O 1
ATOM 5685 N N . ARG B 1 373 ? 31.785 34.691 98.143 1.00 22.95 365 ARG B N 1
ATOM 5686 C CA . ARG B 1 373 ? 31.354 33.481 97.435 1.00 23.11 365 ARG B CA 1
ATOM 5687 C C . ARG B 1 373 ? 32.361 32.354 97.641 1.00 20.93 365 ARG B C 1
ATOM 5688 O O . ARG B 1 373 ? 33.570 32.551 97.427 1.00 23.00 365 ARG B O 1
ATOM 5696 N N . ALA B 1 374 ? 31.875 31.184 98.054 1.00 20.21 366 ALA B N 1
ATOM 5697 C CA . ALA B 1 374 ? 32.706 29.984 98.090 1.00 22.38 366 ALA B CA 1
ATOM 5698 C C . ALA B 1 374 ? 32.148 28.921 97.155 1.00 20.58 366 ALA B C 1
ATOM 5699 O O . ALA B 1 374 ? 30.941 28.629 97.189 1.00 22.78 366 ALA B O 1
ATOM 5701 N N . ALA B 1 375 ? 33.020 28.361 96.308 1.00 21.55 367 ALA B N 1
ATOM 5702 C CA . ALA B 1 375 ? 32.667 27.202 95.501 1.00 19.65 367 ALA B CA 1
ATOM 5703 C C . ALA B 1 375 ? 32.863 25.959 96.350 1.00 23.33 367 ALA B C 1
ATOM 5704 O O . ALA B 1 375 ? 33.991 25.527 96.557 1.00 27.64 367 ALA B O 1
ATOM 5706 N N . VAL B 1 376 ? 31.777 25.396 96.860 1.00 22.45 368 VAL B N 1
ATOM 5707 C CA . VAL B 1 376 ? 31.918 24.338 97.862 1.00 24.00 368 VAL B CA 1
ATOM 5708 C C . VAL B 1 376 ? 32.308 23.008 97.199 1.00 24.68 368 VAL B C 1
ATOM 5709 O O . VAL B 1 376 ? 32.678 22.046 97.872 1.00 23.98 368 VAL B O 1
ATOM 5713 N N . SER B 1 377 ? 32.287 22.971 95.872 1.00 22.87 369 SER B N 1
ATOM 5714 C CA . SER B 1 377 ? 32.868 21.816 95.167 1.00 21.94 369 SER B CA 1
ATOM 5715 C C . SER B 1 377 ? 34.371 21.678 95.489 1.00 22.75 369 SER B C 1
ATOM 5716 O O . SER B 1 377 ? 34.967 20.595 95.363 1.00 23.31 369 SER B O 1
ATOM 5719 N N . GLY B 1 378 ? 34.990 22.773 95.939 1.00 23.26 370 GLY B N 1
ATOM 5720 C CA . GLY B 1 378 ? 36.378 22.722 96.358 1.00 23.33 370 GLY B CA 1
ATOM 5721 C C . GLY B 1 378 ? 36.572 22.169 97.772 1.00 21.24 370 GLY B C 1
ATOM 5722 O O . GLY B 1 378 ? 37.713 21.925 98.195 1.00 25.34 370 GLY B O 1
ATOM 5723 N N . LEU B 1 379 ? 35.478 22.000 98.506 1.00 21.60 371 LEU B N 1
ATOM 5724 C CA . LEU B 1 379 ? 35.542 21.401 99.840 1.00 19.26 371 LEU B CA 1
ATOM 5725 C C . LEU B 1 379 ? 35.399 19.897 99.716 1.00 22.85 371 LEU B C 1
ATOM 5726 O O . LEU B 1 379 ? 34.647 19.418 98.869 1.00 23.62 371 LEU B O 1
ATOM 5731 N N . ASN B 1 380 ? 36.094 19.169 100.583 1.00 23.56 372 ASN B N 1
ATOM 5732 C CA . ASN B 1 380 ? 36.007 17.717 100.595 1.00 19.73 372 ASN B CA 1
ATOM 5733 C C . ASN B 1 380 ? 36.443 17.182 101.947 1.00 23.49 372 ASN B C 1
ATOM 5734 O O . ASN B 1 380 ? 36.769 17.946 102.862 1.00 23.41 372 ASN B O 1
ATOM 5739 N N . SER B 1 381 ? 36.460 15.866 102.056 1.00 25.92 373 SER B N 1
ATOM 5740 C CA . SER B 1 381 ? 36.768 15.216 103.311 1.00 28.12 373 SER B CA 1
ATOM 5741 C C . SER B 1 381 ? 38.177 15.534 103.825 1.00 30.49 373 SER B C 1
ATOM 5742 O O . SER B 1 381 ? 38.424 15.467 105.030 1.00 30.11 373 SER B O 1
ATOM 5745 N N . THR B 1 382 ? 39.102 15.867 102.931 1.00 29.55 374 THR B N 1
ATOM 5746 C CA . THR B 1 382 ? 40.480 16.091 103.344 1.00 33.29 374 THR B CA 1
ATOM 5747 C C . THR B 1 382 ? 40.759 17.527 103.768 1.00 31.40 374 THR B C 1
ATOM 5748 O O . THR B 1 382 ? 41.753 17.772 104.446 1.00 33.03 374 THR B O 1
ATOM 5752 N N . ASN B 1 383 ? 39.904 18.480 103.396 1.00 29.53 375 ASN B N 1
ATOM 5753 C CA . ASN B 1 383 ? 40.177 19.866 103.788 1.00 28.25 375 ASN B CA 1
ATOM 5754 C C . ASN B 1 383 ? 39.083 20.582 104.586 1.00 28.99 375 ASN B C 1
ATOM 5755 O O . ASN B 1 383 ? 39.255 21.739 104.946 1.00 29.07 375 ASN B O 1
ATOM 5760 N N . VAL B 1 384 ? 37.962 19.925 104.848 1.00 26.56 376 VAL B N 1
ATOM 5761 C CA . VAL B 1 384 ? 36.814 20.646 105.389 1.00 25.82 376 VAL B CA 1
ATOM 5762 C C . VAL B 1 384 ? 37.064 21.055 106.838 1.00 27.23 376 VAL B C 1
ATOM 5763 O O . VAL B 1 384 ? 36.608 22.114 107.280 1.00 27.96 376 VAL B O 1
ATOM 5767 N N . GLU B 1 385 ? 37.824 20.241 107.568 1.00 30.08 377 GLU B N 1
ATOM 5768 C CA . GLU B 1 385 ? 38.152 20.537 108.958 1.00 32.62 377 GLU B CA 1
ATOM 5769 C C . GLU B 1 385 ? 39.046 21.772 109.056 1.00 31.90 377 GLU B C 1
ATOM 5770 O O . GLU B 1 385 ? 38.810 22.670 109.884 1.00 30.28 377 GLU B O 1
ATOM 5776 N N . TYR B 1 386 ? 40.064 21.801 108.200 1.00 32.67 378 TYR B N 1
ATOM 5777 C CA . TYR B 1 386 ? 40.953 22.949 108.060 1.00 33.15 378 TYR B CA 1
ATOM 5778 C C . TYR B 1 386 ? 40.182 24.216 107.715 1.00 32.51 378 TYR B C 1
ATOM 5779 O O . TYR B 1 386 ? 40.360 25.255 108.338 1.00 30.14 378 TYR B O 1
ATOM 5788 N N . VAL B 1 387 ? 39.335 24.132 106.698 1.00 28.33 379 VAL B N 1
ATOM 5789 C CA . VAL B 1 387 ? 38.624 25.314 106.248 1.00 28.26 379 VAL B CA 1
ATOM 5790 C C . VAL B 1 387 ? 37.681 25.823 107.323 1.00 27.32 379 VAL B C 1
ATOM 5791 O O . VAL B 1 387 ? 37.586 27.027 107.533 1.00 28.80 379 VAL B O 1
ATOM 5795 N N . SER B 1 388 ? 37.012 24.908 108.017 1.00 28.86 380 SER B N 1
ATOM 5796 C CA . SER B 1 388 ? 36.141 25.274 109.139 1.00 26.36 380 SER B CA 1
ATOM 5797 C C . SER B 1 388 ? 36.891 26.008 110.247 1.00 28.18 380 SER B C 1
ATOM 5798 O O . SER B 1 388 ? 36.429 27.036 110.743 1.00 27.57 380 SER B O 1
ATOM 5801 N N . GLN B 1 389 ? 38.039 25.466 110.644 1.00 28.96 381 GLN B N 1
ATOM 5802 C CA . GLN B 1 389 ? 38.853 26.092 111.684 1.00 28.86 381 GLN B CA 1
ATOM 5803 C C . GLN B 1 389 ? 39.316 27.482 111.246 1.00 29.31 381 GLN B C 1
ATOM 5804 O O . GLN B 1 389 ? 39.334 28.417 112.043 1.00 30.44 381 GLN B O 1
ATOM 5810 N N . ALA B 1 390 ? 39.689 27.610 109.971 1.00 29.74 382 ALA B N 1
ATOM 5811 C CA . ALA B 1 390 ? 40.127 28.902 109.455 1.00 29.63 382 ALA B CA 1
ATOM 5812 C C . ALA B 1 390 ? 38.977 29.902 109.452 1.00 28.49 382 ALA B C 1
ATOM 5813 O O . ALA B 1 390 ? 39.139 31.042 109.867 1.00 29.67 382 ALA B O 1
ATOM 5815 N N . ILE B 1 391 ? 37.810 29.479 108.980 1.00 26.80 383 ILE B N 1
ATOM 5816 C CA . ILE B 1 391 ? 36.648 30.367 108.964 1.00 27.24 383 ILE B CA 1
ATOM 5817 C C . ILE B 1 391 ? 36.227 30.779 110.383 1.00 28.27 383 ILE B C 1
ATOM 5818 O O . ILE B 1 391 ? 35.899 31.947 110.624 1.00 26.48 383 ILE B O 1
ATOM 5823 N N . HIS B 1 392 ? 36.277 29.840 111.321 1.00 27.21 384 HIS B N 1
ATOM 5824 C CA . HIS B 1 392 ? 36.055 30.174 112.721 1.00 26.66 384 HIS B CA 1
ATOM 5825 C C . HIS B 1 392 ? 37.024 31.252 113.184 1.00 31.44 384 HIS B C 1
ATOM 5826 O O . HIS B 1 392 ? 36.619 32.276 113.741 1.00 32.28 384 HIS B O 1
ATOM 5833 N N . ASN B 1 393 ? 38.312 31.026 112.944 1.00 30.98 385 ASN B N 1
ATOM 5834 C CA . ASN B 1 393 ? 39.333 31.925 113.445 1.00 31.87 385 ASN B CA 1
ATOM 5835 C C . ASN B 1 393 ? 39.162 33.354 112.951 1.00 32.05 385 ASN B C 1
ATOM 5836 O O . ASN B 1 393 ? 39.403 34.299 113.708 1.00 37.35 385 ASN B O 1
ATOM 5841 N N . VAL B 1 394 ? 38.746 33.523 111.696 1.00 32.60 386 VAL B N 1
ATOM 5842 C CA . VAL B 1 394 ? 38.650 34.872 111.143 1.00 32.55 386 VAL B CA 1
ATOM 5843 C C . VAL B 1 394 ? 37.308 35.542 111.473 1.00 34.12 386 VAL B C 1
ATOM 5844 O O . VAL B 1 394 ? 37.167 36.752 111.315 1.00 37.02 386 VAL B O 1
ATOM 5848 N N . THR B 1 395 ? 36.339 34.778 111.975 1.00 31.59 387 THR B N 1
ATOM 5849 C CA . THR B 1 395 ? 35.049 35.378 112.329 1.00 32.11 387 THR B CA 1
ATOM 5850 C C . THR B 1 395 ? 34.763 35.433 113.826 1.00 32.27 387 THR B C 1
ATOM 5851 O O . THR B 1 395 ? 33.774 36.038 114.235 1.00 32.99 387 THR B O 1
ATOM 5855 N N . LYS B 1 396 ? 35.615 34.823 114.645 1.00 30.42 388 LYS B N 1
ATOM 5856 C CA . LYS B 1 396 ? 35.332 34.765 116.082 1.00 35.49 388 LYS B CA 1
ATOM 5857 C C . LYS B 1 396 ? 35.569 36.106 116.758 1.00 40.16 388 LYS B C 1
ATOM 5858 O O . LYS B 1 396 ? 36.314 36.965 116.280 1.00 41.44 388 LYS B O 1
#

Nearest PDB structures (foldseek):
  4w5k-assembly1_B  TM=9.987E-01  e=1.601E-75  Trypanosoma brucei brucei TREU927
  4eu1-assembly1_B  TM=9.982E-01  e=5.256E-74  Trypanosoma brucei
  7aat-assembly1_A  TM=9.761E-01  e=2.716E-47  Gallus gallus
  3pdb-assembly1_A  TM=9.766E-01  e=2.176E-47  Mus musculus
  5ax8-assembly2_D  TM=9.840E-01  e=2.716E-47  Homo sapiens

Foldseek 3Di:
DCVVVLVVDPDPFAFEQADDAFAPQVRHQDAAPLLVVFDADDDQDFAAAQGPPLLFLLQVCLQQHDPAVLVVQQQKAKGKAQFLLRQLLLVLLLCVVPAPPAAEEEEAPDADVCSQVSNVVSRHGYHYFHFADLVVLEGDLVRNLVRLLPPAQRHEYEDELACTPAALHDDALVSLVSVLVSCLVSLYEYAYEYEQQCLWALHNVRSSSNCNVNLVRHQKYKYRFGPCHLNVCVVQRITMIMIGHDHNVVSVVSNVVSSVSRCVPPNHGGRSVSSSSSRQSVDPVSVVSSSVVSNVNQVQQLVLLVVLQVLLVVLPAPDDQVQSNNGIDQKHQRSQALVLQVCCCVPVNYHHDSSNIGRCSSPHPVCSNVVSNSSSVSPD/DLVVVLVVDPDPFAFEQADDAFAPQVRHQDAAVLLVVFDFDDDQDFAALQGPPLLFVLQVCLQQNVPQPLVVQQQKAKGKAQFLLRQLLLVLLLCLVPPPPQQEEEEAPDADVCSQVSNVVSNYGYDYFYFADLVVLEGDLVRNLVRLLPPQQAHEYEEELAQTPAALYDDALVSLVSVLVSCLVSLYEYAYEHEQQCLWQLHNVRSSCNCNVNLVRHQKYKYRAGPCHLNVCVVLRITMIMIGHDGNVVSVVVNVVSSVVSCVPPNHGGRSVSSSSSRQSVDPVSVVSSSVVSNVSQVQLLVLLVVLQVLLVVLPAPDDQVQSNNRIHQKHQRSDALVLQVCCCPVVNYHDPSSRIGRCSSPHPVCSNVSSNSSNVSPD